Protein AF-A0A9D8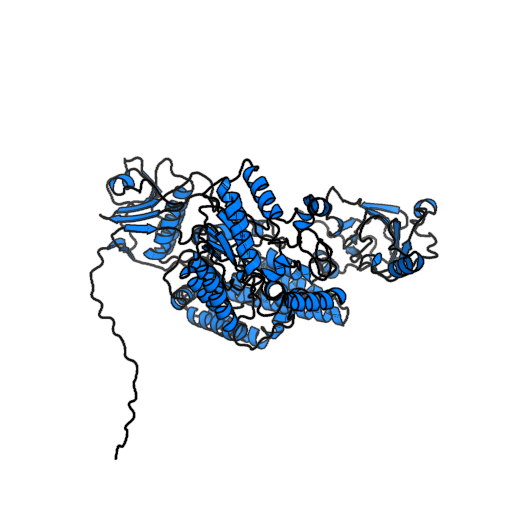MPA0-F1 (afdb_monomer)

Radius of gyration: 32.12 Å; Cα contacts (8 Å, |Δi|>4): 1571; chains: 1; bounding box: 84×79×94 Å

Structure (mmCIF, N/CA/C/O backbone):
data_AF-A0A9D8MPA0-F1
#
_entry.id   AF-A0A9D8MPA0-F1
#
loop_
_atom_site.group_PDB
_atom_site.id
_atom_site.type_symbol
_atom_site.label_atom_id
_atom_site.label_alt_id
_atom_site.label_comp_id
_atom_site.label_asym_id
_atom_site.label_entity_id
_atom_site.label_seq_id
_atom_site.pdbx_PDB_ins_code
_atom_site.Cartn_x
_atom_site.Cartn_y
_atom_site.Cartn_z
_atom_site.occupancy
_atom_site.B_iso_or_equiv
_atom_site.auth_seq_id
_atom_site.auth_comp_id
_atom_site.auth_asym_id
_atom_site.auth_atom_id
_atom_site.pdbx_PDB_model_num
ATOM 1 N N . MET A 1 1 ? 40.627 34.533 46.307 1.00 34.00 1 MET A N 1
ATOM 2 C CA . MET A 1 1 ? 40.983 33.169 45.863 1.00 34.00 1 MET A CA 1
ATOM 3 C C . MET A 1 1 ? 39.780 32.281 46.095 1.00 34.00 1 MET A C 1
ATOM 5 O O . MET A 1 1 ? 39.375 32.084 47.229 1.00 34.00 1 MET A O 1
ATOM 9 N N . THR A 1 2 ? 39.134 31.902 45.002 1.00 30.56 2 THR A N 1
ATOM 10 C CA . THR A 1 2 ? 37.839 31.225 44.926 1.00 30.56 2 THR A CA 1
ATOM 11 C C . THR A 1 2 ? 38.045 29.724 44.753 1.00 30.56 2 THR A C 1
ATOM 13 O O . THR A 1 2 ? 38.702 29.299 43.807 1.00 30.56 2 THR A O 1
ATOM 16 N N . THR A 1 3 ? 37.433 28.919 45.620 1.00 28.55 3 THR A N 1
ATOM 17 C CA . THR A 1 3 ? 37.369 27.458 45.476 1.00 28.55 3 THR A CA 1
ATOM 18 C C . THR A 1 3 ? 35.912 27.047 45.283 1.00 28.55 3 THR A C 1
ATOM 20 O O . THR A 1 3 ? 35.047 27.349 46.101 1.00 28.55 3 THR A O 1
ATOM 23 N N . ARG A 1 4 ? 35.646 26.415 44.135 1.00 29.47 4 ARG A N 1
ATOM 24 C CA . ARG A 1 4 ? 34.339 25.942 43.659 1.00 29.47 4 ARG A CA 1
ATOM 25 C C . ARG A 1 4 ? 33.946 24.635 44.357 1.00 29.47 4 ARG A C 1
ATOM 27 O O . ARG A 1 4 ? 34.738 23.698 44.347 1.00 29.47 4 ARG A O 1
ATOM 34 N N . PHE A 1 5 ? 32.700 24.531 44.818 1.00 28.16 5 PHE A N 1
ATOM 35 C CA . PHE A 1 5 ? 32.027 23.251 45.065 1.00 28.16 5 PHE A CA 1
ATOM 36 C C . PHE A 1 5 ? 30.957 23.015 43.990 1.00 28.16 5 PHE A C 1
ATOM 38 O O . PHE A 1 5 ? 30.174 23.906 43.665 1.00 28.16 5 PHE A O 1
ATOM 45 N N . ARG A 1 6 ? 30.987 21.816 43.396 1.00 28.33 6 ARG A N 1
ATOM 46 C CA . ARG A 1 6 ? 30.056 21.318 42.374 1.00 28.33 6 ARG A CA 1
ATOM 47 C C . ARG A 1 6 ? 28.740 20.888 43.028 1.00 28.33 6 ARG A C 1
ATOM 49 O O . ARG A 1 6 ? 28.761 20.090 43.958 1.00 28.33 6 ARG A O 1
ATOM 56 N N . ALA A 1 7 ? 27.622 21.370 42.490 1.00 26.75 7 ALA A N 1
ATOM 57 C CA . ALA A 1 7 ? 26.281 20.879 42.788 1.00 26.75 7 ALA A CA 1
ATOM 58 C C . ALA A 1 7 ? 25.953 19.655 41.915 1.00 26.75 7 ALA A C 1
ATOM 60 O O . ALA A 1 7 ? 26.165 19.680 40.702 1.00 26.75 7 ALA A O 1
ATOM 61 N N . ILE A 1 8 ? 25.433 18.601 42.543 1.00 29.38 8 ILE A N 1
ATOM 62 C CA . ILE A 1 8 ? 24.782 17.456 41.898 1.00 29.38 8 ILE A CA 1
ATOM 63 C C . ILE A 1 8 ? 23.275 17.723 41.984 1.00 29.38 8 ILE A C 1
ATOM 65 O O . ILE A 1 8 ? 22.726 17.801 43.080 1.00 29.38 8 ILE A O 1
ATOM 69 N N . LEU A 1 9 ? 22.626 17.907 40.834 1.00 26.58 9 LEU A N 1
ATOM 70 C CA . LEU A 1 9 ? 21.174 18.039 40.692 1.00 26.58 9 LEU A CA 1
ATOM 71 C C . LEU A 1 9 ? 20.592 16.677 40.289 1.00 26.58 9 LEU A C 1
ATOM 73 O O . LEU A 1 9 ? 20.849 16.192 39.189 1.00 26.58 9 LEU A O 1
ATOM 77 N N . LEU A 1 10 ? 19.817 16.072 41.188 1.00 25.06 10 LEU A N 1
ATOM 78 C CA . LEU A 1 10 ? 18.850 15.010 40.890 1.00 25.06 10 LEU A CA 1
ATOM 79 C C . LEU A 1 10 ? 17.555 15.665 40.362 1.00 25.06 10 LEU A C 1
ATOM 81 O O . LEU A 1 10 ? 17.099 16.629 40.982 1.00 25.06 10 LEU A O 1
ATOM 85 N N . PRO A 1 11 ? 16.942 15.189 39.260 1.00 30.69 11 PRO A N 1
ATOM 86 C CA . PRO A 1 11 ? 15.675 15.728 38.781 1.00 30.69 11 PRO A CA 1
ATOM 87 C C . PRO A 1 11 ? 14.505 15.169 39.601 1.00 30.69 11 PRO A C 1
ATOM 89 O O . PRO A 1 11 ? 14.431 13.975 39.890 1.00 30.69 11 PRO A O 1
ATOM 92 N N . GLY A 1 12 ? 13.624 16.080 40.013 1.00 27.73 12 GLY A N 1
ATOM 93 C CA . GLY A 1 12 ? 12.538 15.849 40.955 1.00 27.73 12 GLY A CA 1
ATOM 94 C C . GLY A 1 12 ? 11.342 15.075 40.404 1.00 27.73 12 GLY A C 1
ATOM 95 O O . GLY A 1 12 ? 10.971 15.182 39.236 1.00 27.73 12 GLY A O 1
ATOM 96 N N . LEU A 1 13 ? 10.695 14.356 41.324 1.00 32.34 13 LEU A N 1
ATOM 97 C CA . LEU A 1 13 ? 9.289 13.985 41.247 1.00 32.34 13 LEU A CA 1
ATOM 98 C C . LEU A 1 13 ? 8.439 15.263 41.159 1.00 32.34 13 LEU A C 1
ATOM 100 O O . LEU A 1 13 ? 8.321 15.998 42.140 1.00 32.34 13 LEU A O 1
ATOM 104 N N . ALA A 1 14 ? 7.796 15.504 40.020 1.00 31.06 14 ALA A N 1
ATOM 105 C CA . ALA A 1 14 ? 6.634 16.381 39.960 1.00 31.06 14 ALA A CA 1
ATOM 106 C C . ALA A 1 14 ? 5.402 15.566 40.381 1.00 31.06 14 ALA A C 1
ATOM 108 O O . ALA A 1 14 ? 4.782 14.875 39.574 1.00 31.06 14 ALA A O 1
ATOM 109 N N . ALA A 1 15 ? 5.085 15.609 41.675 1.00 31.97 15 ALA A N 1
ATOM 110 C CA . ALA A 1 15 ? 3.821 15.120 42.202 1.00 31.97 15 ALA A CA 1
ATOM 111 C C . ALA A 1 15 ? 2.682 15.996 41.658 1.00 31.97 15 ALA A C 1
ATOM 113 O O . ALA A 1 15 ? 2.591 17.184 41.969 1.00 31.97 15 ALA A O 1
ATOM 114 N N . TRP A 1 16 ? 1.820 15.405 40.834 1.00 32.06 16 TRP A N 1
ATOM 115 C CA . TRP A 1 16 ? 0.543 15.994 40.456 1.00 32.06 16 TRP A CA 1
ATOM 116 C C . TRP A 1 16 ? -0.352 16.041 41.697 1.00 32.06 16 TRP A C 1
ATOM 118 O O . TRP A 1 16 ? -0.829 15.012 42.171 1.00 32.06 16 TRP A O 1
ATOM 128 N N . ILE A 1 17 ? -0.584 17.239 42.232 1.00 32.12 17 ILE A N 1
ATOM 129 C CA . ILE A 1 17 ? -1.698 17.477 43.148 1.00 32.12 17 ILE A CA 1
ATOM 130 C C . ILE A 1 17 ? -2.966 17.406 42.297 1.00 32.12 17 ILE A C 1
ATOM 132 O O . ILE A 1 17 ? -3.292 18.334 41.558 1.00 32.12 17 ILE A O 1
ATOM 136 N N . ALA A 1 18 ? -3.657 16.271 42.372 1.00 34.59 18 ALA A N 1
ATOM 137 C CA . ALA A 1 18 ? -5.003 16.120 41.855 1.00 34.59 18 ALA A CA 1
ATOM 138 C C . ALA A 1 18 ? -5.944 17.020 42.670 1.00 34.59 18 ALA A C 1
ATOM 140 O O . ALA A 1 18 ? -6.347 16.678 43.780 1.00 34.59 18 ALA A O 1
ATOM 141 N N . LEU A 1 19 ? -6.312 18.176 42.115 1.00 32.94 19 LEU A N 1
ATOM 142 C CA . LEU A 1 19 ? -7.598 18.774 42.447 1.00 32.94 19 LEU A CA 1
ATOM 143 C C . LEU A 1 19 ? -8.668 17.826 41.902 1.00 32.94 19 LEU A C 1
ATOM 145 O O . LEU A 1 19 ? -8.929 17.795 40.702 1.00 32.94 19 LEU A O 1
ATOM 149 N N . SER A 1 20 ? -9.266 17.026 42.785 1.00 34.94 20 SER A N 1
ATOM 150 C CA . SER A 1 20 ? -10.478 16.274 42.488 1.00 34.94 20 SER A CA 1
ATOM 151 C C . SER A 1 20 ? -11.646 17.253 42.343 1.00 34.94 20 SER A C 1
ATOM 153 O O . SER A 1 20 ? -12.444 17.445 43.262 1.00 34.94 20 SER A O 1
ATOM 155 N N . SER A 1 21 ? -11.773 17.889 41.183 1.00 35.69 21 SER A N 1
ATOM 156 C CA . SER A 1 21 ? -13.109 18.168 40.678 1.00 35.69 21 SER A CA 1
ATOM 157 C C . SER A 1 21 ? -13.747 16.803 40.437 1.00 35.69 21 SER A C 1
ATOM 159 O O . SER A 1 21 ? -13.305 16.041 39.579 1.00 35.69 21 SER A O 1
ATOM 161 N N . ALA A 1 22 ? -14.736 16.440 41.254 1.00 38.19 22 ALA A N 1
ATOM 162 C CA . ALA A 1 22 ? -15.589 15.303 40.952 1.00 38.19 22 ALA A CA 1
ATOM 163 C C . ALA A 1 22 ? -16.205 15.570 39.572 1.00 38.19 22 ALA A C 1
ATOM 165 O O . ALA A 1 22 ? -17.075 16.430 39.435 1.00 38.19 22 ALA A O 1
ATOM 166 N N . LEU A 1 23 ? -15.692 14.909 38.533 1.00 47.69 23 LEU A N 1
ATOM 167 C CA . LEU A 1 23 ? -16.331 14.906 37.227 1.00 47.69 23 LEU A CA 1
ATOM 168 C C . LEU A 1 23 ? -17.729 14.319 37.435 1.00 47.69 23 LEU A C 1
ATOM 170 O O . LEU A 1 23 ? -17.864 13.136 37.740 1.00 47.69 23 LEU A O 1
ATOM 174 N N . CYS A 1 24 ? -18.757 15.159 37.309 1.00 65.56 24 CYS A N 1
ATOM 175 C CA . CYS A 1 24 ? -20.132 14.699 37.184 1.00 65.56 24 CYS A CA 1
ATOM 176 C C . CYS A 1 24 ? -20.189 13.855 35.903 1.00 65.56 24 CYS A C 1
ATOM 178 O O . CYS A 1 24 ? -19.991 14.365 34.799 1.00 65.56 24 CYS A O 1
ATOM 180 N N . GLY A 1 25 ? -20.323 12.543 36.059 1.00 77.12 25 GLY A N 1
ATOM 181 C CA . GLY A 1 25 ? -20.368 11.591 34.960 1.00 77.12 25 GLY A CA 1
ATOM 182 C C . GLY A 1 25 ? -21.543 10.649 35.149 1.00 77.12 25 GLY A C 1
ATOM 183 O O . GLY A 1 25 ? -21.865 10.253 36.268 1.00 77.12 25 GLY A O 1
ATOM 184 N N . MET A 1 26 ? -22.184 10.283 34.047 1.00 89.00 26 MET A N 1
ATOM 185 C CA . MET A 1 26 ? -23.215 9.262 34.032 1.00 89.00 26 MET A CA 1
ATOM 186 C C . MET A 1 26 ? -22.563 7.886 34.167 1.00 89.00 26 MET A C 1
ATOM 188 O O . MET A 1 26 ? -21.782 7.472 33.307 1.00 89.00 26 MET A O 1
ATOM 192 N N . GLU A 1 27 ? -22.927 7.145 35.209 1.00 92.69 27 GLU A N 1
ATOM 193 C CA . GLU A 1 27 ? -22.688 5.704 35.263 1.00 92.69 27 GLU A CA 1
ATOM 194 C C . GLU A 1 27 ? -23.565 5.050 34.186 1.00 92.69 27 GLU A C 1
ATOM 196 O O . GLU A 1 27 ? -24.782 4.968 34.328 1.00 92.69 27 GLU A O 1
ATOM 201 N N . LEU A 1 28 ? -22.978 4.656 33.056 1.00 95.44 28 LEU A N 1
ATOM 202 C CA . LEU A 1 28 ? -23.703 3.989 31.970 1.00 95.44 28 LEU A CA 1
ATOM 203 C C . LEU A 1 28 ? -23.876 2.495 32.258 1.00 95.44 28 LEU A C 1
ATOM 205 O O . LEU A 1 28 ? -24.894 1.892 31.910 1.00 95.44 28 LEU A O 1
ATOM 209 N N . PHE A 1 29 ? -22.866 1.909 32.890 1.00 95.62 29 PHE A N 1
ATOM 210 C CA . PHE A 1 29 ? -22.821 0.508 33.267 1.00 95.62 29 PHE A CA 1
ATOM 211 C C . PHE A 1 29 ? -22.146 0.386 34.627 1.00 95.62 29 PHE A C 1
ATOM 213 O O . PHE A 1 29 ? -21.102 1.005 34.838 1.00 95.62 29 PHE A O 1
ATOM 220 N N . LYS A 1 30 ? -22.742 -0.387 35.533 1.00 93.69 30 LYS A N 1
ATOM 221 C CA . LYS A 1 30 ? -22.227 -0.623 36.883 1.00 93.69 30 LYS A CA 1
ATOM 222 C C . LYS A 1 30 ? -22.784 -1.928 37.428 1.00 93.69 30 LYS A C 1
ATOM 224 O O . LYS A 1 30 ? -23.945 -2.242 37.169 1.00 93.69 30 LYS A O 1
ATOM 229 N N . ASP A 1 31 ? -21.958 -2.684 38.145 1.00 88.25 31 ASP A N 1
ATOM 230 C CA . ASP A 1 31 ? -22.353 -3.920 38.834 1.00 88.25 31 ASP A CA 1
ATOM 231 C C . ASP A 1 31 ? -23.116 -4.916 37.939 1.00 88.25 31 ASP A C 1
ATOM 233 O O . ASP A 1 31 ? -24.103 -5.534 38.339 1.00 88.25 31 ASP A O 1
ATOM 237 N N . GLY A 1 32 ? -22.679 -5.063 36.684 1.00 90.50 32 GLY A N 1
ATOM 238 C CA . GLY A 1 32 ? -23.308 -5.988 35.736 1.00 90.50 32 GLY A CA 1
ATOM 239 C C . GLY A 1 32 ? -24.597 -5.469 35.089 1.00 90.50 32 GLY A C 1
ATOM 240 O O . GLY A 1 32 ? -25.232 -6.210 34.340 1.00 90.50 32 GLY A O 1
ATOM 241 N N . GLN A 1 33 ? -25.001 -4.223 35.356 1.00 92.81 33 GLN A N 1
ATOM 242 C CA . GLN A 1 33 ? -26.271 -3.662 34.902 1.00 92.81 33 GLN A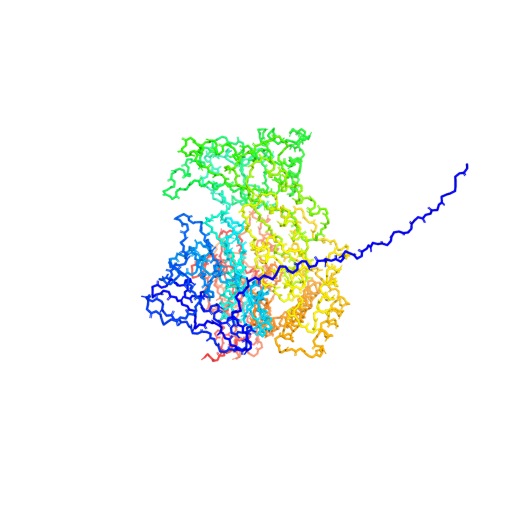 CA 1
ATOM 243 C C . GLN A 1 33 ? -26.096 -2.383 34.083 1.00 92.81 33 GLN A C 1
ATOM 245 O O . GLN A 1 33 ? -25.389 -1.443 34.459 1.00 92.81 33 GLN A O 1
ATOM 250 N N . TRP A 1 34 ? -26.820 -2.329 32.967 1.00 95.62 34 TRP A N 1
ATOM 251 C CA . TRP A 1 34 ? -26.981 -1.118 32.174 1.00 95.62 34 TRP A CA 1
ATOM 252 C C . TRP A 1 34 ? -27.917 -0.133 32.872 1.00 95.62 34 TRP A C 1
ATOM 254 O O . TRP A 1 34 ? -29.020 -0.492 33.275 1.00 95.62 34 TRP A O 1
ATOM 264 N N . GLN A 1 35 ? -27.518 1.135 32.923 1.00 95.25 35 GLN A N 1
ATOM 265 C CA . GLN A 1 35 ? -28.337 2.225 33.471 1.00 95.25 35 GLN A CA 1
ATOM 266 C C . GLN A 1 35 ? -29.250 2.872 32.410 1.00 95.25 35 GLN A C 1
ATOM 268 O O . GLN A 1 35 ? -29.874 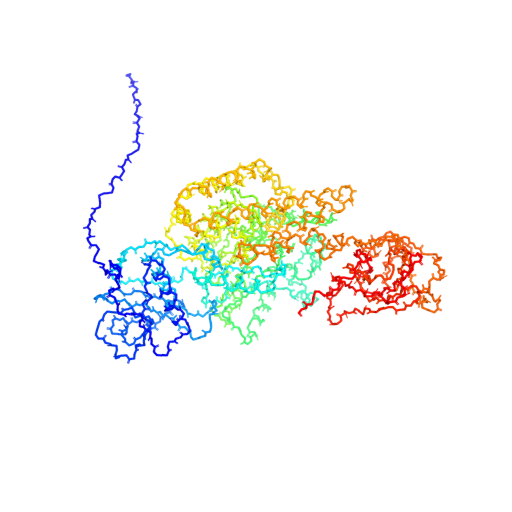3.910 32.639 1.00 95.25 35 GLN A O 1
ATOM 273 N N . VAL A 1 36 ? -29.331 2.244 31.235 1.00 96.12 36 VAL A N 1
ATOM 274 C CA . VAL A 1 36 ? -30.168 2.621 30.093 1.00 96.12 36 VAL A CA 1
ATOM 275 C C . VAL A 1 36 ? -31.001 1.424 29.644 1.00 96.12 36 VAL A C 1
ATOM 277 O O . VAL A 1 36 ? -30.572 0.278 29.747 1.00 96.12 36 VAL A O 1
ATOM 280 N N . LYS A 1 37 ? -32.193 1.687 29.106 1.00 96.12 37 LYS A N 1
ATOM 281 C CA . LYS A 1 37 ? -33.137 0.652 28.659 1.00 96.12 37 LYS A CA 1
ATOM 282 C C . LYS A 1 37 ? -32.823 0.082 27.276 1.00 96.12 37 LYS A C 1
ATOM 284 O O . LYS A 1 37 ? -33.329 -0.983 26.941 1.00 96.12 37 LYS A O 1
ATOM 289 N N . GLY A 1 38 ? -32.030 0.779 26.461 1.00 97.06 38 GLY A N 1
ATOM 290 C CA . GLY A 1 38 ? -31.685 0.332 25.114 1.00 97.06 38 GLY A CA 1
ATOM 291 C C . GLY A 1 38 ? -30.997 1.395 24.262 1.00 97.06 38 GLY A C 1
ATOM 292 O O . GLY A 1 38 ? -30.850 2.552 24.669 1.00 97.06 38 GLY A O 1
ATOM 293 N N . ILE A 1 39 ? -30.605 0.976 23.059 1.00 98.25 39 ILE A N 1
ATOM 294 C CA . ILE A 1 39 ? -30.090 1.840 21.993 1.00 98.25 39 ILE A CA 1
ATOM 295 C C . ILE A 1 39 ? -31.262 2.174 21.069 1.00 98.25 39 ILE A C 1
ATOM 297 O O . ILE A 1 39 ? -31.779 1.316 20.355 1.00 98.25 39 ILE A O 1
ATOM 301 N N . ALA A 1 40 ? -31.712 3.418 21.113 1.00 97.75 40 ALA A N 1
ATOM 302 C CA . ALA A 1 40 ? -32.862 3.913 20.382 1.00 97.75 40 ALA A CA 1
ATOM 303 C C . ALA A 1 40 ? -32.446 4.443 19.003 1.00 97.75 40 ALA A C 1
ATOM 305 O O . ALA A 1 40 ? -31.618 5.343 18.905 1.00 97.75 40 ALA A O 1
ATOM 306 N N . VAL A 1 41 ? -33.047 3.911 17.936 1.00 97.12 41 VAL A N 1
ATOM 307 C CA . VAL A 1 41 ? -32.842 4.357 16.546 1.00 97.12 41 VAL A CA 1
ATOM 308 C C . VAL A 1 41 ? -34.166 4.763 15.908 1.00 97.12 41 VAL A C 1
ATOM 310 O O . VAL A 1 41 ? -35.221 4.218 16.232 1.00 97.12 41 VAL A O 1
ATOM 313 N N . ARG A 1 42 ? -34.138 5.698 14.957 1.00 93.81 42 ARG A N 1
ATOM 314 C CA . ARG A 1 42 ? -35.354 6.124 14.246 1.00 93.81 42 ARG A CA 1
ATOM 315 C C . ARG A 1 42 ? -35.920 5.018 13.328 1.00 93.81 42 ARG A C 1
ATOM 317 O O . ARG A 1 42 ? -35.147 4.216 12.798 1.00 93.81 42 ARG A O 1
ATOM 324 N N . PRO A 1 43 ? -37.244 4.976 13.075 1.00 92.69 43 PRO A N 1
ATOM 325 C CA . PRO A 1 43 ? -37.866 3.962 12.219 1.00 92.69 43 PRO A CA 1
ATOM 326 C C . PRO A 1 43 ? -37.305 3.914 10.792 1.00 92.69 43 PRO A C 1
ATOM 328 O O . PRO A 1 43 ? -37.220 2.839 10.200 1.00 92.69 43 PRO A O 1
ATOM 331 N N . ASP A 1 44 ? -36.903 5.066 10.254 1.00 91.56 44 ASP A N 1
ATOM 332 C CA . ASP A 1 44 ? -36.350 5.251 8.912 1.00 91.56 44 ASP A CA 1
ATOM 333 C C . ASP A 1 44 ? -34.813 5.370 8.907 1.00 91.56 44 ASP A C 1
ATOM 335 O O . ASP A 1 44 ? -34.240 6.006 8.018 1.00 91.56 44 ASP A O 1
ATOM 339 N N . ALA A 1 45 ? -34.142 4.771 9.901 1.00 92.62 45 ALA A N 1
ATOM 340 C CA . ALA A 1 45 ? -32.693 4.851 10.063 1.00 92.62 45 ALA A CA 1
ATOM 341 C C . ALA A 1 45 ? -31.951 4.481 8.769 1.00 92.62 45 ALA A C 1
ATOM 343 O O . ALA A 1 45 ? -32.277 3.506 8.081 1.00 92.62 45 ALA A O 1
ATOM 344 N N . THR A 1 46 ? -30.920 5.259 8.454 1.00 91.69 46 THR A N 1
ATOM 345 C CA . THR A 1 46 ? -29.977 4.966 7.377 1.00 91.69 46 THR A CA 1
ATOM 346 C C . THR A 1 46 ? -29.211 3.672 7.654 1.00 91.69 46 THR A C 1
ATOM 348 O O . THR A 1 46 ? -29.130 3.195 8.787 1.00 91.69 46 THR A O 1
ATOM 351 N N . GLU A 1 47 ? -28.589 3.109 6.618 1.00 91.00 47 GLU A N 1
ATOM 352 C CA . GLU A 1 47 ? -27.699 1.954 6.786 1.00 91.00 47 GLU A CA 1
ATOM 353 C C . GLU A 1 47 ? -26.500 2.276 7.699 1.00 91.00 47 GLU A C 1
ATOM 355 O O . GLU A 1 47 ? -26.063 1.405 8.447 1.00 91.00 47 GLU A O 1
ATOM 360 N N . SER A 1 48 ? -26.025 3.531 7.699 1.00 90.75 48 SER A N 1
ATOM 361 C CA . SER A 1 48 ? -25.003 4.034 8.631 1.00 90.75 48 SER A CA 1
ATOM 362 C C . SER A 1 48 ? -25.471 3.931 10.085 1.00 90.75 48 SER A C 1
ATOM 364 O O . SER A 1 48 ? -24.814 3.281 10.892 1.00 90.75 48 SER A O 1
ATOM 366 N N . GLU A 1 49 ? -26.648 4.479 10.407 1.00 93.75 49 GLU A N 1
ATOM 367 C CA . GLU A 1 49 ? -27.213 4.464 11.767 1.00 93.75 49 GLU A CA 1
ATOM 368 C C . GLU A 1 49 ? -27.511 3.035 12.250 1.00 93.75 49 GLU A C 1
ATOM 370 O O . GLU A 1 49 ? -27.176 2.674 13.377 1.00 93.75 49 GLU A O 1
ATOM 375 N N . LYS A 1 50 ? -28.077 2.177 11.388 1.00 94.31 50 LYS A N 1
ATOM 376 C CA . LYS A 1 50 ? -28.312 0.759 11.722 1.00 94.31 50 LYS A CA 1
ATOM 377 C C . LYS A 1 50 ? -27.009 0.025 12.024 1.00 94.31 50 LYS A C 1
ATOM 379 O O . LYS A 1 50 ? -26.958 -0.786 12.947 1.00 94.31 50 LYS A O 1
ATOM 384 N N . PHE A 1 51 ? -25.972 0.276 11.228 1.00 95.00 51 PHE A N 1
ATOM 385 C CA . PHE A 1 51 ? -24.663 -0.331 11.432 1.00 95.00 51 PHE A CA 1
ATOM 386 C C . PHE A 1 51 ? -23.991 0.203 12.703 1.00 95.00 51 PHE A C 1
ATOM 388 O O . PHE A 1 51 ? -23.483 -0.587 13.489 1.00 95.00 51 PHE A O 1
ATOM 395 N N . ALA A 1 52 ? -24.071 1.509 12.960 1.00 96.44 52 ALA A N 1
ATOM 396 C CA . ALA A 1 52 ? -23.560 2.145 14.171 1.00 96.44 52 ALA A CA 1
ATOM 397 C C . ALA A 1 52 ? -24.213 1.597 15.446 1.00 96.44 52 ALA A C 1
ATOM 399 O O . ALA A 1 52 ? -23.507 1.288 16.403 1.00 96.44 52 ALA A O 1
ATOM 400 N N . ALA A 1 53 ? -25.532 1.385 15.445 1.00 97.69 53 ALA A N 1
ATOM 401 C CA . ALA A 1 53 ? -26.220 0.755 16.570 1.00 97.69 53 ALA A CA 1
ATOM 402 C C . ALA A 1 53 ? -25.722 -0.674 16.834 1.00 97.69 53 ALA A C 1
ATOM 404 O O . ALA A 1 53 ? -25.528 -1.046 17.989 1.00 97.69 53 ALA A O 1
ATOM 405 N N . LYS A 1 54 ? -25.465 -1.457 15.777 1.00 97.56 54 LYS A N 1
ATOM 406 C CA . LYS A 1 54 ? -24.911 -2.815 15.897 1.00 97.56 54 LYS A CA 1
ATOM 407 C C . LYS A 1 54 ? -23.464 -2.825 16.391 1.00 97.56 54 LYS A C 1
ATOM 409 O O . LYS A 1 54 ? -23.141 -3.644 17.247 1.00 97.56 54 LYS A O 1
ATOM 414 N N . GLU A 1 55 ? -22.611 -1.936 15.880 1.00 97.81 55 GLU A N 1
ATOM 415 C CA . GLU A 1 55 ? -21.223 -1.804 16.349 1.00 97.81 55 GLU A CA 1
ATOM 416 C C . GLU A 1 55 ? -21.208 -1.412 17.834 1.00 97.81 55 GLU A C 1
ATOM 418 O O . GLU A 1 55 ? -20.558 -2.085 18.632 1.00 97.81 55 GLU A O 1
ATOM 423 N N . LEU A 1 56 ? -21.995 -0.402 18.236 1.00 98.56 56 LEU A N 1
ATOM 424 C CA . LEU A 1 56 ? -22.115 -0.001 19.641 1.00 98.56 56 LEU A CA 1
ATOM 425 C C . LEU A 1 56 ? -22.592 -1.165 20.516 1.00 98.56 56 LEU A C 1
ATOM 427 O O . LEU A 1 56 ? -21.915 -1.515 21.476 1.00 98.56 56 LEU A O 1
ATOM 431 N N . GLN A 1 57 ? -23.719 -1.790 20.162 1.00 98.19 57 GLN A N 1
ATOM 432 C CA . GLN A 1 57 ? -24.307 -2.911 20.898 1.00 98.19 57 GLN A CA 1
ATOM 433 C C . GLN A 1 57 ? -23.304 -4.063 21.085 1.00 98.19 57 GLN A C 1
ATOM 435 O O . GLN A 1 57 ? -23.093 -4.534 22.203 1.00 98.19 57 GLN A O 1
ATOM 440 N N . SER A 1 58 ? -22.687 -4.516 19.990 1.00 97.38 58 SER A N 1
ATOM 441 C CA . SER A 1 58 ? -21.798 -5.682 19.972 1.00 97.38 58 SER A CA 1
ATOM 442 C C . SER A 1 58 ? -20.5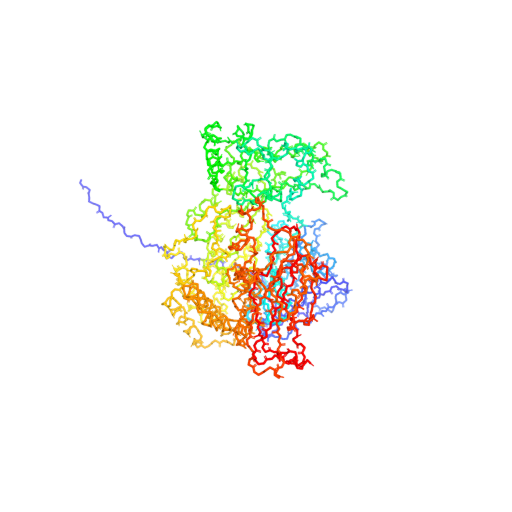18 -5.438 20.767 1.00 97.38 58 SER A C 1
ATOM 444 O O . SER A 1 58 ? -20.131 -6.257 21.602 1.00 97.38 58 SER A O 1
ATOM 446 N N . HIS A 1 59 ? -19.856 -4.299 20.551 1.00 98.00 59 HIS A N 1
ATOM 447 C CA . HIS A 1 59 ? -18.595 -4.007 21.229 1.00 98.00 59 HIS A CA 1
ATOM 448 C C . HIS A 1 59 ? -18.804 -3.676 22.713 1.00 98.00 59 HIS A C 1
ATOM 450 O O . HIS A 1 59 ? -18.026 -4.139 23.548 1.00 98.00 59 HIS A O 1
ATOM 456 N N . ALA A 1 60 ? -19.887 -2.976 23.061 1.00 97.38 60 ALA A N 1
ATOM 457 C CA . ALA A 1 60 ? -20.259 -2.705 24.447 1.00 97.38 60 ALA A CA 1
ATOM 458 C C . ALA A 1 60 ? -20.513 -3.997 25.247 1.00 97.38 60 ALA A C 1
ATOM 460 O O . ALA A 1 60 ? -20.016 -4.139 26.367 1.00 97.38 60 ALA A O 1
ATOM 461 N N . ALA A 1 61 ? -21.212 -4.973 24.656 1.00 96.62 61 ALA A N 1
ATOM 462 C CA . ALA A 1 61 ? -21.430 -6.288 25.263 1.00 96.62 61 ALA A CA 1
ATOM 463 C C . ALA A 1 61 ? -20.110 -7.049 25.487 1.00 96.62 61 ALA A C 1
ATOM 465 O O . ALA A 1 61 ? -19.883 -7.609 26.557 1.00 96.62 61 ALA A O 1
ATOM 466 N N . LYS A 1 62 ? -19.179 -7.014 24.522 1.00 96.25 62 LYS A N 1
ATOM 467 C CA . LYS A 1 62 ? -17.863 -7.675 24.651 1.00 96.25 62 LYS A CA 1
ATOM 468 C C . LYS A 1 62 ? -16.988 -7.079 25.762 1.00 96.25 62 LYS A C 1
ATOM 470 O O . LYS A 1 62 ? -16.279 -7.830 26.443 1.00 96.25 62 LYS A O 1
ATOM 475 N N . VAL A 1 63 ? -17.043 -5.758 25.951 1.00 96.94 63 VAL A N 1
ATOM 476 C CA . VAL A 1 63 ? -16.322 -5.026 27.012 1.00 96.94 63 VAL A CA 1
ATOM 477 C C . VAL A 1 63 ? -16.895 -5.333 28.394 1.00 96.94 63 VAL A C 1
ATOM 479 O O . VAL A 1 63 ? -16.144 -5.659 29.313 1.00 96.94 63 VAL A O 1
ATOM 482 N N . THR A 1 64 ? -18.220 -5.274 28.528 1.00 95.69 64 THR A N 1
ATOM 483 C CA . THR A 1 64 ? -18.918 -5.475 29.810 1.00 95.69 64 THR A CA 1
ATOM 484 C C . THR A 1 64 ? -19.090 -6.945 30.190 1.00 95.69 64 THR A C 1
ATOM 486 O O . THR A 1 64 ? -19.257 -7.258 31.362 1.00 95.69 64 THR A O 1
ATOM 489 N N . GLY A 1 65 ? -19.044 -7.861 29.217 1.00 94.38 65 GLY A N 1
ATOM 490 C CA . GLY A 1 65 ? -19.337 -9.279 29.433 1.00 94.38 65 GLY A CA 1
ATOM 491 C C . GLY A 1 65 ? -20.812 -9.560 29.734 1.00 94.38 65 GLY A C 1
ATOM 492 O O . GLY A 1 65 ? -21.108 -10.580 30.348 1.00 94.38 65 GLY A O 1
ATOM 493 N N . THR A 1 66 ? -21.719 -8.663 29.336 1.00 93.69 66 THR A N 1
ATOM 494 C CA . THR A 1 66 ? -23.165 -8.780 29.589 1.00 93.69 66 THR A CA 1
ATOM 495 C C . THR A 1 66 ? -23.966 -8.986 28.313 1.00 93.69 66 THR A C 1
ATOM 497 O O . THR A 1 66 ? -23.443 -8.845 27.205 1.00 93.69 66 THR A O 1
ATOM 500 N N . GLU A 1 67 ? -25.250 -9.313 28.479 1.00 93.56 67 GLU A N 1
ATOM 501 C CA . GLU A 1 67 ? -26.184 -9.383 27.361 1.00 93.56 67 GLU A CA 1
ATOM 502 C C . GLU A 1 67 ? -26.247 -8.042 26.607 1.00 93.56 67 GLU A C 1
ATOM 504 O O . GLU A 1 67 ? -26.237 -6.968 27.228 1.00 93.56 67 GLU A O 1
ATOM 509 N N . PRO A 1 68 ? -26.320 -8.071 25.265 1.00 95.62 68 PRO A N 1
ATOM 510 C CA . PRO A 1 68 ? -26.381 -6.855 24.473 1.00 95.62 68 PRO A CA 1
ATOM 511 C C . PRO A 1 68 ? -27.611 -5.996 24.800 1.00 95.62 68 PRO A C 1
ATOM 513 O O . PRO A 1 68 ? -28.738 -6.490 24.830 1.00 95.62 68 PRO A O 1
ATOM 516 N N . LEU A 1 69 ? -27.411 -4.680 24.945 1.00 96.00 69 LEU A N 1
ATOM 517 C CA . LEU A 1 69 ? -28.510 -3.711 25.050 1.00 96.00 69 LEU A CA 1
ATOM 518 C C . LEU A 1 69 ? -29.487 -3.872 23.878 1.00 96.00 69 LEU A C 1
ATOM 520 O O . LEU A 1 69 ? -29.030 -3.916 22.735 1.00 96.00 69 LEU A O 1
ATOM 524 N N . PRO A 1 70 ? -30.813 -3.896 24.093 1.00 97.25 70 PRO A N 1
ATOM 525 C CA . PRO A 1 70 ? -31.756 -4.023 22.990 1.00 97.25 70 PRO A CA 1
ATOM 526 C C . PRO A 1 70 ? -31.695 -2.788 22.082 1.00 97.25 70 PRO A C 1
ATOM 528 O O . PRO A 1 70 ? -31.666 -1.649 22.556 1.00 97.25 70 PRO A O 1
ATOM 531 N N . ILE A 1 71 ? -31.711 -3.012 20.766 1.00 98.12 71 ILE A N 1
ATOM 532 C CA . ILE A 1 71 ? -31.902 -1.940 19.784 1.00 98.12 71 ILE A CA 1
ATOM 533 C C . ILE A 1 71 ? -33.409 -1.738 19.607 1.00 98.12 71 ILE A C 1
ATOM 535 O O . ILE A 1 71 ? -34.111 -2.640 19.146 1.00 98.12 71 ILE A O 1
ATOM 539 N N . VAL A 1 72 ? -33.908 -0.560 19.976 1.00 97.31 72 VAL A N 1
ATOM 540 C CA . VAL A 1 72 ? -35.337 -0.216 19.975 1.00 97.31 72 VAL A CA 1
ATOM 541 C C . VAL A 1 72 ? -35.643 0.876 18.954 1.00 97.31 72 VAL A C 1
ATOM 543 O O . VAL A 1 72 ? -34.774 1.665 18.585 1.00 97.31 72 VAL A O 1
ATOM 546 N N . LYS A 1 73 ? -36.892 0.925 18.481 1.00 96.69 73 LYS A N 1
ATOM 547 C CA . LYS A 1 73 ? -37.349 1.968 17.556 1.00 96.69 73 LYS A CA 1
ATOM 548 C C . LYS A 1 73 ? -37.894 3.155 18.335 1.00 96.69 73 LYS A C 1
ATOM 550 O O . LYS A 1 73 ? -38.810 2.992 19.131 1.00 96.69 73 LYS A O 1
ATOM 555 N N . ASP A 1 74 ? -37.367 4.335 18.052 1.00 95.88 74 ASP A N 1
ATOM 556 C CA . ASP A 1 74 ? -37.862 5.597 18.585 1.00 95.88 74 ASP A CA 1
ATOM 557 C C . ASP A 1 74 ? -38.812 6.270 17.593 1.00 95.88 74 ASP A C 1
ATOM 559 O O . ASP A 1 74 ? -38.400 7.033 16.720 1.00 95.88 74 ASP A O 1
ATOM 563 N N . ASP A 1 75 ? -40.099 5.969 17.721 1.00 93.06 75 ASP A N 1
ATOM 564 C CA . ASP A 1 75 ? -41.194 6.635 17.010 1.00 93.06 75 ASP A CA 1
ATOM 565 C C . ASP A 1 75 ? -41.809 7.791 17.827 1.00 93.06 75 ASP A C 1
ATOM 567 O O . ASP A 1 75 ? -42.899 8.273 17.512 1.00 93.06 75 ASP A O 1
ATOM 571 N N . GLY A 1 76 ? -41.121 8.234 18.889 1.00 91.12 76 GLY A N 1
ATOM 572 C CA . GLY A 1 76 ? -41.614 9.221 19.847 1.00 91.12 76 GLY A CA 1
ATOM 573 C C . GLY A 1 76 ? -42.468 8.645 20.982 1.00 91.12 76 GLY A C 1
ATOM 574 O O . GLY A 1 76 ? -42.901 9.421 21.835 1.00 91.12 76 GLY A O 1
ATOM 575 N N . LYS A 1 77 ? -42.693 7.322 21.027 1.00 92.62 77 LYS A N 1
ATOM 576 C CA . LYS A 1 77 ? -43.520 6.635 22.039 1.00 92.62 77 LYS A CA 1
ATOM 577 C C . LYS A 1 77 ? -42.736 5.631 22.892 1.00 92.62 77 LYS A C 1
ATOM 579 O O . LYS A 1 77 ? -43.315 4.677 23.414 1.00 92.62 77 LYS A O 1
ATOM 584 N N . LEU A 1 78 ? -41.424 5.820 23.037 1.00 93.56 78 LEU A N 1
ATOM 585 C CA . LEU A 1 78 ? -40.618 4.980 23.925 1.00 93.56 78 LEU A CA 1
ATOM 586 C C . LEU A 1 78 ? -41.123 5.070 25.380 1.00 93.56 78 LEU A C 1
ATOM 588 O O . LEU A 1 78 ? -41.479 6.163 25.828 1.00 93.56 78 LEU A O 1
ATOM 592 N N . PRO A 1 79 ? -41.131 3.955 26.139 1.00 93.75 79 PRO A N 1
ATOM 593 C CA . PRO A 1 79 ? -41.452 3.977 27.563 1.00 93.75 79 PRO A CA 1
ATOM 594 C C . PRO A 1 79 ? -40.529 4.918 28.339 1.00 93.75 79 PRO A C 1
ATOM 596 O O . PRO A 1 79 ? -39.344 5.015 28.013 1.00 93.75 79 PRO A O 1
ATOM 599 N N . GLU A 1 80 ? -41.037 5.532 29.409 1.00 90.56 80 GLU A N 1
ATOM 600 C CA . GLU A 1 80 ? -40.250 6.412 30.279 1.00 90.56 80 GLU A CA 1
ATOM 601 C C . GLU A 1 80 ? -38.973 5.716 30.774 1.00 90.56 80 GLU A C 1
ATOM 603 O O . GLU A 1 80 ? -39.002 4.558 31.202 1.00 90.56 80 GLU A O 1
ATOM 608 N N . GLY A 1 81 ? -37.835 6.399 30.680 1.00 91.75 81 GLY A N 1
ATOM 609 C CA . GLY A 1 81 ? -36.532 5.870 31.062 1.00 91.75 81 GLY A CA 1
ATOM 610 C C . GLY A 1 81 ? -35.385 6.537 30.311 1.00 91.75 81 GLY A C 1
ATOM 611 O O . GLY A 1 81 ? -35.590 7.447 29.509 1.00 91.75 81 GLY A O 1
ATOM 612 N N . LYS A 1 82 ? -34.172 6.059 30.589 1.00 94.88 82 LYS A N 1
ATOM 613 C CA . LYS A 1 82 ? -32.927 6.538 29.986 1.00 94.88 82 LYS A CA 1
ATOM 614 C C . LYS A 1 82 ? -32.550 5.681 28.783 1.00 94.88 82 LYS A C 1
ATOM 616 O O . LYS A 1 82 ? -32.646 4.454 28.856 1.00 94.88 82 LYS A O 1
ATOM 621 N N . TYR A 1 83 ? -32.094 6.308 27.705 1.00 96.69 83 TYR A N 1
ATOM 622 C CA . TYR A 1 83 ? -31.694 5.618 26.477 1.00 96.69 83 TYR A CA 1
ATOM 623 C C . TYR A 1 83 ? -30.398 6.195 25.910 1.00 96.69 83 TYR A C 1
ATOM 625 O O . TYR A 1 83 ? -30.020 7.335 26.196 1.00 96.69 83 TYR A O 1
ATOM 633 N N . ILE A 1 84 ? -29.749 5.401 25.059 1.00 97.75 84 ILE A N 1
ATOM 634 C CA . ILE A 1 84 ? -28.772 5.915 24.100 1.00 97.75 84 ILE A CA 1
ATOM 635 C C . ILE A 1 84 ? -29.528 6.191 22.800 1.00 97.75 84 ILE A C 1
ATOM 637 O O . ILE A 1 84 ? -29.886 5.254 22.091 1.00 97.75 84 ILE A O 1
ATOM 641 N N . TYR A 1 85 ? -29.796 7.453 22.489 1.00 97.38 85 TYR A N 1
ATOM 642 C CA . TYR A 1 85 ? -30.402 7.860 21.226 1.00 97.38 85 TYR A CA 1
ATOM 643 C C . TYR A 1 85 ? -29.328 7.956 20.148 1.00 97.38 85 TYR A C 1
ATOM 645 O O . TYR A 1 85 ? -28.373 8.719 20.284 1.00 97.38 85 TYR A O 1
ATOM 653 N N . LEU A 1 86 ? -29.478 7.175 19.083 1.00 96.00 86 LEU A N 1
ATOM 654 C CA . LEU A 1 86 ? -28.503 7.063 18.010 1.00 96.00 86 LEU A CA 1
ATOM 655 C C . LEU A 1 86 ? -29.099 7.559 16.689 1.00 96.00 86 LEU A C 1
ATOM 657 O O . LEU A 1 86 ? -30.083 7.015 16.178 1.00 96.00 86 LEU A O 1
ATOM 661 N N . GLY A 1 87 ? -28.472 8.593 16.133 1.00 93.19 87 GLY A N 1
ATOM 662 C CA . GLY A 1 87 ? -28.983 9.357 15.001 1.00 93.19 87 GLY A CA 1
ATOM 663 C C . GLY A 1 87 ? -30.001 10.425 15.415 1.00 93.19 87 GLY A C 1
ATOM 664 O O . GLY A 1 87 ? -30.259 10.665 16.594 1.00 93.19 87 GLY A O 1
ATOM 665 N N . ASN A 1 88 ? -30.600 11.092 14.427 1.00 89.25 88 ASN A N 1
ATOM 666 C CA . ASN A 1 88 ? -31.518 12.218 14.653 1.00 89.25 88 ASN A CA 1
ATOM 667 C C . ASN A 1 88 ? -32.948 11.748 15.013 1.00 89.25 88 ASN A C 1
ATOM 669 O O . ASN A 1 88 ? -33.913 12.023 14.287 1.00 89.25 88 ASN A O 1
ATOM 673 N N . THR A 1 89 ? -33.075 10.969 16.090 1.00 93.25 89 THR A N 1
ATOM 674 C CA . THR A 1 89 ? -34.341 10.373 16.544 1.00 93.25 89 THR A CA 1
ATOM 675 C C . THR A 1 89 ? -35.279 11.410 17.188 1.00 93.25 89 THR A C 1
ATOM 677 O O . THR A 1 89 ? -34.826 12.482 17.600 1.00 93.25 89 THR A O 1
ATOM 680 N N . PRO A 1 90 ? -36.594 11.133 17.307 1.00 93.19 90 PRO A N 1
ATOM 681 C CA . PRO A 1 90 ? -37.525 11.994 18.042 1.00 93.19 90 PRO A CA 1
ATOM 682 C C . PRO A 1 90 ? -37.078 12.327 19.473 1.00 93.19 90 PRO A C 1
ATOM 684 O O . PRO A 1 90 ? -37.217 13.471 19.899 1.00 93.19 90 PRO A O 1
ATOM 687 N N . GLY A 1 91 ? -36.530 11.356 20.205 1.00 91.50 91 GLY A N 1
ATOM 688 C CA . GLY A 1 91 ? -35.953 11.537 21.534 1.00 91.50 91 GLY A CA 1
ATOM 689 C C . GLY A 1 91 ? -34.707 12.420 21.528 1.00 91.50 91 GLY A C 1
ATOM 690 O O . GLY A 1 91 ? -34.656 13.374 22.302 1.00 91.50 91 GLY A O 1
ATOM 691 N N . ALA A 1 92 ? -33.763 12.189 20.606 1.00 92.44 92 ALA A N 1
ATOM 692 C CA . ALA A 1 92 ? -32.567 13.028 20.471 1.00 92.44 92 ALA A CA 1
ATOM 693 C C . ALA A 1 92 ? -32.918 14.505 20.210 1.00 92.44 92 ALA A C 1
ATOM 695 O O . ALA A 1 92 ? -32.351 15.397 20.838 1.00 92.44 92 ALA A O 1
ATOM 696 N N . LYS A 1 93 ? -33.918 14.772 19.356 1.00 91.12 93 LYS A N 1
ATOM 697 C CA . LYS A 1 93 ? -34.370 16.134 19.001 1.00 91.12 93 LYS A CA 1
ATOM 698 C C . LYS A 1 93 ? -34.928 16.947 20.167 1.00 91.12 93 LYS A C 1
ATOM 700 O O . LYS A 1 93 ? -34.996 18.168 20.069 1.00 91.12 93 LYS A O 1
ATOM 705 N N . LYS A 1 94 ? -35.350 16.299 21.258 1.00 87.81 94 LYS A N 1
ATOM 706 C CA . LYS A 1 94 ? -35.804 17.003 22.469 1.00 87.81 94 LYS A CA 1
ATOM 707 C C . LYS A 1 94 ? -34.639 17.625 23.241 1.00 87.81 94 LYS A C 1
ATOM 709 O O . LYS A 1 94 ? -34.853 18.586 23.970 1.00 87.81 94 LYS A O 1
ATOM 714 N N . ALA A 1 95 ? -33.440 17.060 23.099 1.00 85.06 95 ALA A N 1
ATOM 715 C CA . ALA A 1 95 ? -32.256 17.441 23.863 1.00 85.06 95 ALA A CA 1
ATOM 716 C C . ALA A 1 95 ? -31.197 18.160 23.015 1.00 85.06 95 ALA A C 1
ATOM 718 O O . ALA A 1 95 ? -30.477 19.008 23.537 1.00 85.06 95 ALA A O 1
ATOM 719 N N . VAL A 1 96 ? -31.099 17.835 21.722 1.00 89.75 96 VAL A N 1
ATOM 720 C CA . VAL A 1 96 ? -30.030 18.305 20.836 1.00 89.75 96 VAL A CA 1
ATOM 721 C C . VAL A 1 96 ? -30.615 18.869 19.546 1.00 89.75 96 VAL A C 1
ATOM 723 O O . VAL A 1 96 ? -31.427 18.228 18.880 1.00 89.75 96 VAL A O 1
ATOM 726 N N . THR A 1 97 ? -30.152 20.058 19.163 1.00 87.38 97 THR A N 1
ATOM 727 C CA . THR A 1 97 ? -30.384 20.639 17.835 1.00 87.38 97 THR A CA 1
ATOM 728 C C . THR A 1 97 ? -29.057 20.675 17.092 1.00 87.38 97 THR A C 1
ATOM 730 O O . THR A 1 97 ? -28.134 21.361 17.522 1.00 87.38 97 THR A O 1
ATOM 733 N N . LEU A 1 98 ? -28.956 19.927 15.991 1.00 85.88 98 LEU A N 1
ATOM 734 C CA . LEU A 1 98 ? -27.762 19.943 15.146 1.00 85.88 98 LEU A CA 1
ATOM 735 C C . LEU A 1 98 ? -27.628 21.286 14.406 1.00 85.88 98 LEU A C 1
ATOM 737 O O . LEU A 1 98 ? -28.648 21.895 14.069 1.00 85.88 98 LEU A O 1
ATOM 741 N N . PRO A 1 99 ? -26.397 21.720 14.080 1.00 86.81 99 PRO A N 1
ATOM 742 C CA . PRO A 1 99 ? -26.180 22.892 13.238 1.00 86.81 99 PRO A CA 1
ATOM 743 C C . PRO A 1 99 ? -26.873 22.763 11.873 1.00 86.81 99 PRO A C 1
ATOM 745 O O . PRO A 1 99 ? -26.874 21.689 11.269 1.00 86.81 99 PRO A O 1
ATOM 748 N N . GLU A 1 100 ? -27.398 23.871 11.338 1.00 85.12 100 GLU A N 1
ATOM 749 C CA . GLU A 1 100 ? -28.034 23.887 10.007 1.00 85.12 100 GLU A CA 1
ATOM 750 C C . GLU A 1 100 ? -27.064 23.479 8.889 1.00 85.12 100 GLU A C 1
ATOM 752 O O . GLU A 1 100 ? -27.437 22.792 7.936 1.00 85.12 100 GLU A O 1
ATOM 757 N N . LYS A 1 101 ? -25.797 23.892 9.014 1.00 86.50 101 LYS A N 1
ATOM 758 C CA . LYS A 1 101 ? -24.711 23.540 8.098 1.00 86.50 101 LYS A CA 1
ATOM 759 C C . LYS A 1 101 ? -23.686 22.693 8.837 1.00 86.50 101 LYS A C 1
ATOM 761 O O . LYS A 1 101 ? -23.073 23.143 9.797 1.00 86.50 101 LYS A O 1
ATOM 766 N N . MET A 1 102 ? -23.492 21.474 8.347 1.00 89.94 102 MET A N 1
ATOM 767 C CA . MET A 1 102 ? -22.519 20.517 8.869 1.00 89.94 102 MET A CA 1
ATOM 768 C C . MET A 1 102 ? -21.590 20.057 7.748 1.00 89.94 102 MET A C 1
ATOM 770 O O . MET A 1 102 ? -22.046 19.783 6.632 1.00 89.94 102 MET A O 1
ATOM 774 N N . GLU A 1 103 ? -20.308 19.912 8.059 1.00 90.12 103 GLU A N 1
ATOM 775 C CA . GLU A 1 103 ? -19.310 19.255 7.206 1.00 90.12 103 GLU A CA 1
ATOM 776 C C . GLU A 1 103 ? -19.645 17.763 7.029 1.00 90.12 103 GLU A C 1
ATOM 778 O O . GLU A 1 103 ? -20.444 17.186 7.780 1.00 90.12 103 GLU A O 1
ATOM 783 N N . LYS A 1 104 ? -19.075 17.105 6.012 1.00 90.75 104 LYS A N 1
ATOM 784 C CA . LYS A 1 104 ? -19.207 15.643 5.893 1.00 90.75 104 LYS A CA 1
ATOM 785 C C . LYS A 1 104 ? -18.592 14.947 7.113 1.00 90.75 104 LYS A C 1
ATOM 787 O O . LYS A 1 104 ? -17.550 15.344 7.613 1.00 90.75 104 LYS A O 1
ATOM 792 N N . ASN A 1 105 ? -19.249 13.881 7.564 1.00 92.94 105 ASN A N 1
ATOM 793 C CA . ASN A 1 105 ? -18.886 13.085 8.741 1.00 92.94 105 ASN A CA 1
ATOM 794 C C . ASN A 1 105 ? -18.902 13.839 10.084 1.00 92.94 105 ASN A C 1
ATOM 796 O O . ASN A 1 105 ? -18.385 13.317 11.068 1.00 92.94 105 ASN A O 1
ATOM 800 N N . TYR A 1 106 ? -19.522 15.020 10.152 1.00 94.50 106 TYR A N 1
ATOM 801 C CA . TYR A 1 106 ? -19.764 15.717 11.415 1.00 94.50 106 TYR A CA 1
ATOM 802 C C . TYR A 1 106 ? -20.603 14.866 12.373 1.00 94.50 106 TYR A C 1
ATOM 804 O O . TYR A 1 106 ? -21.678 14.411 11.981 1.00 94.50 106 TYR A O 1
ATOM 812 N N . GLY A 1 107 ? -20.169 14.699 13.619 1.00 95.50 107 GLY A N 1
ATOM 813 C CA . GLY A 1 107 ? -20.912 14.001 14.667 1.00 95.50 107 GLY A CA 1
ATOM 814 C C . GLY A 1 107 ? -20.801 14.691 16.024 1.00 95.50 107 GLY A C 1
ATOM 815 O O . GLY A 1 107 ? -19.913 15.506 16.252 1.00 95.50 107 GLY A O 1
ATOM 816 N N . GLU A 1 108 ? -21.704 14.355 16.936 1.00 95.75 108 GLU A N 1
ATOM 817 C CA . GLU A 1 108 ? -21.730 14.853 18.307 1.00 95.75 108 GLU A CA 1
ATOM 818 C C . GLU A 1 108 ? -22.132 13.742 19.279 1.00 95.75 108 GLU A C 1
ATOM 820 O O . GLU A 1 108 ? -22.949 12.874 18.957 1.00 95.75 108 GLU A O 1
ATOM 825 N N . ILE A 1 109 ? -21.573 13.801 20.487 1.00 96.75 109 ILE A N 1
ATOM 826 C CA . ILE A 1 109 ? -21.982 13.001 21.642 1.00 96.75 109 ILE A CA 1
ATOM 827 C C . ILE A 1 109 ? -22.433 13.978 22.724 1.00 96.75 109 ILE A C 1
ATOM 829 O O . ILE A 1 109 ? -21.641 14.809 23.168 1.00 96.75 109 ILE A O 1
ATOM 833 N N . HIS A 1 110 ? -23.683 13.863 23.159 1.00 95.62 110 HIS A N 1
ATOM 834 C CA . HIS A 1 110 ? -24.255 14.646 24.253 1.00 95.62 110 HIS A CA 1
ATOM 835 C C . HIS A 1 110 ? -24.644 13.732 25.396 1.00 95.62 110 HIS A C 1
ATOM 837 O O . HIS A 1 110 ? -25.395 12.781 25.190 1.00 95.62 110 HIS A O 1
ATOM 843 N N . VAL A 1 111 ? -24.165 14.042 26.593 1.00 95.00 111 VAL A N 1
ATOM 844 C CA . VAL A 1 111 ? -24.440 13.283 27.813 1.00 95.00 111 VAL A CA 1
ATOM 845 C C . VAL A 1 111 ? -25.033 14.249 28.822 1.00 95.00 111 VAL A C 1
ATOM 847 O O . VAL A 1 111 ? -24.345 15.160 29.287 1.00 95.00 111 VAL A O 1
ATOM 850 N N . LYS A 1 112 ? -26.327 14.090 29.108 1.00 90.38 112 LYS A N 1
ATOM 851 C CA . LYS A 1 112 ? -27.067 14.983 30.003 1.00 90.38 112 LYS A CA 1
ATOM 852 C C . LYS A 1 112 ? -28.302 14.293 30.573 1.00 90.38 112 LYS A C 1
ATOM 854 O O . LYS A 1 112 ? -28.979 13.551 29.860 1.00 90.38 112 LYS A O 1
ATOM 859 N N . ASP A 1 113 ? -28.606 14.548 31.845 1.00 85.25 113 ASP A N 1
ATOM 860 C CA . ASP A 1 113 ? -29.802 14.044 32.539 1.00 85.25 113 ASP A CA 1
ATOM 861 C C . ASP A 1 113 ? -29.940 12.506 32.444 1.00 85.25 113 ASP A C 1
ATOM 863 O O . ASP A 1 113 ? -31.033 11.939 32.373 1.00 85.25 113 ASP A O 1
ATOM 867 N N . GLY A 1 114 ? -28.800 11.808 32.394 1.00 82.94 114 GLY A N 1
ATOM 868 C CA . GLY A 1 114 ? -28.723 10.357 32.227 1.00 82.94 114 GLY A CA 1
ATOM 869 C C . GLY A 1 114 ? -29.119 9.824 30.843 1.00 82.94 114 GLY A C 1
ATOM 870 O O . GLY A 1 114 ? -29.274 8.615 30.702 1.00 82.94 114 GLY A O 1
ATOM 871 N N . ASN A 1 115 ? -29.297 10.675 29.832 1.00 91.50 115 ASN A N 1
ATOM 872 C CA . ASN A 1 115 ? -29.447 10.262 28.437 1.00 91.50 115 ASN A CA 1
ATOM 873 C C . ASN A 1 115 ? -28.155 10.514 27.660 1.00 91.50 115 ASN A C 1
ATOM 875 O O . ASN A 1 115 ? -27.417 11.460 27.943 1.00 91.50 115 ASN A O 1
ATOM 879 N N . ILE A 1 116 ? -27.924 9.687 26.639 1.00 96.31 116 ILE A N 1
ATOM 880 C CA . ILE A 1 116 ? -26.801 9.847 25.713 1.00 96.31 116 ILE A CA 1
ATOM 881 C C . ILE A 1 116 ? -27.367 10.013 24.307 1.00 96.31 116 ILE A C 1
ATOM 883 O O . ILE A 1 116 ? -28.079 9.136 23.831 1.00 96.31 116 ILE A O 1
ATOM 887 N N . CYS A 1 117 ? -27.060 11.116 23.633 1.00 97.12 117 CYS A N 1
ATOM 888 C CA . CYS A 1 117 ? -27.417 11.326 22.232 1.00 97.12 117 CYS A CA 1
ATOM 889 C C . CYS A 1 117 ? -26.143 11.278 21.383 1.00 97.12 117 CYS A C 1
ATOM 891 O O . CYS A 1 117 ? -25.261 12.115 21.558 1.00 97.12 117 CYS A O 1
ATOM 893 N N . ILE A 1 118 ? -26.047 10.307 20.475 1.00 97.44 118 ILE A N 1
ATOM 894 C CA . ILE A 1 118 ? -24.938 10.140 19.527 1.00 97.44 118 ILE A CA 1
ATOM 895 C C . ILE A 1 118 ? -25.509 10.322 18.125 1.00 97.44 118 ILE A C 1
ATOM 897 O O . ILE A 1 118 ? -26.233 9.459 17.634 1.00 97.44 118 ILE A O 1
ATOM 901 N N . LEU A 1 119 ? -25.230 11.450 17.480 1.00 94.88 119 LEU A N 1
ATOM 902 C CA . LEU A 1 119 ? -25.863 11.814 16.213 1.00 94.88 119 LEU A CA 1
ATOM 903 C C . LEU A 1 119 ? -24.949 12.674 15.347 1.00 94.88 119 LEU A C 1
ATOM 905 O O . LEU A 1 119 ? -24.063 13.355 15.848 1.00 94.88 119 LEU A O 1
ATOM 909 N N . GLY A 1 120 ? -25.172 12.660 14.037 1.00 94.12 120 GLY A N 1
ATOM 910 C CA . GLY A 1 120 ? -24.370 13.433 13.103 1.00 94.12 120 GLY A CA 1
ATOM 911 C C . GLY A 1 120 ? -24.972 13.539 11.710 1.00 94.12 120 GLY A C 1
ATOM 912 O O . GLY A 1 120 ? -26.118 13.164 11.455 1.00 94.12 120 GLY A O 1
ATOM 913 N N . LYS A 1 121 ? -24.173 14.063 10.780 1.00 93.06 121 LYS A N 1
ATOM 914 C CA . LYS A 1 121 ? -24.516 14.133 9.363 1.00 93.06 121 LYS A CA 1
ATOM 915 C C . LYS A 1 121 ? -24.362 12.750 8.734 1.00 93.06 121 LYS A C 1
ATOM 917 O O . LYS A 1 121 ? -23.247 12.319 8.429 1.00 93.06 121 LYS A O 1
ATOM 922 N N . ASP A 1 122 ? -25.479 12.084 8.477 1.00 91.50 122 ASP A N 1
ATOM 923 C CA . ASP A 1 122 ? -25.527 10.814 7.749 1.00 91.50 122 ASP A CA 1
ATOM 924 C C . ASP A 1 122 ? -26.160 10.983 6.368 1.00 91.50 122 ASP A C 1
ATOM 926 O O . ASP A 1 122 ? -27.160 11.681 6.189 1.00 91.50 122 ASP A O 1
ATOM 930 N N . GLN A 1 123 ? -25.588 10.306 5.378 1.00 90.50 123 GLN A N 1
ATOM 931 C CA . GLN A 1 123 ? -26.117 10.246 4.022 1.00 90.50 123 GLN A CA 1
ATOM 932 C C . GLN A 1 123 ? -26.635 8.833 3.717 1.00 90.50 123 GLN A C 1
ATOM 934 O O . GLN A 1 123 ? -26.075 7.830 4.156 1.00 90.50 123 GLN A O 1
ATOM 939 N N . LYS A 1 124 ? -27.731 8.738 2.950 1.00 87.94 124 LYS A N 1
ATOM 940 C CA . LYS A 1 124 ? -28.282 7.448 2.505 1.00 87.94 124 LYS A CA 1
ATOM 941 C C . LYS A 1 124 ? -27.321 6.758 1.529 1.00 87.94 124 LYS A C 1
ATOM 943 O O . LYS A 1 124 ? -26.810 7.396 0.613 1.00 87.94 124 LYS A O 1
ATOM 948 N N . GLY A 1 125 ? -27.150 5.446 1.682 1.00 82.81 125 GLY A N 1
ATOM 949 C CA . GLY A 1 125 ? -26.343 4.611 0.790 1.00 82.81 125 GLY A CA 1
ATOM 950 C C . GLY A 1 125 ? -25.617 3.495 1.540 1.00 82.81 125 GLY A C 1
ATOM 951 O O . GLY A 1 125 ? -25.577 3.487 2.769 1.00 82.81 125 GLY A O 1
ATOM 952 N N . LYS A 1 126 ? -25.044 2.542 0.794 1.00 75.69 126 LYS A N 1
ATOM 953 C CA . LYS A 1 126 ? -24.069 1.589 1.350 1.00 75.69 126 LYS A CA 1
ATOM 954 C C . LYS A 1 126 ? -22.777 2.325 1.682 1.00 75.69 126 LYS A C 1
ATOM 956 O O . LYS A 1 126 ? -22.472 3.314 1.031 1.00 75.69 126 LYS A O 1
ATOM 961 N N . TRP A 1 127 ? -22.005 1.815 2.638 1.00 69.62 127 TRP A N 1
ATOM 962 C CA . TRP A 1 127 ? -20.716 2.401 3.000 1.00 69.62 127 TRP A CA 1
ATOM 963 C C . TRP A 1 127 ? -19.803 2.627 1.786 1.00 69.62 127 TRP A C 1
ATOM 965 O O . TRP A 1 127 ? -19.526 1.692 1.036 1.00 69.62 127 TRP A O 1
ATOM 975 N N . GLN A 1 128 ? -19.322 3.862 1.640 1.00 74.31 128 GLN A N 1
ATOM 976 C CA . GLN A 1 128 ? -18.220 4.264 0.767 1.00 74.31 128 GLN A CA 1
ATOM 977 C C . GLN A 1 128 ? -17.480 5.424 1.442 1.00 74.31 128 GLN A C 1
ATOM 979 O O . GLN A 1 128 ? -18.078 6.166 2.223 1.00 74.31 128 GLN A O 1
ATOM 984 N N . TRP A 1 129 ? -16.201 5.610 1.116 1.00 77.19 129 TRP A N 1
ATOM 985 C CA . TRP A 1 129 ? -15.338 6.646 1.702 1.00 77.19 129 TRP A CA 1
ATOM 986 C C . TRP A 1 129 ? -15.861 8.086 1.510 1.00 77.19 129 TRP A C 1
ATOM 988 O O . TRP A 1 129 ? -15.494 8.968 2.280 1.00 77.19 129 TRP A O 1
ATOM 998 N N . SER A 1 130 ? -16.720 8.326 0.514 1.00 81.50 130 SER A N 1
ATOM 999 C CA . SER A 1 130 ? -17.287 9.639 0.160 1.00 81.50 130 SER A CA 1
ATOM 1000 C C . SER A 1 130 ? -18.642 9.959 0.805 1.00 81.50 130 SER A C 1
ATOM 1002 O O . SER A 1 130 ? -19.130 11.089 0.672 1.00 81.50 130 SER A O 1
ATOM 1004 N N . ILE A 1 131 ? -19.271 8.971 1.454 1.00 87.81 131 ILE A N 1
ATOM 1005 C CA . ILE A 1 131 ? -20.616 9.073 2.035 1.00 87.81 131 ILE A CA 1
ATOM 1006 C C . ILE A 1 131 ? -20.501 9.448 3.507 1.00 87.81 131 ILE A C 1
ATOM 1008 O O . ILE A 1 131 ? -19.805 8.775 4.268 1.00 87.81 131 ILE A O 1
ATOM 1012 N N . SER A 1 132 ? -21.230 10.498 3.894 1.00 90.81 132 SER A N 1
ATOM 1013 C CA . SER A 1 132 ? -21.237 11.034 5.258 1.00 90.81 132 SER A CA 1
ATOM 1014 C C . SER A 1 132 ? -21.782 10.025 6.278 1.00 90.81 132 SER A C 1
ATOM 1016 O O . SER A 1 132 ? -22.869 9.483 6.071 1.00 90.81 132 SER A O 1
ATOM 1018 N N . GLN A 1 133 ? -21.044 9.799 7.368 1.00 91.81 133 GLN A N 1
ATOM 1019 C CA . GLN A 1 133 ? -21.304 8.801 8.419 1.00 91.81 133 GLN A CA 1
ATOM 1020 C C . GLN A 1 133 ? -21.050 9.355 9.828 1.00 91.81 133 GLN A C 1
ATOM 1022 O O . GLN A 1 133 ? -20.438 8.707 10.679 1.00 91.81 133 GLN A O 1
ATOM 1027 N N . GLY A 1 134 ? -21.491 10.588 10.067 1.00 94.38 134 GLY A N 1
ATOM 1028 C CA . GLY A 1 134 ? -21.188 11.317 11.294 1.00 94.38 134 GLY A CA 1
ATOM 1029 C C . GLY A 1 134 ? -21.587 10.585 12.573 1.00 94.38 134 GLY A C 1
ATOM 1030 O O . GLY A 1 134 ? -20.794 10.509 13.510 1.00 94.38 134 GLY A O 1
ATOM 1031 N N . THR A 1 135 ? -22.772 9.963 12.589 1.00 95.62 135 THR A N 1
ATOM 1032 C CA . THR A 1 135 ? -23.228 9.182 13.750 1.00 95.62 135 THR A CA 1
ATOM 1033 C C . THR A 1 135 ? -22.309 7.995 14.030 1.00 95.62 135 THR A C 1
ATOM 1035 O O . THR A 1 135 ? -21.989 7.710 15.180 1.00 95.62 135 THR A O 1
ATOM 1038 N N . LEU A 1 136 ? -21.838 7.306 12.990 1.00 95.94 136 LEU A N 1
ATOM 1039 C CA . LEU A 1 136 ? -20.965 6.151 13.161 1.00 95.94 136 LEU A CA 1
ATOM 1040 C C . LEU A 1 136 ? -19.571 6.536 13.664 1.00 95.94 136 LEU A C 1
ATOM 1042 O O . LEU A 1 136 ? -19.017 5.846 14.514 1.00 95.94 136 LEU A O 1
ATOM 1046 N N . PHE A 1 137 ? -19.008 7.641 13.176 1.00 95.94 137 PHE A N 1
ATOM 1047 C CA . PHE A 1 137 ? -17.710 8.122 13.660 1.00 95.94 137 PHE A CA 1
ATOM 1048 C C . PHE A 1 137 ? -17.789 8.570 15.120 1.00 95.94 137 PHE A C 1
ATOM 1050 O O . PHE A 1 137 ? -16.866 8.297 15.886 1.00 95.94 137 PHE A O 1
ATOM 1057 N N . ALA A 1 138 ? -18.912 9.169 15.526 1.00 97.38 138 ALA A N 1
ATOM 1058 C CA . ALA A 1 138 ? -19.189 9.464 16.926 1.00 97.38 138 ALA A CA 1
ATOM 1059 C C . ALA A 1 138 ? -19.345 8.184 17.774 1.00 97.38 138 ALA A C 1
ATOM 1061 O O . ALA A 1 138 ? -18.864 8.140 18.901 1.00 97.38 138 ALA A O 1
ATOM 1062 N N . VAL A 1 139 ? -19.931 7.104 17.237 1.00 98.25 139 VAL A N 1
ATOM 1063 C CA . VAL A 1 139 ? -19.954 5.796 17.921 1.00 98.25 139 VAL A CA 1
ATOM 1064 C C . VAL A 1 139 ? -18.551 5.216 18.100 1.00 98.25 139 VAL A C 1
ATOM 1066 O O . VAL A 1 139 ? -18.247 4.721 19.184 1.00 98.25 139 VAL A O 1
ATOM 1069 N N . TYR A 1 140 ? -17.686 5.276 17.085 1.00 98.00 140 TYR A N 1
ATOM 1070 C CA . TYR A 1 140 ? -16.306 4.802 17.236 1.00 98.00 140 TYR A CA 1
ATOM 1071 C C . TYR A 1 140 ? -15.527 5.621 18.263 1.00 98.00 140 TYR A C 1
ATOM 1073 O O . TYR A 1 140 ? -14.837 5.039 19.096 1.00 98.00 140 TYR A O 1
ATOM 1081 N N . GLU A 1 141 ? -15.730 6.940 18.288 1.00 97.12 141 GLU A N 1
ATOM 1082 C CA . GLU A 1 141 ? -15.158 7.815 19.316 1.00 97.12 141 GLU A CA 1
ATOM 1083 C C . GLU A 1 141 ? -15.633 7.413 20.711 1.00 97.12 141 GLU A C 1
ATOM 1085 O O . GLU A 1 141 ? -14.844 7.283 21.644 1.00 97.12 141 GLU A O 1
ATOM 1090 N N . PHE A 1 142 ? -16.929 7.151 20.850 1.00 97.62 142 PHE A N 1
ATOM 1091 C CA . PHE A 1 142 ? -17.523 6.730 22.107 1.00 97.62 142 PHE A CA 1
ATOM 1092 C C . PHE A 1 142 ? -16.975 5.376 22.591 1.00 97.62 142 PHE A C 1
ATOM 1094 O O . PHE A 1 142 ? -16.612 5.231 23.759 1.00 97.62 142 PHE A O 1
ATOM 1101 N N . LEU A 1 143 ? -16.852 4.394 21.694 1.00 98.19 143 LEU A N 1
ATOM 1102 C CA . LEU A 1 143 ? -16.282 3.078 21.998 1.00 98.19 143 LEU A CA 1
ATOM 1103 C C . LEU A 1 143 ? -14.799 3.163 22.387 1.00 98.19 143 LEU A C 1
ATOM 1105 O O . LEU A 1 143 ? -14.363 2.516 23.339 1.00 98.19 143 LEU A O 1
ATOM 1109 N N . GLU A 1 144 ? -14.006 3.974 21.699 1.00 96.88 144 GLU A N 1
ATOM 1110 C CA . GLU A 1 144 ? -12.585 4.123 22.023 1.00 96.88 144 GLU A CA 1
ATOM 1111 C C . GLU A 1 144 ? -12.378 4.843 23.358 1.00 96.88 144 GLU A C 1
ATOM 1113 O O . GLU A 1 144 ? -11.536 4.435 24.157 1.00 96.88 144 GLU A O 1
ATOM 1118 N N . GLN A 1 145 ? -13.162 5.883 23.633 1.00 94.44 145 GLN A N 1
ATOM 1119 C CA . GLN A 1 145 ? -12.884 6.810 24.730 1.00 94.44 145 GLN A CA 1
ATOM 1120 C C . GLN A 1 145 ? -13.596 6.418 26.027 1.00 94.44 145 GLN A C 1
ATOM 1122 O O . GLN A 1 145 ? -13.014 6.520 27.103 1.00 94.44 145 GLN A O 1
ATOM 1127 N N . SER A 1 146 ? -14.837 5.928 25.943 1.00 95.06 146 SER A N 1
ATOM 1128 C CA . SER A 1 146 ? -15.607 5.502 27.120 1.00 95.06 146 SER A CA 1
ATOM 1129 C C . SER A 1 146 ? -15.445 4.012 27.419 1.00 95.06 146 SER A C 1
ATOM 1131 O O . SER A 1 146 ? -15.390 3.625 28.586 1.00 95.06 146 SER A O 1
ATOM 1133 N N . PHE A 1 147 ? -15.322 3.171 26.386 1.00 96.25 147 PHE A N 1
ATOM 1134 C CA . PHE A 1 147 ? -15.184 1.721 26.562 1.00 96.25 147 PHE A CA 1
ATOM 1135 C C . PHE A 1 147 ? -13.728 1.248 26.490 1.00 96.25 147 PHE A C 1
ATOM 1137 O O . PHE A 1 147 ? -13.423 0.180 27.011 1.00 96.25 147 PHE A O 1
ATOM 1144 N N . GLY A 1 148 ? -12.817 2.028 25.900 1.00 95.81 148 GLY A N 1
ATOM 1145 C CA . GLY A 1 148 ? -11.410 1.650 25.745 1.00 95.81 148 GLY A CA 1
ATOM 1146 C C . GLY A 1 148 ? -11.158 0.624 24.636 1.00 95.81 148 GLY A C 1
ATOM 1147 O O . GLY A 1 148 ? -10.116 -0.025 24.639 1.00 95.81 148 GLY A O 1
ATOM 1148 N N . VAL A 1 149 ? -12.102 0.442 23.707 1.00 98.12 149 VAL A N 1
ATOM 1149 C CA . VAL A 1 149 ? -11.927 -0.477 22.572 1.00 98.12 149 VAL A CA 1
ATOM 1150 C C . VAL A 1 149 ? -10.783 0.020 21.684 1.00 98.12 149 VAL A C 1
ATOM 1152 O O . VAL A 1 149 ? -10.648 1.227 21.472 1.00 98.12 149 VAL A O 1
ATOM 1155 N N . ARG A 1 150 ? -9.951 -0.890 21.166 1.00 97.81 150 ARG A N 1
ATOM 1156 C CA . ARG A 1 150 ? -8.904 -0.568 20.179 1.00 97.81 150 ARG A CA 1
ATOM 1157 C C . ARG A 1 150 ? -8.944 -1.532 19.002 1.00 97.81 150 ARG A C 1
ATOM 1159 O O . ARG A 1 150 ? -9.130 -2.734 19.187 1.00 97.81 150 ARG A O 1
ATOM 1166 N N . TRP A 1 151 ? -8.737 -1.006 17.802 1.00 98.12 151 TRP A N 1
ATOM 1167 C CA . TRP A 1 151 ? -8.659 -1.770 16.556 1.00 98.12 151 TRP A CA 1
ATOM 1168 C C . TRP A 1 151 ? -7.184 -1.894 16.181 1.00 98.12 151 TRP A C 1
ATOM 1170 O O . TRP A 1 151 ? -6.530 -0.895 15.913 1.00 98.12 151 TRP A O 1
ATOM 1180 N N . LEU A 1 152 ? -6.638 -3.103 16.242 1.00 97.94 152 LEU A N 1
ATOM 1181 C CA . LEU A 1 152 ? -5.205 -3.353 16.073 1.00 97.94 152 LEU A CA 1
ATOM 1182 C C . LEU A 1 152 ? -4.864 -3.741 14.630 1.00 97.94 152 LEU A C 1
ATOM 1184 O O . LEU A 1 152 ? -3.826 -3.349 14.106 1.00 97.94 152 LEU A O 1
ATOM 1188 N N . TRP A 1 153 ? -5.739 -4.529 14.002 1.00 97.50 153 TRP A N 1
ATOM 1189 C CA . TRP A 1 153 ? -5.659 -4.997 12.615 1.00 97.50 153 TRP A CA 1
ATOM 1190 C C . TRP A 1 153 ? -7.038 -5.530 12.169 1.00 97.50 153 TRP A C 1
ATOM 1192 O O . TRP A 1 153 ? -7.958 -5.605 12.994 1.00 97.50 153 TRP A O 1
ATOM 1202 N N . PRO A 1 154 ? -7.234 -5.898 10.886 1.00 97.19 154 PRO A N 1
ATOM 1203 C CA . PRO A 1 154 ? -8.467 -6.529 10.419 1.00 97.19 154 PRO A CA 1
ATOM 1204 C C . PRO A 1 154 ? -8.819 -7.792 11.219 1.00 97.19 154 PRO A C 1
ATOM 1206 O O . PRO A 1 154 ? -8.041 -8.739 11.298 1.00 97.19 154 PRO A O 1
ATOM 1209 N N . ASP A 1 155 ? -10.007 -7.805 11.818 1.00 94.19 155 ASP A N 1
ATOM 1210 C CA . ASP A 1 155 ? -10.389 -8.796 12.829 1.00 94.19 155 ASP A CA 1
ATOM 1211 C C . ASP A 1 155 ? -11.139 -9.996 12.222 1.00 94.19 155 ASP A C 1
ATOM 1213 O O . ASP A 1 155 ? -12.365 -10.079 12.310 1.00 94.19 155 ASP A O 1
ATOM 1217 N N . LEU A 1 156 ? -10.411 -10.904 11.559 1.00 94.69 156 LEU A N 1
ATOM 1218 C CA . LEU A 1 156 ? -10.991 -12.116 10.951 1.00 94.69 156 LEU A CA 1
ATOM 1219 C C . LEU A 1 156 ? -11.103 -13.290 11.932 1.00 94.69 156 LEU A C 1
ATOM 1221 O O . LEU A 1 156 ? -11.984 -14.133 11.777 1.00 94.69 156 LEU A O 1
ATOM 1225 N N . ASP A 1 157 ? -10.204 -13.365 12.911 1.00 93.31 157 ASP A N 1
ATOM 1226 C CA . ASP A 1 157 ? -10.065 -14.500 13.831 1.00 93.31 157 ASP A CA 1
ATOM 1227 C C . ASP A 1 157 ? -10.308 -14.126 15.304 1.00 93.31 157 ASP A C 1
ATOM 1229 O O . ASP A 1 157 ? -10.039 -14.923 16.200 1.00 93.31 157 ASP A O 1
ATOM 1233 N N . GLY A 1 158 ? -10.824 -12.922 15.568 1.00 94.06 158 GLY A N 1
ATOM 1234 C CA . GLY A 1 158 ? -11.111 -12.427 16.915 1.00 94.06 158 GLY A CA 1
ATOM 1235 C C . GLY A 1 158 ? -9.917 -11.781 17.625 1.00 94.06 158 GLY A C 1
ATOM 1236 O O . GLY A 1 158 ? -10.053 -11.372 18.780 1.00 94.06 158 GLY A O 1
ATOM 1237 N N . THR A 1 159 ? -8.753 -11.674 16.975 1.00 95.62 159 THR A N 1
ATOM 1238 C CA . THR A 1 159 ? -7.548 -11.078 17.575 1.00 95.62 159 THR A CA 1
ATOM 1239 C C . THR A 1 159 ? -7.366 -9.591 17.285 1.00 95.62 159 THR A C 1
ATOM 1241 O O . THR A 1 159 ? -6.679 -8.906 18.053 1.00 95.62 159 THR A O 1
ATOM 1244 N N . GLY A 1 160 ? -8.009 -9.072 16.235 1.00 96.88 160 GLY A N 1
ATOM 1245 C CA . GLY A 1 160 ? -7.791 -7.722 15.707 1.00 96.88 160 GLY A CA 1
ATOM 1246 C C . GLY A 1 160 ? -8.462 -6.606 16.501 1.00 96.88 160 GLY A C 1
ATOM 1247 O O . GLY A 1 160 ? -8.150 -5.438 16.286 1.00 96.88 160 GLY A O 1
ATOM 1248 N N . THR A 1 161 ? -9.340 -6.939 17.451 1.00 97.81 161 THR A N 1
ATOM 1249 C CA . THR A 1 161 ? -9.980 -5.957 18.338 1.00 97.81 161 THR A CA 1
ATOM 1250 C C . THR A 1 161 ? -9.635 -6.216 19.803 1.00 97.81 161 THR A C 1
ATOM 1252 O O . THR A 1 161 ? -9.887 -7.299 20.336 1.00 97.81 161 THR A O 1
ATOM 1255 N N . PHE A 1 162 ? -9.095 -5.215 20.491 1.00 97.75 162 PHE A N 1
ATOM 1256 C CA . PHE A 1 162 ? -8.874 -5.246 21.933 1.00 97.75 162 PHE A CA 1
ATOM 1257 C C . PHE A 1 162 ? -10.110 -4.752 22.692 1.00 97.75 162 PHE A C 1
ATOM 1259 O O . PHE A 1 162 ? -10.625 -3.665 22.429 1.00 97.75 162 PHE A O 1
ATOM 1266 N N . TYR A 1 163 ? -10.556 -5.564 23.653 1.00 96.69 163 TYR A N 1
ATOM 1267 C CA . TYR A 1 163 ? -11.678 -5.278 24.543 1.00 96.69 163 TYR A CA 1
ATOM 1268 C C . TYR A 1 163 ? -11.172 -5.264 25.989 1.00 96.69 163 TYR A C 1
ATOM 1270 O O . TYR A 1 163 ? -10.986 -6.343 26.562 1.00 96.69 163 TYR A O 1
ATOM 1278 N N . PRO A 1 164 ? -10.949 -4.093 26.608 1.00 93.75 164 PRO A N 1
ATOM 1279 C CA . PRO A 1 164 ? -10.625 -4.057 28.027 1.00 93.75 164 PRO A CA 1
ATOM 1280 C C . PRO A 1 164 ? -11.851 -4.514 28.820 1.00 93.75 164 PRO A C 1
ATOM 1282 O O . PRO A 1 164 ? -12.968 -4.082 28.544 1.00 93.75 164 PRO A O 1
ATOM 1285 N N . LYS A 1 165 ? -11.673 -5.393 29.805 1.00 91.31 165 LYS A N 1
ATOM 1286 C CA . LYS A 1 165 ? -12.780 -5.785 30.686 1.00 91.31 165 LYS A CA 1
ATOM 1287 C C . LYS A 1 165 ? -13.069 -4.663 31.673 1.00 91.31 165 LYS A C 1
ATOM 1289 O O . LYS A 1 165 ? -12.156 -4.175 32.335 1.00 91.31 165 LYS A O 1
ATOM 1294 N N . ARG A 1 166 ? -14.335 -4.246 31.757 1.00 91.62 166 ARG A N 1
ATOM 1295 C CA . ARG A 1 166 ? -14.778 -3.164 32.644 1.00 91.62 166 ARG A CA 1
ATOM 1296 C C . ARG A 1 166 ? -16.041 -3.564 33.399 1.00 91.62 166 ARG A C 1
ATOM 1298 O O . ARG A 1 166 ? -17.050 -3.881 32.777 1.00 91.62 166 ARG A O 1
ATOM 1305 N N . ALA A 1 167 ? -15.973 -3.515 34.729 1.00 91.88 167 ALA A N 1
ATOM 1306 C CA . ALA A 1 167 ? -17.138 -3.669 35.604 1.00 91.88 167 ALA A CA 1
ATOM 1307 C C . ALA A 1 167 ? -17.993 -2.391 35.659 1.00 91.88 167 ALA A C 1
ATOM 1309 O O . ALA A 1 167 ? -19.186 -2.454 35.943 1.00 91.88 167 ALA A O 1
ATOM 1310 N N . GLU A 1 168 ? -17.380 -1.246 35.347 1.00 94.56 168 GLU A N 1
ATOM 1311 C CA . GLU A 1 168 ? -18.016 0.064 35.374 1.00 94.56 168 GLU A CA 1
ATOM 1312 C C . GLU A 1 168 ? -17.637 0.882 34.138 1.00 94.56 168 GLU A C 1
ATOM 1314 O O . GLU A 1 168 ? -16.494 0.853 33.666 1.00 94.56 168 GLU A O 1
ATOM 1319 N N . ILE A 1 169 ? -18.605 1.631 33.613 1.00 95.44 169 ILE A N 1
ATOM 1320 C CA . ILE A 1 169 ? -18.410 2.584 32.521 1.00 95.44 169 ILE A CA 1
ATOM 1321 C C . ILE A 1 169 ? -18.981 3.921 32.964 1.00 95.44 169 ILE A C 1
ATOM 1323 O O . ILE A 1 169 ? -20.196 4.121 32.974 1.00 95.44 169 ILE A O 1
ATOM 1327 N N . LEU A 1 170 ? -18.077 4.836 33.300 1.00 94.12 170 LEU A N 1
ATOM 1328 C CA . LEU A 1 170 ? -18.396 6.226 33.576 1.00 94.12 170 LEU A CA 1
ATOM 1329 C C . LEU A 1 170 ? -18.245 7.044 32.294 1.00 94.12 170 LEU A C 1
ATOM 1331 O O . LEU A 1 170 ? -17.188 7.038 31.658 1.00 94.12 170 LEU A O 1
ATOM 1335 N N . VAL A 1 171 ? -19.298 7.763 31.927 1.00 94.38 171 VAL A N 1
ATOM 1336 C CA . VAL A 1 171 ? -19.301 8.669 30.783 1.00 94.38 171 VAL A CA 1
ATOM 1337 C C . VAL A 1 171 ? -19.380 10.105 31.303 1.00 94.38 171 VAL A C 1
ATOM 1339 O O . VAL A 1 171 ? -20.381 10.450 31.930 1.00 94.38 171 VAL A O 1
ATOM 1342 N N . PRO A 1 172 ? -18.365 10.955 31.063 1.00 91.75 172 PRO A N 1
ATOM 1343 C CA . PRO A 1 172 ? -18.416 12.355 31.474 1.00 91.75 172 PRO A CA 1
ATOM 1344 C C . PRO A 1 172 ? -19.636 13.074 30.891 1.00 91.75 172 PRO A C 1
ATOM 1346 O O . PRO A 1 172 ? -19.946 12.894 29.710 1.00 91.75 172 PRO A O 1
ATOM 1349 N N . GLU A 1 173 ? -20.310 13.893 31.702 1.00 92.62 173 GLU A N 1
ATOM 1350 C CA . GLU A 1 173 ? -21.358 14.776 31.190 1.00 92.62 173 GLU A CA 1
ATOM 1351 C C . GLU A 1 173 ? -20.780 15.851 30.263 1.00 92.62 173 GLU A C 1
ATOM 1353 O O . GLU A 1 173 ? -19.621 16.259 30.383 1.00 92.62 173 GLU A O 1
ATOM 1358 N N . GLY A 1 174 ? -21.614 16.331 29.340 1.00 92.69 174 GLY A N 1
ATOM 1359 C CA . GLY A 1 174 ? -21.271 17.405 28.417 1.00 92.69 174 GLY A CA 1
ATOM 1360 C C . GLY A 1 174 ? -21.414 17.019 26.951 1.00 92.69 174 GLY A C 1
ATOM 1361 O O . GLY A 1 174 ? -22.052 16.026 26.591 1.00 92.69 174 GLY A O 1
ATOM 1362 N N . THR A 1 175 ? -20.816 17.848 26.101 1.00 93.56 175 THR A N 1
ATOM 1363 C CA . THR A 1 175 ? -20.895 17.729 24.646 1.00 93.56 175 THR A CA 1
ATOM 1364 C C . THR A 1 175 ? -19.507 17.534 24.063 1.00 93.56 175 THR A C 1
ATOM 1366 O O . THR A 1 175 ? -18.579 18.284 24.364 1.00 93.56 175 THR A O 1
ATOM 1369 N N . ARG A 1 176 ? -19.374 16.545 23.183 1.00 94.62 176 ARG A N 1
ATOM 1370 C CA . ARG A 1 176 ? -18.172 16.304 22.384 1.00 94.62 176 ARG A CA 1
ATOM 1371 C C . ARG A 1 176 ? -18.536 16.400 20.917 1.00 94.62 176 ARG A C 1
ATOM 1373 O O . ARG A 1 176 ? -19.475 15.745 20.478 1.00 94.62 176 ARG A O 1
ATOM 1380 N N . VAL A 1 177 ? -17.780 17.196 20.172 1.00 94.50 177 VAL A N 1
ATOM 1381 C CA . VAL A 1 177 ? -17.927 17.338 18.721 1.00 94.50 177 VAL A CA 1
ATOM 1382 C C . VAL A 1 177 ? -16.864 16.482 18.041 1.00 94.50 177 VAL A C 1
ATOM 1384 O O . VAL A 1 177 ? -15.695 16.526 18.414 1.00 94.50 177 VAL A O 1
ATOM 1387 N N . ILE A 1 178 ? -17.278 15.705 17.047 1.00 94.38 178 ILE A N 1
ATOM 1388 C CA . ILE A 1 178 ? -16.447 14.790 16.274 1.00 94.38 178 ILE A CA 1
ATOM 1389 C C . ILE A 1 178 ? -16.423 15.298 14.841 1.00 94.38 178 ILE A C 1
ATOM 1391 O O . ILE A 1 178 ? -17.461 15.445 14.192 1.00 94.38 178 ILE A O 1
ATOM 1395 N N . ARG A 1 179 ? -15.219 15.563 14.340 1.00 92.38 179 ARG A N 1
ATOM 1396 C CA . ARG A 1 179 ? -14.977 15.961 12.954 1.00 92.38 179 ARG A CA 1
ATOM 1397 C C . ARG A 1 179 ? -13.776 15.188 12.425 1.00 92.38 179 ARG A C 1
ATOM 1399 O O . ARG A 1 179 ? -12.868 14.896 13.205 1.00 92.38 179 ARG A O 1
ATOM 1406 N N . PRO A 1 180 ? -13.738 14.854 11.128 1.00 90.69 180 PRO A N 1
ATOM 1407 C CA . PRO A 1 180 ? -12.500 14.405 10.508 1.00 90.69 180 PRO A CA 1
ATOM 1408 C C . PRO A 1 180 ? -11.385 15.431 10.737 1.00 90.69 180 PRO A C 1
ATOM 1410 O O . PRO A 1 180 ? -11.603 16.628 10.573 1.00 90.69 180 PRO A O 1
ATOM 1413 N N . LEU A 1 181 ? -10.177 14.969 11.066 1.00 91.50 181 LEU A N 1
ATOM 1414 C CA . LEU A 1 181 ? -9.006 15.848 11.213 1.00 91.50 181 LEU A CA 1
ATOM 1415 C C . LEU A 1 181 ? -8.538 16.448 9.876 1.00 91.50 181 LEU A C 1
ATOM 1417 O O . LEU A 1 181 ? -7.730 17.372 9.853 1.00 91.50 181 LEU A O 1
ATOM 1421 N N . ARG A 1 182 ? -8.996 15.878 8.756 1.00 90.69 182 ARG A N 1
ATOM 1422 C CA . ARG A 1 182 ? -8.562 16.172 7.388 1.00 90.69 182 ARG A CA 1
ATOM 1423 C C . ARG A 1 182 ? -9.756 16.130 6.442 1.00 90.69 182 ARG A C 1
ATOM 1425 O O . ARG A 1 182 ? -10.666 15.325 6.628 1.00 90.69 182 ARG A O 1
ATOM 1432 N N . THR A 1 183 ? -9.703 16.925 5.375 1.00 90.25 183 THR A N 1
ATOM 1433 C CA . THR A 1 183 ? -10.729 16.934 4.317 1.00 90.25 183 THR A CA 1
ATOM 1434 C C . THR A 1 183 ? -10.757 15.613 3.548 1.00 90.25 183 THR A C 1
ATOM 1436 O O . THR A 1 183 ? -11.809 15.183 3.078 1.00 90.25 183 THR A O 1
ATOM 1439 N N . ALA A 1 184 ? -9.610 14.944 3.412 1.00 91.94 184 ALA A N 1
ATOM 1440 C CA . ALA A 1 184 ? -9.528 13.605 2.845 1.00 91.94 184 ALA A CA 1
ATOM 1441 C C . ALA A 1 184 ? -8.379 12.812 3.464 1.00 91.94 184 ALA A C 1
ATOM 1443 O O . ALA A 1 184 ? -7.268 13.322 3.602 1.00 91.94 184 ALA A O 1
ATOM 1444 N N . SER A 1 185 ? -8.628 11.547 3.780 1.00 93.19 185 SER A N 1
ATOM 1445 C CA . SER A 1 185 ? -7.598 10.597 4.165 1.00 93.19 185 SER A CA 1
ATOM 1446 C C . SER A 1 185 ? -7.843 9.230 3.543 1.00 93.19 185 SER A C 1
ATOM 1448 O O . SER A 1 185 ? -8.958 8.701 3.543 1.00 93.19 185 SER A O 1
ATOM 1450 N N . ARG A 1 186 ? -6.785 8.641 2.982 1.00 91.69 186 ARG A N 1
ATOM 1451 C CA . ARG A 1 186 ? -6.832 7.306 2.382 1.00 91.69 186 ARG A CA 1
ATOM 1452 C C . ARG A 1 186 ? -5.590 6.498 2.697 1.00 91.69 186 ARG A C 1
ATOM 1454 O O . ARG A 1 186 ? -4.487 7.032 2.776 1.00 91.69 186 ARG A O 1
ATOM 1461 N N . TRP A 1 187 ? -5.799 5.192 2.752 1.00 93.44 187 TRP A N 1
ATOM 1462 C CA . TRP A 1 187 ? -4.754 4.188 2.700 1.00 93.44 187 TRP A CA 1
ATOM 1463 C C . TRP A 1 187 ? -5.161 3.154 1.656 1.00 93.44 187 TRP A C 1
ATOM 1465 O O . TRP A 1 187 ? -6.181 2.483 1.809 1.00 93.44 187 TRP A O 1
ATOM 1475 N N . ARG A 1 188 ? -4.462 3.111 0.520 1.00 91.81 188 ARG A N 1
ATOM 1476 C CA . ARG A 1 188 ? -4.964 2.367 -0.644 1.00 91.81 188 ARG A CA 1
ATOM 1477 C C . ARG A 1 188 ? -4.680 0.874 -0.494 1.00 91.81 188 ARG A C 1
ATOM 1479 O O . ARG A 1 188 ? -3.552 0.490 -0.224 1.00 91.81 188 ARG A O 1
ATOM 1486 N N . ALA A 1 189 ? -5.681 0.031 -0.710 1.00 90.81 189 ALA A N 1
ATOM 1487 C CA . ALA A 1 189 ? -5.517 -1.419 -0.637 1.00 90.81 189 ALA A CA 1
ATOM 1488 C C . ALA A 1 189 ? -4.594 -1.960 -1.747 1.00 90.81 189 ALA A C 1
ATOM 1490 O O . ALA A 1 189 ? -4.751 -1.614 -2.922 1.00 90.81 189 ALA A O 1
ATOM 1491 N N . CYS A 1 190 ? -3.692 -2.883 -1.406 1.00 89.50 190 CYS A N 1
ATOM 1492 C CA . CYS A 1 190 ? -2.882 -3.619 -2.380 1.00 89.50 190 CYS A CA 1
ATOM 1493 C C . CYS A 1 190 ? -3.629 -4.868 -2.877 1.00 89.50 190 CYS A C 1
ATOM 1495 O O . CYS A 1 190 ? -3.460 -5.972 -2.352 1.00 89.50 190 CYS A O 1
ATOM 1497 N N . THR A 1 191 ? -4.474 -4.717 -3.900 1.00 80.06 191 THR A N 1
ATOM 1498 C CA . THR A 1 191 ? -5.277 -5.829 -4.434 1.00 80.06 191 THR A CA 1
ATOM 1499 C C . THR A 1 191 ? -4.570 -6.569 -5.570 1.00 80.06 191 THR A C 1
ATOM 1501 O O . THR A 1 191 ? -4.502 -6.077 -6.696 1.00 80.06 191 THR A O 1
ATOM 1504 N N . THR A 1 192 ? -4.119 -7.798 -5.324 1.00 75.94 192 THR A N 1
ATOM 1505 C CA . THR A 1 192 ? -3.457 -8.644 -6.339 1.00 75.94 192 THR A CA 1
ATOM 1506 C C . THR A 1 192 ? -3.935 -10.108 -6.268 1.00 75.94 192 THR A C 1
ATOM 1508 O O . THR A 1 192 ? -4.842 -10.458 -5.501 1.00 75.94 192 THR A O 1
ATOM 1511 N N . GLY A 1 193 ? -3.432 -10.965 -7.164 1.00 73.06 193 GLY A N 1
ATOM 1512 C CA . GLY A 1 193 ? -3.643 -12.420 -7.126 1.00 73.06 193 GLY A CA 1
ATOM 1513 C C . GLY A 1 193 ? -2.577 -13.115 -6.272 1.00 73.06 193 GLY A C 1
ATOM 1514 O O . GLY A 1 193 ? -1.462 -12.615 -6.194 1.00 73.06 193 GLY A O 1
ATOM 1515 N N . GLY A 1 194 ? -2.918 -14.246 -5.645 1.00 82.19 194 GLY A N 1
ATOM 1516 C CA . GLY A 1 194 ? -1.970 -15.059 -4.862 1.00 82.19 194 GLY A CA 1
ATOM 1517 C C . GLY A 1 194 ? -2.521 -15.736 -3.602 1.00 82.19 194 GLY A C 1
ATOM 1518 O O . GLY A 1 194 ? -1.766 -16.240 -2.784 1.00 82.19 194 GLY A O 1
ATOM 1519 N N . TRP A 1 195 ? -3.842 -15.731 -3.447 1.00 90.44 195 TRP A N 1
ATOM 1520 C CA . TRP A 1 195 ? -4.555 -16.485 -2.419 1.00 90.44 195 TRP A CA 1
ATOM 1521 C C . TRP A 1 195 ? -4.845 -17.888 -2.951 1.00 90.44 195 TRP A C 1
ATOM 1523 O O . TRP A 1 195 ? -5.303 -18.003 -4.093 1.00 90.44 195 TRP A O 1
ATOM 1533 N N . GLU A 1 196 ? -4.611 -18.927 -2.150 1.00 89.31 196 GLU A N 1
ATOM 1534 C CA . GLU A 1 196 ? -4.914 -20.308 -2.547 1.00 89.31 196 GLU A CA 1
ATOM 1535 C C . GLU A 1 196 ? -6.435 -20.505 -2.606 1.00 89.31 196 GLU A C 1
ATOM 1537 O O . GLU A 1 196 ? -6.963 -21.041 -3.582 1.00 89.31 196 GLU A O 1
ATOM 1542 N N . ASN A 1 197 ? -7.166 -19.973 -1.619 1.00 90.62 197 ASN A N 1
ATOM 1543 C CA . ASN A 1 197 ? -8.621 -19.917 -1.633 1.00 90.62 197 ASN A CA 1
ATOM 1544 C C . ASN A 1 197 ? -9.134 -18.501 -1.975 1.00 90.62 197 ASN A C 1
ATOM 1546 O O . ASN A 1 197 ? -9.037 -17.579 -1.158 1.00 90.62 197 ASN A O 1
ATOM 1550 N N . PRO A 1 198 ? -9.801 -18.309 -3.131 1.00 88.75 198 PRO A N 1
ATOM 1551 C CA . PRO A 1 198 ? -10.387 -17.021 -3.504 1.00 88.75 198 PRO A CA 1
ATOM 1552 C C . PRO A 1 198 ? -11.418 -16.465 -2.508 1.00 88.75 198 PRO A C 1
ATOM 1554 O O . PRO A 1 198 ? -11.639 -15.254 -2.488 1.00 88.75 198 PRO A O 1
ATOM 1557 N N . LYS A 1 199 ? -12.048 -17.307 -1.674 1.00 92.56 199 LYS A N 1
ATOM 1558 C CA . LYS A 1 199 ? -12.960 -16.839 -0.615 1.00 92.56 199 LYS A CA 1
ATOM 1559 C C . LYS A 1 199 ? -12.211 -16.073 0.475 1.00 92.56 199 LYS A C 1
ATOM 1561 O O . LYS A 1 199 ? -12.699 -15.035 0.911 1.00 92.56 199 LYS A O 1
ATOM 1566 N N . ASN A 1 200 ? -11.015 -16.532 0.847 1.00 94.06 200 ASN A N 1
ATOM 1567 C CA . ASN A 1 200 ? -10.186 -15.872 1.858 1.00 94.06 200 ASN A CA 1
ATOM 1568 C C . ASN A 1 200 ? -9.776 -14.468 1.394 1.00 94.06 200 ASN A C 1
ATOM 1570 O O . ASN A 1 200 ? -9.852 -13.524 2.173 1.00 94.06 200 ASN A O 1
ATOM 1574 N N . LYS A 1 201 ? -9.488 -14.296 0.095 1.00 92.94 201 LYS A N 1
ATOM 1575 C CA . LYS A 1 201 ? -9.258 -12.973 -0.508 1.00 92.94 201 LYS A CA 1
ATOM 1576 C C . LYS A 1 201 ? -10.425 -12.010 -0.266 1.00 92.94 201 LYS A C 1
ATOM 1578 O O . LYS A 1 201 ? -10.204 -10.864 0.113 1.00 92.94 201 LYS A O 1
ATOM 1583 N N . ALA A 1 202 ? -11.654 -12.445 -0.545 1.00 92.00 202 ALA A N 1
ATOM 1584 C CA . ALA A 1 202 ? -12.830 -11.584 -0.426 1.00 92.00 202 ALA A CA 1
ATOM 1585 C C . ALA A 1 202 ? -13.070 -11.162 1.032 1.00 92.00 202 ALA A C 1
ATOM 1587 O O . ALA A 1 202 ? -13.236 -9.974 1.298 1.00 92.00 202 ALA A O 1
ATOM 1588 N N . VAL A 1 203 ? -13.003 -12.122 1.960 1.00 94.12 203 VAL A N 1
ATOM 1589 C CA . VAL A 1 203 ? -13.173 -11.873 3.401 1.00 94.12 203 VAL A CA 1
ATOM 1590 C C . VAL A 1 203 ? -12.075 -10.950 3.938 1.00 94.12 203 VAL A C 1
ATOM 1592 O O . VAL A 1 203 ? -12.373 -10.021 4.685 1.00 94.12 203 VAL A O 1
ATOM 1595 N N . TYR A 1 204 ? -10.822 -11.141 3.511 1.00 95.75 204 TYR A N 1
ATOM 1596 C CA . TYR A 1 204 ? -9.702 -10.279 3.895 1.00 95.75 204 TYR A CA 1
ATOM 1597 C C . TYR A 1 204 ? -9.952 -8.810 3.531 1.00 95.75 204 TYR A C 1
ATOM 1599 O O . TYR A 1 204 ? -9.872 -7.939 4.395 1.00 95.75 204 TYR A O 1
ATOM 1607 N N . PHE A 1 205 ? -10.304 -8.518 2.274 1.00 93.81 205 PHE A N 1
ATOM 1608 C CA . PHE A 1 205 ? -10.512 -7.130 1.847 1.00 93.81 205 PHE A CA 1
ATOM 1609 C C . PHE A 1 205 ? -11.795 -6.513 2.423 1.00 93.81 205 PHE A C 1
ATOM 1611 O O . PHE A 1 205 ? -11.865 -5.296 2.584 1.00 93.81 205 PHE A O 1
ATOM 1618 N N . GLU A 1 206 ? -12.809 -7.310 2.766 1.00 93.81 206 GLU A N 1
ATOM 1619 C CA . GLU A 1 206 ? -13.966 -6.814 3.520 1.00 93.81 206 GLU A CA 1
ATOM 1620 C C . GLU A 1 206 ? -13.560 -6.375 4.935 1.00 93.81 206 GLU A C 1
ATOM 1622 O O . GLU A 1 206 ? -13.904 -5.271 5.365 1.00 93.81 206 GLU A O 1
ATOM 1627 N N . ALA A 1 207 ? -12.759 -7.188 5.626 1.00 95.69 207 ALA A N 1
ATOM 1628 C CA . ALA A 1 207 ? -12.253 -6.865 6.954 1.00 95.69 207 ALA A CA 1
ATOM 1629 C C . ALA A 1 207 ? -11.265 -5.684 6.945 1.00 95.69 207 ALA A C 1
ATOM 1631 O O . ALA A 1 207 ? -11.325 -4.838 7.836 1.00 95.69 207 ALA A O 1
ATOM 1632 N N . GLU A 1 208 ? -10.399 -5.574 5.931 1.00 95.44 208 GLU A N 1
ATOM 1633 C CA . GLU A 1 208 ? -9.505 -4.421 5.746 1.00 95.44 208 GLU A CA 1
ATOM 1634 C C . GLU A 1 208 ? -10.305 -3.126 5.545 1.00 95.44 208 GLU A C 1
ATOM 1636 O O . GLU A 1 208 ? -10.025 -2.114 6.186 1.00 95.44 208 GLU A O 1
ATOM 1641 N N . ASN A 1 209 ? -11.373 -3.160 4.742 1.00 93.00 209 ASN A N 1
ATOM 1642 C CA . ASN A 1 209 ? -12.265 -2.010 4.580 1.00 93.00 209 ASN A CA 1
ATOM 1643 C C . ASN A 1 209 ? -12.973 -1.628 5.889 1.00 93.00 209 ASN A C 1
ATOM 1645 O O . ASN A 1 209 ? -13.093 -0.440 6.200 1.00 93.00 209 ASN A O 1
ATOM 1649 N N . LEU A 1 210 ? -13.418 -2.610 6.681 1.00 95.19 210 LEU A N 1
ATOM 1650 C CA . LEU A 1 210 ? -14.003 -2.353 7.999 1.00 95.19 210 LEU A CA 1
ATOM 1651 C C . LEU A 1 210 ? -12.977 -1.757 8.977 1.00 95.19 210 LEU A C 1
ATOM 1653 O O . LEU A 1 210 ? -13.318 -0.857 9.744 1.00 95.19 210 LEU A O 1
ATOM 1657 N N . TYR A 1 211 ? -11.723 -2.202 8.922 1.00 96.69 211 TYR A N 1
ATOM 1658 C CA . TYR A 1 211 ? -10.630 -1.618 9.698 1.00 96.69 211 TYR A CA 1
ATOM 1659 C C . TYR A 1 211 ? -10.406 -0.142 9.330 1.00 96.69 211 TYR A C 1
ATOM 1661 O O . TYR A 1 211 ? -10.416 0.719 10.211 1.00 96.69 211 TYR A O 1
ATOM 1669 N N . MET A 1 212 ? -10.332 0.187 8.034 1.00 94.94 212 MET A N 1
ATOM 1670 C CA . MET A 1 212 ? -10.212 1.582 7.579 1.00 94.94 212 MET A CA 1
ATOM 1671 C C . MET A 1 212 ? -11.391 2.443 8.048 1.00 94.94 212 MET A C 1
ATOM 1673 O O . MET A 1 212 ? -11.232 3.592 8.463 1.00 94.94 212 MET A O 1
ATOM 1677 N N . LYS A 1 213 ? -12.592 1.870 8.028 1.00 93.44 213 LYS A N 1
ATOM 1678 C CA . LYS A 1 213 ? -13.809 2.525 8.497 1.00 93.44 213 LYS A CA 1
ATOM 1679 C C . LYS A 1 213 ? -13.779 2.829 10.000 1.00 93.44 213 LYS A C 1
ATOM 1681 O O . LYS A 1 213 ? -14.154 3.934 10.386 1.00 93.44 213 LYS A O 1
ATOM 1686 N N . ARG A 1 214 ? -13.311 1.892 10.831 1.00 95.94 214 ARG A N 1
ATOM 1687 C CA . ARG A 1 214 ? -13.146 2.072 12.288 1.00 95.94 214 ARG A CA 1
ATOM 1688 C C . ARG A 1 214 ? -12.140 3.173 12.619 1.00 95.94 214 ARG A C 1
ATOM 1690 O O . ARG A 1 214 ? -12.408 4.002 13.481 1.00 95.94 214 ARG A O 1
ATOM 1697 N N . HIS A 1 215 ? -11.081 3.294 11.823 1.00 96.31 215 HIS A N 1
ATOM 1698 C CA . HIS A 1 215 ? -10.133 4.409 11.907 1.00 96.31 215 HIS A CA 1
ATOM 1699 C C . HIS A 1 215 ? -10.577 5.682 11.172 1.00 96.31 215 HIS A C 1
ATOM 1701 O O . HIS A 1 215 ? -9.790 6.615 11.047 1.00 96.31 215 HIS A O 1
ATOM 1707 N N . ARG A 1 216 ? -11.836 5.767 10.716 1.00 94.31 216 ARG A N 1
ATOM 1708 C CA . ARG A 1 216 ? -12.462 6.979 10.150 1.00 94.31 216 ARG A CA 1
ATOM 1709 C C . ARG A 1 216 ? -11.784 7.503 8.876 1.00 94.31 216 ARG A C 1
ATOM 1711 O O . ARG A 1 216 ? -11.875 8.692 8.558 1.00 94.31 216 ARG A O 1
ATOM 1718 N N . PHE A 1 217 ? -11.128 6.627 8.111 1.00 93.62 217 PHE A N 1
ATOM 1719 C CA . PHE A 1 217 ? -10.654 6.979 6.771 1.00 93.62 217 PHE A CA 1
ATOM 1720 C C . PHE A 1 217 ? -11.848 7.381 5.903 1.00 93.62 217 PHE A C 1
ATOM 1722 O O . PHE A 1 217 ? -12.810 6.625 5.739 1.00 93.62 217 PHE A O 1
ATOM 1729 N N . SER A 1 218 ? -11.814 8.606 5.389 1.00 91.88 218 SER A N 1
ATOM 1730 C CA . SER A 1 218 ? -12.938 9.209 4.678 1.00 91.88 218 SER A CA 1
ATOM 1731 C C . SER A 1 218 ? -12.480 10.362 3.798 1.00 91.88 218 SER A C 1
ATOM 1733 O O . SER A 1 218 ? -11.372 10.872 3.948 1.00 91.88 218 SER A O 1
ATOM 1735 N N . ALA A 1 219 ? -13.330 10.782 2.864 1.00 88.56 219 ALA A N 1
ATOM 1736 C CA . ALA A 1 219 ? -13.080 11.993 2.103 1.00 88.56 219 ALA A CA 1
ATOM 1737 C C . ALA A 1 219 ? -14.348 12.819 1.927 1.00 88.56 219 ALA A C 1
ATOM 1739 O O . ALA A 1 219 ? -15.399 12.316 1.521 1.00 88.56 219 ALA A O 1
ATOM 1740 N N . GLU A 1 220 ? -14.225 14.115 2.186 1.00 80.12 220 GLU A N 1
ATOM 1741 C CA . GLU A 1 220 ? -15.252 15.085 1.862 1.00 80.12 220 GLU A CA 1
ATOM 1742 C C . GLU A 1 220 ? -15.374 15.237 0.340 1.00 80.12 220 GLU A C 1
ATOM 1744 O O . GLU A 1 220 ? -16.461 15.045 -0.214 1.00 80.12 220 GLU A O 1
ATOM 1749 N N . ASN A 1 221 ? -14.233 15.447 -0.324 1.00 73.88 221 ASN A N 1
ATOM 1750 C CA . ASN A 1 221 ? -14.075 15.511 -1.776 1.00 73.88 221 ASN A CA 1
ATOM 1751 C C . ASN A 1 221 ? -13.010 14.507 -2.241 1.00 73.88 221 ASN A C 1
ATOM 1753 O O . ASN A 1 221 ? -12.089 14.167 -1.497 1.00 73.88 221 ASN A O 1
ATOM 1757 N N . PHE A 1 222 ? -13.116 14.014 -3.478 1.00 70.06 222 PHE A N 1
ATOM 1758 C CA . PHE A 1 222 ? -12.132 13.075 -4.023 1.00 70.06 222 PHE A CA 1
ATOM 1759 C C . PHE A 1 222 ? -10.852 13.805 -4.451 1.00 70.06 222 PHE A C 1
ATOM 1761 O O . PHE A 1 222 ? -10.666 14.107 -5.622 1.00 70.06 222 PHE A O 1
ATOM 1768 N N . LEU A 1 223 ? -9.932 14.044 -3.513 1.00 76.44 223 LEU A N 1
ATOM 1769 C CA . LEU A 1 223 ? -8.641 14.719 -3.761 1.00 76.44 223 LEU A CA 1
ATOM 1770 C C . LEU A 1 223 ? -7.568 13.781 -4.352 1.00 76.44 223 LEU A C 1
ATOM 1772 O O . LEU A 1 223 ? -6.371 13.882 -4.093 1.00 76.44 223 LEU A O 1
ATOM 1776 N N . ALA A 1 224 ? -8.012 12.794 -5.116 1.00 73.44 224 ALA A N 1
ATOM 1777 C CA . ALA A 1 224 ? -7.294 11.565 -5.412 1.00 73.44 224 ALA A CA 1
ATOM 1778 C C . ALA A 1 224 ? -6.941 11.449 -6.895 1.00 73.44 224 ALA A C 1
ATOM 1780 O O . ALA A 1 224 ? -7.176 10.428 -7.545 1.00 73.44 224 ALA A O 1
ATOM 1781 N N . TYR A 1 225 ? -6.384 12.524 -7.431 1.00 84.25 225 TYR A N 1
ATOM 1782 C CA . TYR A 1 225 ? -6.072 12.630 -8.844 1.00 84.25 225 TYR A CA 1
ATOM 1783 C C . TYR A 1 225 ? -4.882 11.737 -9.245 1.00 84.25 225 TYR A C 1
ATOM 1785 O O . TYR A 1 225 ? -3.924 11.573 -8.492 1.00 84.25 225 TYR A O 1
ATOM 1793 N N . GLY A 1 226 ? -4.941 11.118 -10.425 1.00 87.06 226 GLY A N 1
ATOM 1794 C CA . GLY A 1 226 ? -3.795 10.420 -11.027 1.00 87.06 226 GLY A CA 1
ATOM 1795 C C . GLY A 1 226 ? -2.880 11.382 -11.790 1.00 87.06 226 GLY A C 1
ATOM 1796 O O . GLY A 1 226 ? -3.091 12.593 -11.751 1.00 87.06 226 GLY A O 1
ATOM 1797 N N . HIS A 1 227 ? -1.902 10.846 -12.521 1.00 93.31 227 HIS A N 1
ATOM 1798 C CA . HIS A 1 227 ? -1.094 11.610 -13.478 1.00 93.31 227 HIS A CA 1
ATOM 1799 C C . HIS A 1 227 ? -1.972 12.145 -14.624 1.00 93.31 227 HIS A C 1
ATOM 1801 O O . HIS A 1 227 ? -2.724 11.384 -15.241 1.00 93.31 227 HIS A O 1
ATOM 1807 N N . ALA A 1 228 ? -1.904 13.448 -14.895 1.00 94.19 228 ALA A N 1
ATOM 1808 C CA . ALA A 1 228 ? -2.832 14.151 -15.782 1.00 94.19 228 ALA A CA 1
ATOM 1809 C C . ALA A 1 228 ? -2.537 13.940 -17.279 1.00 94.19 228 ALA A C 1
ATOM 1811 O O . ALA A 1 228 ? -3.446 14.016 -18.108 1.00 94.19 228 ALA A O 1
ATOM 1812 N N . PHE A 1 229 ? -1.284 13.640 -17.632 1.00 95.88 229 PHE A N 1
ATOM 1813 C CA . PHE A 1 229 ? -0.778 13.785 -19.002 1.00 95.88 229 PHE A CA 1
ATOM 1814 C C . PHE A 1 229 ? -0.386 12.460 -19.675 1.00 95.88 229 PHE A C 1
ATOM 1816 O O . PHE A 1 229 ? 0.293 12.452 -20.702 1.00 95.88 229 PHE A O 1
ATOM 1823 N N . THR A 1 230 ? -0.839 11.323 -19.140 1.00 95.75 230 THR A N 1
ATOM 1824 C CA . THR A 1 230 ? -0.389 9.972 -19.543 1.00 95.75 230 THR A CA 1
ATOM 1825 C C . THR A 1 230 ? -0.740 9.563 -20.978 1.00 95.75 230 THR A C 1
ATOM 1827 O O . THR A 1 230 ? -0.199 8.588 -21.494 1.00 95.75 230 THR A O 1
ATOM 1830 N N . LYS A 1 231 ? -1.650 10.288 -21.634 1.00 96.00 231 LYS A N 1
ATOM 1831 C CA . LYS A 1 231 ? -2.031 10.088 -23.045 1.00 96.00 231 LYS A CA 1
ATOM 1832 C C . LYS A 1 231 ? -1.669 11.267 -23.943 1.00 96.00 231 LYS A C 1
ATOM 1834 O O . LYS A 1 231 ? -1.796 11.191 -25.159 1.00 96.00 231 LYS A O 1
ATOM 1839 N N . TRP A 1 232 ? -1.189 12.365 -23.364 1.00 97.06 232 TRP A N 1
ATOM 1840 C CA . TRP A 1 232 ? -1.051 13.618 -24.098 1.00 97.06 232 TRP A CA 1
ATOM 1841 C C . TRP A 1 232 ? 0.018 13.541 -25.179 1.00 97.06 232 TRP A C 1
ATOM 1843 O O . TRP A 1 232 ? -0.147 14.166 -26.218 1.00 97.06 232 TRP A O 1
ATOM 1853 N N . TYR A 1 233 ? 1.083 12.756 -24.993 1.00 96.81 233 TYR A N 1
ATOM 1854 C CA . TYR A 1 233 ? 2.083 12.598 -26.051 1.00 96.81 233 TYR A CA 1
ATOM 1855 C C . TYR A 1 233 ? 1.516 11.936 -27.308 1.00 96.81 233 TYR A C 1
ATOM 1857 O O . TYR A 1 233 ? 1.862 12.328 -28.419 1.00 96.81 233 TYR A O 1
ATOM 1865 N N . GLU A 1 234 ? 0.639 10.946 -27.135 1.00 96.31 234 GLU A N 1
ATOM 1866 C CA . GLU A 1 234 ? -0.039 10.283 -28.250 1.00 96.31 234 GLU A CA 1
ATOM 1867 C C . GLU A 1 234 ? -0.935 11.273 -29.006 1.00 96.31 234 GLU A C 1
ATOM 1869 O O . GLU A 1 234 ? -0.926 11.302 -30.234 1.00 96.31 234 GLU A O 1
ATOM 1874 N N . GLU A 1 235 ? -1.648 12.126 -28.268 1.00 96.75 235 GLU A N 1
ATOM 1875 C CA . GLU A 1 235 ? -2.601 13.094 -28.819 1.00 96.75 235 GLU A CA 1
ATOM 1876 C C . GLU A 1 235 ? -1.921 14.322 -29.453 1.00 96.75 235 GLU A C 1
ATOM 1878 O O . GLU A 1 235 ? -2.322 14.765 -30.527 1.00 96.75 235 GLU A O 1
ATOM 1883 N N . TYR A 1 236 ? -0.878 14.861 -28.816 1.00 97.75 236 TYR A N 1
ATOM 1884 C CA . TYR A 1 236 ? -0.300 16.172 -29.135 1.00 97.75 236 TYR A CA 1
ATOM 1885 C C . TYR A 1 236 ? 1.166 16.138 -29.562 1.00 97.75 236 TYR A C 1
ATOM 1887 O O . TYR A 1 236 ? 1.674 17.146 -30.046 1.00 97.75 236 TYR A O 1
ATOM 1895 N N . GLY A 1 237 ? 1.873 15.012 -29.432 1.00 96.50 237 GLY A N 1
ATOM 1896 C CA . GLY A 1 237 ? 3.323 14.948 -29.659 1.00 96.50 237 GLY A CA 1
ATOM 1897 C C . GLY A 1 237 ? 3.771 15.379 -31.061 1.00 96.50 237 GLY A C 1
ATOM 1898 O O . GLY A 1 237 ? 4.915 15.794 -31.230 1.00 96.50 237 GLY A O 1
ATOM 1899 N N . LYS A 1 238 ? 2.875 15.310 -32.057 1.00 96.19 238 LYS A N 1
ATOM 1900 C CA . LYS A 1 238 ? 3.118 15.782 -33.431 1.00 96.19 238 LYS A CA 1
ATOM 1901 C C . LYS A 1 238 ? 2.659 17.220 -33.676 1.00 96.19 238 LYS A C 1
ATOM 1903 O O . LYS A 1 238 ? 3.356 17.951 -34.369 1.00 96.19 238 LYS A O 1
ATOM 1908 N N . SER A 1 239 ? 1.482 17.601 -33.175 1.00 97.75 239 SER A N 1
ATOM 1909 C CA . SER A 1 239 ? 0.869 18.903 -33.472 1.00 97.75 239 SER A CA 1
ATOM 1910 C C . SER A 1 239 ? 1.360 20.015 -32.551 1.00 97.75 239 SER A C 1
ATOM 1912 O O . SER A 1 239 ? 1.493 21.148 -33.003 1.00 97.75 239 SER A O 1
ATOM 1914 N N . HIS A 1 240 ? 1.629 19.688 -31.285 1.00 97.50 240 HIS A N 1
ATOM 1915 C CA . HIS A 1 240 ? 2.064 20.611 -30.233 1.00 97.50 240 HIS A CA 1
ATOM 1916 C C . HIS A 1 240 ? 3.293 20.047 -29.499 1.00 97.50 240 HIS A C 1
ATOM 1918 O O . HIS A 1 240 ? 3.250 19.788 -28.290 1.00 97.50 240 HIS A O 1
ATOM 1924 N N . PRO A 1 241 ? 4.410 19.788 -30.213 1.00 97.06 241 PRO A N 1
ATOM 1925 C CA . PRO A 1 241 ? 5.619 19.250 -29.596 1.00 97.06 241 PRO A CA 1
ATOM 1926 C C . PRO A 1 241 ? 6.135 20.136 -28.451 1.00 97.06 241 PRO A C 1
ATOM 1928 O O . PRO A 1 241 ? 6.727 19.623 -27.505 1.00 97.06 241 PRO A O 1
ATOM 1931 N N . GLU A 1 242 ? 5.888 21.448 -28.487 1.00 97.00 242 GLU A N 1
ATOM 1932 C CA . GLU A 1 242 ? 6.245 22.430 -27.458 1.00 97.00 242 GLU A CA 1
ATOM 1933 C C . GLU A 1 242 ? 5.615 22.179 -26.082 1.00 97.00 242 GLU A C 1
ATOM 1935 O O . GLU A 1 242 ? 6.123 22.707 -25.090 1.00 97.00 242 GLU A O 1
ATOM 1940 N N . PHE A 1 243 ? 4.569 21.353 -25.988 1.00 98.19 243 PHE A N 1
ATOM 1941 C CA . PHE A 1 243 ? 4.010 20.910 -24.706 1.00 98.19 243 PHE A CA 1
ATOM 1942 C C . PHE A 1 243 ? 4.969 19.998 -23.941 1.00 98.19 243 PHE A C 1
ATOM 1944 O O . PHE A 1 243 ? 4.923 19.943 -22.715 1.00 98.19 243 PHE A O 1
ATOM 1951 N N . PHE A 1 244 ? 5.868 19.306 -24.638 1.00 98.19 244 PHE A N 1
ATOM 1952 C CA . PHE A 1 244 ? 6.717 18.264 -24.066 1.00 98.19 244 PHE A CA 1
ATOM 1953 C C . PHE A 1 244 ? 8.151 18.739 -23.864 1.00 98.19 244 PHE A C 1
ATOM 1955 O O . PHE A 1 244 ? 8.597 19.711 -24.480 1.00 98.19 244 PHE A O 1
ATOM 1962 N N . ASN A 1 245 ? 8.887 18.058 -22.984 1.00 97.38 245 ASN A N 1
ATOM 1963 C CA . ASN A 1 245 ? 10.277 18.372 -22.678 1.00 97.38 245 ASN A CA 1
ATOM 1964 C C . ASN A 1 245 ? 11.140 18.541 -23.945 1.00 97.38 245 ASN A C 1
ATOM 1966 O O . ASN A 1 245 ? 11.038 17.761 -24.889 1.00 97.38 245 ASN A O 1
ATOM 1970 N N . LEU A 1 246 ? 12.050 19.514 -23.943 1.00 98.00 246 LEU A N 1
ATOM 1971 C CA . LEU A 1 246 ? 13.199 19.504 -24.847 1.00 98.00 246 LEU A CA 1
ATOM 1972 C C . LEU A 1 246 ? 14.276 18.608 -24.228 1.00 98.00 246 LEU A C 1
ATOM 1974 O O . LEU A 1 246 ? 14.658 18.856 -23.085 1.00 98.00 246 LEU A O 1
ATOM 1978 N N . LEU A 1 247 ? 14.719 17.577 -24.944 1.00 96.94 247 LEU A N 1
ATOM 1979 C CA . LEU A 1 247 ? 15.837 16.725 -24.535 1.00 96.94 247 LEU A CA 1
ATOM 1980 C C . LEU A 1 247 ? 17.178 17.333 -24.988 1.00 96.94 247 LEU A C 1
ATOM 1982 O O . LEU A 1 247 ? 17.192 18.206 -25.865 1.00 96.94 247 LEU A O 1
ATOM 1986 N N . PRO A 1 248 ? 18.318 16.878 -24.431 1.00 95.88 248 PRO A N 1
ATOM 1987 C CA . PRO A 1 248 ? 19.627 17.426 -24.783 1.00 95.88 248 PRO A CA 1
ATOM 1988 C C . PRO A 1 248 ? 20.002 17.306 -26.268 1.00 95.88 248 PRO A C 1
ATOM 1990 O O . PRO A 1 248 ? 20.697 18.180 -26.779 1.00 95.88 248 PRO A O 1
ATOM 1993 N N . ASP A 1 249 ? 19.473 16.301 -26.974 1.00 93.75 249 ASP A N 1
ATOM 1994 C CA . ASP A 1 249 ? 19.641 16.105 -28.425 1.00 93.75 249 ASP A CA 1
ATOM 1995 C C . ASP A 1 249 ? 18.844 17.103 -29.296 1.00 93.75 249 ASP A C 1
ATOM 1997 O O . ASP A 1 249 ? 18.828 16.999 -30.522 1.00 93.75 249 ASP A O 1
ATOM 2001 N N . GLY A 1 250 ? 18.153 18.065 -28.676 1.00 95.38 250 GLY A N 1
ATOM 2002 C CA . GLY A 1 250 ? 17.360 19.085 -29.360 1.00 95.38 250 GLY A CA 1
ATOM 2003 C C . GLY A 1 250 ? 15.962 18.625 -29.776 1.00 95.38 250 GLY A C 1
ATOM 2004 O O . GLY A 1 250 ? 15.223 19.408 -30.374 1.00 95.38 250 GLY A O 1
ATOM 2005 N N . THR A 1 251 ? 15.559 17.396 -29.447 1.00 95.81 251 THR A N 1
ATOM 2006 C CA . THR A 1 251 ? 14.248 16.851 -29.821 1.00 95.81 251 THR A CA 1
ATOM 2007 C C . THR A 1 251 ? 13.213 16.978 -28.701 1.00 95.81 251 THR A C 1
ATOM 2009 O O . THR A 1 251 ? 13.542 17.027 -27.514 1.00 95.81 251 THR A O 1
ATOM 2012 N N . ARG A 1 252 ? 11.927 17.024 -29.074 1.00 97.44 252 ARG A N 1
ATOM 2013 C CA . ARG A 1 252 ? 10.794 17.020 -28.135 1.00 97.44 252 ARG A CA 1
ATOM 2014 C C . ARG A 1 252 ? 10.030 15.707 -28.224 1.00 97.44 252 ARG A C 1
ATOM 2016 O O . ARG A 1 252 ? 9.182 15.515 -29.092 1.00 97.44 252 ARG A O 1
ATOM 2023 N N . ARG A 1 253 ? 10.399 14.767 -27.356 1.00 95.00 253 ARG A N 1
ATOM 2024 C CA . ARG A 1 253 ? 9.882 13.393 -27.340 1.00 95.00 253 ARG A CA 1
ATOM 2025 C C . ARG A 1 253 ? 10.099 12.732 -25.971 1.00 95.00 253 ARG A C 1
ATOM 2027 O O . ARG A 1 253 ? 10.829 13.285 -25.143 1.00 95.00 253 ARG A O 1
ATOM 2034 N N . PRO A 1 254 ? 9.513 11.547 -25.727 1.00 95.00 254 PRO A N 1
ATOM 2035 C CA . PRO A 1 254 ? 9.754 10.769 -24.528 1.00 95.00 254 PRO A CA 1
ATOM 2036 C C . PRO A 1 254 ? 11.229 10.407 -24.394 1.00 95.00 254 PRO A C 1
ATOM 2038 O O . PRO A 1 254 ? 11.890 10.044 -25.373 1.00 95.00 254 PRO A O 1
ATOM 2041 N N . ASN A 1 255 ? 11.731 10.479 -23.163 1.00 91.44 255 ASN A N 1
ATOM 2042 C CA . ASN A 1 255 ? 13.100 10.106 -22.851 1.00 91.44 255 ASN A CA 1
ATOM 2043 C C . ASN A 1 255 ? 13.332 8.614 -23.147 1.00 91.44 255 ASN A C 1
ATOM 2045 O O . ASN A 1 255 ? 12.679 7.745 -22.567 1.00 91.44 255 ASN A O 1
ATOM 2049 N N . TYR A 1 256 ? 14.271 8.324 -24.047 1.00 88.75 256 TYR A N 1
ATOM 2050 C CA . TYR A 1 256 ? 14.663 6.961 -24.414 1.00 88.75 256 TYR A CA 1
ATOM 2051 C C . TYR A 1 256 ? 15.873 6.444 -23.622 1.00 88.75 256 TYR A C 1
ATOM 2053 O O . TYR A 1 256 ? 16.126 5.239 -23.631 1.00 88.75 256 TYR A O 1
ATOM 2061 N N . VAL A 1 257 ? 16.597 7.333 -22.932 1.00 87.69 257 VAL A N 1
ATOM 2062 C CA . VAL A 1 257 ? 17.767 7.008 -22.111 1.00 87.69 257 VAL A CA 1
ATOM 2063 C C . VAL A 1 257 ? 17.303 6.690 -20.688 1.00 87.69 257 VAL A C 1
ATOM 2065 O O . VAL A 1 257 ? 16.859 7.570 -19.954 1.00 87.69 257 VAL A O 1
ATOM 2068 N N . GLY A 1 258 ? 17.396 5.422 -20.284 1.00 76.06 258 GLY A N 1
ATOM 2069 C CA . GLY A 1 258 ? 16.914 4.959 -18.976 1.00 76.06 258 GLY A CA 1
ATOM 2070 C C . GLY A 1 258 ? 15.396 4.770 -18.912 1.00 76.06 258 GLY A C 1
ATOM 2071 O O . GLY A 1 258 ? 14.733 4.655 -19.942 1.00 76.06 258 GLY A O 1
ATOM 2072 N N . HIS A 1 259 ? 14.831 4.679 -17.705 1.00 70.94 259 HIS A N 1
ATOM 2073 C CA . HIS A 1 259 ? 13.373 4.697 -17.526 1.00 70.94 259 HIS A CA 1
ATOM 2074 C C . HIS A 1 259 ? 12.828 6.041 -18.046 1.00 70.94 259 HIS A C 1
ATOM 2076 O O . HIS A 1 259 ? 13.387 7.076 -17.678 1.00 70.94 259 HIS A O 1
ATOM 2082 N N . PRO A 1 260 ? 11.799 6.075 -18.917 1.00 75.88 260 PRO A N 1
ATOM 2083 C CA . PRO A 1 260 ? 10.835 5.024 -19.283 1.00 75.88 260 PRO A CA 1
ATOM 2084 C C . PRO A 1 260 ? 11.077 4.344 -20.656 1.00 75.88 260 PRO A C 1
ATOM 2086 O O . PRO A 1 260 ? 10.156 3.756 -21.227 1.00 75.88 260 PRO A O 1
ATOM 2089 N N . LYS A 1 261 ? 12.285 4.431 -21.229 1.00 84.69 261 LYS A N 1
ATOM 2090 C CA . LYS A 1 261 ? 12.678 3.835 -22.526 1.00 84.69 261 LYS A CA 1
ATOM 2091 C C . LYS A 1 261 ? 11.782 4.246 -23.703 1.00 84.69 261 LYS A C 1
ATOM 2093 O O . LYS A 1 261 ? 11.399 3.423 -24.530 1.00 84.69 261 LYS A O 1
ATOM 2098 N N . GLY A 1 262 ? 11.455 5.534 -23.784 1.00 89.69 262 GLY A N 1
ATOM 2099 C CA . GLY A 1 262 ? 10.737 6.126 -24.914 1.00 89.69 262 GLY A CA 1
ATOM 2100 C C . GLY A 1 262 ? 9.216 5.989 -24.840 1.00 89.69 262 GLY A C 1
ATOM 2101 O O . GLY A 1 262 ? 8.527 6.348 -25.792 1.00 89.69 262 GLY A O 1
ATOM 2102 N N . ASN A 1 263 ? 8.670 5.490 -23.729 1.00 90.38 263 ASN A N 1
ATOM 2103 C CA . ASN A 1 263 ? 7.227 5.382 -23.551 1.00 90.38 263 ASN A CA 1
ATOM 2104 C C . ASN A 1 263 ? 6.590 6.763 -23.289 1.00 90.38 263 ASN A C 1
ATOM 2106 O O . ASN A 1 263 ? 6.887 7.416 -22.288 1.00 90.38 263 ASN A O 1
ATOM 2110 N N . GLY A 1 264 ? 5.678 7.178 -24.176 1.00 92.38 264 GLY A N 1
ATOM 2111 C CA . GLY A 1 264 ? 4.962 8.456 -24.098 1.00 92.38 264 GLY A CA 1
ATOM 2112 C C . GLY A 1 264 ? 4.072 8.637 -22.871 1.00 92.38 264 GLY A C 1
ATOM 2113 O O . GLY A 1 264 ? 3.790 9.773 -22.509 1.00 92.38 264 GLY A O 1
ATOM 2114 N N . HIS A 1 265 ? 3.711 7.552 -22.182 1.00 94.00 265 HIS A N 1
ATOM 2115 C CA . HIS A 1 265 ? 2.987 7.595 -20.908 1.00 94.00 265 HIS A CA 1
ATOM 2116 C C . HIS A 1 265 ? 3.721 8.382 -19.813 1.00 94.00 265 HIS A C 1
ATOM 2118 O O . HIS A 1 265 ? 3.101 8.928 -18.907 1.00 94.00 265 HIS A O 1
ATOM 2124 N N . TYR A 1 266 ? 5.046 8.427 -19.915 1.00 93.12 266 TYR A N 1
ATOM 2125 C CA . TYR A 1 266 ? 5.959 8.955 -18.908 1.00 93.12 266 TYR A CA 1
ATOM 2126 C C . TYR A 1 266 ? 6.747 10.166 -19.432 1.00 93.12 266 TYR A C 1
ATOM 2128 O O . TYR A 1 266 ? 7.807 10.490 -18.904 1.00 93.12 266 TYR A O 1
ATOM 2136 N N . VAL A 1 267 ? 6.305 10.803 -20.524 1.00 95.06 267 VAL A N 1
ATOM 2137 C CA . VAL A 1 267 ? 6.974 12.018 -21.009 1.00 95.06 267 VAL A CA 1
ATOM 2138 C C . VAL A 1 267 ? 6.782 13.146 -19.995 1.00 95.06 267 VAL A C 1
ATOM 2140 O O . VAL A 1 267 ? 5.683 13.303 -19.466 1.00 95.06 267 VAL A O 1
ATOM 2143 N N . SER A 1 268 ? 7.833 13.928 -19.745 1.00 95.00 268 SER A N 1
ATOM 2144 C CA . SER A 1 268 ? 7.731 15.147 -18.941 1.00 95.00 268 SER A CA 1
ATOM 2145 C C . SER A 1 268 ? 7.275 16.304 -19.824 1.00 95.00 268 SER A C 1
ATOM 2147 O O . SER A 1 268 ? 7.623 16.387 -21.010 1.00 95.00 268 SER A O 1
ATOM 2149 N N . HIS A 1 269 ? 6.505 17.225 -19.261 1.00 96.31 269 HIS A N 1
ATOM 2150 C CA . HIS A 1 269 ? 6.067 18.402 -19.992 1.00 96.31 269 HIS A CA 1
ATOM 2151 C C . HIS A 1 269 ? 7.086 19.553 -19.926 1.00 96.31 269 HIS A C 1
ATOM 2153 O O . HIS A 1 269 ? 7.963 19.648 -19.064 1.00 96.31 269 HIS A O 1
ATOM 2159 N N . CYS A 1 270 ? 6.964 20.496 -20.856 1.00 97.69 270 CYS A N 1
ATOM 2160 C CA . CYS A 1 270 ? 7.649 21.778 -20.779 1.00 97.69 270 CYS A CA 1
ATOM 2161 C C . CYS A 1 270 ? 6.841 22.715 -19.869 1.00 97.69 270 CYS A C 1
ATOM 2163 O O . CYS A 1 270 ? 5.962 23.428 -20.341 1.00 97.69 270 CYS A O 1
ATOM 2165 N N . ALA A 1 271 ? 7.143 22.723 -18.565 1.00 96.69 271 ALA A N 1
ATOM 2166 C CA . ALA A 1 271 ? 6.426 23.506 -17.541 1.00 96.69 271 ALA A CA 1
ATOM 2167 C C . ALA A 1 271 ? 6.334 25.022 -17.828 1.00 96.69 271 ALA A C 1
ATOM 2169 O O . ALA A 1 271 ? 5.472 25.714 -17.301 1.00 96.69 271 ALA A O 1
ATOM 2170 N N . THR A 1 272 ? 7.207 25.559 -18.682 1.00 96.38 272 THR A N 1
ATOM 2171 C CA . THR A 1 272 ? 7.201 26.976 -19.074 1.00 96.38 272 THR A CA 1
ATOM 2172 C C . THR A 1 272 ? 6.470 27.262 -20.387 1.00 96.38 272 THR A C 1
ATOM 2174 O O . THR A 1 272 ? 6.508 28.399 -20.852 1.00 96.38 272 THR A O 1
ATOM 2177 N N . SER A 1 273 ? 5.819 26.268 -21.002 1.00 96.50 273 SER A N 1
ATOM 2178 C CA . SER A 1 273 ? 5.041 26.471 -22.228 1.00 96.50 273 SER A CA 1
ATOM 2179 C C . SER A 1 273 ? 3.726 27.208 -21.921 1.00 96.50 273 SER A C 1
ATOM 2181 O O . SER A 1 273 ? 2.892 26.660 -21.197 1.00 96.50 273 SER A O 1
ATOM 2183 N N . PRO A 1 274 ? 3.497 28.423 -22.459 1.00 93.62 274 PRO A N 1
ATOM 2184 C CA . PRO A 1 274 ? 2.250 29.155 -22.222 1.00 93.62 274 PRO A CA 1
ATOM 2185 C C . PRO A 1 274 ? 1.049 28.481 -22.899 1.00 93.62 274 PRO A C 1
ATOM 2187 O O . PRO A 1 274 ? -0.048 28.471 -22.347 1.00 93.62 274 PRO A O 1
ATOM 2190 N N . GLU A 1 275 ? 1.257 27.868 -24.065 1.00 96.75 275 GLU A N 1
ATOM 2191 C CA . GLU A 1 275 ? 0.191 27.187 -24.806 1.00 96.75 275 GLU A CA 1
ATOM 2192 C C . GLU A 1 275 ? -0.259 25.896 -24.111 1.00 96.75 275 GLU A C 1
ATOM 2194 O O . GLU A 1 275 ? -1.436 25.548 -24.173 1.00 96.75 275 GLU A O 1
ATOM 2199 N N . LEU A 1 276 ? 0.636 25.234 -23.363 1.00 97.38 276 LEU A N 1
ATOM 2200 C CA . LEU A 1 276 ? 0.261 24.090 -22.532 1.00 97.38 276 LEU A CA 1
ATOM 2201 C C . LEU A 1 276 ? -0.754 24.496 -21.453 1.00 97.38 276 LEU A C 1
ATOM 2203 O O . LEU A 1 276 ? -1.776 23.833 -21.302 1.00 97.38 276 LEU A O 1
ATOM 2207 N N . ALA A 1 277 ? -0.503 25.592 -20.727 1.00 97.12 277 ALA A N 1
ATOM 2208 C CA . ALA A 1 277 ? -1.418 26.072 -19.688 1.00 97.12 277 ALA A CA 1
ATOM 2209 C C . ALA A 1 277 ? -2.800 26.422 -20.266 1.00 97.12 277 ALA A C 1
ATOM 2211 O O . ALA A 1 277 ? -3.822 26.007 -19.720 1.00 97.12 277 ALA A O 1
ATOM 2212 N N . LYS A 1 278 ? -2.834 27.102 -21.419 1.00 97.94 278 LYS A N 1
ATOM 2213 C CA . LYS A 1 278 ? -4.084 27.430 -22.118 1.00 97.94 278 LYS A CA 1
ATOM 2214 C C . LYS A 1 278 ? -4.847 26.187 -22.566 1.00 97.94 278 LYS A C 1
ATOM 2216 O O . LYS A 1 278 ? -6.057 26.127 -22.373 1.00 97.94 278 LYS A O 1
ATOM 2221 N N . GLU A 1 279 ? -4.174 25.190 -23.143 1.00 98.00 279 GLU A N 1
ATOM 2222 C CA . GLU A 1 279 ? -4.841 23.962 -23.594 1.00 98.00 279 GLU A CA 1
ATOM 2223 C C . GLU A 1 279 ? -5.351 23.120 -22.413 1.00 98.00 279 GLU A C 1
ATOM 2225 O O . GLU A 1 279 ? -6.445 22.560 -22.499 1.00 98.00 279 GLU A O 1
ATOM 2230 N N . ILE A 1 280 ? -4.626 23.085 -21.285 1.00 98.00 280 ILE A N 1
ATOM 2231 C CA . ILE A 1 280 ? -5.103 22.480 -20.028 1.00 98.00 280 ILE A CA 1
ATOM 2232 C C . ILE A 1 280 ? -6.411 23.135 -19.586 1.00 98.00 280 ILE A C 1
ATOM 2234 O O . ILE A 1 280 ? -7.406 22.437 -19.390 1.00 98.00 280 ILE A O 1
ATOM 2238 N N . VAL A 1 281 ? -6.425 24.465 -19.464 1.00 98.25 281 VAL A N 1
ATOM 2239 C CA . VAL A 1 281 ? -7.600 25.214 -18.997 1.00 98.25 281 VAL A CA 1
ATOM 2240 C C . VAL A 1 281 ? -8.758 25.091 -19.980 1.00 98.25 281 VAL A C 1
ATOM 2242 O O . VAL A 1 281 ? -9.890 24.861 -19.567 1.00 98.25 281 VAL A O 1
ATOM 2245 N N . LYS A 1 282 ? -8.489 25.145 -21.286 1.00 97.44 282 LYS A N 1
ATOM 2246 C CA . LYS A 1 282 ? -9.497 24.933 -22.329 1.00 97.44 282 LYS A CA 1
ATOM 2247 C C . LYS A 1 282 ? -10.138 23.548 -22.232 1.00 97.44 282 LYS A C 1
ATOM 2249 O O . LYS A 1 282 ? -11.358 23.447 -22.320 1.00 97.44 282 LYS A O 1
ATOM 2254 N N . ARG A 1 283 ? -9.347 22.483 -22.050 1.00 96.00 283 ARG A N 1
ATOM 2255 C CA . ARG A 1 283 ? -9.874 21.119 -21.874 1.00 96.00 283 ARG A CA 1
ATOM 2256 C C . ARG A 1 283 ? -10.674 20.975 -20.588 1.00 96.00 283 ARG A C 1
ATOM 2258 O O . ARG A 1 283 ? -11.732 20.357 -20.617 1.00 96.00 283 ARG A O 1
ATOM 2265 N N . TRP A 1 284 ? -10.178 21.539 -19.489 1.00 96.44 284 TRP A N 1
ATOM 2266 C CA . TRP A 1 284 ? -10.879 21.537 -18.208 1.00 96.44 284 TRP A CA 1
ATOM 2267 C C . TRP A 1 284 ? -12.231 22.257 -18.311 1.00 96.44 284 TRP A C 1
ATOM 2269 O O . TRP A 1 284 ? -13.247 21.658 -17.980 1.00 96.44 284 TRP A O 1
ATOM 2279 N N . ALA A 1 285 ? -12.271 23.467 -18.873 1.00 95.75 285 ALA A N 1
ATOM 2280 C CA . ALA A 1 285 ? -13.503 24.240 -19.048 1.00 95.75 285 ALA A CA 1
ATOM 2281 C C . ALA A 1 285 ? -14.498 23.597 -20.034 1.00 95.75 285 ALA A C 1
ATOM 2283 O O . ALA A 1 285 ? -15.696 23.859 -19.966 1.00 95.75 285 ALA A O 1
ATOM 2284 N N . ALA A 1 286 ? -14.015 22.761 -20.959 1.00 96.19 286 ALA A N 1
ATOM 2285 C CA . ALA A 1 286 ? -14.855 22.033 -21.906 1.00 96.19 286 ALA A CA 1
ATOM 2286 C C . ALA A 1 286 ? -15.402 20.697 -21.362 1.00 96.19 286 ALA A C 1
ATOM 2288 O O . ALA A 1 286 ? -16.294 20.122 -21.992 1.00 96.19 286 ALA A O 1
ATOM 2289 N N . ASP A 1 287 ? -14.893 20.168 -20.238 1.00 92.25 287 ASP A N 1
ATOM 2290 C CA . ASP A 1 287 ? -15.427 18.933 -19.650 1.00 92.25 287 ASP A CA 1
ATOM 2291 C C . ASP A 1 287 ? -16.794 19.229 -19.006 1.00 92.25 287 ASP A C 1
ATOM 2293 O O . ASP A 1 287 ? -16.872 20.025 -18.074 1.00 92.25 287 ASP A O 1
ATOM 2297 N N . PRO A 1 288 ? -17.894 18.571 -19.415 1.00 88.12 288 PRO A N 1
ATOM 2298 C CA . PRO A 1 288 ? -19.212 18.791 -18.810 1.00 88.12 288 PRO A CA 1
ATOM 2299 C C . PRO A 1 288 ? -19.290 18.386 -17.326 1.00 88.12 288 PRO A C 1
ATOM 2301 O O . PRO A 1 288 ? -20.297 18.643 -16.670 1.00 88.12 288 PRO A O 1
ATOM 2304 N N . ARG A 1 289 ? -18.260 17.717 -16.796 1.00 85.75 289 ARG A N 1
ATOM 2305 C CA . ARG A 1 289 ? -18.117 17.335 -15.384 1.00 85.75 289 ARG A CA 1
ATOM 2306 C C . ARG A 1 289 ? -17.129 18.233 -14.638 1.00 85.75 289 ARG A C 1
ATOM 2308 O O . ARG A 1 289 ? -16.714 17.852 -13.543 1.00 85.75 289 ARG A O 1
ATOM 2315 N N . HIS A 1 290 ? -16.693 19.343 -15.237 1.00 81.50 290 HIS A N 1
ATOM 2316 C CA . HIS A 1 290 ? -15.703 20.219 -14.625 1.00 81.50 290 HIS A CA 1
ATOM 2317 C C . HIS A 1 290 ? -16.148 20.647 -13.220 1.00 81.50 290 HIS A C 1
ATOM 2319 O O . HIS A 1 290 ? -17.320 20.916 -12.953 1.00 81.50 290 HIS A O 1
ATOM 2325 N N . THR A 1 291 ? -15.187 20.673 -12.306 1.00 87.94 291 THR A N 1
ATOM 2326 C CA . THR A 1 291 ? -15.323 21.235 -10.962 1.00 87.94 291 THR A CA 1
ATOM 2327 C C . THR A 1 291 ? -14.370 22.420 -10.848 1.00 87.94 291 THR A C 1
ATOM 2329 O O . THR A 1 291 ? -13.634 22.708 -11.790 1.00 87.94 291 THR A O 1
ATOM 2332 N N . HIS A 1 292 ? -14.321 23.070 -9.685 1.00 93.00 292 HIS A N 1
ATOM 2333 C CA . HIS A 1 292 ? -13.276 24.052 -9.387 1.00 93.00 292 HIS A CA 1
ATOM 2334 C C . HIS A 1 292 ? -11.857 23.451 -9.442 1.00 93.00 292 HIS A C 1
ATOM 2336 O O . HIS A 1 292 ? -10.885 24.189 -9.511 1.00 93.00 292 HIS A O 1
ATOM 2342 N N . ASP A 1 293 ? -11.703 22.125 -9.421 1.00 92.88 293 ASP A N 1
ATOM 2343 C CA . ASP A 1 293 ? -10.403 21.468 -9.326 1.00 92.88 293 ASP A CA 1
ATOM 2344 C C . ASP A 1 293 ? -9.817 21.140 -10.711 1.00 92.88 293 ASP A C 1
ATOM 2346 O O . ASP A 1 293 ? -10.466 20.523 -11.560 1.00 92.88 293 ASP A O 1
ATOM 2350 N N . ILE A 1 294 ? -8.537 21.461 -10.904 1.00 95.50 294 ILE A N 1
ATOM 2351 C CA . ILE A 1 294 ? -7.763 21.179 -12.116 1.00 95.50 294 ILE A CA 1
ATOM 2352 C C . ILE A 1 294 ? -6.601 20.258 -11.760 1.00 95.50 294 ILE A C 1
ATOM 2354 O O . ILE A 1 294 ? -5.679 20.641 -11.040 1.00 95.50 294 ILE A O 1
ATOM 2358 N N . ASN A 1 295 ? -6.617 19.036 -12.291 1.00 94.81 295 ASN A N 1
ATOM 2359 C CA . ASN A 1 295 ? -5.510 18.100 -12.126 1.00 94.81 295 ASN A CA 1
ATOM 2360 C C . ASN A 1 295 ? -4.391 18.386 -13.134 1.00 94.81 295 ASN A C 1
ATOM 2362 O O . ASN A 1 295 ? -4.577 18.177 -14.332 1.00 94.81 295 ASN A O 1
ATOM 2366 N N . ILE A 1 296 ? -3.217 18.760 -12.634 1.00 96.44 296 ILE A N 1
ATOM 2367 C CA . ILE A 1 296 ? -1.990 18.921 -13.422 1.00 96.44 296 ILE A CA 1
ATOM 2368 C C . ILE A 1 296 ? -0.819 18.134 -12.830 1.00 96.44 296 ILE A C 1
ATOM 2370 O O . ILE A 1 296 ? 0.341 18.506 -13.004 1.00 96.44 296 ILE A O 1
ATOM 2374 N N . ASN A 1 297 ? -1.107 17.040 -12.121 1.00 94.94 297 ASN A N 1
ATOM 2375 C CA . ASN A 1 297 ? -0.071 16.118 -11.679 1.00 94.94 297 ASN A CA 1
ATOM 2376 C C . ASN A 1 297 ? 0.752 15.665 -12.894 1.00 94.94 297 ASN A C 1
ATOM 2378 O O . ASN A 1 297 ? 0.223 14.983 -13.778 1.00 94.94 297 ASN A O 1
ATOM 2382 N N . GLU A 1 298 ? 2.032 16.042 -12.916 1.00 94.56 298 GLU A N 1
ATOM 2383 C CA . GLU A 1 298 ? 3.010 15.596 -13.914 1.00 94.56 298 GLU A CA 1
ATOM 2384 C C . GLU A 1 298 ? 3.012 14.067 -14.008 1.00 94.56 298 GLU A C 1
ATOM 2386 O O . GLU A 1 298 ? 2.646 13.390 -13.046 1.00 94.56 298 GLU A O 1
ATOM 2391 N N . ASN A 1 299 ? 3.397 13.517 -15.158 1.00 94.00 299 ASN A N 1
ATOM 2392 C CA . ASN A 1 299 ? 3.569 12.077 -15.338 1.00 94.00 299 ASN A CA 1
ATOM 2393 C C . ASN A 1 299 ? 4.625 11.497 -14.381 1.00 94.00 299 ASN A C 1
ATOM 2395 O O . ASN A 1 299 ? 5.387 12.226 -13.754 1.00 94.00 299 ASN A O 1
ATOM 2399 N N . ASP A 1 300 ? 4.669 10.169 -14.265 1.00 90.31 300 ASP A N 1
ATOM 2400 C CA . ASP A 1 300 ? 5.550 9.457 -13.331 1.00 90.31 300 ASP A CA 1
ATOM 2401 C C . ASP A 1 300 ? 7.035 9.484 -13.771 1.00 90.31 300 ASP A C 1
ATOM 2403 O O . ASP A 1 300 ? 7.613 8.492 -14.219 1.00 90.31 300 ASP A O 1
ATOM 2407 N N . THR A 1 301 ? 7.634 10.679 -13.750 1.00 90.12 301 THR A N 1
ATOM 2408 C CA . THR A 1 301 ? 8.983 10.992 -14.234 1.00 90.12 301 THR A CA 1
ATOM 2409 C C . THR A 1 301 ? 9.556 12.231 -13.532 1.00 90.12 301 THR A C 1
ATOM 2411 O O . THR A 1 301 ? 8.833 13.053 -12.975 1.00 90.12 301 THR A O 1
ATOM 2414 N N . CYS A 1 302 ? 10.879 12.404 -13.599 1.00 92.12 302 CYS A N 1
ATOM 2415 C CA . CYS A 1 302 ? 11.533 13.678 -13.299 1.00 92.12 302 CYS A CA 1
ATOM 2416 C C . CYS A 1 302 ? 11.076 14.791 -14.256 1.00 92.12 302 CYS A C 1
ATOM 2418 O O . CYS A 1 302 ? 10.630 14.518 -15.370 1.00 92.12 302 CYS A O 1
ATOM 2420 N N . GLY A 1 303 ? 11.291 16.048 -13.864 1.00 94.50 303 GLY A N 1
ATOM 2421 C CA . GLY A 1 303 ? 11.238 17.184 -14.778 1.00 94.50 303 GLY A CA 1
ATOM 2422 C C . GLY A 1 303 ? 12.483 17.214 -15.663 1.00 94.50 303 GLY A C 1
ATOM 2423 O O . GLY A 1 303 ? 13.594 17.413 -15.165 1.00 94.50 303 GLY A O 1
ATOM 2424 N N . LEU A 1 304 ? 12.299 17.007 -16.971 1.00 95.69 304 LEU A N 1
ATOM 2425 C CA . LEU A 1 304 ? 13.401 16.714 -17.906 1.00 95.69 304 LEU A CA 1
ATOM 2426 C C . LEU A 1 304 ? 13.718 17.838 -18.903 1.00 95.69 304 LEU A C 1
ATOM 2428 O O . LEU A 1 304 ? 14.732 17.777 -19.591 1.00 95.69 304 LEU A O 1
ATOM 2432 N N . CYS A 1 305 ? 12.863 18.855 -19.030 1.00 97.44 305 CYS A N 1
ATOM 2433 C CA . CYS A 1 305 ? 13.014 19.859 -20.087 1.00 97.44 305 CYS A CA 1
ATOM 2434 C C . CYS A 1 305 ? 14.311 20.682 -19.944 1.00 97.44 305 CYS A C 1
ATOM 2436 O O . CYS A 1 305 ? 14.547 21.311 -18.911 1.00 97.44 305 CYS A O 1
ATOM 2438 N N . THR A 1 306 ? 15.114 20.751 -21.006 1.00 97.56 306 THR A N 1
ATOM 2439 C CA . THR A 1 306 ? 16.370 21.518 -21.060 1.00 97.56 306 THR A CA 1
ATOM 2440 C C . THR A 1 306 ? 16.257 22.799 -21.889 1.00 97.56 306 THR A C 1
ATOM 2442 O O . THR A 1 306 ? 17.272 23.348 -22.324 1.00 97.56 306 THR A O 1
ATOM 2445 N N . CYS A 1 307 ? 15.037 23.272 -22.175 1.00 97.31 307 CYS A N 1
ATOM 2446 C CA . CYS A 1 307 ? 14.859 24.524 -22.911 1.00 97.31 307 CYS A CA 1
ATOM 2447 C C . CYS A 1 307 ? 15.335 25.717 -22.072 1.00 97.31 307 CYS A C 1
ATOM 2449 O O . CYS A 1 307 ? 15.291 25.683 -20.841 1.00 97.31 307 CYS A O 1
ATOM 2451 N N . GLU A 1 308 ? 15.781 26.778 -22.740 1.00 95.50 308 GLU A N 1
ATOM 2452 C CA . GLU A 1 308 ? 16.376 27.949 -22.088 1.00 95.50 308 GLU A CA 1
ATOM 2453 C C . GLU A 1 308 ? 15.435 28.586 -21.059 1.00 95.50 308 GLU A C 1
ATOM 2455 O O . GLU A 1 308 ? 15.849 28.853 -19.935 1.00 95.50 308 GLU A O 1
ATOM 2460 N N . VAL A 1 309 ? 14.147 28.718 -21.392 1.00 96.12 309 VAL A N 1
ATOM 2461 C CA . VAL A 1 309 ? 13.133 29.290 -20.490 1.00 96.12 309 VAL A CA 1
ATOM 2462 C C . VAL A 1 309 ? 12.944 28.431 -19.238 1.00 96.12 309 VAL A C 1
ATOM 2464 O O . VAL A 1 309 ? 12.797 28.955 -18.138 1.00 96.12 309 VAL A O 1
ATOM 2467 N N . CYS A 1 310 ? 12.942 27.107 -19.400 1.00 97.44 310 CYS A N 1
ATOM 2468 C CA . CYS A 1 310 ? 12.860 26.155 -18.298 1.00 97.44 310 CYS A CA 1
ATOM 2469 C C . CYS A 1 310 ? 14.094 26.246 -17.395 1.00 97.44 310 CYS A C 1
ATOM 2471 O O . CYS A 1 310 ? 13.947 26.372 -16.185 1.00 97.44 310 CYS A O 1
ATOM 2473 N N . LEU A 1 311 ? 15.296 26.231 -17.976 1.00 96.50 311 LEU A N 1
ATOM 2474 C CA . LEU A 1 311 ? 16.537 26.311 -17.209 1.00 96.50 311 LEU A CA 1
ATOM 2475 C C . LEU A 1 311 ? 16.674 27.655 -16.490 1.00 96.50 311 LEU A C 1
ATOM 2477 O O . LEU A 1 311 ? 17.097 27.676 -15.340 1.00 96.50 311 LEU A O 1
ATOM 2481 N N . ALA A 1 312 ? 16.284 28.761 -17.123 1.00 93.88 312 ALA A N 1
ATOM 2482 C CA . ALA A 1 312 ? 16.290 30.085 -16.504 1.00 93.88 312 ALA A CA 1
ATOM 2483 C C . ALA A 1 312 ? 15.257 30.226 -15.372 1.00 93.88 312 ALA A C 1
ATOM 2485 O O . ALA A 1 312 ? 15.440 31.044 -14.475 1.00 93.88 312 ALA A O 1
ATOM 2486 N N . ALA A 1 313 ? 14.172 29.446 -15.410 1.00 93.94 313 ALA A N 1
ATOM 2487 C CA . ALA A 1 313 ? 13.167 29.408 -14.350 1.00 93.94 313 ALA A CA 1
ATOM 2488 C C . ALA A 1 313 ? 13.583 28.540 -13.148 1.00 93.94 313 ALA A C 1
ATOM 2490 O O . ALA A 1 313 ? 12.947 28.621 -12.097 1.00 93.94 313 ALA A O 1
ATOM 2491 N N . ASP A 1 314 ? 14.631 27.724 -13.283 1.00 92.50 314 ASP A N 1
ATOM 2492 C CA . ASP A 1 314 ? 15.191 26.990 -12.154 1.00 92.50 314 ASP A CA 1
ATOM 2493 C C . ASP A 1 314 ? 16.079 27.925 -11.344 1.00 92.50 314 ASP A C 1
ATOM 2495 O O . ASP A 1 314 ? 17.041 28.492 -11.861 1.00 92.50 314 ASP A O 1
ATOM 2499 N N . GLU A 1 315 ? 15.798 28.052 -10.053 1.00 88.06 315 GLU A N 1
ATOM 2500 C CA . GLU A 1 315 ? 16.520 28.909 -9.103 1.00 88.06 315 GLU A CA 1
ATOM 2501 C C . GLU A 1 315 ? 17.876 28.294 -8.685 1.00 88.06 315 GLU A C 1
ATOM 2503 O O . GLU A 1 315 ? 18.261 28.272 -7.511 1.00 88.06 315 GLU A O 1
ATOM 2508 N N . SER A 1 316 ? 18.585 27.740 -9.669 1.00 91.00 316 SER A N 1
ATOM 2509 C CA . SER A 1 316 ? 19.860 27.045 -9.541 1.00 91.00 316 SER A CA 1
ATOM 2510 C C . SER A 1 316 ? 21.015 28.030 -9.410 1.00 91.00 316 SER A C 1
ATOM 2512 O O . SER A 1 316 ? 21.106 28.998 -10.163 1.00 91.00 316 SER A O 1
ATOM 2514 N N . ASP A 1 317 ? 21.947 27.717 -8.510 1.00 90.00 317 ASP A N 1
ATOM 2515 C CA . ASP A 1 317 ? 23.199 28.466 -8.367 1.00 90.00 317 ASP A CA 1
ATOM 2516 C C . ASP A 1 317 ? 24.194 28.118 -9.495 1.00 90.00 317 ASP A C 1
ATOM 2518 O O . ASP A 1 317 ? 25.067 28.916 -9.828 1.00 90.00 317 ASP A O 1
ATOM 2522 N N . MET A 1 318 ? 24.028 26.953 -10.142 1.00 93.19 318 MET A N 1
ATOM 2523 C CA . MET A 1 318 ? 24.770 26.578 -11.350 1.00 93.19 318 MET A CA 1
ATOM 2524 C C . MET A 1 318 ? 24.130 27.204 -12.608 1.00 93.19 318 MET A C 1
ATOM 2526 O O . MET A 1 318 ? 22.919 27.013 -12.825 1.00 93.19 318 MET A O 1
ATOM 2530 N N . PRO A 1 319 ? 24.913 27.885 -13.474 1.00 94.88 319 PRO A N 1
ATOM 2531 C CA . PRO A 1 319 ? 24.421 28.501 -14.705 1.00 94.88 319 PRO A CA 1
ATOM 2532 C C . PRO A 1 319 ? 23.684 27.528 -15.637 1.00 94.88 319 PRO A C 1
ATOM 2534 O O . PRO A 1 319 ? 24.064 26.368 -15.791 1.00 94.88 319 PRO A O 1
ATOM 2537 N N . ALA A 1 320 ? 22.647 28.020 -16.324 1.00 95.31 320 ALA A N 1
ATOM 2538 C CA . ALA A 1 320 ? 21.825 27.220 -17.240 1.00 95.31 320 ALA A CA 1
ATOM 2539 C C . ALA A 1 320 ? 22.640 26.540 -18.357 1.00 95.31 320 ALA A C 1
ATOM 2541 O O . ALA A 1 320 ? 22.410 25.370 -18.660 1.00 95.31 320 ALA A O 1
ATOM 2542 N N . ALA A 1 321 ? 23.602 27.258 -18.947 1.00 94.44 321 ALA A N 1
ATOM 2543 C CA . ALA A 1 321 ? 24.458 26.727 -20.007 1.00 94.44 321 ALA A CA 1
ATOM 2544 C C . ALA A 1 321 ? 25.326 25.557 -19.518 1.00 94.44 321 ALA A C 1
ATOM 2546 O O . ALA A 1 321 ? 25.434 24.545 -20.206 1.00 94.44 321 ALA A O 1
ATOM 2547 N N . GLU A 1 322 ? 25.879 25.666 -18.308 1.00 96.38 322 GLU A N 1
ATOM 2548 C CA . GLU A 1 322 ? 26.705 24.621 -17.702 1.00 96.38 322 GLU A CA 1
ATOM 2549 C C . GLU A 1 322 ? 25.876 23.372 -17.381 1.00 96.38 322 GLU A C 1
ATOM 2551 O O . GLU A 1 322 ? 26.232 22.271 -17.802 1.00 96.38 322 GLU A O 1
ATOM 2556 N N . ARG A 1 323 ? 24.716 23.543 -16.731 1.00 96.38 323 ARG A N 1
ATOM 2557 C CA . ARG A 1 323 ? 23.782 22.437 -16.457 1.00 96.38 323 ARG A CA 1
ATOM 2558 C C . ARG A 1 323 ? 23.376 21.706 -17.731 1.00 96.38 323 ARG A C 1
ATOM 2560 O O . ARG A 1 323 ? 23.362 20.477 -17.764 1.00 96.38 323 ARG A O 1
ATOM 2567 N N . ARG A 1 324 ? 23.067 22.458 -18.793 1.00 95.88 324 ARG A N 1
ATOM 2568 C CA . ARG A 1 324 ? 22.694 21.893 -20.095 1.00 95.88 324 ARG A CA 1
ATOM 2569 C C . ARG A 1 324 ? 23.847 21.125 -20.735 1.00 95.88 324 ARG A C 1
ATOM 2571 O O . ARG A 1 324 ? 23.604 20.038 -21.247 1.00 95.88 324 ARG A O 1
ATOM 2578 N N . ALA A 1 325 ? 25.067 21.659 -20.692 1.00 96.50 325 ALA A N 1
ATOM 2579 C CA . ALA A 1 325 ? 26.246 20.995 -21.240 1.00 96.50 325 ALA A CA 1
ATOM 2580 C C . ALA A 1 325 ? 26.542 19.673 -20.513 1.00 96.50 325 ALA A C 1
ATOM 2582 O O . ALA A 1 325 ? 26.691 18.640 -21.160 1.00 96.50 325 ALA A O 1
ATOM 2583 N N . GLN A 1 326 ? 26.522 19.672 -19.175 1.00 97.44 326 GLN A N 1
ATOM 2584 C CA . GLN A 1 326 ? 26.727 18.455 -18.381 1.00 97.44 326 GLN A CA 1
ATOM 2585 C C . GLN A 1 326 ? 25.619 17.414 -18.608 1.00 97.44 326 GLN A C 1
ATOM 2587 O O . GLN A 1 326 ? 25.890 16.214 -18.673 1.00 97.44 326 GLN A O 1
ATOM 2592 N N . ALA A 1 327 ? 24.363 17.855 -18.729 1.00 96.44 327 ALA A N 1
ATOM 2593 C CA . ALA A 1 327 ? 23.243 16.971 -19.043 1.00 96.44 327 ALA A CA 1
ATOM 2594 C C . ALA A 1 327 ? 23.377 16.357 -20.447 1.00 96.44 327 ALA A C 1
ATOM 2596 O O . ALA A 1 327 ? 23.135 15.163 -20.609 1.00 96.44 327 ALA A O 1
ATOM 2597 N N . ALA A 1 328 ? 23.800 17.144 -21.442 1.00 97.00 328 ALA A N 1
ATOM 2598 C CA . ALA A 1 328 ? 24.036 16.673 -22.806 1.00 97.00 328 ALA A CA 1
ATOM 2599 C C . ALA A 1 328 ? 25.155 15.633 -22.874 1.00 97.00 328 ALA A C 1
ATOM 2601 O O . ALA A 1 328 ? 24.936 14.550 -23.409 1.00 97.00 328 ALA A O 1
ATOM 2602 N N . GLU A 1 329 ? 26.296 15.899 -22.236 1.00 97.44 329 GLU A N 1
ATOM 2603 C CA . GLU A 1 329 ? 27.423 14.962 -22.193 1.00 97.44 329 GLU A CA 1
ATOM 2604 C C . GLU A 1 329 ? 27.008 13.595 -21.621 1.00 97.44 329 GLU A C 1
ATOM 2606 O O . GLU A 1 329 ? 27.360 12.540 -22.151 1.00 97.44 329 GLU A O 1
ATOM 2611 N N . ARG A 1 330 ? 26.227 13.599 -20.535 1.00 96.19 330 ARG A N 1
ATOM 2612 C CA . ARG A 1 330 ? 25.696 12.373 -19.924 1.00 96.19 330 ARG A CA 1
ATOM 2613 C C . ARG A 1 330 ? 24.687 11.670 -20.829 1.00 96.19 330 ARG A C 1
ATOM 2615 O O . ARG A 1 330 ? 24.739 10.450 -20.972 1.00 96.19 330 ARG A O 1
ATOM 2622 N N . PHE A 1 331 ? 23.784 12.431 -21.440 1.00 95.38 331 PHE A N 1
ATOM 2623 C CA . PHE A 1 331 ? 22.749 11.901 -22.323 1.00 95.38 331 PHE A CA 1
ATOM 2624 C C . PHE A 1 331 ? 23.346 11.212 -23.555 1.00 95.38 331 PHE A C 1
ATOM 2626 O O . PHE A 1 331 ? 22.946 10.097 -23.883 1.00 95.38 331 PHE A O 1
ATOM 2633 N N . GLU A 1 332 ? 24.351 11.825 -24.185 1.00 94.38 332 GLU A N 1
ATOM 2634 C CA . GLU A 1 332 ? 25.088 11.257 -25.322 1.00 94.38 332 GLU A CA 1
ATOM 2635 C C . GLU A 1 332 ? 25.794 9.943 -24.961 1.00 94.38 332 GLU A C 1
ATOM 2637 O O . GLU A 1 332 ? 25.845 9.017 -25.769 1.00 94.38 332 GLU A O 1
ATOM 2642 N N . LYS A 1 333 ? 26.271 9.821 -23.716 1.00 94.81 333 LYS A N 1
ATOM 2643 C CA . LYS A 1 333 ? 26.874 8.593 -23.172 1.00 94.81 333 LYS A CA 1
ATOM 2644 C C . LYS A 1 333 ? 25.850 7.527 -22.763 1.00 94.81 333 LYS A C 1
ATOM 2646 O O . LYS A 1 333 ? 26.244 6.451 -22.319 1.00 94.81 333 LYS A O 1
ATOM 2651 N N . GLY A 1 334 ? 24.551 7.806 -22.879 1.00 90.69 334 GLY A N 1
ATOM 2652 C CA . GLY A 1 334 ? 23.491 6.902 -22.435 1.00 90.69 334 GLY A CA 1
ATOM 2653 C C . GLY A 1 334 ? 23.387 6.759 -20.910 1.00 90.69 334 GLY A C 1
ATOM 2654 O O . GLY A 1 334 ? 22.827 5.770 -20.436 1.00 90.69 334 GLY A O 1
ATOM 2655 N N . ASP A 1 335 ? 23.911 7.718 -20.135 1.00 90.75 335 ASP A N 1
ATOM 2656 C CA . ASP A 1 335 ? 23.798 7.736 -18.671 1.00 90.75 335 ASP A CA 1
ATOM 2657 C C . ASP A 1 335 ? 22.333 7.965 -18.262 1.00 90.75 335 ASP A C 1
ATOM 2659 O O . ASP A 1 335 ? 21.727 8.993 -18.568 1.00 90.75 335 ASP A O 1
ATOM 2663 N N . THR A 1 336 ? 21.746 7.012 -17.536 1.00 88.50 336 THR A N 1
ATOM 2664 C CA . THR A 1 336 ? 20.349 7.089 -17.076 1.00 88.50 336 THR A CA 1
ATOM 2665 C C . THR A 1 336 ? 20.115 8.205 -16.058 1.00 88.50 336 THR A C 1
ATOM 2667 O O . THR A 1 336 ? 18.976 8.618 -15.857 1.00 88.50 336 THR A O 1
ATOM 2670 N N . ALA A 1 337 ? 21.180 8.734 -15.452 1.00 88.75 337 ALA A N 1
ATOM 2671 C CA . ALA A 1 337 ? 21.161 9.854 -14.524 1.00 88.75 337 ALA A CA 1
ATOM 2672 C C . ALA A 1 337 ? 21.503 11.201 -15.194 1.00 88.75 337 ALA A C 1
ATOM 2674 O O . ALA A 1 337 ? 21.869 12.157 -14.502 1.00 88.75 337 ALA A O 1
ATOM 2675 N N . TRP A 1 338 ? 21.374 11.310 -16.522 1.00 93.38 338 TRP A N 1
ATOM 2676 C CA . TRP A 1 338 ? 21.672 12.529 -17.288 1.00 93.38 338 TRP A CA 1
ATOM 2677 C C . TRP A 1 338 ? 20.938 13.782 -16.805 1.00 93.38 338 TRP A C 1
ATOM 2679 O O . TRP A 1 338 ? 21.422 14.887 -17.022 1.00 93.38 338 TRP A O 1
ATOM 2689 N N . TYR A 1 339 ? 19.787 13.628 -16.150 1.00 92.25 339 TYR A N 1
ATOM 2690 C CA . TYR A 1 339 ? 18.975 14.734 -15.644 1.00 92.25 339 TYR A CA 1
ATOM 2691 C C . TYR A 1 339 ? 19.516 15.329 -14.336 1.00 92.25 339 TYR A C 1
ATOM 2693 O O . TYR A 1 339 ? 19.106 16.420 -13.951 1.00 92.25 339 TYR A O 1
ATOM 2701 N N . LYS A 1 340 ? 20.435 14.653 -13.631 1.00 91.94 340 LYS A N 1
ATOM 2702 C CA . LYS A 1 340 ? 20.962 15.133 -12.341 1.00 91.94 340 LYS A CA 1
ATOM 2703 C C . LYS A 1 340 ? 21.588 16.532 -12.400 1.00 91.94 340 LYS A C 1
ATOM 2705 O O . LYS A 1 340 ? 21.298 17.313 -11.496 1.00 91.94 340 LYS A O 1
ATOM 2710 N N . PRO A 1 341 ? 22.389 16.898 -13.423 1.00 94.94 341 PRO A N 1
ATOM 2711 C CA . PRO A 1 341 ? 22.913 18.254 -13.554 1.00 94.94 341 PRO A CA 1
ATOM 2712 C C . PRO A 1 341 ? 21.831 19.324 -13.715 1.00 94.94 341 PRO A C 1
ATOM 2714 O O . PRO A 1 341 ? 22.111 20.488 -13.462 1.00 94.94 341 PRO A O 1
ATOM 2717 N N . LEU A 1 342 ? 20.593 18.974 -14.094 1.00 94.94 342 LEU A N 1
ATOM 2718 C CA . LEU A 1 342 ? 19.496 19.948 -14.126 1.00 94.94 342 LEU A CA 1
ATOM 2719 C C . LEU A 1 342 ? 19.195 20.506 -12.727 1.00 94.94 342 LEU A C 1
ATOM 2721 O O . LEU A 1 342 ? 18.768 21.657 -12.625 1.00 94.94 342 LEU A O 1
ATOM 2725 N N . GLY A 1 343 ? 19.480 19.729 -11.676 1.00 93.31 343 GLY A N 1
ATOM 2726 C CA . GLY A 1 343 ? 19.260 20.099 -10.284 1.00 93.31 343 GLY A CA 1
ATOM 2727 C C . GLY A 1 343 ? 17.785 20.065 -9.889 1.00 93.31 343 GLY A C 1
ATOM 2728 O O . GLY A 1 343 ? 16.997 19.295 -10.445 1.00 93.31 343 GLY A O 1
ATOM 2729 N N . GLN A 1 344 ? 17.434 20.900 -8.910 1.00 93.56 344 GLN A N 1
ATOM 2730 C CA . GLN A 1 344 ? 16.058 21.080 -8.454 1.00 93.56 344 GLN A CA 1
ATOM 2731 C C . GLN A 1 344 ? 15.293 21.980 -9.426 1.00 93.56 344 GLN A C 1
ATOM 2733 O O . GLN A 1 344 ? 15.698 23.115 -9.683 1.00 93.56 344 GLN A O 1
ATOM 2738 N N . VAL A 1 345 ? 14.178 21.477 -9.952 1.00 95.81 345 VAL A N 1
ATOM 2739 C CA . VAL A 1 345 ? 13.352 22.167 -10.958 1.00 95.81 345 VAL A CA 1
ATOM 2740 C C . VAL A 1 345 ? 12.037 22.693 -10.376 1.00 95.81 345 VAL A C 1
ATOM 2742 O O . VAL A 1 345 ? 11.082 22.976 -11.092 1.00 95.81 345 VAL A O 1
ATOM 2745 N N . SER A 1 346 ? 11.957 22.864 -9.060 1.00 96.06 346 SER A N 1
ATOM 2746 C CA . SER A 1 346 ? 10.737 23.310 -8.376 1.00 96.06 346 SER A CA 1
ATOM 2747 C C . SER A 1 346 ? 10.290 24.710 -8.785 1.00 96.06 346 SER A C 1
ATOM 2749 O O . SER A 1 346 ? 9.092 24.955 -8.887 1.00 96.06 346 SER A O 1
ATOM 2751 N N . GLY A 1 347 ? 11.230 25.608 -9.107 1.00 96.12 347 GLY A N 1
ATOM 2752 C CA . GLY A 1 347 ? 10.923 26.975 -9.543 1.00 96.12 347 GLY A CA 1
ATOM 2753 C C . GLY A 1 347 ? 10.038 27.019 -10.796 1.00 96.12 347 GLY A C 1
ATOM 2754 O O . GLY A 1 347 ? 9.007 27.694 -10.824 1.00 96.12 347 GLY A O 1
ATOM 2755 N N . ARG A 1 348 ? 10.366 26.224 -11.823 1.00 96.38 348 ARG A N 1
ATOM 2756 C CA . ARG A 1 348 ? 9.537 26.153 -13.039 1.00 96.38 348 ARG A CA 1
ATOM 2757 C C . ARG A 1 348 ? 8.169 25.515 -12.795 1.00 96.38 348 ARG A C 1
ATOM 2759 O O . ARG A 1 348 ? 7.208 25.956 -13.417 1.00 96.38 348 ARG A O 1
ATOM 2766 N N . TYR A 1 349 ? 8.063 24.512 -11.919 1.00 97.62 349 TYR A N 1
ATOM 2767 C CA . TYR A 1 349 ? 6.782 23.864 -11.616 1.00 97.62 349 TYR A CA 1
ATOM 2768 C C . TYR A 1 349 ? 5.895 24.778 -10.769 1.00 97.62 349 TYR A C 1
ATOM 2770 O O . TYR A 1 349 ? 4.726 24.942 -11.089 1.00 97.62 349 TYR A O 1
ATOM 2778 N N . ALA A 1 350 ? 6.455 25.478 -9.780 1.00 97.75 350 ALA A N 1
ATOM 2779 C CA . ALA A 1 350 ? 5.731 26.489 -9.014 1.00 97.75 350 ALA A CA 1
ATOM 2780 C C . ALA A 1 350 ? 5.160 27.589 -9.928 1.00 97.75 350 ALA A C 1
ATOM 2782 O O . ALA A 1 350 ? 3.993 27.958 -9.800 1.00 97.75 350 ALA A O 1
ATOM 2783 N N . ARG A 1 351 ? 5.937 28.054 -10.918 1.00 96.62 351 ARG A N 1
ATOM 2784 C CA . ARG A 1 351 ? 5.436 29.007 -11.921 1.00 96.62 351 ARG A CA 1
ATOM 2785 C C . ARG A 1 351 ? 4.380 28.396 -12.840 1.00 96.62 351 ARG A C 1
ATOM 2787 O O . ARG A 1 351 ? 3.405 29.060 -13.156 1.00 96.62 351 ARG A O 1
ATOM 2794 N N . PHE A 1 352 ? 4.544 27.139 -13.246 1.00 98.06 352 PHE A N 1
ATOM 2795 C CA . PHE A 1 352 ? 3.534 26.420 -14.023 1.00 98.06 352 PHE A CA 1
ATOM 2796 C C . PHE A 1 352 ? 2.194 26.336 -13.283 1.00 98.06 352 PHE A C 1
ATOM 2798 O O . PHE A 1 352 ? 1.156 26.607 -13.880 1.00 98.06 352 PHE A O 1
ATOM 2805 N N . PHE A 1 353 ? 2.218 26.036 -11.983 1.00 98.44 353 PHE A N 1
ATOM 2806 C CA . PHE A 1 353 ? 1.015 25.964 -11.154 1.00 98.44 353 PHE A CA 1
ATOM 2807 C C . PHE A 1 353 ? 0.282 27.309 -11.107 1.00 98.44 353 PHE A C 1
ATOM 2809 O O . PHE A 1 353 ? -0.925 27.350 -11.335 1.00 98.44 353 PHE A O 1
ATOM 2816 N N . LEU A 1 354 ? 1.018 28.406 -10.892 1.00 98.12 354 LEU A N 1
ATOM 2817 C CA . LEU A 1 354 ? 0.462 29.761 -10.926 1.00 98.12 354 LEU A CA 1
ATOM 2818 C C . LEU A 1 354 ? -0.085 30.128 -12.306 1.00 98.12 354 LEU A C 1
ATOM 2820 O O . LEU A 1 354 ? -1.187 30.647 -12.389 1.00 98.12 354 LEU A O 1
ATOM 2824 N N . ASN A 1 355 ? 0.635 29.814 -13.384 1.00 97.75 355 ASN A N 1
ATOM 2825 C CA . ASN A 1 355 ? 0.191 30.128 -14.742 1.00 97.75 355 ASN A CA 1
ATOM 2826 C C . ASN A 1 355 ? -1.121 29.409 -15.093 1.00 97.75 355 ASN A C 1
ATOM 2828 O O . ASN A 1 355 ? -2.015 30.011 -15.678 1.00 97.75 355 ASN A O 1
ATOM 2832 N N . VAL A 1 356 ? -1.253 28.124 -14.741 1.00 98.50 356 VAL A N 1
ATOM 2833 C CA . VAL A 1 356 ? -2.507 27.383 -14.954 1.00 98.50 356 VAL A CA 1
ATOM 2834 C C . VAL A 1 356 ? -3.629 27.978 -14.104 1.00 98.50 356 VAL A C 1
ATOM 2836 O O . VAL A 1 356 ? -4.735 28.149 -14.609 1.00 98.50 356 VAL A O 1
ATOM 2839 N N . GLN A 1 357 ? -3.354 28.322 -12.841 1.00 98.31 357 GLN A N 1
ATOM 2840 C CA . GLN A 1 357 ? -4.345 28.925 -11.947 1.00 98.31 357 GLN A CA 1
ATOM 2841 C C . GLN A 1 357 ? -4.797 30.307 -12.442 1.00 98.31 357 GLN A C 1
ATOM 2843 O O . GLN A 1 357 ? -5.993 30.583 -12.446 1.00 98.31 357 GLN A O 1
ATOM 2848 N N . GLU A 1 358 ? -3.876 31.144 -12.917 1.00 97.81 358 GLU A N 1
ATOM 2849 C CA . GLU A 1 358 ? -4.172 32.457 -13.491 1.00 97.81 358 GLU A CA 1
ATOM 2850 C C . GLU A 1 358 ? -5.050 32.324 -14.740 1.00 97.81 358 GLU A C 1
ATOM 2852 O O . GLU A 1 358 ? -6.090 32.975 -14.830 1.00 97.81 358 GLU A O 1
ATOM 2857 N N . GLU A 1 359 ? -4.687 31.447 -15.682 1.00 98.19 359 GLU A N 1
ATOM 2858 C CA . GLU A 1 359 ? -5.503 31.195 -16.875 1.00 98.19 359 GLU A CA 1
ATOM 2859 C C . GLU A 1 359 ? -6.894 30.653 -16.517 1.00 98.19 359 GLU A C 1
ATOM 2861 O O . GLU A 1 359 ? -7.889 31.092 -17.093 1.00 98.19 359 GLU A O 1
ATOM 2866 N N . ALA A 1 360 ? -6.987 29.751 -15.536 1.00 98.12 360 ALA A N 1
ATOM 2867 C CA . ALA A 1 360 ? -8.257 29.204 -15.069 1.00 98.12 360 ALA A CA 1
ATOM 2868 C C . ALA A 1 360 ? -9.138 30.250 -14.376 1.00 98.12 360 ALA A C 1
ATOM 2870 O O . ALA A 1 360 ? -10.348 30.271 -14.598 1.00 98.12 360 ALA A O 1
ATOM 2871 N N . SER A 1 361 ? -8.536 31.160 -13.603 1.00 97.56 361 SER A N 1
ATOM 2872 C CA . SER A 1 361 ? -9.250 32.206 -12.858 1.00 97.56 361 SER A CA 1
ATOM 2873 C C . SER A 1 361 ? -10.023 33.182 -13.749 1.00 97.56 361 SER A C 1
ATOM 2875 O O . SER A 1 361 ? -10.991 33.799 -13.307 1.00 97.56 361 SER A O 1
ATOM 2877 N N . LYS A 1 362 ? -9.644 33.278 -15.031 1.00 97.25 362 LYS A N 1
ATOM 2878 C CA . LYS A 1 362 ? -10.368 34.053 -16.052 1.00 97.25 362 LYS A CA 1
ATOM 2879 C C . LYS A 1 362 ? -11.737 33.452 -16.388 1.00 97.25 362 LYS A C 1
ATOM 2881 O O . LYS A 1 362 ? -12.585 34.156 -16.930 1.00 97.25 362 LYS A O 1
ATOM 2886 N N . ILE A 1 363 ? -11.933 32.163 -16.104 1.00 96.56 363 ILE A N 1
ATOM 2887 C CA . ILE A 1 363 ? -13.174 31.411 -16.327 1.00 96.56 363 ILE A CA 1
ATOM 2888 C C . ILE A 1 363 ? -13.893 31.172 -14.994 1.00 96.56 363 ILE A C 1
ATOM 2890 O O . ILE A 1 363 ? -15.102 31.368 -14.911 1.00 96.56 363 ILE A O 1
ATOM 2894 N N . ASP A 1 364 ? -13.152 30.775 -13.959 1.00 96.38 364 ASP A N 1
ATOM 2895 C CA . ASP A 1 364 ? -13.672 30.477 -12.624 1.00 96.38 364 ASP A CA 1
ATOM 2896 C C . ASP A 1 364 ? -12.725 31.022 -11.540 1.00 96.38 364 ASP A C 1
ATOM 2898 O O . ASP A 1 364 ? -11.658 30.444 -11.314 1.00 96.38 364 ASP A O 1
ATOM 2902 N N . PRO A 1 365 ? -13.096 32.107 -10.839 1.00 96.06 365 PRO A N 1
ATOM 2903 C CA . PRO A 1 365 ? -12.273 32.684 -9.776 1.00 96.06 365 PRO A CA 1
ATOM 2904 C C . PRO A 1 365 ? -11.944 31.715 -8.630 1.00 96.06 365 PRO A C 1
ATOM 2906 O O . PRO A 1 365 ? -10.923 31.891 -7.969 1.00 96.06 365 PRO A O 1
ATOM 2909 N N . GLU A 1 366 ? -12.761 30.679 -8.416 1.00 96.19 366 GLU A N 1
ATOM 2910 C CA . GLU A 1 366 ? -12.567 29.670 -7.367 1.00 96.19 366 GLU A CA 1
ATOM 2911 C C . GLU A 1 366 ? -11.706 28.483 -7.833 1.00 96.19 366 GLU A C 1
ATOM 2913 O O . GLU A 1 366 ? -11.532 27.521 -7.081 1.00 96.19 366 GLU A O 1
ATOM 2918 N N . ALA A 1 367 ? -11.158 28.529 -9.056 1.00 96.75 367 ALA A N 1
ATOM 2919 C CA . ALA A 1 367 ? -10.355 27.447 -9.612 1.00 96.75 367 ALA A CA 1
ATOM 2920 C C . ALA A 1 367 ? -9.129 27.127 -8.740 1.00 96.75 367 ALA A C 1
ATOM 2922 O O . ALA A 1 367 ? -8.346 28.010 -8.368 1.00 96.75 367 ALA A O 1
ATOM 2923 N N . LYS A 1 368 ? -8.945 25.833 -8.467 1.00 96.25 368 LYS A N 1
ATOM 2924 C CA . LYS A 1 368 ? -7.872 25.241 -7.667 1.00 96.25 368 LYS A CA 1
ATOM 2925 C C . LYS A 1 368 ? -7.047 24.294 -8.514 1.00 96.25 368 LYS A C 1
ATOM 2927 O O . LYS A 1 368 ? -7.571 23.483 -9.271 1.00 96.25 368 LYS A O 1
ATOM 2932 N N . VAL A 1 369 ? -5.738 24.352 -8.343 1.00 97.25 369 VAL A N 1
ATOM 2933 C CA . VAL A 1 369 ? -4.778 23.569 -9.112 1.00 97.25 369 VAL A CA 1
ATOM 2934 C C . VAL A 1 369 ? -4.166 22.486 -8.234 1.00 97.25 369 VAL A C 1
ATOM 2936 O O . VAL A 1 369 ? -3.616 22.775 -7.175 1.00 97.25 369 VAL A O 1
ATOM 2939 N N . PHE A 1 370 ? -4.231 21.239 -8.699 1.00 95.81 370 PHE A N 1
ATOM 2940 C CA . PHE A 1 370 ? -3.648 20.073 -8.040 1.00 95.81 370 PHE A CA 1
ATOM 2941 C C . PHE A 1 370 ? -2.368 19.642 -8.750 1.00 95.81 370 PHE A C 1
ATOM 2943 O O . PHE A 1 370 ? -2.413 19.209 -9.903 1.00 95.81 370 PHE A O 1
ATOM 2950 N N . GLY A 1 371 ? -1.242 19.739 -8.046 1.00 95.75 371 GLY A N 1
ATOM 2951 C CA . GLY A 1 371 ? 0.081 19.367 -8.548 1.00 95.75 371 GLY A CA 1
ATOM 2952 C C . GLY A 1 371 ? 0.809 18.362 -7.655 1.00 95.75 371 GLY A C 1
ATOM 2953 O O . GLY A 1 371 ? 0.368 18.030 -6.551 1.00 95.75 371 GLY A O 1
ATOM 2954 N N . LEU A 1 372 ? 1.966 17.899 -8.130 1.00 94.69 372 LEU A N 1
ATOM 2955 C CA . LEU A 1 372 ? 2.873 17.030 -7.378 1.00 94.69 372 LEU A CA 1
ATOM 2956 C C . LEU A 1 372 ? 4.094 17.813 -6.891 1.00 94.69 372 LEU A C 1
ATOM 2958 O O . LEU A 1 372 ? 4.598 18.688 -7.591 1.00 94.69 372 LEU A O 1
ATOM 2962 N N . ILE A 1 373 ? 4.615 17.409 -5.738 1.00 95.94 373 ILE A N 1
ATOM 2963 C CA . ILE A 1 373 ? 6.002 17.631 -5.323 1.00 95.94 373 ILE A CA 1
ATOM 2964 C C . ILE A 1 373 ? 6.656 16.249 -5.375 1.00 95.94 373 ILE A C 1
ATOM 2966 O O . ILE A 1 373 ? 6.275 15.361 -4.607 1.00 95.94 373 ILE A O 1
ATOM 2970 N N . TYR A 1 374 ? 7.554 16.029 -6.334 1.00 91.69 374 TYR A N 1
ATOM 2971 C CA . TYR A 1 374 ? 8.038 14.694 -6.692 1.00 91.69 374 TYR A CA 1
ATOM 2972 C C . TYR A 1 374 ? 9.432 14.764 -7.327 1.00 91.69 374 TYR A C 1
ATOM 2974 O O . TYR A 1 374 ? 9.865 15.819 -7.785 1.00 91.69 374 TYR A O 1
ATOM 2982 N N . ALA A 1 375 ? 10.139 13.635 -7.376 1.00 89.81 375 ALA A N 1
ATOM 2983 C CA . ALA A 1 375 ? 11.356 13.484 -8.168 1.00 89.81 375 ALA A CA 1
ATOM 2984 C C . ALA A 1 375 ? 12.454 14.542 -7.893 1.00 89.81 375 ALA A C 1
ATOM 2986 O O . ALA A 1 375 ? 12.954 14.665 -6.781 1.00 89.81 375 ALA A O 1
ATOM 2987 N N . ASN A 1 376 ? 12.871 15.286 -8.925 1.00 92.25 376 ASN A N 1
ATOM 2988 C CA . ASN A 1 376 ? 13.847 16.379 -8.855 1.00 92.25 376 ASN A CA 1
ATOM 2989 C C . ASN A 1 376 ? 13.185 17.762 -8.704 1.00 92.25 376 ASN A C 1
ATOM 2991 O O . ASN A 1 376 ? 13.779 18.772 -9.070 1.00 92.25 376 ASN A O 1
ATOM 2995 N N . TYR A 1 377 ? 11.950 17.812 -8.212 1.00 93.94 377 TYR A N 1
ATOM 2996 C CA . TYR A 1 377 ? 11.259 19.028 -7.785 1.00 93.94 377 TYR A CA 1
ATOM 2997 C C . TYR A 1 377 ? 10.656 18.835 -6.385 1.00 93.94 377 TYR A C 1
ATOM 2999 O O . TYR A 1 377 ? 9.530 19.254 -6.112 1.00 93.94 377 TYR A O 1
ATOM 3007 N N . THR A 1 378 ? 11.400 18.151 -5.504 1.00 92.88 378 THR A N 1
ATOM 3008 C CA . THR A 1 378 ? 11.012 17.936 -4.101 1.00 92.88 378 THR A CA 1
ATOM 3009 C C . THR A 1 378 ? 11.418 19.085 -3.196 1.00 92.88 378 THR A C 1
ATOM 3011 O O . THR A 1 378 ? 10.676 19.413 -2.274 1.00 92.88 378 THR A O 1
ATOM 3014 N N . GLU A 1 379 ? 12.554 19.727 -3.471 1.00 93.38 379 GLU A N 1
ATOM 3015 C CA . GLU A 1 379 ? 13.003 20.879 -2.689 1.00 93.38 379 GLU A CA 1
ATOM 3016 C C . GLU A 1 379 ? 12.092 22.085 -2.955 1.00 93.38 379 GLU A C 1
ATOM 3018 O O . GLU A 1 379 ? 11.654 22.280 -4.088 1.00 93.38 379 GLU A O 1
ATOM 3023 N N . PRO A 1 380 ? 11.770 22.913 -1.959 1.00 95.44 380 PRO A N 1
ATOM 3024 C CA . PRO A 1 380 ? 10.906 24.073 -2.151 1.00 95.44 380 PRO A CA 1
ATOM 3025 C C . PRO A 1 380 ? 11.561 25.127 -3.066 1.00 95.44 380 PRO A C 1
ATOM 3027 O O . PRO A 1 380 ? 12.789 25.266 -3.074 1.00 95.44 380 PRO A O 1
ATOM 3030 N N . PRO A 1 381 ? 10.777 25.906 -3.839 1.00 95.50 381 PRO A N 1
ATOM 3031 C CA . PRO A 1 381 ? 11.318 27.038 -4.586 1.00 95.50 381 PRO A CA 1
ATOM 3032 C C . PRO A 1 381 ? 11.898 28.088 -3.626 1.00 95.50 381 PRO A C 1
ATOM 3034 O O . PRO A 1 381 ? 11.359 28.338 -2.548 1.00 95.50 381 PRO A O 1
ATOM 3037 N N . LYS A 1 382 ? 12.994 28.737 -4.027 1.00 91.25 382 LYS A N 1
ATOM 3038 C CA . LYS A 1 382 ? 13.734 29.693 -3.188 1.00 91.25 382 LYS A CA 1
ATOM 3039 C C . LYS A 1 382 ? 13.007 31.038 -3.048 1.00 91.25 382 LYS A C 1
ATOM 3041 O O . LYS A 1 382 ? 13.106 31.673 -2.001 1.00 91.25 382 LYS A O 1
ATOM 3046 N N . LYS A 1 383 ? 12.329 31.514 -4.099 1.00 90.56 383 LYS A N 1
ATOM 3047 C CA . LYS A 1 383 ? 11.766 32.880 -4.181 1.00 90.56 383 LYS A CA 1
ATOM 3048 C C . LYS A 1 383 ? 10.271 32.915 -4.491 1.00 90.56 383 LYS A C 1
ATOM 3050 O O . LYS A 1 383 ? 9.630 33.927 -4.219 1.00 90.56 383 LYS A O 1
ATOM 3055 N N . ILE A 1 384 ? 9.714 31.859 -5.083 1.00 95.50 384 ILE A N 1
ATOM 3056 C CA . ILE A 1 384 ? 8.318 31.858 -5.541 1.00 95.50 384 ILE A CA 1
ATOM 3057 C C . ILE A 1 384 ? 7.370 31.650 -4.359 1.00 95.50 384 ILE A C 1
ATOM 3059 O O . ILE A 1 384 ? 7.505 30.696 -3.593 1.00 95.50 384 ILE A O 1
ATOM 3063 N N . LYS A 1 385 ? 6.379 32.537 -4.240 1.00 97.31 385 LYS A N 1
ATOM 3064 C CA . LYS A 1 385 ? 5.223 32.362 -3.359 1.00 97.31 385 LYS A CA 1
ATOM 3065 C C . LYS A 1 385 ? 4.036 31.850 -4.167 1.00 97.31 385 LYS A C 1
ATOM 3067 O O . LYS A 1 385 ? 3.790 32.313 -5.276 1.00 97.31 385 LYS A O 1
ATOM 3072 N N . LEU A 1 386 ? 3.349 30.873 -3.600 1.00 97.94 386 LEU A N 1
ATOM 3073 C CA . LEU A 1 386 ? 2.103 30.304 -4.087 1.00 97.94 386 LEU A CA 1
ATOM 3074 C C . LEU A 1 386 ? 0.932 30.881 -3.275 1.00 97.94 386 LEU A C 1
ATOM 3076 O O . LEU A 1 386 ? 1.096 31.811 -2.485 1.00 97.94 386 LEU A O 1
ATOM 3080 N N . ASN A 1 387 ? -0.262 30.344 -3.490 1.00 97.12 387 ASN A N 1
ATOM 3081 C CA . ASN A 1 387 ? -1.475 30.710 -2.769 1.00 97.12 387 ASN A CA 1
ATOM 3082 C C . ASN A 1 387 ? -2.264 29.446 -2.392 1.00 97.12 387 ASN A C 1
ATOM 3084 O O . ASN A 1 387 ? -1.902 28.332 -2.781 1.00 97.12 387 ASN A O 1
ATOM 3088 N N . ASP A 1 388 ? -3.349 29.617 -1.644 1.00 96.25 388 ASP A N 1
ATOM 3089 C CA . ASP A 1 388 ? -4.176 28.522 -1.141 1.00 96.25 388 ASP A CA 1
ATOM 3090 C C . ASP A 1 388 ? -5.088 27.874 -2.196 1.00 96.25 388 ASP A C 1
ATOM 3092 O O . ASP A 1 388 ? -5.713 26.851 -1.904 1.00 96.25 388 ASP A O 1
ATOM 3096 N N . HIS A 1 389 ? -5.108 28.395 -3.428 1.00 97.31 389 HIS A N 1
ATOM 3097 C CA . HIS A 1 389 ? -5.706 27.726 -4.585 1.00 97.31 389 HIS A CA 1
ATOM 3098 C C . HIS A 1 389 ? -4.744 26.708 -5.218 1.00 97.31 389 HIS A C 1
ATOM 3100 O O . HIS A 1 389 ? -5.160 25.923 -6.069 1.00 97.31 389 HIS A O 1
ATOM 3106 N N . ILE A 1 390 ? -3.474 26.665 -4.799 1.00 98.12 390 ILE A N 1
ATOM 3107 C CA . ILE A 1 390 ? -2.525 25.628 -5.209 1.00 98.12 390 ILE A CA 1
ATOM 3108 C C . ILE A 1 390 ? -2.475 24.532 -4.139 1.00 98.12 390 ILE A C 1
ATOM 3110 O O . ILE A 1 390 ? -2.047 24.760 -3.005 1.00 98.12 390 ILE A O 1
ATOM 3114 N N . ILE A 1 391 ? -2.894 23.322 -4.510 1.00 96.38 391 ILE A N 1
ATOM 3115 C CA . ILE A 1 391 ? -2.911 22.140 -3.647 1.00 96.38 391 ILE A CA 1
ATOM 3116 C C . ILE A 1 391 ? -1.864 21.145 -4.149 1.00 96.38 391 ILE A C 1
ATOM 3118 O O . ILE A 1 391 ? -1.971 20.603 -5.249 1.00 96.38 391 ILE A O 1
ATOM 3122 N N . LEU A 1 392 ? -0.842 20.880 -3.338 1.00 97.06 392 LEU A N 1
ATOM 3123 C CA . LEU A 1 392 ? 0.296 20.056 -3.736 1.00 97.06 392 LEU A CA 1
ATOM 3124 C C . LEU A 1 392 ? 0.352 18.744 -2.968 1.00 97.06 392 LEU A C 1
ATOM 3126 O O . LEU A 1 392 ? 0.282 18.701 -1.738 1.00 97.06 392 LEU A O 1
ATOM 3130 N N . ARG A 1 393 ? 0.519 17.655 -3.714 1.00 95.06 393 ARG A N 1
ATOM 3131 C CA . ARG A 1 393 ? 0.682 16.308 -3.172 1.00 95.06 393 ARG A CA 1
ATOM 3132 C C . ARG A 1 393 ? 2.160 16.003 -3.066 1.00 95.06 393 ARG A C 1
ATOM 3134 O O . ARG A 1 393 ? 2.844 15.832 -4.076 1.00 95.06 393 ARG A O 1
ATOM 3141 N N . TYR A 1 394 ? 2.636 15.931 -1.835 1.00 95.75 394 TYR A N 1
ATOM 3142 C CA . TYR A 1 394 ? 4.030 15.653 -1.564 1.00 95.75 394 TYR A CA 1
ATOM 3143 C C . TYR A 1 394 ? 4.291 14.158 -1.541 1.00 95.75 394 TYR A C 1
ATOM 3145 O O . TYR A 1 394 ? 3.747 13.443 -0.698 1.00 95.75 394 TYR A O 1
ATOM 3153 N N . CYS A 1 395 ? 5.118 13.730 -2.493 1.00 92.81 395 CYS A N 1
ATOM 3154 C CA . CYS A 1 395 ? 5.608 12.373 -2.671 1.00 92.81 395 CYS A CA 1
ATOM 3155 C C . CYS A 1 395 ? 7.090 12.324 -2.259 1.00 92.81 395 CYS A C 1
ATOM 3157 O O . CYS A 1 395 ? 7.962 12.405 -3.127 1.00 92.81 395 CYS A O 1
ATOM 3159 N N . PRO A 1 396 ? 7.389 12.253 -0.947 1.00 89.50 396 PRO A N 1
ATOM 3160 C CA . PRO A 1 396 ? 8.758 12.221 -0.443 1.00 89.50 396 PRO A CA 1
ATOM 3161 C C . PRO A 1 396 ? 9.532 11.034 -1.022 1.00 89.50 396 PRO A C 1
ATOM 3163 O O . PRO A 1 396 ? 9.133 9.882 -0.848 1.00 89.50 396 PRO A O 1
ATOM 3166 N N . ALA A 1 397 ? 10.677 11.314 -1.646 1.00 84.81 397 ALA A N 1
ATOM 3167 C CA . ALA A 1 397 ? 11.630 10.304 -2.110 1.00 84.81 397 ALA A CA 1
ATOM 3168 C C . ALA A 1 397 ? 12.504 9.813 -0.940 1.00 84.81 397 ALA A C 1
ATOM 3170 O O . ALA A 1 397 ? 13.725 10.003 -0.925 1.00 84.81 397 ALA A O 1
ATOM 3171 N N . ILE A 1 398 ? 11.845 9.270 0.083 1.00 87.06 398 ILE A N 1
ATOM 3172 C CA . ILE A 1 398 ? 12.439 8.726 1.305 1.00 87.06 398 ILE A CA 1
ATOM 3173 C C . ILE A 1 398 ? 11.893 7.310 1.477 1.00 87.06 398 ILE A C 1
ATOM 3175 O O . ILE A 1 398 ? 10.682 7.128 1.566 1.00 87.06 398 ILE A O 1
ATOM 3179 N N . MET A 1 399 ? 12.794 6.334 1.525 1.00 87.12 399 MET A N 1
ATOM 3180 C CA . MET A 1 399 ? 12.498 4.916 1.731 1.00 87.12 399 MET A CA 1
ATOM 3181 C C . MET A 1 399 ? 13.447 4.341 2.775 1.00 87.12 399 MET A C 1
ATOM 3183 O O . MET A 1 399 ? 14.499 4.922 3.064 1.00 87.12 399 MET A O 1
ATOM 3187 N N . TYR A 1 400 ? 13.116 3.161 3.290 1.00 88.38 400 TYR A N 1
ATOM 3188 C CA . TYR A 1 400 ? 14.042 2.366 4.084 1.00 88.38 400 TYR A CA 1
ATOM 3189 C C . TYR A 1 400 ? 15.367 2.119 3.316 1.00 88.38 400 TYR A C 1
ATOM 3191 O O . TYR A 1 400 ? 15.322 1.757 2.137 1.00 88.38 400 TYR A O 1
ATOM 3199 N N . PRO A 1 401 ? 16.554 2.239 3.954 1.00 88.38 401 PRO A N 1
ATOM 3200 C CA . PRO A 1 401 ? 16.784 2.466 5.381 1.00 88.38 401 PRO A CA 1
ATOM 3201 C C . PRO A 1 401 ? 16.575 3.917 5.820 1.00 88.38 401 PRO A C 1
ATOM 3203 O O . PRO A 1 401 ? 17.207 4.842 5.310 1.00 88.38 401 PRO A O 1
ATOM 3206 N N . TRP A 1 402 ? 15.742 4.080 6.845 1.00 87.88 402 TRP A N 1
ATOM 3207 C CA . TRP A 1 402 ? 15.459 5.363 7.475 1.00 87.88 402 TRP A CA 1
ATOM 3208 C C . TRP A 1 402 ? 16.629 5.844 8.328 1.00 87.88 402 TRP A C 1
ATOM 3210 O O . TRP A 1 402 ? 17.291 5.055 9.006 1.00 87.88 402 TRP A O 1
ATOM 3220 N N . LYS A 1 403 ? 16.855 7.157 8.309 1.00 86.19 403 LYS A N 1
ATOM 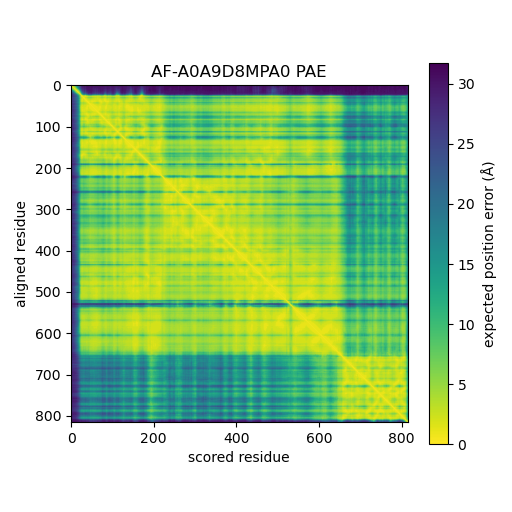3221 C CA . LYS A 1 403 ? 17.847 7.842 9.137 1.00 86.19 403 LYS A CA 1
ATOM 3222 C C . LYS A 1 403 ? 17.285 9.157 9.662 1.00 86.19 403 LYS A C 1
ATOM 3224 O O . LYS A 1 403 ? 16.295 9.662 9.134 1.00 86.19 403 LYS A O 1
ATOM 3229 N N . GLU A 1 404 ? 17.956 9.734 10.651 1.00 89.19 404 GLU A N 1
ATOM 3230 C CA . GLU A 1 404 ? 17.601 11.051 11.191 1.00 89.19 404 GLU A CA 1
ATOM 3231 C C . GLU A 1 404 ? 17.607 12.124 10.090 1.00 89.19 404 GLU A C 1
ATOM 3233 O O . GLU A 1 404 ? 16.648 12.883 9.961 1.00 89.19 404 GLU A O 1
ATOM 3238 N N . GLU A 1 405 ? 18.587 12.085 9.177 1.00 90.25 405 GLU A N 1
ATOM 3239 C CA . GLU A 1 405 ? 18.662 13.031 8.059 1.00 90.25 405 GLU A CA 1
ATOM 3240 C C . GLU A 1 405 ? 17.482 12.895 7.086 1.00 90.25 405 GLU A C 1
ATOM 3242 O O . GLU A 1 405 ? 17.117 13.857 6.413 1.00 90.25 405 GLU A O 1
ATOM 3247 N N . SER A 1 406 ? 16.864 11.711 6.997 1.00 89.12 406 SER A N 1
ATOM 3248 C CA . SER A 1 406 ? 15.663 11.500 6.185 1.00 89.12 406 SER A CA 1
ATOM 3249 C C . SER A 1 406 ? 14.465 12.246 6.771 1.00 89.12 406 SER A C 1
ATOM 3251 O O . SER A 1 406 ? 13.729 12.900 6.034 1.00 89.12 406 SER A O 1
ATOM 3253 N N . VAL A 1 407 ? 14.287 12.185 8.093 1.00 93.25 407 VAL A N 1
ATOM 3254 C CA . VAL A 1 407 ? 13.210 12.902 8.789 1.00 93.25 407 VAL A CA 1
ATOM 3255 C C . VAL A 1 407 ? 13.461 14.410 8.748 1.00 93.25 407 VAL A C 1
ATOM 3257 O O . VAL A 1 407 ? 12.536 15.181 8.495 1.00 93.25 407 VAL A O 1
ATOM 3260 N N . ASP A 1 408 ? 14.707 14.852 8.906 1.00 95.62 408 ASP A N 1
ATOM 3261 C CA . ASP A 1 408 ? 15.054 16.271 8.794 1.00 95.62 408 ASP A CA 1
ATOM 3262 C C . ASP A 1 408 ? 14.853 16.813 7.378 1.00 95.62 408 ASP A C 1
ATOM 3264 O O . ASP A 1 408 ? 14.303 17.905 7.212 1.00 95.62 408 ASP A O 1
ATOM 3268 N N . ARG A 1 409 ? 15.202 16.028 6.351 1.00 93.94 409 ARG A N 1
ATOM 3269 C CA . ARG A 1 409 ? 14.881 16.358 4.958 1.00 93.94 409 ARG A CA 1
ATOM 3270 C C . ARG A 1 409 ? 13.376 16.496 4.757 1.00 93.94 409 ARG A C 1
ATOM 3272 O O . ARG A 1 409 ? 12.944 17.484 4.174 1.00 93.94 409 ARG A O 1
ATOM 3279 N N . PHE A 1 410 ? 12.579 15.558 5.271 1.00 96.62 410 PHE A N 1
ATOM 3280 C CA . PHE A 1 410 ? 11.120 15.655 5.211 1.00 96.62 410 PHE A CA 1
ATOM 3281 C C . PHE A 1 410 ? 10.615 16.958 5.848 1.00 96.62 410 PHE A C 1
ATOM 3283 O O . PHE A 1 410 ? 9.812 17.672 5.246 1.00 96.62 410 PHE A O 1
ATOM 3290 N N . ARG A 1 411 ? 11.100 17.297 7.052 1.00 97.62 411 ARG A N 1
ATOM 3291 C CA . ARG A 1 411 ? 10.719 18.531 7.761 1.00 97.62 411 ARG A CA 1
ATOM 3292 C C . ARG A 1 411 ? 11.081 19.776 6.955 1.00 97.62 411 ARG A C 1
ATOM 3294 O O . ARG A 1 411 ? 10.267 20.694 6.863 1.00 97.62 411 ARG A O 1
ATOM 3301 N N . HIS A 1 412 ? 12.281 19.802 6.375 1.00 96.81 412 HIS A N 1
ATOM 3302 C CA . HIS A 1 412 ? 12.750 20.895 5.528 1.00 96.81 412 HIS A CA 1
ATOM 3303 C C . HIS A 1 412 ? 11.873 21.066 4.285 1.00 96.81 412 HIS A C 1
ATOM 3305 O O . HIS A 1 412 ? 11.310 22.145 4.084 1.00 96.81 412 HIS A O 1
ATOM 3311 N N . GLU A 1 413 ? 11.712 19.999 3.496 1.00 96.94 413 GLU A N 1
ATOM 3312 C CA . GLU A 1 413 ? 10.936 20.017 2.255 1.00 96.94 413 GLU A CA 1
ATOM 3313 C C . GLU A 1 413 ? 9.470 20.398 2.548 1.00 96.94 413 GLU A C 1
ATOM 3315 O O . GLU A 1 413 ? 8.944 21.334 1.944 1.00 96.94 413 GLU A O 1
ATOM 3320 N N . TRP A 1 414 ? 8.824 19.772 3.543 1.00 98.19 414 TRP A N 1
ATOM 3321 C CA . TRP A 1 414 ? 7.438 20.082 3.918 1.00 98.19 414 TRP A CA 1
ATOM 3322 C C . TRP A 1 414 ? 7.256 21.540 4.342 1.00 98.19 414 TRP A C 1
ATOM 3324 O O . TRP A 1 414 ? 6.367 22.233 3.843 1.00 98.19 414 TRP A O 1
ATOM 3334 N N . LYS A 1 415 ? 8.089 22.017 5.275 1.00 97.94 415 LYS A N 1
ATOM 3335 C CA . LYS A 1 415 ? 7.970 23.376 5.809 1.00 97.94 415 LYS A CA 1
ATOM 3336 C C . LYS A 1 415 ? 8.196 24.413 4.719 1.00 97.94 415 LYS A C 1
ATOM 3338 O O . LYS A 1 415 ? 7.401 25.340 4.611 1.00 97.94 415 LYS A O 1
ATOM 3343 N N . GLY A 1 416 ? 9.221 24.235 3.888 1.00 97.25 416 GLY A N 1
ATOM 3344 C CA . GLY A 1 416 ? 9.506 25.182 2.818 1.00 97.25 416 GLY A CA 1
ATOM 3345 C C . GLY A 1 416 ? 8.372 25.275 1.799 1.00 97.25 416 GLY A C 1
ATOM 3346 O O . GLY A 1 416 ? 8.010 26.380 1.401 1.00 97.25 416 GLY A O 1
ATOM 3347 N N . TRP A 1 417 ? 7.740 24.153 1.434 1.00 98.06 417 TRP A N 1
ATOM 3348 C CA . TRP A 1 417 ? 6.556 24.181 0.570 1.00 98.06 417 TRP A CA 1
ATOM 3349 C C . TRP A 1 417 ? 5.344 24.814 1.258 1.00 98.06 417 TRP A C 1
ATOM 3351 O O . TRP A 1 417 ? 4.638 25.598 0.626 1.00 98.06 417 TRP A O 1
ATOM 3361 N N . SER A 1 418 ? 5.127 24.546 2.546 1.00 97.31 418 SER A N 1
ATOM 3362 C CA . SER A 1 418 ? 4.040 25.152 3.328 1.00 97.31 418 SER A CA 1
ATOM 3363 C C . SER A 1 418 ? 4.191 26.681 3.393 1.00 97.31 418 SER A C 1
ATOM 3365 O O . SER A 1 418 ? 3.246 27.427 3.139 1.00 97.31 418 SER A O 1
ATOM 3367 N N . GLU A 1 419 ? 5.418 27.172 3.589 1.00 96.88 419 GLU A N 1
ATOM 3368 C CA . GLU A 1 419 ? 5.759 28.602 3.617 1.00 96.88 419 GLU A CA 1
ATOM 3369 C C . GLU A 1 419 ? 5.637 29.308 2.255 1.00 96.88 419 GLU A C 1
ATOM 3371 O O . GLU A 1 419 ? 5.694 30.544 2.194 1.00 96.88 419 GLU A O 1
ATOM 3376 N N . THR A 1 420 ? 5.456 28.571 1.152 1.00 97.69 420 THR A N 1
ATOM 3377 C CA . THR A 1 420 ? 5.099 29.194 -0.132 1.00 97.69 420 THR A CA 1
ATOM 3378 C C . THR A 1 420 ? 3.679 29.751 -0.116 1.00 97.69 420 THR A C 1
ATOM 3380 O O . THR A 1 420 ? 3.431 30.698 -0.851 1.00 97.69 420 THR A O 1
ATOM 3383 N N . GLY A 1 421 ? 2.776 29.214 0.714 1.00 97.19 421 GLY A N 1
ATOM 3384 C CA . GLY A 1 421 ? 1.343 29.535 0.724 1.00 97.19 421 GLY A CA 1
ATOM 3385 C C . GLY A 1 421 ? 0.449 28.434 0.137 1.00 97.19 421 GLY A C 1
ATOM 3386 O O . GLY A 1 421 ? -0.770 28.516 0.275 1.00 97.19 421 GLY A O 1
ATOM 3387 N N . ALA A 1 422 ? 1.032 27.395 -0.473 1.00 97.75 422 ALA A N 1
ATOM 3388 C CA . ALA A 1 422 ? 0.289 26.242 -0.980 1.00 97.75 422 ALA A CA 1
ATOM 3389 C C . ALA A 1 422 ? -0.339 25.405 0.147 1.00 97.75 422 ALA A C 1
ATOM 3391 O O . ALA A 1 422 ? 0.201 25.288 1.249 1.00 97.75 422 ALA A O 1
ATOM 3392 N N . LYS A 1 423 ? -1.460 24.742 -0.152 1.00 96.81 423 LYS A N 1
ATOM 3393 C CA . LYS A 1 423 ? -2.023 23.701 0.717 1.00 96.81 423 LYS A CA 1
ATOM 3394 C C . LYS A 1 423 ? -1.365 22.362 0.412 1.00 96.81 423 LYS A C 1
ATOM 3396 O O . LYS A 1 423 ? -1.229 21.991 -0.752 1.00 96.81 423 LYS A O 1
ATOM 3401 N N . LEU A 1 424 ? -0.985 21.617 1.448 1.00 97.25 424 LEU A N 1
ATOM 3402 C CA . LEU A 1 424 ? -0.205 20.392 1.284 1.00 97.25 424 LEU A CA 1
ATOM 3403 C C . LEU A 1 424 ? -0.984 19.132 1.646 1.00 97.25 424 LEU A C 1
ATOM 3405 O O . LEU A 1 424 ? -1.729 19.071 2.627 1.00 97.25 424 LEU A O 1
ATOM 3409 N N . MET A 1 425 ? -0.748 18.097 0.852 1.00 96.06 425 MET A N 1
ATOM 3410 C CA . MET A 1 425 ? -1.297 16.766 1.027 1.00 96.06 425 MET A CA 1
ATOM 3411 C C . MET A 1 425 ? -0.164 15.751 1.175 1.00 96.06 425 MET A C 1
ATOM 3413 O O . MET A 1 425 ? 0.727 15.664 0.330 1.00 96.06 425 MET A O 1
ATOM 3417 N N . PHE A 1 426 ? -0.219 14.959 2.243 1.00 95.81 426 PHE A N 1
ATOM 3418 C CA . PHE A 1 426 ? 0.787 13.951 2.563 1.00 95.81 426 PHE A CA 1
ATOM 3419 C C . PHE A 1 426 ? 0.516 12.660 1.784 1.00 95.81 426 PHE A C 1
ATOM 3421 O O . PHE A 1 426 ? -0.420 11.916 2.089 1.00 95.81 426 PHE A O 1
ATOM 3428 N N . ARG A 1 427 ? 1.330 12.392 0.758 1.00 93.75 427 ARG A N 1
ATOM 3429 C CA . ARG A 1 427 ? 1.277 11.170 -0.055 1.00 93.75 427 ARG A CA 1
ATOM 3430 C C . ARG A 1 427 ? 2.624 10.449 0.066 1.00 93.75 427 ARG A C 1
ATOM 3432 O O . ARG A 1 427 ? 3.447 10.529 -0.841 1.00 93.75 427 ARG A O 1
ATOM 3439 N N . PRO A 1 428 ? 2.882 9.725 1.159 1.00 92.12 428 PRO A N 1
ATOM 3440 C CA . PRO A 1 428 ? 4.089 8.926 1.258 1.00 92.12 428 PRO A CA 1
ATOM 3441 C C . PRO A 1 428 ? 3.947 7.614 0.476 1.00 92.12 428 PRO A C 1
ATOM 3443 O O . PRO A 1 428 ? 2.858 7.036 0.389 1.00 92.12 428 PRO A O 1
ATOM 3446 N N . ASN A 1 429 ? 5.087 7.100 0.023 1.00 90.75 429 ASN A N 1
ATOM 3447 C CA . ASN A 1 429 ? 5.266 5.690 -0.327 1.00 90.75 429 ASN A CA 1
ATOM 3448 C C . ASN A 1 429 ? 5.816 4.876 0.876 1.00 90.75 429 ASN A C 1
ATOM 3450 O O . ASN A 1 429 ? 5.970 3.666 0.775 1.00 90.75 429 ASN A O 1
ATOM 3454 N N . PHE A 1 430 ? 6.040 5.510 2.042 1.00 91.88 430 PHE A N 1
ATOM 3455 C CA . PHE A 1 430 ? 6.607 4.905 3.266 1.00 91.88 430 PHE A CA 1
ATOM 3456 C C . PHE A 1 430 ? 5.904 3.617 3.699 1.00 91.88 430 PHE A C 1
ATOM 3458 O O . PHE A 1 430 ? 6.524 2.718 4.246 1.00 91.88 430 PHE A O 1
ATOM 3465 N N . THR A 1 431 ? 4.596 3.509 3.454 1.00 92.44 431 THR A N 1
ATOM 3466 C CA . THR A 1 431 ? 3.789 2.349 3.860 1.00 92.44 431 THR A CA 1
ATOM 3467 C C . THR A 1 431 ? 4.080 1.076 3.058 1.00 92.44 431 THR A C 1
ATOM 3469 O O . THR A 1 431 ? 3.514 0.024 3.350 1.00 92.44 431 THR A O 1
ATOM 3472 N N . LEU A 1 432 ? 4.957 1.162 2.054 1.00 91.69 432 LEU A N 1
ATOM 3473 C CA . LEU A 1 432 ? 5.517 0.022 1.332 1.00 91.69 432 LEU A CA 1
ATOM 3474 C C . LEU A 1 432 ? 6.741 -0.585 2.039 1.00 91.69 432 LEU A C 1
ATOM 3476 O O . LEU A 1 432 ? 7.110 -1.723 1.737 1.00 91.69 432 LEU A O 1
ATOM 3480 N N . ASP A 1 433 ? 7.374 0.142 2.965 1.00 91.38 433 ASP A N 1
ATOM 3481 C CA . ASP A 1 433 ? 8.614 -0.297 3.596 1.00 91.38 433 ASP A CA 1
ATOM 3482 C C . ASP A 1 433 ? 8.443 -1.578 4.423 1.00 91.38 433 ASP A C 1
ATOM 3484 O O . ASP A 1 433 ? 7.432 -1.851 5.076 1.00 91.38 433 ASP A O 1
ATOM 3488 N N . GLY A 1 434 ? 9.496 -2.390 4.388 1.00 89.31 434 GLY A N 1
ATOM 3489 C CA . GLY A 1 434 ? 9.577 -3.668 5.084 1.00 89.31 434 GLY A CA 1
ATOM 3490 C C . GLY A 1 434 ? 8.986 -4.848 4.325 1.00 89.31 434 GLY A C 1
ATOM 3491 O O . GLY A 1 434 ? 9.377 -5.974 4.620 1.00 89.31 434 GLY A O 1
ATOM 3492 N N . GLN A 1 435 ? 8.141 -4.635 3.307 1.00 86.12 435 GLN A N 1
ATOM 3493 C CA . GLN A 1 435 ? 7.545 -5.702 2.495 1.00 86.12 435 GLN A CA 1
ATOM 3494 C C . GLN A 1 435 ? 6.801 -6.752 3.347 1.00 86.12 435 GLN A C 1
ATOM 3496 O O . GLN A 1 435 ? 5.614 -6.609 3.606 1.00 86.12 435 GLN A O 1
ATOM 3501 N N . ALA A 1 436 ? 7.501 -7.815 3.751 1.00 86.19 436 ALA A N 1
ATOM 3502 C CA . ALA A 1 436 ? 7.030 -8.981 4.497 1.00 86.19 436 ALA A CA 1
ATOM 3503 C C . ALA A 1 436 ? 7.828 -9.189 5.791 1.00 86.19 436 ALA A C 1
ATOM 3505 O O . ALA A 1 436 ? 7.704 -10.220 6.443 1.00 86.19 436 ALA A O 1
ATOM 3506 N N . PHE A 1 437 ? 8.721 -8.258 6.106 1.00 95.88 437 PHE A N 1
ATOM 3507 C CA . PHE A 1 437 ? 9.662 -8.330 7.204 1.00 95.88 437 PHE A CA 1
ATOM 3508 C C . PHE A 1 437 ? 9.299 -7.292 8.262 1.00 95.88 437 PHE A C 1
ATOM 3510 O O . PHE A 1 437 ? 8.721 -6.253 7.931 1.00 95.88 437 PHE A O 1
ATOM 3517 N N . PRO A 1 438 ? 9.627 -7.550 9.535 1.00 94.94 438 PRO A N 1
ATOM 3518 C CA . PRO A 1 438 ? 9.221 -6.682 10.629 1.00 94.94 438 PRO A CA 1
ATOM 3519 C C . PRO A 1 438 ? 10.137 -5.454 10.777 1.00 94.94 438 PRO A C 1
ATOM 3521 O O . PRO A 1 438 ? 10.848 -5.312 11.772 1.00 94.94 438 PRO A O 1
ATOM 3524 N N . VAL A 1 439 ? 10.119 -4.557 9.787 1.00 95.00 439 VAL A N 1
ATOM 3525 C CA . VAL A 1 439 ? 10.877 -3.291 9.772 1.00 95.00 439 VAL A CA 1
ATOM 3526 C C . VAL A 1 439 ? 10.139 -2.202 10.552 1.00 95.00 439 VAL A C 1
ATOM 3528 O O . VAL A 1 439 ? 9.091 -1.736 10.119 1.00 95.00 439 VAL A O 1
ATOM 3531 N N . GLN A 1 440 ? 10.717 -1.757 11.673 1.00 94.75 440 GLN A N 1
ATOM 3532 C CA . GLN A 1 440 ? 10.058 -0.862 12.637 1.00 94.75 440 GLN A CA 1
ATOM 3533 C C . GLN A 1 440 ? 10.374 0.626 12.400 1.00 94.75 440 GLN A C 1
ATOM 3535 O O . GLN A 1 440 ? 11.202 1.199 13.102 1.00 94.75 440 GLN A O 1
ATOM 3540 N N . TYR A 1 441 ? 9.714 1.245 11.413 1.00 94.81 441 TYR A N 1
ATOM 3541 C CA . TYR A 1 441 ? 9.865 2.675 11.066 1.00 94.81 441 TYR A CA 1
ATOM 3542 C C . TYR A 1 441 ? 8.748 3.579 11.637 1.00 94.81 441 TYR A C 1
ATOM 3544 O O . TYR A 1 441 ? 8.523 4.708 11.190 1.00 94.81 441 TYR A O 1
ATOM 3552 N N . HIS A 1 442 ? 7.972 3.079 12.605 1.00 96.25 442 HIS A N 1
ATOM 3553 C CA . HIS A 1 442 ? 6.781 3.765 13.121 1.00 96.25 442 HIS A CA 1
ATOM 3554 C C . HIS A 1 442 ? 7.087 5.100 13.797 1.00 96.25 442 HIS A C 1
ATOM 3556 O O . HIS A 1 442 ? 6.255 6.004 13.743 1.00 96.25 442 HIS A O 1
ATOM 3562 N N . ARG A 1 443 ? 8.275 5.250 14.395 1.00 96.19 443 ARG A N 1
ATOM 3563 C CA . ARG A 1 443 ? 8.732 6.515 14.982 1.00 96.19 443 ARG A CA 1
ATOM 3564 C C . ARG A 1 443 ? 8.931 7.576 13.906 1.00 96.19 443 ARG A C 1
ATOM 3566 O O . ARG A 1 443 ? 8.397 8.673 14.029 1.00 96.19 443 ARG A O 1
ATOM 3573 N N . GLU A 1 444 ? 9.657 7.247 12.847 1.00 96.12 444 GLU A N 1
ATOM 3574 C CA . GLU A 1 444 ? 9.967 8.160 11.748 1.00 96.12 444 GLU A CA 1
ATOM 3575 C C . GLU A 1 444 ? 8.695 8.570 11.001 1.00 96.12 444 GLU A C 1
ATOM 3577 O O . GLU A 1 444 ? 8.524 9.744 10.650 1.00 96.12 444 GLU A O 1
ATOM 3582 N N . PHE A 1 445 ? 7.754 7.632 10.835 1.00 96.69 445 PHE A N 1
ATOM 3583 C CA . PHE A 1 445 ? 6.422 7.943 10.325 1.00 96.69 445 PHE A CA 1
ATOM 3584 C C . PHE A 1 445 ? 5.667 8.889 11.266 1.00 96.69 445 PHE A C 1
ATOM 3586 O O . PHE A 1 445 ? 5.156 9.908 10.806 1.00 96.69 445 PHE A O 1
ATOM 3593 N N . PHE A 1 446 ? 5.605 8.581 12.569 1.00 97.81 446 PHE A N 1
ATOM 3594 C CA . PHE A 1 446 ? 4.915 9.406 13.565 1.00 97.81 446 PHE A CA 1
ATOM 3595 C C . PHE A 1 446 ? 5.451 10.840 13.572 1.00 97.81 446 PHE A C 1
ATOM 3597 O O . PHE A 1 446 ? 4.672 11.788 13.493 1.00 97.81 446 PHE A O 1
ATOM 3604 N N . GLU A 1 447 ? 6.772 11.007 13.609 1.00 97.12 447 GLU A N 1
ATOM 3605 C CA . GLU A 1 447 ? 7.418 12.320 13.612 1.00 97.12 447 GLU A CA 1
ATOM 3606 C C . GLU A 1 447 ? 7.127 13.108 12.331 1.00 97.12 447 GLU A C 1
ATOM 3608 O O . GLU A 1 447 ? 6.761 14.282 12.406 1.00 97.12 447 GLU A O 1
ATOM 3613 N N . SER A 1 448 ? 7.236 12.467 11.164 1.00 97.56 448 SER A N 1
ATOM 3614 C CA . SER A 1 448 ? 6.953 13.105 9.872 1.00 97.56 448 SER A CA 1
ATOM 3615 C C . SER A 1 448 ? 5.478 13.497 9.754 1.00 97.56 448 SER A C 1
ATOM 3617 O O . SER A 1 448 ? 5.146 14.616 9.366 1.00 97.56 448 SER A O 1
ATOM 3619 N N . PHE A 1 449 ? 4.572 12.603 10.150 1.00 97.44 449 PHE A N 1
ATOM 3620 C CA . PHE A 1 449 ? 3.134 12.822 10.065 1.00 97.44 449 PHE A CA 1
ATOM 3621 C C . PHE A 1 449 ? 2.657 13.924 11.019 1.00 97.44 449 PHE A C 1
ATOM 3623 O O . PHE A 1 449 ? 1.922 14.819 10.603 1.00 97.44 449 PHE A O 1
ATOM 3630 N N . ARG A 1 450 ? 3.108 13.913 12.282 1.00 97.06 450 ARG A N 1
ATOM 3631 C CA . ARG A 1 450 ? 2.801 14.968 13.265 1.00 97.06 450 ARG A CA 1
ATOM 3632 C C . ARG A 1 450 ? 3.378 16.316 12.855 1.00 97.06 450 ARG A C 1
ATOM 3634 O O . ARG A 1 450 ? 2.731 17.349 13.037 1.00 97.06 450 ARG A O 1
ATOM 3641 N N . PHE A 1 451 ? 4.576 16.318 12.273 1.00 97.75 451 PHE A N 1
ATOM 3642 C CA . PHE A 1 451 ? 5.155 17.536 11.727 1.00 97.75 451 PHE A CA 1
ATOM 3643 C C . PHE A 1 451 ? 4.295 18.088 10.585 1.00 97.75 451 PHE A C 1
ATOM 3645 O O . PHE A 1 451 ? 3.936 19.261 10.613 1.00 97.75 451 PHE A O 1
ATOM 3652 N N . ALA A 1 452 ? 3.895 17.249 9.628 1.00 97.88 452 ALA A N 1
ATOM 3653 C CA . ALA A 1 452 ? 3.020 17.656 8.532 1.00 97.88 452 ALA A CA 1
ATOM 3654 C C . ALA A 1 452 ? 1.666 18.196 9.033 1.00 97.88 452 ALA A C 1
ATOM 3656 O O . ALA A 1 452 ? 1.219 19.261 8.603 1.00 97.88 452 ALA A O 1
ATOM 3657 N N . GLU A 1 453 ? 1.042 17.497 9.986 1.00 95.50 453 GLU A N 1
ATOM 3658 C CA . GLU A 1 453 ? -0.221 17.884 10.627 1.00 95.50 453 GLU A CA 1
ATOM 3659 C C . GLU A 1 453 ? -0.148 19.273 11.267 1.00 95.50 453 GLU A C 1
ATOM 3661 O O . GLU A 1 453 ? -0.989 20.127 10.992 1.00 95.50 453 GLU A O 1
ATOM 3666 N N . THR A 1 454 ? 0.900 19.538 12.046 1.00 95.06 454 THR A N 1
ATOM 3667 C CA . THR A 1 454 ? 1.110 20.841 12.700 1.00 95.06 454 THR A CA 1
ATOM 3668 C C . THR A 1 454 ? 1.598 21.940 11.748 1.00 95.06 454 THR A C 1
ATOM 3670 O O . THR A 1 454 ? 1.610 23.108 12.128 1.00 95.06 454 THR A O 1
ATOM 3673 N N . ASN A 1 455 ? 1.949 21.597 10.501 1.00 96.44 455 ASN A N 1
ATOM 3674 C CA . ASN A 1 455 ? 2.447 22.520 9.473 1.00 96.44 455 ASN A CA 1
ATOM 3675 C C . ASN A 1 455 ? 1.563 22.531 8.209 1.00 96.44 455 ASN A C 1
ATOM 3677 O O . ASN A 1 455 ? 2.065 22.638 7.086 1.00 96.44 455 ASN A O 1
ATOM 3681 N N . GLY A 1 456 ? 0.240 22.443 8.381 1.00 93.38 456 GLY A N 1
ATOM 3682 C CA . GLY A 1 456 ? -0.726 22.772 7.324 1.00 93.38 456 GLY A CA 1
ATOM 3683 C C . GLY A 1 456 ? -1.151 21.619 6.409 1.00 93.38 456 GLY A C 1
ATOM 3684 O O . GLY A 1 456 ? -1.642 21.873 5.308 1.00 93.38 456 GLY A O 1
ATOM 3685 N N . MET A 1 457 ? -0.989 20.362 6.837 1.00 96.56 457 MET A N 1
ATOM 3686 C CA . MET A 1 457 ? -1.529 19.203 6.117 1.00 96.56 457 MET A CA 1
ATOM 3687 C C . MET A 1 457 ? -3.059 19.233 6.061 1.00 96.56 457 MET A C 1
ATOM 3689 O O . MET A 1 457 ? -3.724 19.109 7.086 1.00 96.56 457 MET A O 1
ATOM 3693 N N . ILE A 1 458 ? -3.621 19.307 4.852 1.00 95.00 458 ILE A N 1
ATOM 3694 C CA . ILE A 1 458 ? -5.080 19.303 4.643 1.00 95.00 458 ILE A CA 1
ATOM 3695 C C . ILE A 1 458 ? -5.649 17.908 4.352 1.00 95.00 458 ILE A C 1
ATOM 3697 O O . ILE A 1 458 ? -6.839 17.656 4.555 1.00 95.00 458 ILE A O 1
ATOM 3701 N N . ALA A 1 459 ? -4.808 16.997 3.857 1.00 95.06 459 ALA A N 1
ATOM 3702 C CA . ALA A 1 459 ? -5.215 15.670 3.417 1.00 95.06 459 ALA A CA 1
ATOM 3703 C C . ALA A 1 459 ? -4.054 14.668 3.451 1.00 95.06 459 ALA A C 1
ATOM 3705 O O . ALA A 1 459 ? -2.883 15.054 3.414 1.00 95.06 459 ALA A O 1
ATOM 3706 N N . SER A 1 460 ? -4.383 13.376 3.460 1.00 94.56 460 SER A N 1
ATOM 3707 C CA . SER A 1 460 ? -3.424 12.280 3.305 1.00 94.56 460 SER A CA 1
ATOM 3708 C C . SER A 1 460 ? -3.901 11.230 2.296 1.00 94.56 460 SER A C 1
ATOM 3710 O O . SER A 1 460 ? -5.092 10.965 2.134 1.00 94.56 460 SER A O 1
ATOM 3712 N N . ASP A 1 461 ? -2.965 10.616 1.582 1.00 93.38 461 ASP A N 1
ATOM 3713 C CA . ASP A 1 461 ? -3.243 9.527 0.642 1.00 93.38 461 ASP A CA 1
ATOM 3714 C C . ASP A 1 461 ? -2.043 8.601 0.577 1.00 93.38 461 ASP A C 1
ATOM 3716 O O . ASP A 1 461 ? -1.161 8.750 -0.263 1.00 93.38 461 ASP A O 1
ATOM 3720 N N . MET A 1 462 ? -1.997 7.675 1.523 1.00 93.19 462 MET A N 1
ATOM 3721 C CA . MET A 1 462 ? -0.901 6.732 1.677 1.00 93.19 462 MET A CA 1
ATOM 3722 C C . MET A 1 462 ? -0.989 5.672 0.590 1.00 93.19 462 MET A C 1
ATOM 3724 O O . MET A 1 462 ? -2.051 5.075 0.380 1.00 93.19 462 MET A O 1
ATOM 3728 N N . ASP A 1 463 ? 0.126 5.465 -0.110 1.00 88.81 463 ASP A N 1
ATOM 3729 C CA . ASP A 1 463 ? 0.122 4.750 -1.380 1.00 88.81 463 ASP A CA 1
ATOM 3730 C C . ASP A 1 463 ? -0.386 3.314 -1.289 1.00 88.81 463 ASP A C 1
ATOM 3732 O O . ASP A 1 463 ? -1.069 2.867 -2.203 1.00 88.81 463 ASP A O 1
ATOM 3736 N N . SER A 1 464 ? -0.056 2.604 -0.212 1.00 91.12 464 SER A N 1
ATOM 3737 C CA . SER A 1 464 ? -0.232 1.154 -0.183 1.00 91.12 464 SER A CA 1
ATOM 3738 C C . SER A 1 464 ? -0.391 0.617 1.239 1.00 91.12 464 SER A C 1
ATOM 3740 O O . SER A 1 464 ? 0.516 0.721 2.063 1.00 91.12 464 SER A O 1
ATOM 3742 N N . CYS A 1 465 ? -1.546 0.031 1.543 1.00 93.75 465 CYS A N 1
ATOM 3743 C CA . CYS A 1 465 ? -1.772 -0.832 2.695 1.00 93.75 465 CYS A CA 1
ATOM 3744 C C . CYS A 1 465 ? -1.365 -2.243 2.280 1.00 93.75 465 CYS A C 1
ATOM 3746 O O . CYS A 1 465 ? -2.117 -2.967 1.624 1.00 93.75 465 CYS A O 1
ATOM 3748 N N . THR A 1 466 ? -0.128 -2.603 2.615 1.00 93.25 466 THR A N 1
ATOM 3749 C CA . THR A 1 466 ? 0.472 -3.881 2.215 1.00 93.25 466 THR A CA 1
ATOM 3750 C C . THR A 1 466 ? -0.167 -5.072 2.916 1.00 93.25 466 THR A C 1
ATOM 3752 O O . THR A 1 466 ? -0.038 -6.191 2.431 1.00 93.25 466 THR A O 1
ATOM 3755 N N . GLY A 1 467 ? -0.882 -4.854 4.026 1.00 93.50 467 GLY A N 1
ATOM 3756 C CA . GLY A 1 467 ? -1.632 -5.898 4.716 1.00 93.50 467 GLY A CA 1
ATOM 3757 C C . GLY A 1 467 ? -0.771 -6.917 5.464 1.00 93.50 467 GLY A C 1
ATOM 3758 O O . GLY A 1 467 ? -1.213 -8.031 5.737 1.00 93.50 467 GLY A O 1
ATOM 3759 N N . CYS A 1 468 ? 0.481 -6.573 5.764 1.00 94.56 468 CYS A N 1
ATOM 3760 C CA . CYS A 1 468 ? 1.423 -7.448 6.461 1.00 94.56 468 CYS A CA 1
ATOM 3761 C C . CYS A 1 468 ? 1.320 -7.294 7.989 1.00 94.56 468 CYS A C 1
ATOM 3763 O O . CYS A 1 468 ? 2.292 -6.946 8.653 1.00 94.56 468 CYS A O 1
ATOM 3765 N N . TRP A 1 469 ? 0.133 -7.531 8.556 1.00 96.31 469 TRP A N 1
ATOM 3766 C CA . TRP A 1 469 ? -0.190 -7.283 9.972 1.00 96.31 469 TRP A CA 1
ATOM 3767 C C . TRP A 1 469 ? 0.660 -8.099 10.954 1.00 96.31 469 TRP A C 1
ATOM 3769 O O . TRP A 1 469 ? 1.073 -7.578 11.986 1.00 96.31 469 TRP A O 1
ATOM 3779 N N . ALA A 1 470 ? 0.994 -9.348 10.620 1.00 97.00 470 ALA A N 1
ATOM 3780 C CA . ALA A 1 470 ? 1.828 -10.197 11.475 1.00 97.00 470 ALA A CA 1
ATOM 3781 C C . ALA A 1 470 ? 3.282 -9.726 11.618 1.00 97.00 470 ALA A C 1
ATOM 3783 O O . ALA A 1 470 ? 3.946 -10.101 12.581 1.00 97.00 470 ALA A O 1
ATOM 3784 N N . THR A 1 471 ? 3.795 -8.935 10.671 1.00 96.25 471 THR A N 1
ATOM 3785 C CA . THR A 1 471 ? 5.181 -8.438 10.702 1.00 96.25 471 THR A CA 1
ATOM 3786 C C . THR A 1 471 ? 5.254 -6.936 10.953 1.00 96.25 471 THR A C 1
ATOM 3788 O O . THR A 1 471 ? 6.184 -6.477 11.602 1.00 96.25 471 THR A O 1
ATOM 3791 N N . GLN A 1 472 ? 4.249 -6.180 10.508 1.00 95.56 472 GLN A N 1
ATOM 3792 C CA . GLN A 1 472 ? 4.170 -4.721 10.614 1.00 95.56 472 GLN A CA 1
ATOM 3793 C C . GLN A 1 472 ? 3.037 -4.249 11.538 1.00 95.56 472 GLN A C 1
ATOM 3795 O O . GLN A 1 472 ? 2.575 -3.120 11.416 1.00 95.56 472 GLN A O 1
ATOM 3800 N N . GLY A 1 473 ? 2.564 -5.091 12.464 1.00 95.50 473 GLY A N 1
ATOM 3801 C CA . GLY A 1 473 ? 1.391 -4.806 13.301 1.00 95.50 473 GLY A CA 1
ATOM 3802 C C . GLY A 1 473 ? 1.475 -3.485 14.071 1.00 95.50 473 GLY A C 1
ATOM 3803 O O . GLY A 1 473 ? 0.561 -2.672 13.971 1.00 95.50 473 GLY A O 1
ATOM 3804 N N . LEU A 1 474 ? 2.588 -3.232 14.771 1.00 97.88 474 LEU A N 1
ATOM 3805 C CA . LEU A 1 474 ? 2.793 -1.984 15.517 1.00 97.88 474 LEU A CA 1
ATOM 3806 C C . LEU A 1 474 ? 2.843 -0.761 14.587 1.00 97.88 474 LEU A C 1
ATOM 3808 O O . LEU A 1 474 ? 2.172 0.241 14.833 1.00 97.88 474 LEU A O 1
ATOM 3812 N N . VAL A 1 475 ? 3.597 -0.869 13.490 1.00 97.50 475 VAL A N 1
ATOM 3813 C CA . VAL A 1 475 ? 3.714 0.178 12.467 1.00 97.50 475 VAL A CA 1
ATOM 3814 C C . VAL A 1 475 ? 2.347 0.534 11.896 1.00 97.50 475 VAL A C 1
ATOM 3816 O O . VAL A 1 475 ? 1.959 1.702 11.882 1.00 97.50 475 VAL A O 1
ATOM 3819 N N . ASN A 1 476 ? 1.582 -0.473 11.484 1.00 97.38 476 ASN A N 1
ATOM 3820 C CA . ASN A 1 476 ? 0.285 -0.267 10.864 1.00 97.38 476 ASN A CA 1
ATOM 3821 C C . ASN A 1 476 ? -0.766 0.256 11.850 1.00 97.38 476 ASN A C 1
ATOM 3823 O O . ASN A 1 476 ? -1.612 1.061 11.457 1.00 97.38 476 ASN A O 1
ATOM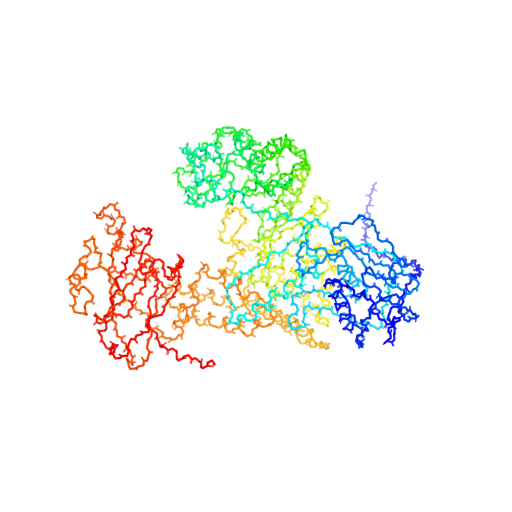 3827 N N . TYR A 1 477 ? -0.703 -0.169 13.114 1.00 98.19 477 TYR A N 1
ATOM 3828 C CA . TYR A 1 477 ? -1.557 0.353 14.178 1.00 98.19 477 TYR A CA 1
ATOM 3829 C C . TYR A 1 477 ? -1.323 1.852 14.387 1.00 98.19 477 TYR A C 1
ATOM 3831 O O . TYR A 1 477 ? -2.272 2.634 14.364 1.00 98.19 477 TYR A O 1
ATOM 3839 N N . ILE A 1 478 ? -0.060 2.275 14.506 1.00 98.44 478 ILE A N 1
ATOM 3840 C CA . ILE A 1 478 ? 0.291 3.689 14.699 1.00 98.44 478 ILE A CA 1
ATOM 3841 C C . ILE A 1 478 ? -0.146 4.529 13.496 1.00 98.44 478 ILE A C 1
ATOM 3843 O O . ILE A 1 478 ? -0.773 5.571 13.679 1.00 98.44 478 ILE A O 1
ATOM 3847 N N . ILE A 1 479 ? 0.112 4.065 12.268 1.00 97.56 479 ILE A N 1
ATOM 3848 C CA . ILE A 1 479 ? -0.331 4.752 11.043 1.00 97.56 479 ILE A CA 1
ATOM 3849 C C . ILE A 1 479 ? -1.855 4.941 11.035 1.00 97.56 479 ILE A C 1
ATOM 3851 O O . ILE A 1 479 ? -2.342 6.021 10.699 1.00 97.56 479 ILE A O 1
ATOM 3855 N N . ALA A 1 480 ? -2.613 3.908 11.409 1.00 97.62 480 ALA A N 1
ATOM 3856 C CA . ALA A 1 480 ? -4.069 3.973 11.420 1.00 97.62 480 ALA A CA 1
ATOM 3857 C C . ALA A 1 480 ? -4.607 4.916 12.507 1.00 97.62 480 ALA A C 1
ATOM 3859 O O . ALA A 1 480 ? -5.508 5.709 12.228 1.00 97.62 480 ALA A O 1
ATOM 3860 N N . GLN A 1 481 ? -4.026 4.884 13.711 1.00 97.69 481 GLN A N 1
ATOM 3861 C CA . GLN A 1 481 ? -4.417 5.761 14.819 1.00 97.69 481 GLN A CA 1
ATOM 3862 C C . GLN A 1 481 ? -4.215 7.239 14.480 1.00 97.69 481 GLN A C 1
ATOM 3864 O O . GLN A 1 481 ? -5.113 8.057 14.681 1.00 97.69 481 GLN A O 1
ATOM 3869 N N . LEU A 1 482 ? -3.086 7.580 13.853 1.00 97.12 482 LEU A N 1
ATOM 3870 C CA . LEU A 1 482 ? -2.781 8.947 13.421 1.00 97.12 482 LEU A CA 1
ATOM 3871 C C . LEU A 1 482 ? -3.820 9.538 12.453 1.00 97.12 482 LEU A C 1
ATOM 3873 O O . LEU A 1 482 ? -3.872 10.754 12.265 1.00 97.12 482 LEU A O 1
ATOM 3877 N N . ASN A 1 483 ? -4.677 8.721 11.836 1.00 95.94 483 ASN A N 1
ATOM 3878 C CA . ASN A 1 483 ? -5.743 9.243 10.993 1.00 95.94 483 ASN A CA 1
ATOM 3879 C C . ASN A 1 483 ? -6.792 10.054 11.776 1.00 95.94 483 ASN A C 1
ATOM 3881 O O . ASN A 1 483 ? -7.300 11.041 11.240 1.00 95.94 483 ASN A O 1
ATOM 3885 N N . HIS A 1 484 ? -7.108 9.656 13.011 1.00 94.38 484 HIS A N 1
ATOM 3886 C CA . HIS A 1 484 ? -8.167 10.273 13.820 1.00 94.38 484 HIS A CA 1
ATOM 3887 C C . HIS A 1 484 ? -7.723 10.730 15.215 1.00 94.38 484 HIS A C 1
ATOM 3889 O O . HIS A 1 484 ? -8.463 11.466 15.860 1.00 94.38 484 HIS A O 1
ATOM 3895 N N . ASP A 1 485 ? -6.532 10.346 15.668 1.00 94.69 485 ASP A N 1
ATOM 3896 C CA . ASP A 1 485 ? -5.943 10.802 16.924 1.00 94.69 485 ASP A CA 1
ATOM 3897 C C . ASP A 1 485 ? -4.888 11.885 16.655 1.00 94.69 485 ASP A C 1
ATOM 3899 O O . ASP A 1 485 ? -3.837 11.606 16.071 1.00 94.69 485 ASP A O 1
ATOM 3903 N N . SER A 1 486 ? -5.139 13.116 17.116 1.00 92.50 486 SER A N 1
ATOM 3904 C CA . SER A 1 486 ? -4.206 14.253 17.026 1.00 92.50 486 SER A CA 1
ATOM 3905 C C . SER A 1 486 ? -3.423 14.552 18.314 1.00 92.50 486 SER A C 1
ATOM 3907 O O . SER A 1 486 ? -2.647 15.504 18.348 1.00 92.50 486 SER A O 1
ATOM 3909 N N . THR A 1 487 ? -3.643 13.799 19.394 1.00 92.88 487 THR A N 1
ATOM 3910 C CA . THR A 1 487 ? -3.253 14.205 20.758 1.00 92.88 487 THR A CA 1
ATOM 3911 C C . THR A 1 487 ? -2.352 13.213 21.478 1.00 92.88 487 THR A C 1
ATOM 3913 O O . THR A 1 487 ? -1.538 13.626 22.303 1.00 92.88 487 THR A O 1
ATOM 3916 N N . SER A 1 488 ? -2.471 11.919 21.189 1.00 96.56 488 SER A N 1
ATOM 3917 C CA . SER A 1 488 ? -1.698 10.888 21.875 1.00 96.56 488 SER A CA 1
ATOM 3918 C C . SER A 1 488 ? -0.217 10.967 21.515 1.00 96.56 488 SER A C 1
ATOM 3920 O O . SER A 1 488 ? 0.158 11.169 20.350 1.00 96.56 488 SER A O 1
ATOM 3922 N N . SER A 1 489 ? 0.633 10.776 22.529 1.00 98.19 489 SER A N 1
ATOM 3923 C CA . SER A 1 489 ? 2.072 10.594 22.339 1.00 98.19 489 SER A CA 1
ATOM 3924 C C . SER A 1 489 ? 2.364 9.231 21.711 1.00 98.19 489 SER A C 1
ATOM 3926 O O . SER A 1 489 ? 1.585 8.289 21.866 1.00 98.19 489 SER A O 1
ATOM 3928 N N . LEU A 1 490 ? 3.518 9.104 21.049 1.00 98.38 490 LEU A N 1
ATOM 3929 C CA . LEU A 1 490 ? 3.963 7.827 20.488 1.00 98.38 490 LEU A CA 1
ATOM 3930 C C . LEU A 1 490 ? 3.999 6.722 21.554 1.00 98.38 490 LEU A C 1
ATOM 3932 O O . LEU A 1 490 ? 3.450 5.648 21.342 1.00 98.38 490 LEU A O 1
ATOM 3936 N N . GLU A 1 491 ? 4.561 7.027 22.725 1.00 98.44 491 GLU A N 1
ATOM 3937 C CA . GLU A 1 491 ? 4.636 6.095 23.854 1.00 98.44 491 GLU A CA 1
ATOM 3938 C C . GLU A 1 491 ? 3.247 5.636 24.325 1.00 98.44 491 GLU A C 1
ATOM 3940 O O . GLU A 1 491 ? 3.063 4.470 24.669 1.00 98.44 491 GLU A O 1
ATOM 3945 N N . THR A 1 492 ? 2.247 6.527 24.312 1.00 98.06 492 THR A N 1
ATOM 3946 C CA . THR A 1 492 ? 0.864 6.162 24.658 1.00 98.06 492 THR A CA 1
ATOM 3947 C C . THR A 1 492 ? 0.327 5.127 23.676 1.00 98.06 492 THR A C 1
ATOM 3949 O O . THR A 1 492 ? -0.162 4.083 24.100 1.00 98.06 492 THR A O 1
ATOM 3952 N N . LEU A 1 493 ? 0.480 5.373 22.372 1.00 98.38 493 LEU A N 1
ATOM 3953 C CA . LEU A 1 493 ? 0.014 4.460 21.325 1.00 98.38 493 LEU A CA 1
ATOM 3954 C C . LEU A 1 493 ? 0.745 3.108 21.377 1.00 98.38 493 LEU A C 1
ATOM 3956 O O . LEU A 1 493 ? 0.113 2.059 21.281 1.00 98.38 493 LEU A O 1
ATOM 3960 N N . GLU A 1 494 ? 2.063 3.113 21.583 1.00 98.62 494 GLU A N 1
ATOM 3961 C CA . GLU A 1 494 ? 2.852 1.889 21.762 1.00 98.62 494 GLU A CA 1
ATOM 3962 C C . GLU A 1 494 ? 2.369 1.091 22.982 1.00 98.62 494 GLU A C 1
ATOM 3964 O O . GLU A 1 494 ? 2.130 -0.114 22.893 1.00 98.62 494 GLU A O 1
ATOM 3969 N N . ASN A 1 495 ? 2.158 1.761 24.117 1.00 98.06 495 ASN A N 1
ATOM 3970 C CA . ASN A 1 495 ? 1.671 1.118 25.332 1.00 98.06 495 ASN A CA 1
ATOM 3971 C C . ASN A 1 495 ? 0.271 0.517 25.148 1.00 98.06 495 ASN A C 1
ATOM 3973 O O . ASN A 1 495 ? 0.035 -0.594 25.622 1.00 98.06 495 ASN A O 1
ATOM 3977 N N . GLU A 1 496 ? -0.642 1.198 24.454 1.00 96.38 496 GLU A N 1
ATOM 3978 C CA . GLU A 1 496 ? -1.963 0.651 24.118 1.00 96.38 496 GLU A CA 1
ATOM 3979 C C . GLU A 1 496 ? -1.865 -0.607 23.250 1.00 96.38 496 GLU A C 1
ATOM 3981 O O . GLU A 1 496 ? -2.549 -1.597 23.516 1.00 96.38 496 GLU A O 1
ATOM 3986 N N . PHE A 1 497 ? -0.982 -0.598 22.248 1.00 98.44 497 PHE A N 1
ATOM 3987 C CA . PHE A 1 497 ? -0.739 -1.768 21.408 1.00 98.44 497 PHE A CA 1
ATOM 3988 C C . PHE A 1 497 ? -0.236 -2.954 22.241 1.00 98.44 497 PHE A C 1
ATOM 3990 O O . PHE A 1 497 ? -0.783 -4.054 22.151 1.00 98.44 497 PHE A O 1
ATOM 3997 N N . TYR A 1 498 ? 0.767 -2.743 23.101 1.00 98.56 498 TYR A N 1
ATOM 3998 C CA . TYR A 1 498 ? 1.328 -3.815 23.930 1.00 98.56 498 TYR A CA 1
ATOM 3999 C C . TYR A 1 498 ? 0.345 -4.331 24.984 1.00 98.56 498 TYR A C 1
ATOM 4001 O O . TYR A 1 498 ? 0.334 -5.528 25.269 1.00 98.56 498 TYR A O 1
ATOM 4009 N N . GLN A 1 499 ? -0.521 -3.472 25.533 1.00 97.44 499 GLN A N 1
ATOM 4010 C CA . GLN A 1 499 ? -1.559 -3.884 26.486 1.00 97.44 499 GLN A CA 1
ATOM 4011 C C . GLN A 1 499 ? -2.495 -4.954 25.919 1.00 97.44 499 GLN A C 1
ATOM 4013 O O . GLN A 1 499 ? -2.973 -5.800 26.675 1.00 97.44 499 GLN A O 1
ATOM 4018 N N . ALA A 1 500 ? -2.707 -4.987 24.602 1.00 97.56 500 ALA A N 1
ATOM 4019 C CA . ALA A 1 500 ? -3.532 -6.009 23.973 1.00 97.56 500 ALA A CA 1
ATOM 4020 C C . ALA A 1 500 ? -2.966 -7.435 24.084 1.00 97.56 500 ALA A C 1
ATOM 4022 O O . ALA A 1 500 ? -3.693 -8.398 23.841 1.00 97.56 500 ALA A O 1
ATOM 4023 N N . PHE A 1 501 ? -1.697 -7.594 24.458 1.00 98.44 501 PHE A N 1
ATOM 4024 C CA . PHE A 1 501 ? -1.058 -8.893 24.681 1.00 98.44 501 PHE A CA 1
ATOM 4025 C C . PHE A 1 501 ? -1.116 -9.335 26.153 1.00 98.44 501 PHE A C 1
ATOM 4027 O O . PHE A 1 501 ? -0.528 -10.355 26.513 1.00 98.44 501 PHE A O 1
ATOM 4034 N N . GLY A 1 502 ? -1.821 -8.582 27.006 1.00 97.44 502 GLY A N 1
ATOM 4035 C CA . GLY A 1 502 ? -2.087 -8.960 28.389 1.00 97.44 502 GLY A CA 1
ATOM 4036 C C . GLY A 1 502 ? -0.805 -9.174 29.197 1.00 97.44 502 GLY A C 1
ATOM 4037 O O . GLY A 1 502 ? 0.116 -8.352 29.119 1.00 97.44 502 GLY A O 1
ATOM 4038 N N . PRO A 1 503 ? -0.702 -10.282 29.953 1.00 98.38 503 PRO A N 1
ATOM 4039 C CA . PRO A 1 503 ? 0.515 -10.646 30.679 1.00 98.38 503 PRO A CA 1
ATOM 4040 C C . PRO A 1 503 ? 1.798 -10.673 29.828 1.00 98.38 503 PRO A C 1
ATOM 4042 O O . PRO A 1 503 ? 2.872 -10.374 30.346 1.00 98.38 503 PRO A O 1
ATOM 4045 N N . ALA A 1 504 ? 1.717 -10.965 28.522 1.00 98.62 504 ALA A N 1
ATOM 4046 C CA . ALA A 1 504 ? 2.888 -11.057 27.642 1.00 98.62 504 ALA A CA 1
ATOM 4047 C C . ALA A 1 504 ? 3.415 -9.699 27.134 1.00 98.62 504 ALA A C 1
ATOM 4049 O O . ALA A 1 504 ? 4.412 -9.667 26.408 1.00 98.62 504 ALA A O 1
ATOM 4050 N N . LYS A 1 505 ? 2.785 -8.573 27.505 1.00 98.44 505 LYS A N 1
ATOM 4051 C CA . LYS A 1 505 ? 3.087 -7.234 26.966 1.00 98.44 505 LYS A CA 1
ATOM 4052 C C . LYS A 1 505 ? 4.570 -6.849 27.001 1.00 98.44 505 LYS A C 1
ATOM 4054 O O . LYS A 1 505 ? 5.062 -6.284 26.032 1.00 98.44 505 LYS A O 1
ATOM 4059 N N . GLU A 1 506 ? 5.297 -7.181 28.070 1.00 98.44 506 GLU A N 1
ATOM 4060 C CA . GLU A 1 506 ? 6.707 -6.782 28.198 1.00 98.44 506 GLU A CA 1
ATOM 4061 C C . GLU A 1 506 ? 7.624 -7.626 27.308 1.00 98.44 506 GLU A C 1
ATOM 4063 O O . GLU A 1 506 ? 8.574 -7.103 26.736 1.00 98.44 506 GLU A O 1
ATOM 4068 N N . ALA A 1 507 ? 7.312 -8.912 27.108 1.00 98.69 507 ALA A N 1
ATOM 4069 C CA . ALA A 1 507 ? 8.038 -9.745 26.150 1.00 98.69 507 ALA A CA 1
ATOM 4070 C C . ALA A 1 507 ? 7.758 -9.304 24.702 1.00 98.69 507 ALA A C 1
ATOM 4072 O O . ALA A 1 507 ? 8.649 -9.311 23.857 1.00 98.69 507 ALA A O 1
ATOM 4073 N N . VAL A 1 508 ? 6.531 -8.865 24.409 1.00 98.75 508 VAL A N 1
ATOM 4074 C CA . VAL A 1 508 ? 6.189 -8.307 23.092 1.00 98.75 508 VAL A CA 1
ATOM 4075 C C . VAL A 1 508 ? 6.871 -6.952 22.871 1.00 98.75 508 VAL A C 1
ATOM 4077 O O . VAL A 1 508 ? 7.413 -6.723 21.792 1.00 98.75 508 VAL A O 1
ATOM 4080 N N . ARG A 1 509 ? 6.934 -6.084 23.887 1.00 98.69 509 ARG A N 1
ATOM 4081 C CA . ARG A 1 509 ? 7.730 -4.846 23.841 1.00 98.69 509 ARG A CA 1
ATOM 4082 C C . ARG A 1 509 ? 9.202 -5.154 23.547 1.00 98.69 509 ARG A C 1
ATOM 4084 O O . ARG A 1 509 ? 9.762 -4.587 22.612 1.00 98.69 509 ARG A O 1
ATOM 4091 N N . GLU A 1 510 ? 9.794 -6.111 24.267 1.00 98.69 510 GLU A N 1
ATOM 4092 C CA . GLU A 1 510 ? 11.175 -6.576 24.055 1.00 98.69 510 GLU A CA 1
ATOM 4093 C C . GLU A 1 510 ? 11.408 -7.030 22.598 1.00 98.69 510 GLU A C 1
ATOM 4095 O O . GLU A 1 510 ? 12.435 -6.703 21.997 1.00 98.69 510 GLU A O 1
ATOM 4100 N N . TYR A 1 511 ? 10.439 -7.733 21.998 1.00 98.75 511 TYR A N 1
ATOM 4101 C CA . TYR A 1 511 ? 10.491 -8.168 20.598 1.00 98.75 511 TYR A CA 1
ATOM 4102 C C . TYR A 1 511 ? 10.571 -6.982 19.623 1.00 98.75 511 TYR A C 1
ATOM 4104 O O . TYR A 1 511 ? 11.472 -6.937 18.780 1.00 98.75 511 TYR A O 1
ATOM 4112 N N . PHE A 1 512 ? 9.682 -5.994 19.754 1.00 98.38 512 PHE A N 1
ATOM 4113 C CA . PHE A 1 512 ? 9.659 -4.821 18.871 1.00 98.38 512 PHE A CA 1
ATOM 4114 C C . PHE A 1 512 ? 10.854 -3.880 19.091 1.00 98.38 512 PHE A C 1
ATOM 4116 O O . PHE A 1 512 ? 11.398 -3.334 18.127 1.00 98.38 512 PHE A O 1
ATOM 4123 N N . GLU A 1 513 ? 11.334 -3.727 20.326 1.00 97.62 513 GLU A N 1
ATOM 4124 C CA . GLU A 1 513 ? 12.551 -2.961 20.627 1.00 97.62 513 GLU A CA 1
ATOM 4125 C C . GLU A 1 513 ? 13.800 -3.616 20.025 1.00 97.62 513 GLU A C 1
ATOM 4127 O O . GLU A 1 513 ? 14.655 -2.933 19.444 1.00 97.62 513 GLU A O 1
ATOM 4132 N N . TYR A 1 514 ? 13.902 -4.947 20.109 1.00 98.25 514 TYR A N 1
ATOM 4133 C CA . TYR A 1 514 ? 14.992 -5.684 19.480 1.00 98.25 514 TYR A CA 1
ATOM 4134 C C . TYR A 1 514 ? 14.954 -5.546 17.956 1.00 98.25 514 TYR A C 1
ATOM 4136 O O . TYR A 1 514 ? 15.983 -5.244 17.346 1.00 98.25 514 TYR A O 1
ATOM 4144 N N . LEU A 1 515 ? 13.775 -5.678 17.345 1.00 97.38 515 LEU A N 1
ATOM 4145 C CA . LEU A 1 515 ? 13.593 -5.447 15.914 1.00 97.38 515 LEU A CA 1
ATOM 4146 C C . LEU A 1 515 ? 13.951 -4.022 15.507 1.00 97.38 515 LEU A C 1
ATOM 4148 O O . LEU A 1 515 ? 14.670 -3.850 14.534 1.00 97.38 515 LEU A O 1
ATOM 4152 N N . THR A 1 516 ? 13.559 -3.012 16.282 1.00 95.44 516 THR A N 1
ATOM 4153 C CA . THR A 1 516 ? 13.946 -1.615 16.032 1.00 95.44 516 THR A CA 1
ATOM 4154 C C . THR A 1 516 ? 15.467 -1.456 16.030 1.00 95.44 516 THR A C 1
ATOM 4156 O O . THR A 1 516 ? 16.033 -0.798 15.155 1.00 95.44 516 THR A O 1
ATOM 4159 N N . LYS A 1 517 ? 16.175 -2.100 16.969 1.00 94.56 517 LYS A N 1
ATOM 4160 C CA . LYS A 1 517 ? 17.646 -2.114 16.971 1.00 94.56 517 LYS A CA 1
ATOM 4161 C C . LYS A 1 517 ? 18.205 -2.769 15.704 1.00 94.56 517 LYS A C 1
ATOM 4163 O O . LYS A 1 517 ? 19.148 -2.240 15.121 1.00 94.56 517 LYS A O 1
ATOM 4168 N N . VAL A 1 518 ? 17.640 -3.894 15.278 1.00 94.81 518 VAL A N 1
ATOM 4169 C CA . VAL A 1 518 ? 18.072 -4.601 14.067 1.00 94.81 518 VAL A CA 1
ATOM 4170 C C . VAL A 1 518 ? 17.787 -3.771 12.821 1.00 94.81 518 VAL A C 1
ATOM 4172 O O . VAL A 1 518 ? 18.672 -3.582 12.003 1.00 94.81 518 VAL A O 1
ATOM 4175 N N . THR A 1 519 ? 16.584 -3.245 12.647 1.00 93.25 519 THR A N 1
ATOM 4176 C CA . THR A 1 519 ? 16.163 -2.684 11.361 1.00 93.25 519 THR A CA 1
ATOM 4177 C C . THR A 1 519 ? 16.584 -1.232 11.214 1.00 93.25 519 THR A C 1
ATOM 4179 O O . THR A 1 519 ? 16.914 -0.819 10.109 1.00 93.25 519 THR A O 1
ATOM 4182 N N . MET A 1 520 ? 16.656 -0.479 12.311 1.00 89.19 520 MET A N 1
ATOM 4183 C CA . MET A 1 520 ? 16.923 0.964 12.273 1.00 89.19 520 MET A CA 1
ATOM 4184 C C . MET A 1 520 ? 18.348 1.319 12.709 1.00 89.19 520 MET A C 1
ATOM 4186 O O . MET A 1 520 ? 18.850 2.382 12.363 1.00 89.19 520 MET A O 1
ATOM 4190 N N . LYS A 1 521 ? 19.034 0.438 13.457 1.00 79.88 521 LYS A N 1
ATOM 4191 C CA . LYS A 1 521 ? 20.349 0.732 14.067 1.00 79.88 521 LYS A CA 1
ATOM 4192 C C . LYS A 1 521 ? 21.477 -0.225 13.649 1.00 79.88 521 LYS A C 1
ATOM 4194 O O . LYS A 1 521 ? 22.568 -0.142 14.206 1.00 79.88 521 LYS A O 1
ATOM 4199 N N . SER A 1 522 ? 21.262 -1.116 12.677 1.00 71.62 522 SER A N 1
ATOM 4200 C CA . SER A 1 522 ? 22.245 -2.140 12.255 1.00 71.62 522 SER A CA 1
ATOM 4201 C C . SER A 1 522 ? 23.371 -1.647 11.342 1.00 71.62 522 SER A C 1
ATOM 4203 O O . SER A 1 522 ? 24.207 -2.444 10.924 1.00 71.62 522 SER A O 1
ATOM 4205 N N . GLY A 1 523 ? 23.407 -0.358 10.986 1.00 76.00 523 GLY A N 1
ATOM 4206 C CA . GLY A 1 523 ? 24.353 0.156 9.988 1.00 76.00 523 GLY A CA 1
ATOM 4207 C C . GLY A 1 523 ? 24.147 -0.432 8.583 1.00 76.00 523 GLY A C 1
ATOM 4208 O O . GLY A 1 523 ? 25.014 -0.257 7.723 1.00 76.00 523 GLY A O 1
ATOM 4209 N N . PHE A 1 524 ? 23.019 -1.120 8.353 1.00 83.94 524 PHE A N 1
ATOM 4210 C CA . PHE A 1 524 ? 22.635 -1.698 7.071 1.00 83.94 524 PHE A CA 1
ATOM 4211 C C . PHE A 1 524 ? 22.701 -0.646 5.958 1.00 83.94 524 PHE A C 1
ATOM 4213 O O . PHE A 1 524 ? 22.240 0.490 6.104 1.00 83.94 524 PHE A O 1
ATOM 4220 N N . LYS A 1 525 ? 23.305 -1.030 4.834 1.00 79.94 525 LYS A N 1
ATOM 4221 C CA . LYS A 1 525 ? 23.412 -0.198 3.636 1.00 79.94 525 LYS A CA 1
ATOM 4222 C C . LYS A 1 525 ? 22.637 -0.881 2.529 1.00 79.94 525 LYS A C 1
ATOM 4224 O O . LYS A 1 525 ? 22.902 -2.046 2.257 1.00 79.94 525 LYS A O 1
ATOM 4229 N N . ASP A 1 526 ? 21.740 -0.137 1.889 1.00 80.38 526 ASP A N 1
ATOM 4230 C CA . ASP A 1 526 ? 21.035 -0.608 0.701 1.00 80.38 526 ASP A CA 1
ATOM 4231 C C . ASP A 1 526 ? 22.056 -1.049 -0.371 1.00 80.38 526 ASP A C 1
ATOM 4233 O O . ASP A 1 526 ? 22.819 -0.206 -0.865 1.00 80.38 526 ASP A O 1
ATOM 4237 N N . PRO A 1 527 ? 22.111 -2.352 -0.711 1.00 78.56 527 PRO A N 1
ATOM 4238 C CA . PRO A 1 527 ? 23.049 -2.868 -1.698 1.00 78.56 527 PRO A CA 1
ATOM 4239 C C . PRO A 1 527 ? 22.622 -2.551 -3.135 1.00 78.56 527 PRO A C 1
ATOM 4241 O O . PRO A 1 527 ? 23.459 -2.618 -4.032 1.00 78.56 527 PRO A O 1
ATOM 4244 N N . PHE A 1 528 ? 21.356 -2.193 -3.366 1.00 73.56 528 PHE A N 1
ATOM 4245 C CA . PHE A 1 528 ? 20.841 -1.859 -4.693 1.00 73.56 528 PHE A CA 1
ATOM 4246 C C . PHE A 1 528 ? 21.128 -0.419 -5.090 1.00 73.56 528 PHE A C 1
ATOM 4248 O O . PHE A 1 528 ? 21.106 -0.122 -6.277 1.00 73.56 528 PHE A O 1
ATOM 4255 N N . LYS A 1 529 ? 21.425 0.442 -4.106 1.00 64.62 529 LYS A N 1
ATOM 4256 C CA . LYS A 1 529 ? 21.977 1.797 -4.231 1.00 64.62 529 LYS A CA 1
ATOM 4257 C C . LYS A 1 529 ? 21.692 2.468 -5.584 1.00 64.62 529 LYS A C 1
ATOM 4259 O O . LYS A 1 529 ? 22.613 2.828 -6.316 1.00 64.62 529 LYS A O 1
ATOM 4264 N N . GLU A 1 530 ? 20.418 2.689 -5.895 1.00 53.19 530 GLU A N 1
ATOM 4265 C CA . GLU A 1 530 ? 20.017 3.434 -7.085 1.00 53.19 530 GLU A CA 1
ATOM 4266 C C . GLU A 1 530 ? 19.255 4.702 -6.716 1.00 53.19 530 GLU A C 1
ATOM 4268 O O . GLU A 1 530 ? 18.402 4.726 -5.833 1.00 53.19 530 GLU A O 1
ATOM 4273 N N . ASN A 1 531 ? 19.585 5.773 -7.444 1.00 52.78 531 ASN A N 1
ATOM 4274 C CA . ASN A 1 531 ? 18.890 7.057 -7.431 1.00 52.78 531 ASN A CA 1
ATOM 4275 C C . ASN A 1 531 ? 17.565 6.910 -8.191 1.00 52.78 531 ASN A C 1
ATOM 4277 O O . ASN A 1 531 ? 17.358 7.582 -9.203 1.00 52.78 531 ASN A O 1
ATOM 4281 N N . SER A 1 532 ? 16.715 5.974 -7.763 1.00 61.22 532 SER A N 1
ATOM 4282 C CA . SER A 1 532 ? 15.357 5.917 -8.278 1.00 61.22 532 SER A CA 1
ATOM 4283 C C . SER A 1 532 ? 14.648 7.210 -7.897 1.00 61.22 532 SER A C 1
ATOM 4285 O O . SER A 1 532 ? 14.959 7.849 -6.887 1.00 61.22 532 SER A O 1
ATOM 4287 N N . VAL A 1 533 ? 13.691 7.602 -8.731 1.00 58.47 533 VAL A N 1
ATOM 4288 C CA . VAL A 1 533 ? 12.870 8.797 -8.513 1.00 58.47 533 VAL A CA 1
ATOM 4289 C C . VAL A 1 533 ? 12.175 8.758 -7.141 1.00 58.47 533 VAL A C 1
ATOM 4291 O O . VAL A 1 533 ? 11.912 9.803 -6.553 1.00 58.47 533 VAL A O 1
ATOM 4294 N N . GLU A 1 534 ? 11.959 7.554 -6.604 1.00 64.75 534 GLU A N 1
ATOM 4295 C CA . GLU A 1 534 ? 11.257 7.295 -5.347 1.00 64.75 534 GLU A CA 1
ATOM 4296 C C . GLU A 1 534 ? 12.169 7.104 -4.117 1.00 64.75 534 GLU A C 1
ATOM 4298 O O . GLU A 1 534 ? 11.662 6.934 -3.013 1.00 64.75 534 GLU A O 1
ATOM 4303 N N . GLY A 1 535 ? 13.500 7.169 -4.253 1.00 58.78 535 GLY A N 1
ATOM 4304 C CA . GLY A 1 535 ? 14.424 7.149 -3.104 1.00 58.78 535 GLY A CA 1
ATOM 4305 C C . GLY A 1 535 ? 14.893 5.767 -2.627 1.00 58.78 535 GLY A C 1
ATOM 4306 O O . GLY A 1 535 ? 15.562 5.683 -1.599 1.00 58.78 535 GLY A O 1
ATOM 4307 N N . GLY A 1 536 ? 14.594 4.697 -3.367 1.00 71.31 536 GLY A N 1
ATOM 4308 C CA . GLY A 1 536 ? 15.121 3.345 -3.142 1.00 71.31 536 GLY A CA 1
ATOM 4309 C C . GLY A 1 536 ? 14.263 2.265 -3.806 1.00 71.31 536 GLY A C 1
ATOM 4310 O O . GLY A 1 536 ? 13.161 2.550 -4.264 1.00 71.31 536 GLY A O 1
ATOM 4311 N N . MET A 1 537 ? 14.763 1.027 -3.875 1.00 77.81 537 MET A N 1
ATOM 4312 C CA . MET A 1 537 ? 14.013 -0.137 -4.397 1.00 77.81 537 MET A CA 1
ATOM 4313 C C . MET A 1 537 ? 13.693 -1.179 -3.317 1.00 77.81 537 MET A C 1
ATOM 4315 O O . MET A 1 537 ? 12.963 -2.137 -3.565 1.00 77.81 537 MET A O 1
ATOM 4319 N N . LEU A 1 538 ? 14.199 -1.004 -2.094 1.00 85.25 538 LEU A N 1
ATOM 4320 C CA . LEU A 1 538 ? 14.015 -1.984 -1.023 1.00 85.25 538 LEU A CA 1
ATOM 4321 C C . LEU A 1 538 ? 12.549 -2.196 -0.638 1.00 85.25 538 LEU A C 1
ATOM 4323 O O . LEU A 1 538 ? 12.187 -3.307 -0.272 1.00 85.25 538 LEU A O 1
ATOM 4327 N N . PHE A 1 539 ? 11.676 -1.202 -0.791 1.00 83.06 539 PHE A N 1
ATOM 4328 C CA . PHE A 1 539 ? 10.253 -1.381 -0.498 1.00 83.06 539 PHE A CA 1
ATOM 4329 C C . PHE A 1 539 ? 9.582 -2.475 -1.366 1.00 83.06 539 PHE A C 1
ATOM 4331 O O . PHE A 1 539 ? 8.604 -3.089 -0.945 1.00 83.06 539 PHE A O 1
ATOM 4338 N N . VAL A 1 540 ? 10.118 -2.771 -2.560 1.00 86.31 540 VAL A N 1
ATOM 4339 C CA . VAL A 1 540 ? 9.673 -3.889 -3.422 1.00 86.31 540 VAL A CA 1
ATOM 4340 C C . VAL A 1 540 ? 10.613 -5.095 -3.382 1.00 86.31 540 VAL A C 1
ATOM 4342 O O . VAL A 1 540 ? 10.157 -6.218 -3.603 1.00 86.31 540 VAL A O 1
ATOM 4345 N N . ASP A 1 541 ? 11.896 -4.877 -3.083 1.00 89.88 541 ASP A N 1
ATOM 4346 C CA . ASP A 1 541 ? 12.962 -5.857 -3.313 1.00 89.88 541 ASP A CA 1
ATOM 4347 C C . ASP A 1 541 ? 13.725 -6.270 -2.032 1.00 89.88 541 ASP A C 1
ATOM 4349 O O . ASP A 1 541 ? 14.701 -7.016 -2.115 1.00 89.88 541 ASP A O 1
ATOM 4353 N N . LEU A 1 542 ? 13.285 -5.852 -0.832 1.00 92.00 542 LEU A N 1
ATOM 4354 C CA . LEU A 1 542 ? 13.961 -6.159 0.442 1.00 92.00 542 LEU A CA 1
ATOM 4355 C C . LEU A 1 542 ? 14.202 -7.659 0.629 1.00 92.00 542 LEU A C 1
ATOM 4357 O O . LEU A 1 542 ? 15.286 -8.045 1.060 1.00 92.00 542 LEU A O 1
ATOM 4361 N N . PHE A 1 543 ? 13.241 -8.519 0.273 1.00 94.44 543 PHE A N 1
ATOM 4362 C CA . PHE A 1 543 ? 13.383 -9.972 0.422 1.00 94.44 543 PHE A CA 1
ATOM 4363 C C . PHE A 1 543 ? 14.621 -10.557 -0.265 1.00 94.44 543 PHE A C 1
ATOM 4365 O O . PHE A 1 543 ? 15.091 -11.609 0.160 1.00 94.44 543 PHE A O 1
ATOM 4372 N N . LEU A 1 544 ? 15.166 -9.891 -1.290 1.00 93.50 544 LEU A N 1
ATOM 4373 C CA . LEU A 1 544 ? 16.359 -10.349 -1.996 1.00 93.50 544 LEU A CA 1
ATOM 4374 C C . LEU A 1 544 ? 17.614 -10.338 -1.118 1.00 93.50 544 LEU A C 1
ATOM 4376 O O . LEU A 1 544 ? 18.539 -11.109 -1.383 1.00 93.50 544 LEU A O 1
ATOM 4380 N N . VAL A 1 545 ? 17.636 -9.460 -0.110 1.00 92.00 545 VAL A N 1
ATOM 4381 C CA . VAL A 1 545 ? 18.791 -9.168 0.757 1.00 92.00 545 VAL A CA 1
ATOM 4382 C C . VAL A 1 545 ? 18.433 -9.171 2.243 1.00 92.00 545 VAL A C 1
ATOM 4384 O O . VAL A 1 545 ? 19.285 -8.924 3.087 1.00 92.00 545 VAL A O 1
ATOM 4387 N N . ALA A 1 546 ? 17.181 -9.470 2.592 1.00 93.69 546 ALA A N 1
ATOM 4388 C CA . ALA A 1 546 ? 16.689 -9.435 3.964 1.00 93.69 546 ALA A CA 1
ATOM 4389 C C . ALA A 1 546 ? 17.497 -10.328 4.914 1.00 93.69 546 ALA A C 1
ATOM 4391 O O . ALA A 1 546 ? 17.583 -10.037 6.102 1.00 93.69 546 ALA A O 1
ATOM 4392 N N . ASP A 1 547 ? 18.135 -11.383 4.410 1.00 93.69 547 ASP A N 1
ATOM 4393 C CA . ASP A 1 547 ? 18.932 -12.303 5.216 1.00 93.69 547 ASP A CA 1
ATOM 4394 C C . ASP A 1 547 ? 20.271 -11.726 5.701 1.00 93.69 547 ASP A C 1
ATOM 4396 O O . ASP A 1 547 ? 20.897 -12.315 6.582 1.00 93.69 547 ASP A O 1
ATOM 4400 N N . THR A 1 548 ? 20.687 -10.559 5.194 1.00 91.94 548 THR A N 1
ATOM 4401 C CA . THR A 1 548 ? 21.804 -9.790 5.767 1.00 91.94 548 THR A CA 1
ATOM 4402 C C . THR A 1 548 ? 21.390 -8.997 7.007 1.00 91.94 548 THR A C 1
ATOM 4404 O O . THR A 1 548 ? 22.246 -8.597 7.790 1.00 91.94 548 THR A O 1
ATOM 4407 N N . LEU A 1 549 ? 20.090 -8.731 7.164 1.00 92.31 549 LEU A N 1
ATOM 4408 C CA . LEU A 1 549 ? 19.511 -7.987 8.285 1.00 92.31 549 LEU A CA 1
ATOM 4409 C C . LEU A 1 549 ? 18.915 -8.944 9.326 1.00 92.31 549 LEU A C 1
ATOM 4411 O O . LEU A 1 549 ? 19.193 -8.850 10.518 1.00 92.31 549 LEU A O 1
ATOM 4415 N N . PHE A 1 550 ? 18.133 -9.904 8.847 1.00 95.69 550 PHE A N 1
ATOM 4416 C CA . PHE A 1 550 ? 17.480 -10.960 9.608 1.00 95.69 550 PHE A CA 1
ATOM 4417 C C . PHE A 1 550 ? 18.312 -12.241 9.524 1.00 95.69 550 PHE A C 1
ATOM 4419 O O . PHE A 1 550 ? 17.906 -13.237 8.922 1.00 95.69 550 PHE A O 1
ATOM 4426 N N . THR A 1 551 ? 19.517 -12.190 10.096 1.00 96.25 551 THR A N 1
ATOM 4427 C CA . THR A 1 551 ? 20.411 -13.351 10.178 1.00 96.25 551 THR A CA 1
ATOM 4428 C C . THR A 1 551 ? 19.783 -14.472 11.007 1.00 96.25 551 THR A C 1
ATOM 4430 O O . THR A 1 551 ? 18.847 -14.247 11.775 1.00 96.25 551 THR A O 1
ATOM 4433 N N . ASP A 1 552 ? 20.321 -15.686 10.904 1.00 97.19 552 ASP A N 1
ATOM 4434 C CA . ASP A 1 552 ? 19.810 -16.830 11.669 1.00 97.19 552 ASP A CA 1
ATOM 4435 C C . ASP A 1 552 ? 19.861 -16.565 13.191 1.00 97.19 552 ASP A C 1
ATOM 4437 O O . ASP A 1 552 ? 18.944 -16.949 13.913 1.00 97.19 552 ASP A O 1
ATOM 4441 N N . GLU A 1 553 ? 20.871 -15.827 13.671 1.00 97.62 553 GLU A N 1
ATOM 4442 C CA . GLU A 1 553 ? 20.976 -15.378 15.068 1.00 97.62 553 GLU A CA 1
ATOM 4443 C C . GLU A 1 553 ? 19.865 -14.387 15.446 1.00 97.62 553 GLU A C 1
ATOM 4445 O O . GLU A 1 553 ? 19.213 -14.545 16.480 1.00 97.62 553 GLU A O 1
ATOM 4450 N N . VAL A 1 554 ? 19.609 -13.388 14.594 1.00 97.88 554 VAL A N 1
ATOM 4451 C CA . VAL A 1 554 ? 18.529 -12.410 14.799 1.00 97.88 554 VAL A CA 1
ATOM 4452 C C . VAL A 1 554 ? 17.172 -13.106 14.836 1.00 97.88 554 VAL A C 1
ATOM 4454 O O . VAL A 1 554 ? 16.366 -12.844 15.733 1.00 97.88 554 VAL A O 1
ATOM 4457 N N . MET A 1 555 ? 16.925 -14.009 13.884 1.00 98.12 555 MET A N 1
ATOM 4458 C CA . MET A 1 555 ? 15.682 -14.773 13.799 1.00 98.12 555 MET A CA 1
ATOM 4459 C C . MET A 1 555 ? 15.505 -15.657 15.030 1.00 98.12 555 MET A C 1
ATOM 4461 O O . MET A 1 555 ? 14.446 -15.615 15.650 1.00 98.12 555 MET A O 1
ATOM 4465 N N . LYS A 1 556 ? 16.553 -16.373 15.451 1.00 98.44 556 LYS A N 1
ATOM 4466 C CA . LYS A 1 556 ? 16.520 -17.210 16.654 1.00 98.44 556 LYS A CA 1
ATOM 4467 C C . LYS A 1 556 ? 16.219 -16.397 17.910 1.00 98.44 556 LYS A C 1
ATOM 4469 O O . LYS A 1 556 ? 15.383 -16.800 18.712 1.00 98.44 556 LYS A O 1
ATOM 4474 N N . LYS A 1 557 ? 16.847 -15.230 18.071 1.00 98.62 557 LYS A N 1
ATOM 4475 C CA . LYS A 1 557 ? 16.574 -14.350 19.213 1.00 98.62 557 LYS A CA 1
ATOM 4476 C C . LYS A 1 557 ? 15.130 -13.844 19.215 1.00 98.62 557 LYS A C 1
ATOM 4478 O O . LYS A 1 557 ? 14.493 -13.819 20.263 1.00 98.62 557 LYS A O 1
ATOM 4483 N N . CYS A 1 558 ? 14.598 -13.475 18.053 1.00 98.69 558 CYS A N 1
ATOM 4484 C CA . CYS A 1 558 ? 13.190 -13.115 17.906 1.00 98.69 558 CYS A CA 1
ATOM 4485 C C . CYS A 1 558 ? 12.254 -14.279 18.283 1.00 98.69 558 CYS A C 1
ATOM 4487 O O . CYS A 1 558 ? 11.282 -14.075 19.010 1.00 98.69 558 CYS A O 1
ATOM 4489 N N . GLU A 1 559 ? 12.559 -15.497 17.821 1.00 98.62 559 GLU A N 1
ATOM 4490 C CA . GLU A 1 559 ? 11.809 -16.716 18.148 1.00 98.62 559 GLU A CA 1
ATOM 4491 C C . GLU A 1 559 ? 11.820 -16.989 19.659 1.00 98.62 559 GLU A C 1
ATOM 4493 O O . GLU A 1 559 ? 10.771 -17.287 20.224 1.00 98.62 559 GLU A O 1
ATOM 4498 N N . ASP A 1 560 ? 12.963 -16.813 20.328 1.00 98.75 560 ASP A N 1
ATOM 4499 C CA . ASP A 1 560 ? 13.100 -17.017 21.775 1.00 98.75 560 ASP A CA 1
ATOM 4500 C C . ASP A 1 560 ? 12.267 -16.024 22.592 1.00 98.75 560 ASP A C 1
ATOM 4502 O O . ASP A 1 560 ? 11.577 -16.419 23.537 1.00 98.75 560 ASP A O 1
ATOM 4506 N N . ILE A 1 561 ? 12.274 -14.742 22.207 1.00 98.88 561 ILE A N 1
ATOM 4507 C CA . ILE A 1 561 ? 11.456 -13.715 22.866 1.00 98.88 561 ILE A CA 1
ATOM 4508 C C . ILE A 1 561 ? 9.964 -14.047 22.714 1.00 98.88 561 ILE A C 1
ATOM 4510 O O . ILE A 1 561 ? 9.213 -14.011 23.691 1.00 98.88 561 ILE A O 1
ATOM 4514 N N . LEU A 1 562 ? 9.522 -14.429 21.511 1.00 98.81 562 LEU A N 1
ATOM 4515 C CA . LEU A 1 562 ? 8.121 -14.781 21.273 1.00 98.81 562 LEU A CA 1
ATOM 4516 C C . LEU A 1 562 ? 7.724 -16.119 21.913 1.00 98.81 562 LEU A C 1
ATOM 4518 O O . LEU A 1 562 ? 6.574 -16.285 22.313 1.00 98.81 562 LEU A O 1
ATOM 4522 N N . ALA A 1 563 ? 8.645 -17.076 22.044 1.00 98.69 563 ALA A N 1
ATOM 4523 C CA . ALA A 1 563 ? 8.410 -18.309 22.793 1.00 98.69 563 ALA A CA 1
ATOM 4524 C C . ALA A 1 563 ? 8.188 -18.014 24.284 1.00 98.69 563 ALA A C 1
ATOM 4526 O O . ALA A 1 563 ? 7.233 -18.523 24.872 1.00 98.69 563 ALA A O 1
ATOM 4527 N N . LYS A 1 564 ? 8.996 -17.122 24.874 1.00 98.44 564 LYS A N 1
ATOM 4528 C CA . LYS A 1 564 ? 8.800 -16.614 26.241 1.00 98.44 564 LYS A CA 1
ATOM 4529 C C . LYS A 1 564 ? 7.459 -15.889 26.387 1.00 98.44 564 LYS A C 1
ATOM 4531 O O . LYS A 1 564 ? 6.730 -16.151 27.340 1.00 98.44 564 LYS A O 1
ATOM 4536 N N . ALA A 1 565 ? 7.099 -15.032 25.429 1.00 98.69 565 ALA A N 1
ATOM 4537 C CA . ALA A 1 565 ? 5.792 -14.378 25.405 1.00 98.69 565 ALA A CA 1
ATOM 4538 C C . ALA A 1 565 ? 4.657 -15.415 25.413 1.00 98.69 565 ALA A C 1
ATOM 4540 O O . ALA A 1 565 ? 3.751 -15.330 26.235 1.00 98.69 565 ALA A O 1
ATOM 4541 N N . ARG A 1 566 ? 4.738 -16.451 24.568 1.00 98.56 566 ARG A N 1
ATOM 4542 C CA . ARG A 1 566 ? 3.700 -17.488 24.456 1.00 98.56 566 ARG A CA 1
ATOM 4543 C C . ARG A 1 566 ? 3.582 -18.376 25.697 1.00 98.56 566 ARG A C 1
ATOM 4545 O O . ARG A 1 566 ? 2.492 -18.881 25.966 1.00 98.56 566 ARG A O 1
ATOM 4552 N N . ALA A 1 567 ? 4.688 -18.567 26.413 1.00 98.12 567 ALA A N 1
ATOM 4553 C CA . ALA A 1 567 ? 4.767 -19.331 27.654 1.00 98.12 567 ALA A CA 1
ATOM 4554 C C . ALA A 1 567 ? 4.395 -18.514 28.906 1.00 98.12 567 ALA A C 1
ATOM 4556 O O . ALA A 1 567 ? 4.462 -19.046 30.011 1.00 98.12 567 ALA A O 1
ATOM 4557 N N . THR A 1 568 ? 4.026 -17.235 28.760 1.00 98.38 568 THR A N 1
ATOM 4558 C CA . THR A 1 568 ? 3.634 -16.398 29.901 1.00 98.38 568 THR A CA 1
ATOM 4559 C C . THR A 1 568 ? 2.352 -16.940 30.539 1.00 98.38 568 THR A C 1
ATOM 4561 O O . THR A 1 568 ? 1.365 -17.209 29.852 1.00 98.38 568 THR A O 1
ATOM 4564 N N . GLU A 1 569 ? 2.362 -17.105 31.862 1.00 97.56 569 GLU A N 1
ATOM 4565 C CA . GLU A 1 569 ? 1.201 -17.577 32.616 1.00 97.56 569 GLU A CA 1
ATOM 4566 C C . GLU A 1 569 ? 0.060 -16.546 32.610 1.00 97.56 569 GLU A C 1
ATOM 4568 O O . GLU A 1 569 ? 0.286 -15.335 32.592 1.00 97.56 569 GLU A O 1
ATOM 4573 N N . GLY A 1 570 ? -1.186 -17.028 32.642 1.00 96.69 570 GLY A N 1
ATOM 4574 C CA . GLY A 1 570 ? -2.376 -16.173 32.738 1.00 96.69 570 GLY A CA 1
ATOM 4575 C C . GLY A 1 570 ? -2.863 -15.559 31.422 1.00 96.69 570 GLY A C 1
ATOM 4576 O O . GLY A 1 570 ? -3.773 -14.735 31.457 1.00 96.69 570 GLY A O 1
ATOM 4577 N N . LEU A 1 571 ? -2.302 -15.949 30.271 1.00 97.81 571 LEU A N 1
ATOM 4578 C CA . LEU A 1 571 ? -2.819 -15.530 28.966 1.00 97.81 571 LEU A CA 1
ATOM 4579 C C . LEU A 1 571 ? -4.219 -16.098 28.708 1.00 97.81 571 LEU A C 1
ATOM 4581 O O . LEU A 1 571 ? -4.447 -17.305 28.812 1.00 97.81 571 LEU A O 1
ATOM 4585 N N . SER A 1 572 ? -5.135 -15.237 28.278 1.00 96.88 572 SER A N 1
ATOM 4586 C CA . SER A 1 572 ? -6.366 -15.664 27.617 1.00 96.88 572 SER A CA 1
ATOM 4587 C C . SER A 1 572 ? -6.076 -16.268 26.238 1.00 96.88 572 SER A C 1
ATOM 4589 O O . SER A 1 572 ? -5.012 -16.057 25.650 1.00 96.88 572 SER A O 1
ATOM 4591 N N . GLU A 1 573 ? -7.053 -16.985 25.676 1.00 96.94 573 GLU A N 1
ATOM 4592 C CA . GLU A 1 573 ? -6.946 -17.563 24.330 1.00 96.94 573 GLU A CA 1
ATOM 4593 C C . GLU A 1 573 ? -6.643 -16.496 23.265 1.00 96.94 573 GLU A C 1
ATOM 4595 O O . GLU A 1 573 ? -5.772 -16.692 22.420 1.00 96.94 573 GLU A O 1
ATOM 4600 N N . VAL A 1 574 ? -7.292 -15.329 23.348 1.00 97.44 574 VAL A N 1
ATOM 4601 C CA . VAL A 1 574 ? -7.081 -14.222 22.402 1.00 97.44 574 VAL A CA 1
ATOM 4602 C C . VAL A 1 574 ? -5.676 -13.630 22.538 1.00 97.44 574 VAL A C 1
ATOM 4604 O O . VAL A 1 574 ? -5.025 -13.369 21.529 1.00 97.44 574 VAL A O 1
ATOM 4607 N N . GLU A 1 575 ? -5.174 -13.431 23.759 1.00 98.38 575 GLU A N 1
ATOM 4608 C CA . GLU A 1 575 ? -3.821 -12.897 23.984 1.00 98.38 575 GLU A CA 1
ATOM 4609 C C . GLU A 1 575 ? -2.744 -13.881 23.512 1.00 98.38 575 GLU A C 1
ATOM 4611 O O . GLU A 1 575 ? -1.803 -13.484 22.823 1.00 98.38 575 GLU A O 1
ATOM 4616 N N . ALA A 1 576 ? -2.917 -15.175 23.792 1.00 98.44 576 ALA A N 1
ATOM 4617 C CA . ALA A 1 576 ? -2.058 -16.228 23.261 1.00 98.44 576 ALA A CA 1
ATOM 4618 C C . ALA A 1 576 ? -2.062 -16.241 21.724 1.00 98.44 576 ALA A C 1
ATOM 4620 O O . ALA A 1 576 ? -1.002 -16.319 21.099 1.00 98.44 576 ALA A O 1
ATOM 4621 N N . ARG A 1 577 ? -3.241 -16.088 21.110 1.00 98.19 577 ARG A N 1
ATOM 4622 C CA . ARG A 1 577 ? -3.400 -16.054 19.654 1.00 98.19 577 ARG A CA 1
ATOM 4623 C C . ARG A 1 577 ? -2.743 -14.830 19.012 1.00 98.19 577 ARG A C 1
ATOM 4625 O O . ARG A 1 577 ? -2.160 -14.946 17.937 1.00 98.19 577 ARG A O 1
ATOM 4632 N N . ARG A 1 578 ? -2.754 -13.673 19.681 1.00 98.56 578 ARG A N 1
ATOM 4633 C CA . ARG A 1 578 ? -2.000 -12.483 19.245 1.00 98.56 578 ARG A CA 1
ATOM 4634 C C . ARG A 1 578 ? -0.493 -12.740 19.216 1.00 98.56 578 ARG A C 1
ATOM 4636 O O . ARG A 1 578 ? 0.173 -12.326 18.271 1.00 98.56 578 ARG A O 1
ATOM 4643 N N . VAL A 1 579 ? 0.052 -13.446 20.210 1.00 98.69 579 VAL A N 1
ATOM 4644 C CA . VAL A 1 579 ? 1.471 -13.852 20.193 1.00 98.69 579 VAL A CA 1
ATOM 4645 C C . VAL A 1 579 ? 1.742 -14.839 19.051 1.00 98.69 579 VAL A C 1
ATOM 4647 O O . VAL A 1 579 ? 2.738 -14.696 18.340 1.00 98.69 579 VAL A O 1
ATOM 4650 N N . GLU A 1 580 ? 0.841 -15.797 18.819 1.00 98.50 580 GLU A N 1
ATOM 4651 C CA . GLU A 1 580 ? 0.935 -16.742 17.695 1.00 98.50 580 GLU A CA 1
ATOM 4652 C C . GLU A 1 580 ? 0.927 -16.035 16.332 1.00 98.50 580 GLU A C 1
ATOM 4654 O O . GLU A 1 580 ? 1.652 -16.456 15.432 1.00 98.50 580 GLU A O 1
ATOM 4659 N N . MET A 1 581 ? 0.187 -14.932 16.180 1.00 98.38 581 MET A N 1
ATOM 4660 C CA . MET A 1 581 ? 0.234 -14.106 14.970 1.00 98.38 581 MET A CA 1
ATOM 4661 C C . MET A 1 581 ? 1.649 -13.566 14.709 1.00 98.38 581 MET A C 1
ATOM 4663 O O . MET A 1 581 ? 2.150 -13.676 13.588 1.00 98.38 581 MET A O 1
ATOM 4667 N N . LEU A 1 582 ? 2.324 -13.026 15.731 1.00 98.62 582 LEU A N 1
ATOM 4668 C CA . LEU A 1 582 ? 3.700 -12.525 15.596 1.00 98.62 582 LEU A CA 1
ATOM 4669 C C . LEU A 1 582 ? 4.677 -13.661 15.256 1.00 98.62 582 LEU A C 1
ATOM 4671 O O . LEU A 1 582 ? 5.516 -13.525 14.362 1.00 98.62 582 LEU A O 1
ATOM 4675 N N . GLN A 1 583 ? 4.527 -14.821 15.907 1.00 98.75 583 GLN A N 1
ATOM 4676 C CA . GLN A 1 583 ? 5.300 -16.024 15.576 1.00 98.75 583 GLN A CA 1
ATOM 4677 C C . GLN A 1 583 ? 5.061 -16.449 14.125 1.00 98.75 583 GLN A C 1
ATOM 4679 O O . GLN A 1 583 ? 5.993 -16.867 13.431 1.00 98.75 583 GLN A O 1
ATOM 4684 N N . ALA A 1 584 ? 3.825 -16.313 13.643 1.00 98.31 584 ALA A N 1
ATOM 4685 C CA . ALA A 1 584 ? 3.466 -16.698 12.297 1.00 98.31 584 ALA A CA 1
ATOM 4686 C C . ALA A 1 584 ? 4.099 -15.790 11.234 1.00 98.31 584 ALA A C 1
ATOM 4688 O O . ALA A 1 584 ? 4.581 -16.302 10.217 1.00 98.31 584 ALA A O 1
ATOM 4689 N N . GLY A 1 585 ? 4.149 -14.480 11.489 1.00 98.06 585 GLY A N 1
ATOM 4690 C CA . GLY A 1 585 ? 4.865 -13.508 10.661 1.00 98.06 585 GLY A CA 1
ATOM 4691 C C . GLY A 1 585 ? 6.369 -13.775 10.625 1.00 98.06 585 GLY A C 1
ATOM 4692 O O . GLY A 1 585 ? 6.966 -13.834 9.552 1.00 98.06 585 GLY A O 1
ATOM 4693 N N . LEU A 1 586 ? 6.982 -14.042 11.781 1.00 98.38 586 LEU A N 1
ATOM 4694 C CA . LEU A 1 586 ? 8.410 -14.357 11.861 1.00 98.38 586 LEU A CA 1
ATOM 4695 C C . LEU A 1 586 ? 8.757 -15.665 11.127 1.00 98.38 586 LEU A C 1
ATOM 4697 O O . LEU A 1 586 ? 9.725 -15.726 10.366 1.00 98.38 586 LEU A O 1
ATOM 4701 N N . LYS A 1 587 ? 7.930 -16.705 11.285 1.00 98.56 587 LYS A N 1
ATOM 4702 C CA . LYS A 1 587 ? 8.081 -17.967 10.549 1.00 98.56 587 LYS A CA 1
ATOM 4703 C C . LYS A 1 587 ? 7.943 -17.762 9.041 1.00 98.56 587 LYS A C 1
ATOM 4705 O O . LYS A 1 587 ? 8.704 -18.364 8.285 1.00 98.56 587 LYS A O 1
ATOM 4710 N N . HIS A 1 588 ? 7.009 -16.917 8.600 1.00 98.31 588 HIS A N 1
ATOM 4711 C CA . HIS A 1 588 ? 6.875 -16.557 7.187 1.00 98.31 588 HIS A CA 1
ATOM 4712 C C . HIS A 1 588 ? 8.159 -15.912 6.655 1.00 98.31 588 HIS A C 1
ATOM 4714 O O . HIS A 1 588 ? 8.712 -16.410 5.674 1.00 98.31 588 HIS A O 1
ATOM 4720 N N . ALA A 1 589 ? 8.677 -14.890 7.343 1.00 98.00 589 ALA A N 1
ATOM 4721 C CA . ALA A 1 589 ? 9.918 -14.213 6.968 1.00 98.00 589 ALA A CA 1
ATOM 4722 C C . ALA A 1 589 ? 11.102 -15.194 6.861 1.00 98.00 589 ALA A C 1
ATOM 4724 O O . ALA A 1 589 ? 11.873 -15.137 5.901 1.00 98.00 589 ALA A O 1
ATOM 4725 N N . ARG A 1 590 ? 11.209 -16.164 7.783 1.00 98.00 590 ARG A N 1
ATOM 4726 C CA . ARG A 1 590 ? 12.236 -17.222 7.740 1.00 98.00 590 ARG A CA 1
ATOM 4727 C C . ARG A 1 590 ? 12.116 -18.114 6.504 1.00 98.00 590 ARG A C 1
ATOM 4729 O O . ARG A 1 590 ? 13.122 -18.437 5.874 1.00 98.00 590 ARG A O 1
ATOM 4736 N N . LEU A 1 591 ? 10.899 -18.529 6.156 1.00 98.50 591 LEU A N 1
ATOM 4737 C CA . LEU A 1 591 ? 10.648 -19.351 4.969 1.00 98.50 591 LEU A CA 1
ATOM 4738 C C . LEU A 1 591 ? 10.916 -18.571 3.677 1.00 98.50 591 LEU A C 1
ATOM 4740 O O . LEU A 1 591 ? 11.467 -19.132 2.731 1.00 98.50 591 LEU A O 1
ATOM 4744 N N . LEU A 1 592 ? 10.600 -17.274 3.659 1.00 97.75 592 LEU A N 1
ATOM 4745 C CA . LEU A 1 592 ? 10.909 -16.385 2.542 1.00 97.75 592 LEU A CA 1
ATOM 4746 C C . LEU A 1 592 ? 12.427 -16.247 2.337 1.00 97.75 592 LEU A C 1
ATOM 4748 O O . LEU A 1 592 ? 12.907 -16.394 1.214 1.00 97.75 592 LEU A O 1
ATOM 4752 N N . ILE A 1 593 ? 13.192 -16.070 3.420 1.00 97.94 593 ILE A N 1
ATOM 4753 C CA . ILE A 1 593 ? 14.665 -16.078 3.397 1.00 97.94 593 ILE A CA 1
ATOM 4754 C C . ILE A 1 593 ? 15.206 -17.414 2.878 1.00 97.94 593 ILE A C 1
ATOM 4756 O O . ILE A 1 593 ? 16.097 -17.428 2.027 1.00 97.94 593 ILE A O 1
ATOM 4760 N N . ALA A 1 594 ? 14.671 -18.541 3.355 1.00 98.25 594 ALA A N 1
ATOM 4761 C CA . ALA A 1 594 ? 15.100 -19.864 2.908 1.00 98.25 594 ALA A CA 1
ATOM 4762 C C . ALA A 1 594 ? 14.868 -20.057 1.399 1.00 98.25 594 ALA A C 1
ATOM 4764 O O . ALA A 1 594 ? 15.768 -20.517 0.693 1.00 98.25 594 ALA A O 1
ATOM 4765 N N . ALA A 1 595 ? 13.704 -19.642 0.891 1.00 98.06 595 ALA A N 1
ATOM 4766 C CA . ALA A 1 595 ? 13.403 -19.659 -0.536 1.00 98.06 595 ALA A CA 1
ATOM 4767 C C . ALA A 1 595 ? 14.337 -18.735 -1.334 1.00 98.06 595 ALA A C 1
ATOM 4769 O O . ALA A 1 595 ? 14.864 -19.157 -2.360 1.00 98.06 595 ALA A O 1
ATOM 4770 N N . GLN A 1 596 ? 14.637 -17.528 -0.845 1.00 97.50 596 GLN A N 1
ATOM 4771 C CA . GLN A 1 596 ? 15.574 -16.621 -1.517 1.00 97.50 596 GLN A CA 1
ATOM 4772 C C . GLN A 1 596 ? 17.017 -17.150 -1.535 1.00 97.50 596 GLN A C 1
ATOM 4774 O O . GLN A 1 596 ? 17.717 -17.021 -2.542 1.00 97.50 596 GLN A O 1
ATOM 4779 N N . ARG A 1 597 ? 17.490 -17.763 -0.443 1.00 97.62 597 ARG A N 1
ATOM 4780 C CA . ARG A 1 597 ? 18.801 -18.436 -0.402 1.00 97.62 597 ARG A CA 1
ATOM 4781 C C . ARG A 1 597 ? 18.854 -19.581 -1.415 1.00 97.62 597 ARG A C 1
ATOM 4783 O O . ARG A 1 597 ? 19.816 -19.673 -2.173 1.00 97.62 597 ARG A O 1
ATOM 4790 N N . ALA A 1 598 ? 17.802 -20.397 -1.485 1.00 97.81 598 ALA A N 1
ATOM 4791 C CA . ALA A 1 598 ? 17.701 -21.469 -2.470 1.00 97.81 598 ALA A CA 1
ATOM 4792 C C . ALA A 1 598 ? 17.632 -20.938 -3.913 1.00 97.81 598 ALA A C 1
ATOM 4794 O O . ALA A 1 598 ? 18.233 -21.532 -4.802 1.00 97.81 598 ALA A O 1
ATOM 4795 N N . PHE A 1 599 ? 16.967 -19.800 -4.145 1.00 96.62 599 PHE A N 1
ATOM 4796 C CA . PHE A 1 599 ? 16.940 -19.144 -5.452 1.00 96.62 599 PHE A CA 1
ATOM 4797 C C . PHE A 1 599 ? 18.329 -18.668 -5.886 1.00 96.62 599 PHE A C 1
ATOM 4799 O O . PHE A 1 599 ? 18.731 -18.936 -7.014 1.00 96.62 599 PHE A O 1
ATOM 4806 N N . ARG A 1 600 ? 19.086 -18.001 -5.001 1.00 96.06 600 ARG A N 1
ATOM 4807 C CA . ARG A 1 600 ? 20.470 -17.593 -5.301 1.00 96.06 600 ARG A CA 1
ATOM 4808 C C . ARG A 1 600 ? 21.344 -18.794 -5.647 1.00 96.06 600 ARG A C 1
ATOM 4810 O O . ARG A 1 600 ? 21.994 -18.768 -6.683 1.00 96.06 600 ARG A O 1
ATOM 4817 N N . LYS A 1 601 ? 21.257 -19.869 -4.858 1.00 96.50 601 LYS A N 1
ATOM 4818 C CA . LYS A 1 601 ? 21.963 -21.124 -5.136 1.00 96.50 601 LYS A CA 1
ATOM 4819 C C . LYS A 1 601 ? 21.593 -21.692 -6.512 1.00 96.50 601 LYS A C 1
ATOM 4821 O O . LYS A 1 601 ? 22.484 -21.935 -7.310 1.00 96.50 601 LYS A O 1
ATOM 4826 N N . TYR A 1 602 ? 20.299 -21.766 -6.837 1.00 92.88 602 TYR A N 1
ATOM 4827 C CA . TYR A 1 602 ? 19.827 -22.175 -8.166 1.00 92.88 602 TYR A CA 1
ATOM 4828 C C . TYR A 1 602 ? 20.420 -21.315 -9.297 1.00 92.88 602 TYR A C 1
ATOM 4830 O O . TYR A 1 602 ? 20.748 -21.828 -10.365 1.00 92.88 602 TYR A O 1
ATOM 4838 N N . LYS A 1 603 ? 20.572 -20.002 -9.093 1.00 91.75 603 LYS A N 1
ATOM 4839 C CA . LYS A 1 603 ? 21.199 -19.116 -10.085 1.00 91.75 603 LYS A CA 1
ATOM 4840 C C . LYS A 1 603 ? 22.704 -19.364 -10.247 1.00 91.75 603 LYS A C 1
ATOM 4842 O O . LYS A 1 603 ? 23.228 -19.007 -11.299 1.00 91.75 603 LYS A O 1
ATOM 4847 N N . GLU A 1 604 ? 23.367 -19.950 -9.252 1.00 92.25 604 GLU A N 1
ATOM 4848 C CA . GLU A 1 604 ? 24.794 -20.293 -9.270 1.00 92.25 604 GLU A CA 1
ATOM 4849 C C . GLU A 1 604 ? 25.055 -21.686 -9.859 1.00 92.25 604 GLU A C 1
ATOM 4851 O O . GLU A 1 604 ? 25.932 -21.827 -10.708 1.00 92.25 604 GLU A O 1
ATOM 4856 N N . ASP A 1 605 ? 24.308 -22.706 -9.428 1.00 92.31 605 ASP A N 1
ATOM 4857 C CA . ASP A 1 605 ? 24.568 -24.113 -9.769 1.00 92.31 605 ASP A CA 1
ATOM 4858 C C . ASP A 1 605 ? 23.594 -24.718 -10.796 1.00 92.31 605 ASP A C 1
ATOM 4860 O O . ASP A 1 605 ? 23.867 -25.783 -11.344 1.00 92.31 605 ASP A O 1
ATOM 4864 N N . GLY A 1 606 ? 22.483 -24.040 -11.103 1.00 83.44 606 GLY A N 1
ATOM 4865 C CA . GLY A 1 606 ? 21.449 -24.521 -12.023 1.00 83.44 606 GLY A CA 1
ATOM 4866 C C . GLY A 1 606 ? 20.461 -25.528 -11.416 1.00 83.44 606 GLY A C 1
ATOM 4867 O O . GLY A 1 606 ? 19.483 -25.890 -12.078 1.00 83.44 606 GLY A O 1
ATOM 4868 N N . GLU A 1 607 ? 20.632 -25.930 -10.153 1.00 85.56 607 GLU A N 1
ATOM 4869 C CA . GLU A 1 607 ? 19.811 -26.942 -9.480 1.00 85.56 607 GLU A CA 1
ATOM 4870 C C . GLU A 1 607 ? 18.517 -26.337 -8.920 1.00 85.56 607 GLU A C 1
ATOM 4872 O O . GLU A 1 607 ? 18.472 -25.746 -7.839 1.00 85.56 607 GLU A O 1
ATOM 4877 N N . ILE A 1 608 ? 17.414 -26.483 -9.658 1.00 86.56 608 ILE A N 1
ATOM 4878 C CA . ILE A 1 608 ? 16.153 -25.802 -9.320 1.00 86.56 608 ILE A CA 1
ATOM 4879 C C . ILE A 1 608 ? 15.346 -26.490 -8.206 1.00 86.56 608 ILE A C 1
ATOM 4881 O O . ILE A 1 608 ? 14.563 -25.838 -7.514 1.00 86.56 608 ILE A O 1
ATOM 4885 N N . MET A 1 609 ? 15.517 -27.799 -7.995 1.00 87.81 609 MET A N 1
ATOM 4886 C CA . MET A 1 609 ? 14.663 -28.571 -7.077 1.00 87.81 609 MET A CA 1
ATOM 4887 C C . MET A 1 609 ? 14.729 -28.120 -5.607 1.00 87.81 609 MET A C 1
ATOM 4889 O O . MET A 1 609 ? 13.679 -28.081 -4.961 1.00 87.81 609 MET A O 1
ATOM 4893 N N . PRO A 1 610 ? 15.893 -27.746 -5.036 1.00 94.00 610 PRO A N 1
ATOM 4894 C CA . PRO A 1 610 ? 15.941 -27.125 -3.713 1.00 94.00 610 PRO A CA 1
ATOM 4895 C C . PRO A 1 610 ? 15.097 -25.847 -3.614 1.00 94.00 610 PRO A C 1
ATOM 4897 O O . PRO A 1 610 ? 14.382 -25.671 -2.629 1.00 94.00 610 PRO A O 1
ATOM 4900 N N . PHE A 1 611 ? 15.132 -24.989 -4.638 1.00 95.38 611 PHE A N 1
ATOM 4901 C CA . PHE A 1 611 ? 14.323 -23.771 -4.684 1.00 95.38 611 PHE A CA 1
ATOM 4902 C C . PHE A 1 611 ? 12.827 -24.082 -4.789 1.00 95.38 611 PHE A C 1
ATOM 4904 O O . PHE A 1 611 ? 12.039 -23.523 -4.028 1.00 95.38 611 PHE A O 1
ATOM 4911 N N . VAL A 1 612 ? 12.443 -25.030 -5.648 1.00 92.50 612 VAL A N 1
ATOM 4912 C CA . VAL A 1 612 ? 11.052 -25.500 -5.777 1.00 92.50 612 VAL A CA 1
ATOM 4913 C C . VAL A 1 612 ? 10.512 -25.972 -4.428 1.00 92.50 612 VAL A C 1
ATOM 4915 O O . VAL A 1 612 ? 9.486 -25.469 -3.981 1.00 92.50 612 VAL A O 1
ATOM 4918 N N . ARG A 1 613 ? 11.242 -26.847 -3.724 1.00 94.31 613 ARG A N 1
ATOM 4919 C CA . ARG A 1 613 ? 10.832 -27.351 -2.401 1.00 94.31 613 ARG A CA 1
ATOM 4920 C C . ARG A 1 613 ? 10.723 -26.245 -1.348 1.00 94.31 613 ARG A C 1
ATOM 4922 O O . ARG A 1 613 ? 9.834 -26.283 -0.496 1.00 94.31 613 ARG A O 1
ATOM 4929 N N . ALA A 1 614 ? 11.618 -25.258 -1.388 1.00 97.62 614 ALA A N 1
ATOM 4930 C CA . ALA A 1 614 ? 11.569 -24.124 -0.470 1.00 97.62 614 ALA A CA 1
ATOM 4931 C C . ALA A 1 614 ? 10.329 -23.244 -0.717 1.00 97.62 614 ALA A C 1
ATOM 4933 O O . ALA A 1 614 ? 9.653 -22.864 0.240 1.00 97.62 614 ALA A O 1
ATOM 4934 N N . VAL A 1 615 ? 9.986 -22.981 -1.983 1.00 96.44 615 VAL A N 1
ATOM 4935 C CA . VAL A 1 615 ? 8.765 -22.245 -2.352 1.00 96.44 615 VAL A CA 1
ATOM 4936 C C . VAL A 1 615 ? 7.508 -23.041 -2.006 1.00 96.44 615 VAL A C 1
ATOM 4938 O O . VAL A 1 615 ? 6.591 -22.474 -1.428 1.00 96.44 615 VAL A O 1
ATOM 4941 N N . GLU A 1 616 ? 7.473 -24.352 -2.255 1.00 94.31 616 GLU A N 1
ATOM 4942 C CA . GLU A 1 616 ? 6.353 -25.210 -1.834 1.00 94.31 616 GLU A CA 1
ATOM 4943 C C . GLU A 1 616 ? 6.144 -25.165 -0.317 1.00 94.31 616 GLU A C 1
ATOM 4945 O O . GLU A 1 616 ? 5.014 -25.072 0.157 1.00 94.31 616 GLU A O 1
ATOM 4950 N N . THR A 1 617 ? 7.230 -25.178 0.459 1.00 97.25 617 THR A N 1
ATOM 4951 C CA . THR A 1 617 ? 7.159 -25.047 1.921 1.00 97.25 617 THR A CA 1
ATOM 4952 C C . THR A 1 617 ? 6.575 -23.692 2.333 1.00 97.25 617 THR A C 1
ATOM 4954 O O . THR A 1 617 ? 5.720 -23.634 3.219 1.00 97.25 617 THR A O 1
ATOM 4957 N N . LEU A 1 618 ? 7.010 -22.605 1.688 1.00 97.38 618 LEU A N 1
ATOM 4958 C CA . LEU A 1 618 ? 6.494 -21.255 1.922 1.00 97.38 618 LEU A CA 1
ATOM 4959 C C . LEU A 1 618 ? 5.005 -21.140 1.561 1.00 97.38 618 LEU A C 1
ATOM 4961 O O . LEU A 1 618 ? 4.223 -20.630 2.363 1.00 97.38 618 LEU A O 1
ATOM 4965 N N . ASP A 1 619 ? 4.604 -21.635 0.393 1.00 95.19 619 ASP A N 1
ATOM 4966 C CA . ASP A 1 619 ? 3.231 -21.537 -0.109 1.00 95.19 619 ASP A CA 1
ATOM 4967 C C . ASP A 1 619 ? 2.267 -22.424 0.694 1.00 95.19 619 ASP A C 1
ATOM 4969 O O . ASP A 1 619 ? 1.189 -21.966 1.069 1.00 95.19 619 ASP A O 1
ATOM 4973 N N . ASN A 1 620 ? 2.670 -23.644 1.068 1.00 95.69 620 ASN A N 1
ATOM 4974 C CA . ASN A 1 620 ? 1.885 -24.496 1.970 1.00 95.69 620 ASN A CA 1
ATOM 4975 C C . ASN A 1 620 ? 1.673 -23.821 3.328 1.00 95.69 620 ASN A C 1
ATOM 4977 O O . ASN A 1 620 ? 0.587 -23.885 3.908 1.00 95.69 620 ASN A O 1
ATOM 4981 N N . TYR A 1 621 ? 2.702 -23.140 3.835 1.00 98.06 621 TYR A N 1
ATOM 4982 C CA . TYR A 1 621 ? 2.574 -22.386 5.070 1.00 98.06 621 TYR A CA 1
ATOM 4983 C C . TYR A 1 621 ? 1.623 -21.190 4.918 1.00 98.06 621 TYR A C 1
ATOM 4985 O O . TYR A 1 621 ? 0.747 -21.010 5.762 1.00 98.06 621 TYR A O 1
ATOM 4993 N N . ARG A 1 622 ? 1.714 -20.420 3.827 1.00 96.38 622 ARG A N 1
ATOM 4994 C CA . ARG A 1 622 ? 0.760 -19.338 3.518 1.00 96.38 622 ARG A CA 1
ATOM 4995 C C . ARG A 1 622 ? -0.678 -19.842 3.446 1.00 96.38 622 ARG A C 1
ATOM 4997 O O . ARG A 1 622 ? -1.544 -19.269 4.100 1.00 96.38 622 ARG A O 1
ATOM 5004 N N . ALA A 1 623 ? -0.912 -20.950 2.745 1.00 95.81 623 ALA A N 1
ATOM 5005 C CA . ALA A 1 623 ? -2.225 -21.584 2.653 1.00 95.81 623 ALA A CA 1
ATOM 5006 C C . ALA A 1 623 ? -2.765 -22.012 4.032 1.00 95.81 623 ALA A C 1
ATOM 5008 O O . ALA A 1 623 ? -3.963 -21.924 4.285 1.00 95.81 623 ALA A O 1
ATOM 5009 N N . SER A 1 624 ? -1.885 -22.423 4.952 1.00 96.62 624 SER A N 1
ATOM 5010 C CA . SER A 1 624 ? -2.282 -22.804 6.315 1.00 96.62 624 SER A CA 1
ATOM 5011 C C . SER A 1 624 ? -2.701 -21.632 7.213 1.00 96.62 624 SER A C 1
ATOM 5013 O O . SER A 1 624 ? -3.338 -21.869 8.238 1.00 96.62 624 SER A O 1
ATOM 5015 N N . ILE A 1 625 ? -2.362 -20.386 6.854 1.00 96.12 625 ILE A N 1
ATOM 5016 C CA . ILE A 1 625 ? -2.653 -19.194 7.672 1.00 96.12 625 ILE A CA 1
ATOM 5017 C C . ILE A 1 625 ? -3.504 -18.129 6.966 1.00 96.12 625 ILE A C 1
ATOM 5019 O O . ILE A 1 625 ? -3.931 -17.172 7.609 1.00 96.12 625 ILE A O 1
ATOM 5023 N N . GLU A 1 626 ? -3.768 -18.254 5.661 1.00 95.19 626 GLU A N 1
ATOM 5024 C CA . GLU A 1 626 ? -4.459 -17.209 4.890 1.00 95.19 626 GLU A CA 1
ATOM 5025 C C . GLU A 1 626 ? -5.887 -16.921 5.378 1.00 95.19 626 GLU A C 1
ATOM 5027 O O . GLU A 1 626 ? -6.357 -15.794 5.237 1.00 95.19 626 GLU A O 1
ATOM 5032 N N . SER A 1 627 ? -6.562 -17.884 6.014 1.00 95.56 627 SER A N 1
ATOM 5033 C CA . SER A 1 627 ? -7.894 -17.678 6.599 1.00 95.56 627 SER A CA 1
ATOM 5034 C C . SER A 1 627 ? -7.897 -16.723 7.794 1.00 95.56 627 SER A C 1
ATOM 5036 O O . SER A 1 627 ? -8.944 -16.171 8.114 1.00 95.56 627 SER A O 1
ATOM 5038 N N . PHE A 1 628 ? -6.753 -16.520 8.455 1.00 95.94 628 PHE A N 1
ATOM 5039 C CA . PHE A 1 628 ? -6.642 -15.590 9.583 1.00 95.94 628 PHE A CA 1
ATOM 5040 C C . PHE A 1 628 ? -6.441 -14.139 9.131 1.00 95.94 628 PHE A C 1
ATOM 5042 O O . PHE A 1 628 ? -6.565 -13.221 9.933 1.00 95.94 628 PHE A O 1
ATOM 5049 N N . GLY A 1 629 ? -6.117 -13.908 7.852 1.00 94.94 629 GLY A N 1
ATOM 5050 C CA . GLY A 1 629 ? -5.915 -12.560 7.313 1.00 94.94 629 GLY A CA 1
ATOM 5051 C C . GLY A 1 629 ? -4.707 -11.815 7.886 1.00 94.94 629 GLY A C 1
ATOM 5052 O O . GLY A 1 629 ? -4.615 -10.602 7.751 1.00 94.94 629 GLY A O 1
ATOM 5053 N N . TRP A 1 630 ? -3.764 -12.519 8.512 1.00 96.06 630 TRP A N 1
ATOM 5054 C CA . TRP A 1 630 ? -2.590 -11.913 9.147 1.00 96.06 630 TRP A CA 1
ATOM 5055 C C . TRP A 1 630 ? -1.569 -11.323 8.159 1.00 96.06 630 TRP A C 1
ATOM 5057 O O . TRP A 1 630 ? -0.745 -10.491 8.538 1.00 96.06 630 TRP A O 1
ATOM 5067 N N . LEU A 1 631 ? -1.601 -11.768 6.901 1.00 95.69 631 LEU A N 1
ATOM 5068 C CA . LEU A 1 631 ? -0.731 -11.321 5.814 1.00 95.69 631 LEU A CA 1
ATOM 5069 C C . LEU A 1 631 ? -1.531 -11.253 4.506 1.00 95.69 631 LEU A C 1
ATOM 5071 O O . LEU A 1 631 ? -2.340 -12.140 4.222 1.00 95.69 631 LEU A O 1
ATOM 5075 N N . ASN A 1 632 ? -1.250 -10.261 3.661 1.00 95.31 632 ASN A N 1
ATOM 5076 C CA . ASN A 1 632 ? -1.819 -10.169 2.317 1.00 95.31 632 ASN A CA 1
ATOM 5077 C C . ASN A 1 632 ? -1.048 -11.063 1.331 1.00 95.31 632 ASN A C 1
ATOM 5079 O O . ASN A 1 632 ? -0.045 -10.657 0.738 1.00 95.31 632 ASN A O 1
ATOM 5083 N N . MET A 1 633 ? -1.539 -12.288 1.122 1.00 94.56 633 MET A N 1
ATOM 5084 C CA . MET A 1 633 ? -0.877 -13.285 0.263 1.00 94.56 633 MET A CA 1
ATOM 5085 C C . MET A 1 633 ? -0.690 -12.803 -1.174 1.00 94.56 633 MET A C 1
ATOM 5087 O O . MET A 1 633 ? 0.346 -13.054 -1.793 1.00 94.56 633 MET A O 1
ATOM 5091 N N . GLY A 1 634 ? -1.667 -12.053 -1.689 1.00 91.56 634 GLY A N 1
ATOM 5092 C CA . GLY A 1 634 ? -1.578 -11.488 -3.025 1.00 91.56 634 GLY A CA 1
ATOM 5093 C C . GLY A 1 634 ? -0.393 -10.535 -3.159 1.00 91.56 634 GLY A C 1
ATOM 5094 O O . GLY A 1 634 ? 0.349 -10.603 -4.144 1.00 91.56 634 GLY A O 1
ATOM 5095 N N . TRP A 1 635 ? -0.240 -9.601 -2.219 1.00 92.81 635 TRP A N 1
ATOM 5096 C CA . TRP A 1 635 ? 0.822 -8.595 -2.279 1.00 92.81 635 TRP A CA 1
ATOM 5097 C C . TRP A 1 635 ? 2.205 -9.251 -2.245 1.00 92.81 635 TRP A C 1
ATOM 5099 O O . TRP A 1 635 ? 3.058 -8.980 -3.091 1.00 92.81 635 TRP A O 1
ATOM 5109 N N . LEU A 1 636 ? 2.379 -10.203 -1.330 1.00 93.25 636 LEU A N 1
ATOM 5110 C CA . LEU A 1 636 ? 3.616 -10.957 -1.157 1.00 93.25 636 LEU A CA 1
ATOM 5111 C C . LEU A 1 636 ? 3.996 -11.732 -2.423 1.00 93.25 636 LEU A C 1
ATOM 5113 O O . LEU A 1 636 ? 5.109 -11.597 -2.939 1.00 93.25 636 LEU A O 1
ATOM 5117 N N . GLN A 1 637 ? 3.042 -12.478 -2.992 1.00 90.88 637 GLN A N 1
ATOM 5118 C CA . GLN A 1 637 ? 3.290 -13.236 -4.213 1.00 90.88 637 GLN A CA 1
ATOM 5119 C C . GLN A 1 637 ? 3.623 -12.322 -5.401 1.00 90.88 637 GLN A C 1
ATOM 5121 O O . GLN A 1 637 ? 4.489 -12.670 -6.216 1.00 90.88 637 GLN A O 1
ATOM 5126 N N . TYR A 1 638 ? 2.949 -11.172 -5.517 1.00 90.38 638 TYR A N 1
ATOM 5127 C CA . TYR A 1 638 ? 3.189 -10.190 -6.576 1.00 90.38 638 TYR A CA 1
ATOM 5128 C C . TYR A 1 638 ? 4.642 -9.704 -6.581 1.00 90.38 638 TYR A C 1
ATOM 5130 O O . TYR A 1 638 ? 5.285 -9.755 -7.630 1.00 90.38 638 TYR A O 1
ATOM 5138 N N . LEU A 1 639 ? 5.178 -9.314 -5.423 1.00 90.50 639 LEU A N 1
ATOM 5139 C CA . LEU A 1 639 ? 6.548 -8.807 -5.313 1.00 90.50 639 LEU A CA 1
ATOM 5140 C C . LEU A 1 639 ? 7.588 -9.859 -5.691 1.00 90.50 639 LEU A C 1
ATOM 5142 O O . LEU A 1 639 ? 8.433 -9.633 -6.552 1.00 90.50 639 LEU A O 1
ATOM 5146 N N . GLU A 1 640 ? 7.455 -11.058 -5.139 1.00 92.44 640 GLU A N 1
ATOM 5147 C CA . GLU A 1 640 ? 8.313 -12.198 -5.470 1.00 92.44 640 GLU A CA 1
ATOM 5148 C C . GLU A 1 640 ? 8.242 -12.565 -6.967 1.00 92.44 640 GLU A C 1
ATOM 5150 O O . GLU A 1 640 ? 9.248 -12.941 -7.564 1.00 92.44 640 GLU A O 1
ATOM 5155 N N . SER A 1 641 ? 7.076 -12.411 -7.616 1.00 88.44 641 SER A N 1
ATOM 5156 C CA . SER A 1 641 ? 6.902 -12.696 -9.057 1.00 88.44 641 SER A CA 1
ATOM 5157 C C . SER A 1 641 ? 7.689 -11.757 -9.977 1.00 88.44 641 SER A C 1
ATOM 5159 O O . SER A 1 641 ? 7.777 -12.028 -11.175 1.00 88.44 641 SER A O 1
ATOM 5161 N N . ARG A 1 642 ? 8.230 -10.649 -9.452 1.00 87.62 642 ARG A N 1
ATOM 5162 C CA . ARG A 1 642 ? 9.105 -9.740 -10.205 1.00 87.62 642 ARG A CA 1
ATOM 5163 C C . ARG A 1 642 ? 10.485 -10.351 -10.460 1.00 87.62 642 ARG A C 1
ATOM 5165 O O . ARG A 1 642 ? 11.104 -10.007 -11.462 1.00 87.62 642 ARG A O 1
ATOM 5172 N N . HIS A 1 643 ? 10.934 -11.258 -9.588 1.00 88.31 643 HIS A N 1
ATOM 5173 C CA . HIS A 1 643 ? 12.292 -11.823 -9.613 1.00 88.31 643 HIS A CA 1
ATOM 5174 C C . HIS A 1 643 ? 12.320 -13.340 -9.770 1.00 88.31 643 HIS A C 1
ATOM 5176 O O . HIS A 1 643 ? 13.219 -13.882 -10.413 1.00 88.31 643 HIS A O 1
ATOM 5182 N N . TRP A 1 644 ? 11.347 -14.041 -9.192 1.00 91.81 644 TRP A N 1
ATOM 5183 C CA . TRP A 1 644 ? 11.279 -15.496 -9.236 1.00 91.81 644 TRP A CA 1
ATOM 5184 C C . TRP A 1 644 ? 10.475 -16.003 -10.440 1.00 91.81 644 TRP A C 1
ATOM 5186 O O . TRP A 1 644 ? 9.539 -15.335 -10.893 1.00 91.81 644 TRP A O 1
ATOM 5196 N N . PRO A 1 645 ? 10.778 -17.219 -10.940 1.00 86.88 645 PRO A N 1
ATOM 5197 C CA . PRO A 1 645 ? 9.907 -17.922 -11.872 1.00 86.88 645 PRO A CA 1
ATOM 5198 C C . PRO A 1 645 ? 8.457 -17.972 -11.374 1.00 86.88 645 PRO A C 1
ATOM 5200 O O . PRO A 1 645 ? 8.182 -18.031 -10.174 1.00 86.88 645 PRO A O 1
ATOM 5203 N N . GLN A 1 646 ? 7.504 -17.979 -12.308 1.00 82.50 646 GLN A N 1
ATOM 5204 C CA . GLN A 1 646 ? 6.089 -18.070 -11.950 1.00 82.50 646 GLN A CA 1
ATOM 5205 C C . GLN A 1 646 ? 5.797 -19.350 -11.158 1.00 82.50 646 GLN A C 1
ATOM 5207 O O . GLN A 1 646 ? 6.324 -20.415 -11.473 1.00 82.50 646 GLN A O 1
ATOM 5212 N N . ARG A 1 647 ? 4.892 -19.259 -10.175 1.00 84.69 647 ARG A N 1
ATOM 5213 C CA . ARG A 1 647 ? 4.522 -20.390 -9.300 1.00 84.69 647 ARG A CA 1
ATOM 5214 C C . ARG A 1 647 ? 4.006 -21.576 -10.096 1.00 84.69 647 ARG A C 1
ATOM 5216 O O . ARG A 1 647 ? 4.348 -22.707 -9.783 1.00 84.69 647 ARG A O 1
ATOM 5223 N N . ASP A 1 648 ? 3.267 -21.321 -11.172 1.00 79.12 648 ASP A N 1
ATOM 5224 C CA . ASP A 1 648 ? 2.783 -22.387 -12.049 1.00 79.12 648 ASP A CA 1
ATOM 5225 C C . ASP A 1 648 ? 3.919 -23.159 -12.721 1.00 79.12 648 ASP A C 1
ATOM 5227 O O . ASP A 1 648 ? 3.785 -24.359 -12.912 1.00 79.12 648 ASP A O 1
ATOM 5231 N N . ILE A 1 649 ? 5.048 -22.509 -13.021 1.00 80.12 649 ILE A N 1
ATOM 5232 C CA . ILE A 1 649 ? 6.243 -23.184 -13.543 1.00 80.12 649 ILE A CA 1
ATOM 5233 C C . ILE A 1 649 ? 6.913 -23.996 -12.429 1.00 80.12 649 ILE A C 1
ATOM 5235 O O . ILE A 1 649 ? 7.241 -25.159 -12.638 1.00 80.12 649 ILE A O 1
ATOM 5239 N N . LEU A 1 650 ? 7.075 -23.423 -11.233 1.00 84.69 650 LEU A N 1
ATOM 5240 C CA . LEU A 1 650 ? 7.689 -24.120 -10.093 1.00 84.69 650 LEU A CA 1
ATOM 5241 C C . LEU A 1 650 ? 6.901 -25.372 -9.681 1.00 84.69 650 LEU A C 1
ATOM 5243 O O . LEU A 1 650 ? 7.494 -26.424 -9.459 1.00 84.69 650 LEU A O 1
ATOM 5247 N N . ARG A 1 651 ? 5.566 -25.298 -9.687 1.00 83.12 651 ARG A N 1
ATOM 5248 C CA . ARG A 1 651 ? 4.674 -26.442 -9.435 1.00 83.12 651 ARG A CA 1
ATOM 5249 C C . ARG A 1 651 ? 4.893 -27.594 -10.421 1.00 83.12 651 ARG A C 1
ATOM 5251 O O . ARG A 1 651 ? 4.712 -28.745 -10.042 1.00 83.12 651 ARG A O 1
ATOM 5258 N N . LEU A 1 652 ? 5.281 -27.319 -11.671 1.00 80.25 652 LEU A N 1
ATOM 5259 C CA . LEU A 1 652 ? 5.578 -28.378 -12.647 1.00 80.25 652 LEU A CA 1
ATOM 5260 C C . LEU A 1 652 ? 6.835 -29.146 -12.259 1.00 80.25 652 LEU A C 1
ATOM 5262 O O . LEU A 1 652 ? 6.819 -30.375 -12.272 1.00 80.25 652 LEU A O 1
ATOM 5266 N N . TYR A 1 653 ? 7.890 -28.439 -11.857 1.00 77.50 653 TYR A N 1
ATOM 5267 C CA . TYR A 1 653 ? 9.098 -29.081 -11.344 1.00 77.50 653 TYR A CA 1
ATOM 5268 C C . TYR A 1 653 ? 8.794 -29.962 -10.123 1.00 77.50 653 TYR A C 1
ATOM 5270 O O . TYR A 1 653 ? 9.254 -31.099 -10.070 1.00 77.50 653 TYR A O 1
ATOM 5278 N N . GLY A 1 654 ? 7.943 -29.496 -9.200 1.00 74.69 654 GLY A N 1
ATOM 5279 C CA . GLY A 1 654 ? 7.509 -30.272 -8.027 1.00 74.69 654 GLY A CA 1
ATOM 5280 C C . GLY A 1 654 ? 6.721 -31.546 -8.362 1.00 74.69 654 GLY A C 1
ATOM 5281 O O . GLY A 1 654 ? 6.721 -32.508 -7.600 1.00 74.69 654 GLY A O 1
ATOM 5282 N N . MET A 1 655 ? 6.095 -31.606 -9.542 1.00 78.06 655 MET A N 1
ATOM 5283 C CA . MET A 1 655 ? 5.390 -32.791 -10.049 1.00 78.06 655 MET A CA 1
ATOM 5284 C C . MET A 1 655 ? 6.306 -33.789 -10.779 1.00 78.06 655 MET A C 1
ATOM 5286 O O . MET A 1 655 ? 5.796 -34.675 -11.468 1.00 78.06 655 MET A O 1
ATOM 5290 N N . ASN A 1 656 ? 7.633 -33.639 -10.683 1.00 74.12 656 ASN A N 1
ATOM 5291 C CA . ASN A 1 656 ? 8.611 -34.357 -11.508 1.00 74.12 656 ASN A CA 1
ATOM 5292 C C . ASN A 1 656 ? 8.316 -34.213 -13.013 1.00 74.12 656 ASN A C 1
ATOM 5294 O O . ASN A 1 656 ? 8.500 -35.151 -13.790 1.00 74.12 656 ASN A O 1
ATOM 5298 N N . ALA A 1 657 ? 7.804 -33.052 -13.441 1.00 84.06 657 ALA A N 1
ATOM 5299 C CA . ALA A 1 657 ? 7.608 -32.803 -14.859 1.00 84.06 657 ALA A CA 1
ATOM 5300 C C . ALA A 1 657 ? 8.969 -32.737 -15.562 1.00 84.06 657 ALA A C 1
ATOM 5302 O O . ALA A 1 657 ? 9.877 -32.019 -15.137 1.00 84.06 657 ALA A O 1
ATOM 5303 N N . LYS A 1 658 ? 9.101 -33.463 -16.672 1.00 87.06 658 LYS A N 1
ATOM 5304 C CA . LYS A 1 658 ? 10.325 -33.481 -17.470 1.00 87.06 658 LYS A CA 1
ATOM 5305 C C . LYS A 1 658 ? 10.374 -32.222 -18.324 1.00 87.06 658 LYS A C 1
ATOM 5307 O O . LYS A 1 658 ? 9.554 -32.060 -19.229 1.00 87.06 658 LYS A O 1
ATOM 5312 N N . LYS A 1 659 ? 11.323 -31.327 -18.048 1.00 89.62 659 LYS A N 1
ATOM 5313 C CA . LYS A 1 659 ? 11.609 -30.193 -18.933 1.00 89.62 659 LYS A CA 1
ATOM 5314 C C . LYS A 1 659 ? 12.091 -30.727 -20.285 1.00 89.62 659 LYS A C 1
ATOM 5316 O O . LYS A 1 659 ? 12.919 -31.632 -20.335 1.00 89.62 659 LYS A O 1
ATOM 5321 N N . LEU A 1 660 ? 11.552 -30.185 -21.370 1.00 93.50 660 LEU A N 1
ATOM 5322 C CA . LEU A 1 660 ? 11.989 -30.505 -22.724 1.00 93.50 660 LEU A CA 1
ATOM 5323 C C . LEU A 1 660 ? 13.136 -29.564 -23.092 1.00 93.50 660 LEU A C 1
ATOM 5325 O O . LEU A 1 660 ? 12.961 -28.344 -23.089 1.00 93.50 660 LEU A O 1
ATOM 5329 N N . GLU A 1 661 ? 14.302 -30.131 -23.381 1.00 92.81 661 GLU A N 1
ATOM 5330 C CA . GLU A 1 661 ? 15.549 -29.408 -23.655 1.00 92.81 661 GLU A CA 1
ATOM 5331 C C . GLU A 1 661 ? 16.103 -29.773 -25.036 1.00 92.81 661 GLU A C 1
ATOM 5333 O O . GLU A 1 661 ? 15.596 -30.687 -25.681 1.00 92.81 661 GLU A O 1
ATOM 5338 N N . ASN A 1 662 ? 17.148 -29.068 -25.483 1.00 94.69 662 ASN A N 1
ATOM 5339 C CA . ASN A 1 662 ? 17.770 -29.250 -26.803 1.00 94.69 662 ASN A CA 1
ATOM 5340 C C . ASN A 1 662 ? 16.810 -28.953 -27.966 1.00 94.69 662 ASN A C 1
ATOM 5342 O O . ASN A 1 662 ? 16.663 -29.741 -28.901 1.00 94.69 662 ASN A O 1
ATOM 5346 N N . TRP A 1 663 ? 16.134 -27.807 -27.887 1.00 97.81 663 TRP A N 1
ATOM 5347 C CA . TRP A 1 663 ? 15.259 -27.350 -28.957 1.00 97.81 663 TRP A CA 1
ATOM 5348 C C . TRP A 1 663 ? 16.068 -26.871 -30.161 1.00 97.81 663 TRP A C 1
ATOM 5350 O O . TRP A 1 663 ? 17.143 -26.286 -30.034 1.00 97.81 663 TRP A O 1
ATOM 5360 N N . MET A 1 664 ? 15.498 -27.082 -31.338 1.00 98.00 664 MET A N 1
ATOM 5361 C CA . MET A 1 664 ? 15.993 -26.569 -32.607 1.00 98.00 664 MET A CA 1
ATOM 5362 C C . MET A 1 664 ? 14.984 -25.575 -33.175 1.00 98.00 664 MET A C 1
ATOM 5364 O O . MET A 1 664 ? 13.778 -25.752 -32.988 1.00 98.00 664 MET A O 1
ATOM 5368 N N . ILE A 1 665 ? 15.458 -24.558 -33.891 1.00 98.00 665 ILE A N 1
ATOM 5369 C CA . ILE A 1 665 ? 14.634 -23.613 -34.645 1.00 98.00 665 ILE A CA 1
ATOM 5370 C C . ILE A 1 665 ? 15.013 -23.602 -36.122 1.00 98.00 665 ILE A C 1
ATOM 5372 O O . ILE A 1 665 ? 16.191 -23.615 -36.469 1.00 98.00 665 ILE A O 1
ATOM 5376 N N . ARG A 1 666 ? 14.011 -23.505 -36.992 1.00 96.81 666 ARG A N 1
ATOM 5377 C CA . ARG A 1 666 ? 14.169 -23.183 -38.411 1.00 96.81 666 ARG A CA 1
ATOM 5378 C C . ARG A 1 666 ? 13.284 -21.985 -38.749 1.00 96.81 666 ARG A C 1
ATOM 5380 O O . ARG A 1 666 ? 12.064 -22.053 -38.597 1.00 96.81 666 ARG A O 1
ATOM 5387 N N . PHE A 1 667 ? 13.894 -20.878 -39.163 1.00 97.00 667 PHE A N 1
ATOM 5388 C CA . PHE A 1 667 ? 13.160 -19.702 -39.633 1.00 97.00 667 PHE A CA 1
ATOM 5389 C C . PHE A 1 667 ? 12.635 -19.941 -41.054 1.00 97.00 667 PHE A C 1
ATOM 5391 O O . PHE A 1 667 ? 13.346 -20.483 -41.899 1.00 97.00 667 PHE A O 1
ATOM 5398 N N . ASP A 1 668 ? 11.387 -19.550 -41.305 1.00 96.38 668 ASP A N 1
ATOM 5399 C CA . ASP A 1 668 ? 10.639 -19.824 -42.535 1.00 96.38 668 ASP A CA 1
ATOM 5400 C C . ASP A 1 668 ? 10.204 -18.505 -43.199 1.00 96.38 668 ASP A C 1
ATOM 5402 O O . ASP A 1 668 ? 9.042 -18.107 -43.095 1.00 96.38 668 ASP A O 1
ATOM 5406 N N . PRO A 1 669 ? 11.142 -17.762 -43.823 1.00 94.75 669 PRO A N 1
ATOM 5407 C CA . PRO A 1 669 ? 10.854 -16.463 -44.441 1.00 94.75 669 PRO A CA 1
ATOM 5408 C C . PRO A 1 669 ? 9.908 -16.562 -45.645 1.00 94.75 669 PRO A C 1
ATOM 5410 O O . PRO A 1 669 ? 9.231 -15.591 -45.965 1.00 94.75 669 PRO A O 1
ATOM 5413 N N . GLU A 1 670 ? 9.880 -17.720 -46.310 1.00 95.50 670 GLU A N 1
ATOM 5414 C CA . GLU A 1 670 ? 9.064 -18.002 -47.499 1.00 95.50 670 GLU A CA 1
ATOM 5415 C C . GLU A 1 670 ? 7.753 -18.729 -47.151 1.00 95.50 670 GLU A C 1
ATOM 5417 O O . GLU A 1 670 ? 6.956 -19.021 -48.037 1.00 95.50 670 GLU A O 1
ATOM 5422 N N . GLU A 1 671 ? 7.525 -19.023 -45.866 1.00 95.81 671 GLU A N 1
ATOM 5423 C CA . GLU A 1 671 ? 6.329 -19.694 -45.336 1.00 95.81 671 GLU A CA 1
ATOM 5424 C C . GLU A 1 671 ? 6.022 -21.054 -45.988 1.00 95.81 671 GLU A C 1
ATOM 5426 O O . GLU A 1 671 ? 4.870 -21.485 -46.095 1.00 95.81 671 GLU A O 1
ATOM 5431 N N . LYS A 1 672 ? 7.072 -21.765 -46.401 1.00 95.50 672 LYS A N 1
ATOM 5432 C CA . LYS A 1 672 ? 6.983 -23.025 -47.143 1.00 95.50 672 LYS A CA 1
ATOM 5433 C C . LYS A 1 672 ? 6.941 -24.260 -46.252 1.00 95.50 672 LYS A C 1
ATOM 5435 O O . LYS A 1 672 ? 6.672 -25.350 -46.751 1.00 95.50 672 LYS A O 1
ATOM 5440 N N . GLY A 1 673 ? 7.151 -24.121 -44.942 1.00 94.06 673 GLY A N 1
ATOM 5441 C CA . GLY A 1 673 ? 7.310 -25.260 -44.038 1.00 94.06 673 GLY A CA 1
ATOM 5442 C C . GLY A 1 673 ? 6.114 -26.214 -43.999 1.00 94.06 673 GLY A C 1
ATOM 5443 O O . GLY A 1 673 ? 6.307 -27.418 -43.886 1.00 94.06 673 GLY A O 1
ATOM 5444 N N . LEU A 1 674 ? 4.880 -25.718 -44.166 1.00 94.56 674 LEU A N 1
ATOM 5445 C CA . LEU A 1 674 ? 3.699 -26.589 -44.279 1.00 94.56 674 LEU A CA 1
ATOM 5446 C C . LEU A 1 674 ? 3.661 -27.348 -45.611 1.00 94.56 674 LEU A C 1
ATOM 5448 O O . LEU A 1 674 ? 3.336 -28.534 -45.623 1.00 94.56 674 LEU A O 1
ATOM 5452 N N . ALA A 1 675 ? 3.995 -26.674 -46.714 1.00 95.38 675 ALA A N 1
ATOM 5453 C CA . ALA A 1 675 ? 4.032 -27.275 -48.047 1.00 95.38 675 ALA A CA 1
ATOM 5454 C C . ALA A 1 675 ? 5.153 -28.322 -48.166 1.00 95.38 675 ALA A C 1
ATOM 5456 O O . ALA A 1 675 ? 4.968 -29.360 -48.791 1.00 95.38 675 ALA A O 1
ATOM 5457 N N . GLU A 1 676 ? 6.284 -28.077 -47.503 1.00 94.94 676 GLU A N 1
ATOM 5458 C CA . GLU A 1 676 ? 7.416 -29.002 -47.383 1.00 94.94 676 GLU A CA 1
ATOM 5459 C C . GLU A 1 676 ? 7.265 -30.003 -46.217 1.00 94.94 676 GLU A C 1
ATOM 5461 O O . GLU A 1 676 ? 8.187 -30.762 -45.927 1.00 94.94 676 GLU A O 1
ATOM 5466 N N . ASN A 1 677 ? 6.107 -30.031 -45.546 1.00 95.38 677 ASN A N 1
ATOM 5467 C CA . ASN A 1 677 ? 5.758 -30.998 -44.502 1.00 95.38 677 ASN A CA 1
ATOM 5468 C C . ASN A 1 677 ? 6.707 -31.023 -43.278 1.00 95.38 677 ASN A C 1
ATOM 5470 O O . ASN A 1 677 ? 6.928 -32.071 -42.668 1.00 95.38 677 ASN A O 1
ATOM 5474 N N . TRP A 1 678 ? 7.250 -29.875 -42.861 1.00 96.62 678 TRP A N 1
ATOM 5475 C CA . TRP A 1 678 ? 8.196 -29.772 -41.736 1.00 96.62 678 TRP A CA 1
ATOM 5476 C C . TRP A 1 678 ? 7.608 -30.188 -40.378 1.00 96.62 678 TRP A C 1
ATOM 5478 O O . TRP A 1 678 ? 8.360 -30.425 -39.429 1.00 96.62 678 TRP A O 1
ATOM 5488 N N . GLN A 1 679 ? 6.282 -30.292 -40.259 1.00 96.75 679 GLN A N 1
ATOM 5489 C CA . GLN A 1 679 ? 5.605 -30.813 -39.071 1.00 96.75 679 GLN A CA 1
ATOM 5490 C C . GLN A 1 679 ? 5.761 -32.328 -38.877 1.00 96.75 679 GLN A C 1
ATOM 5492 O O . GLN A 1 679 ? 5.630 -32.791 -37.742 1.00 96.75 679 GLN A O 1
ATOM 5497 N N . ALA A 1 680 ? 6.019 -33.098 -39.940 1.00 95.88 680 ALA A N 1
ATOM 5498 C CA . ALA A 1 680 ? 6.053 -34.559 -39.886 1.00 95.88 680 ALA A CA 1
ATOM 5499 C C . ALA A 1 680 ? 7.216 -35.086 -39.037 1.00 95.88 680 ALA A C 1
ATOM 5501 O O . ALA A 1 680 ? 8.287 -34.482 -38.997 1.00 95.88 680 ALA A O 1
ATOM 5502 N N . ALA A 1 681 ? 7.021 -36.216 -38.351 1.00 92.94 681 ALA A N 1
ATOM 5503 C CA . ALA A 1 681 ? 8.002 -36.753 -37.401 1.00 92.94 681 ALA A CA 1
ATOM 5504 C C . ALA A 1 681 ? 9.368 -37.074 -38.038 1.00 92.94 681 ALA A C 1
ATOM 5506 O O . ALA A 1 681 ? 10.396 -36.939 -37.383 1.00 92.94 681 ALA A O 1
ATOM 5507 N N . ASP A 1 682 ? 9.367 -37.463 -39.309 1.00 93.19 682 ASP A N 1
ATOM 5508 C CA . ASP A 1 682 ? 10.520 -37.835 -40.131 1.00 93.19 682 ASP A CA 1
ATOM 5509 C C . ASP A 1 682 ? 11.025 -36.696 -41.034 1.00 93.19 682 ASP A C 1
ATOM 5511 O O . ASP A 1 682 ? 11.943 -36.903 -41.824 1.00 93.19 682 ASP A O 1
ATOM 5515 N N . ALA A 1 683 ? 10.454 -35.490 -40.920 1.00 92.81 683 ALA A N 1
ATOM 5516 C CA . ALA A 1 683 ? 10.840 -34.363 -41.763 1.00 92.81 683 ALA A CA 1
ATOM 5517 C C . ALA A 1 683 ? 12.316 -33.986 -41.579 1.00 92.81 683 ALA A C 1
ATOM 5519 O O . ALA A 1 683 ? 12.804 -33.909 -40.445 1.00 92.81 683 ALA A O 1
ATOM 5520 N N . ASP A 1 684 ? 12.981 -33.657 -42.688 1.00 87.94 684 ASP A N 1
ATOM 5521 C CA . ASP A 1 684 ? 14.352 -33.156 -42.693 1.00 87.94 684 ASP A CA 1
ATOM 5522 C C . ASP A 1 684 ? 14.428 -31.734 -42.113 1.00 87.94 684 ASP A C 1
ATOM 5524 O O . ASP A 1 684 ? 13.697 -30.818 -42.502 1.00 87.94 684 ASP A O 1
ATOM 5528 N N . TRP A 1 685 ? 15.325 -31.564 -41.145 1.00 92.00 685 TRP A N 1
ATOM 5529 C CA . TRP A 1 685 ? 15.567 -30.318 -40.421 1.00 92.00 685 TRP A CA 1
ATOM 5530 C C . TRP A 1 685 ? 16.927 -29.703 -40.756 1.00 92.00 685 TRP A C 1
ATOM 5532 O O . TRP A 1 685 ? 17.498 -28.954 -39.961 1.00 92.00 685 TRP A O 1
ATOM 5542 N N . GLN A 1 686 ? 17.444 -29.980 -41.955 1.00 87.31 686 GLN A N 1
ATOM 5543 C CA . GLN A 1 686 ? 18.620 -29.303 -42.481 1.00 87.31 686 GLN A CA 1
ATOM 5544 C C . GLN A 1 686 ? 18.467 -27.772 -42.402 1.00 87.31 686 GLN A C 1
ATOM 5546 O O . GLN A 1 686 ? 17.448 -27.194 -42.786 1.00 87.31 686 GLN A O 1
ATOM 5551 N N . GLY A 1 687 ? 19.501 -27.112 -41.874 1.00 84.81 687 GLY A N 1
ATOM 5552 C CA . GLY A 1 687 ? 19.515 -25.663 -41.657 1.00 84.81 687 GLY A CA 1
ATOM 5553 C C . GLY A 1 687 ? 18.837 -25.196 -40.365 1.00 84.81 687 GLY A C 1
ATOM 5554 O O . GLY A 1 687 ? 18.761 -23.990 -40.143 1.00 84.81 687 GLY A O 1
ATOM 5555 N N . ALA A 1 688 ? 18.359 -26.107 -39.512 1.00 94.50 688 ALA A N 1
ATOM 5556 C CA . ALA A 1 688 ? 17.910 -25.751 -38.174 1.00 94.50 688 ALA A CA 1
ATOM 5557 C C . ALA A 1 688 ? 19.089 -25.436 -37.239 1.00 94.50 688 ALA A C 1
ATOM 5559 O O . ALA A 1 688 ? 20.166 -26.026 -37.328 1.00 94.50 688 ALA A O 1
ATOM 5560 N N . GLU A 1 689 ? 18.858 -24.533 -36.295 1.00 96.69 689 GLU A N 1
ATOM 5561 C CA . GLU A 1 689 ? 19.845 -24.057 -35.330 1.00 96.69 689 GLU A CA 1
ATOM 5562 C C . GLU A 1 689 ? 19.398 -24.365 -33.901 1.00 96.69 689 GLU A C 1
ATOM 5564 O O . GLU A 1 689 ? 18.204 -24.405 -33.618 1.00 96.69 689 GLU A O 1
ATOM 5569 N N . SER A 1 690 ? 20.343 -24.554 -32.980 1.00 96.88 690 SER A N 1
ATOM 5570 C CA . SER A 1 690 ? 20.011 -24.720 -31.560 1.00 96.88 690 SER A CA 1
ATOM 5571 C C . SER A 1 690 ? 19.359 -23.455 -30.991 1.00 96.88 690 SER A C 1
ATOM 5573 O O . SER A 1 690 ? 19.796 -22.333 -31.277 1.00 96.88 690 SER A O 1
ATOM 5575 N N . ILE A 1 691 ? 18.320 -23.639 -30.176 1.00 96.81 691 ILE A N 1
ATOM 5576 C CA . ILE A 1 691 ? 17.611 -22.569 -29.477 1.00 96.81 691 ILE A CA 1
ATOM 5577 C C . ILE A 1 691 ? 17.159 -23.030 -28.082 1.00 96.81 691 ILE A C 1
ATOM 5579 O O . ILE A 1 691 ? 16.905 -24.207 -27.840 1.00 96.81 691 ILE A O 1
ATOM 5583 N N . GLY A 1 692 ? 17.027 -22.093 -27.150 1.00 93.81 692 GLY A N 1
ATOM 5584 C CA . GLY A 1 692 ? 16.364 -22.285 -25.865 1.00 93.81 692 GLY A CA 1
ATOM 5585 C C . GLY A 1 692 ? 14.878 -21.917 -25.908 1.00 93.81 692 GLY A C 1
ATOM 5586 O O . GLY A 1 692 ? 14.392 -21.235 -26.813 1.00 93.81 692 GLY A O 1
ATOM 5587 N N . THR A 1 693 ? 14.147 -22.337 -24.878 1.00 93.38 693 THR A N 1
ATOM 5588 C CA . THR A 1 693 ? 12.750 -21.936 -24.643 1.00 93.38 693 THR A CA 1
ATOM 5589 C C . THR A 1 693 ? 12.631 -21.079 -23.386 1.00 93.38 693 THR A C 1
ATOM 5591 O O . THR A 1 693 ? 11.770 -21.315 -22.555 1.00 93.38 693 THR A O 1
ATOM 5594 N N . ASP A 1 694 ? 13.550 -20.154 -23.155 1.00 85.75 694 ASP A N 1
ATOM 5595 C CA . ASP A 1 694 ? 13.631 -19.316 -21.948 1.00 85.75 694 ASP A CA 1
ATOM 5596 C C . ASP A 1 694 ? 13.808 -17.822 -22.270 1.00 85.75 694 ASP A C 1
ATOM 5598 O O . ASP A 1 694 ? 13.895 -16.987 -21.368 1.00 85.75 694 ASP A O 1
ATOM 5602 N N . SER A 1 695 ? 13.815 -17.474 -23.560 1.00 91.00 695 SER A N 1
ATOM 5603 C CA . SER A 1 695 ? 13.912 -16.107 -24.064 1.00 91.00 695 SER A CA 1
ATOM 5604 C C . SER A 1 695 ? 13.253 -15.983 -25.442 1.00 91.00 695 SER A C 1
ATOM 5606 O O . SER A 1 695 ? 13.045 -16.972 -26.142 1.00 91.00 695 SER A O 1
ATOM 5608 N N . HIS A 1 696 ? 12.918 -14.765 -25.860 1.00 95.69 696 HIS A N 1
ATOM 5609 C CA . HIS A 1 696 ? 12.423 -14.488 -27.215 1.00 95.69 696 HIS A CA 1
ATOM 5610 C C . HIS A 1 696 ? 13.492 -14.806 -28.264 1.00 95.69 696 HIS A C 1
ATOM 5612 O O . HIS A 1 696 ? 14.670 -14.538 -28.017 1.00 95.69 696 HIS A O 1
ATOM 5618 N N . TRP A 1 697 ? 13.116 -15.347 -29.430 1.00 96.31 697 TRP A N 1
ATOM 5619 C CA . TRP A 1 697 ? 14.096 -15.827 -30.416 1.00 96.31 697 TRP A CA 1
ATOM 5620 C C . TRP A 1 697 ? 15.042 -14.722 -30.890 1.00 96.31 697 TRP A C 1
ATOM 5622 O O . TRP A 1 697 ? 16.196 -15.008 -31.193 1.00 96.31 697 TRP A O 1
ATOM 5632 N N . GLU A 1 698 ? 14.610 -13.453 -30.873 1.00 95.94 698 GLU A N 1
ATOM 5633 C CA . GLU A 1 698 ? 15.424 -12.311 -31.311 1.00 95.94 698 GLU A CA 1
ATOM 5634 C C . GLU A 1 698 ? 16.609 -12.049 -30.381 1.00 95.94 698 GLU A C 1
ATOM 5636 O O . GLU A 1 698 ? 17.588 -11.420 -30.769 1.00 95.94 698 GLU A O 1
ATOM 5641 N N . LYS A 1 699 ? 16.517 -12.517 -29.135 1.00 95.31 699 LYS A N 1
ATOM 5642 C CA . LYS A 1 699 ? 17.541 -12.334 -28.103 1.00 95.31 699 LYS A CA 1
ATOM 5643 C C . LYS A 1 699 ? 18.458 -13.545 -27.964 1.00 95.31 699 LYS A C 1
ATOM 5645 O O . LYS A 1 699 ? 19.323 -13.541 -27.094 1.00 95.31 699 LYS A O 1
ATOM 5650 N N . GLN A 1 700 ? 18.248 -14.578 -28.773 1.00 95.31 700 GLN A N 1
ATOM 5651 C CA . GLN A 1 700 ? 18.993 -15.828 -28.716 1.00 95.31 700 GLN A CA 1
ATOM 5652 C C . GLN A 1 700 ? 19.981 -15.933 -29.885 1.00 95.31 700 GLN A C 1
ATOM 5654 O O . GLN A 1 700 ? 19.764 -15.283 -30.911 1.00 95.31 700 GLN A O 1
ATOM 5659 N N . PRO A 1 701 ? 21.031 -16.771 -29.783 1.00 96.25 701 PRO A N 1
ATOM 5660 C CA . PRO A 1 701 ? 22.073 -16.853 -30.806 1.00 96.25 701 PRO A CA 1
ATOM 5661 C C . PRO A 1 701 ? 21.553 -17.073 -32.236 1.00 96.25 701 PRO 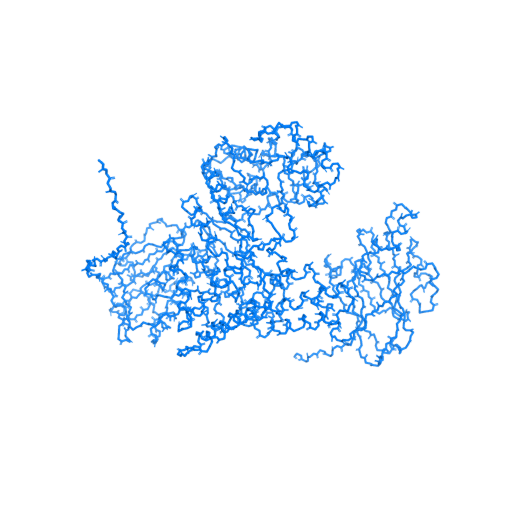A C 1
ATOM 5663 O O . PRO A 1 701 ? 22.063 -16.451 -33.162 1.00 96.25 701 PRO A O 1
ATOM 5666 N N . ALA A 1 702 ? 20.513 -17.895 -32.426 1.00 95.81 702 ALA A N 1
ATOM 5667 C CA . ALA A 1 702 ? 19.903 -18.110 -33.743 1.00 95.81 702 ALA A CA 1
ATOM 5668 C C . ALA A 1 702 ? 19.276 -16.824 -34.323 1.00 95.81 702 ALA A C 1
ATOM 5670 O O . ALA A 1 702 ? 19.519 -16.471 -35.475 1.00 95.81 702 ALA A O 1
ATOM 5671 N N . GLY A 1 703 ? 18.511 -16.071 -33.523 1.00 95.94 703 GLY A N 1
ATOM 5672 C CA . GLY A 1 703 ? 17.926 -14.805 -33.975 1.00 95.94 703 GLY A CA 1
ATOM 5673 C C . GLY A 1 703 ? 18.957 -13.690 -34.154 1.00 95.94 703 GLY A C 1
ATOM 5674 O O . GLY A 1 703 ? 18.823 -12.879 -35.068 1.00 95.94 703 GLY A O 1
ATOM 5675 N N . GLN A 1 704 ? 20.013 -13.672 -33.337 1.00 96.38 704 GLN A N 1
ATOM 5676 C CA . GLN A 1 704 ? 21.133 -12.739 -33.494 1.00 96.38 704 GLN A CA 1
ATOM 5677 C C . GLN A 1 704 ? 21.879 -12.987 -34.809 1.00 96.38 704 GLN A C 1
ATOM 5679 O O . GLN A 1 704 ? 22.056 -12.049 -35.583 1.00 96.38 704 GLN A O 1
ATOM 5684 N N . ARG A 1 705 ? 22.202 -14.247 -35.133 1.00 96.31 705 ARG A N 1
ATOM 5685 C CA . ARG A 1 705 ? 22.804 -14.612 -36.427 1.00 96.31 705 ARG A CA 1
ATOM 5686 C C . ARG A 1 705 ? 21.899 -14.285 -37.607 1.00 96.31 705 ARG A C 1
ATOM 5688 O O . ARG A 1 705 ? 22.375 -13.803 -38.634 1.00 96.31 705 ARG A O 1
ATOM 5695 N N . TRP A 1 706 ? 20.587 -14.494 -37.467 1.00 95.88 706 TRP A N 1
ATOM 5696 C CA 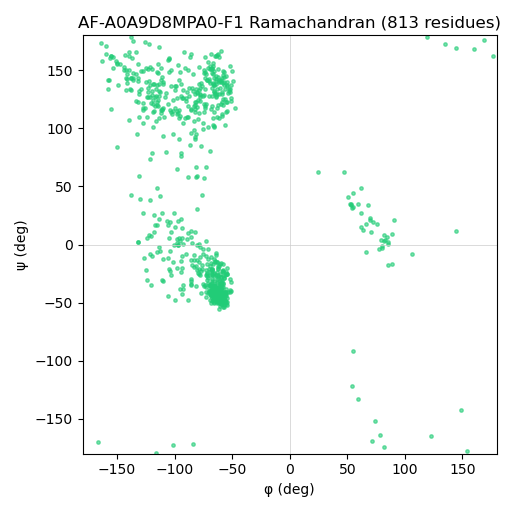. TRP A 1 706 ? 19.639 -14.049 -38.486 1.00 95.88 706 TRP A CA 1
ATOM 5697 C C . TRP A 1 706 ? 19.756 -12.543 -38.730 1.00 95.88 706 TRP A C 1
ATOM 5699 O O . TRP A 1 706 ? 19.854 -12.115 -39.881 1.00 95.88 706 TRP A O 1
ATOM 5709 N N . LYS A 1 707 ? 19.754 -11.744 -37.658 1.00 96.00 707 LYS A N 1
ATOM 5710 C CA . LYS A 1 707 ? 19.867 -10.286 -37.734 1.00 96.00 707 LYS A CA 1
ATOM 5711 C C . LYS A 1 707 ? 21.177 -9.852 -38.378 1.00 96.00 707 LYS A C 1
ATOM 5713 O O . LYS A 1 707 ? 21.151 -8.995 -39.253 1.00 96.00 707 LYS A O 1
ATOM 5718 N N . GLU A 1 708 ? 22.295 -10.451 -37.983 1.00 95.62 708 GLU A N 1
ATOM 5719 C CA . GLU A 1 708 ? 23.612 -10.185 -38.572 1.00 95.62 708 GLU A CA 1
ATOM 5720 C C . GLU A 1 708 ? 23.614 -10.442 -40.082 1.00 95.62 708 GLU A C 1
ATOM 5722 O O . GLU A 1 708 ? 24.133 -9.634 -40.847 1.00 95.62 708 GLU A O 1
ATOM 5727 N N . LYS A 1 709 ? 22.971 -11.529 -40.524 1.00 96.00 709 LYS A N 1
ATOM 5728 C CA . LYS A 1 709 ? 22.901 -11.905 -41.940 1.00 96.00 709 LYS A CA 1
ATOM 5729 C C . LYS A 1 709 ? 21.954 -11.030 -42.772 1.00 96.00 709 LYS A C 1
ATOM 5731 O O . LYS A 1 709 ? 22.233 -10.803 -43.945 1.00 96.00 709 LYS A O 1
ATOM 5736 N N . HIS A 1 710 ? 20.837 -10.568 -42.206 1.00 95.69 710 HIS A N 1
ATOM 5737 C CA . HIS A 1 710 ? 19.761 -9.907 -42.968 1.00 95.69 710 HIS A CA 1
ATOM 5738 C C . HIS A 1 710 ? 19.568 -8.419 -42.633 1.00 95.69 710 HIS A C 1
ATOM 5740 O O . HIS A 1 710 ? 18.713 -7.765 -43.221 1.00 95.69 710 HIS A O 1
ATOM 5746 N N . GLY A 1 711 ? 20.325 -7.871 -41.680 1.00 93.81 711 GLY A N 1
ATOM 5747 C CA . GLY A 1 711 ? 20.248 -6.467 -41.259 1.00 93.81 711 GLY A CA 1
ATOM 5748 C C . GLY A 1 711 ? 19.071 -6.123 -40.335 1.00 93.81 711 GLY A C 1
ATOM 5749 O O . GLY A 1 711 ? 18.990 -4.996 -39.848 1.00 93.81 711 GLY A O 1
ATOM 5750 N N . SER A 1 712 ? 18.168 -7.065 -40.047 1.00 93.75 712 SER A N 1
ATOM 5751 C CA . SER A 1 712 ? 17.007 -6.854 -39.170 1.00 93.75 712 SER A CA 1
ATOM 5752 C C . SER A 1 712 ? 16.584 -8.127 -38.436 1.00 93.75 712 SER A C 1
ATOM 5754 O O . SER A 1 712 ? 16.814 -9.235 -38.918 1.00 93.75 712 SER A O 1
ATOM 5756 N N . ASP A 1 713 ? 15.920 -7.973 -37.285 1.00 95.19 713 ASP A N 1
ATOM 5757 C CA . ASP A 1 713 ? 15.376 -9.106 -36.524 1.00 95.19 713 ASP A CA 1
ATOM 5758 C C . ASP A 1 713 ? 14.352 -9.887 -37.365 1.00 95.19 713 ASP A C 1
ATOM 5760 O O . ASP A 1 713 ? 13.534 -9.282 -38.061 1.00 95.19 713 ASP A O 1
ATOM 5764 N N . PHE A 1 714 ? 14.344 -11.220 -37.269 1.00 96.00 714 PHE A N 1
ATOM 5765 C CA . PHE A 1 714 ? 13.353 -12.031 -37.979 1.00 96.00 714 PHE A CA 1
ATOM 5766 C C . PHE A 1 714 ? 11.933 -11.771 -37.459 1.00 96.00 714 PHE A C 1
ATOM 5768 O O . PHE A 1 714 ? 11.676 -11.846 -36.251 1.00 96.00 714 PHE A O 1
ATOM 5775 N N . LYS A 1 715 ? 11.005 -11.510 -38.386 1.00 95.06 715 LYS A N 1
ATOM 5776 C CA . LYS A 1 715 ? 9.561 -11.370 -38.154 1.00 95.06 715 LYS A CA 1
ATOM 5777 C C . LYS A 1 715 ? 8.835 -12.225 -39.182 1.00 95.06 715 LYS A C 1
ATOM 5779 O O . LYS A 1 715 ? 9.028 -12.030 -40.376 1.00 95.06 715 LYS A O 1
ATOM 5784 N N . GLY A 1 716 ? 8.009 -13.160 -38.730 1.00 96.38 716 GLY A N 1
ATOM 5785 C CA . GLY A 1 716 ? 7.397 -14.152 -39.610 1.00 96.38 716 GLY A CA 1
ATOM 5786 C C . GLY A 1 716 ? 7.156 -15.471 -38.894 1.00 96.38 716 GLY A C 1
ATOM 5787 O O . GLY A 1 716 ? 6.784 -15.484 -37.716 1.00 96.38 716 GLY A O 1
ATOM 5788 N N . VAL A 1 717 ? 7.359 -16.567 -39.623 1.00 97.88 717 VAL A N 1
ATOM 5789 C CA . VAL A 1 717 ? 7.096 -17.937 -39.174 1.00 97.88 717 VAL A CA 1
ATOM 5790 C C . VAL A 1 717 ? 8.401 -18.610 -38.757 1.00 97.88 717 VAL A C 1
ATOM 5792 O O . VAL A 1 717 ? 9.355 -18.677 -39.525 1.00 97.88 717 VAL A O 1
ATOM 5795 N N . GLY A 1 718 ? 8.453 -19.112 -37.528 1.00 97.31 718 GLY A N 1
ATOM 5796 C CA . GLY A 1 718 ? 9.554 -19.925 -37.019 1.00 97.31 718 GLY A CA 1
ATOM 5797 C C . GLY A 1 718 ? 9.044 -21.286 -36.568 1.00 97.31 718 GLY A C 1
ATOM 5798 O O . GLY A 1 718 ? 8.003 -21.388 -35.917 1.00 97.31 718 GLY A O 1
ATOM 5799 N N . TRP A 1 719 ? 9.780 -22.338 -36.899 1.00 98.19 719 TRP A N 1
ATOM 5800 C CA . TRP A 1 719 ? 9.458 -23.704 -36.513 1.00 98.19 719 TRP A CA 1
ATOM 5801 C C . TRP A 1 719 ? 10.399 -24.152 -35.411 1.00 98.19 719 TRP A C 1
ATOM 5803 O O . TRP A 1 719 ? 11.606 -24.189 -35.615 1.00 98.19 719 TRP A O 1
ATOM 5813 N N . TYR A 1 720 ? 9.847 -24.519 -34.261 1.00 98.44 720 TYR A N 1
ATOM 5814 C CA . TYR A 1 720 ? 10.570 -25.148 -33.162 1.00 98.44 720 TYR A CA 1
ATOM 5815 C C . TYR A 1 720 ? 10.409 -26.666 -33.224 1.00 98.44 720 TYR A C 1
ATOM 5817 O O . TYR A 1 720 ? 9.309 -27.144 -33.500 1.00 98.44 720 TYR A O 1
ATOM 5825 N N . ARG A 1 721 ? 11.459 -27.428 -32.916 1.00 98.00 721 ARG A N 1
ATOM 5826 C CA . ARG A 1 721 ? 11.383 -28.886 -32.752 1.00 98.00 721 ARG A CA 1
ATOM 5827 C C . ARG A 1 721 ? 12.197 -29.357 -31.565 1.00 98.00 721 ARG A C 1
ATOM 5829 O O . ARG A 1 721 ? 13.291 -28.860 -31.320 1.00 98.00 721 ARG A O 1
ATOM 5836 N N . VAL A 1 722 ? 11.670 -30.358 -30.873 1.00 97.69 722 VAL A N 1
ATOM 5837 C CA . VAL A 1 722 ? 12.388 -31.111 -29.847 1.00 97.69 722 VAL A CA 1
ATOM 5838 C C . VAL A 1 722 ? 12.079 -32.596 -29.978 1.00 97.69 722 VAL A C 1
ATOM 5840 O O . VAL A 1 722 ? 10.947 -32.983 -30.288 1.00 97.69 722 VAL A O 1
ATOM 5843 N N . MET A 1 723 ? 13.093 -33.420 -29.731 1.00 96.44 723 MET A N 1
ATOM 5844 C CA . MET A 1 723 ? 12.941 -34.863 -29.582 1.00 96.44 723 MET A CA 1
ATOM 5845 C C . MET A 1 723 ? 13.010 -35.233 -28.106 1.00 96.44 723 MET A C 1
ATOM 5847 O O . MET A 1 723 ? 13.857 -34.715 -27.378 1.00 96.44 723 MET A O 1
ATOM 5851 N N . PHE A 1 724 ? 12.125 -36.116 -27.651 1.00 95.31 724 PHE A N 1
ATOM 5852 C CA . PHE A 1 724 ? 12.100 -36.523 -26.251 1.00 95.31 724 PHE A CA 1
ATOM 5853 C C . PHE A 1 724 ? 11.520 -37.923 -26.040 1.00 95.31 724 PHE A C 1
ATOM 5855 O O . PHE A 1 724 ? 10.634 -38.392 -26.758 1.00 95.31 724 PHE A O 1
ATOM 5862 N N . ASP A 1 725 ? 11.989 -38.554 -24.970 1.00 93.88 725 ASP A N 1
ATOM 5863 C CA . ASP A 1 725 ? 11.444 -39.810 -24.459 1.00 93.88 725 ASP A CA 1
ATOM 5864 C C . ASP A 1 725 ? 10.435 -39.536 -23.340 1.00 93.88 725 ASP A C 1
ATOM 5866 O O . ASP A 1 725 ? 10.587 -38.565 -22.583 1.00 93.88 725 ASP A O 1
ATOM 5870 N N . ALA A 1 726 ? 9.427 -40.398 -23.221 1.00 89.62 726 ALA A N 1
ATOM 5871 C CA . ALA A 1 726 ? 8.373 -40.302 -22.223 1.00 89.62 726 ALA A CA 1
ATOM 5872 C C . ALA A 1 726 ? 8.236 -41.620 -21.456 1.00 89.62 726 ALA A C 1
ATOM 5874 O O . ALA A 1 726 ? 7.869 -42.650 -22.014 1.00 89.62 726 ALA A O 1
ATOM 5875 N N . GLU A 1 727 ? 8.484 -41.572 -20.152 1.00 85.75 727 GLU A N 1
ATOM 5876 C CA . GLU A 1 727 ? 8.257 -42.712 -19.265 1.00 85.75 727 GLU A CA 1
ATOM 5877 C C . GLU A 1 727 ? 6.753 -42.963 -19.097 1.00 85.75 727 GLU A C 1
ATOM 5879 O O . GLU A 1 727 ? 5.967 -42.017 -18.978 1.00 85.75 727 GLU A O 1
ATOM 5884 N N . ASN A 1 728 ? 6.348 -44.235 -19.057 1.00 83.94 728 ASN A N 1
ATOM 5885 C CA . ASN A 1 728 ? 4.951 -44.663 -18.909 1.00 83.94 728 ASN A CA 1
ATOM 5886 C C . ASN A 1 728 ? 3.991 -43.909 -19.857 1.00 83.94 728 ASN A C 1
ATOM 5888 O O . ASN A 1 728 ? 3.092 -43.206 -19.389 1.00 83.94 728 ASN A O 1
ATOM 5892 N N . PRO A 1 729 ? 4.146 -44.030 -21.190 1.00 83.81 729 PRO A N 1
ATOM 5893 C CA . PRO A 1 729 ? 3.352 -43.269 -22.162 1.00 83.81 729 PRO A CA 1
ATOM 5894 C C . PRO A 1 729 ? 1.845 -43.581 -22.122 1.00 83.81 729 PRO A C 1
ATOM 5896 O O . PRO A 1 729 ? 1.045 -42.825 -22.667 1.00 83.81 729 PRO A O 1
ATOM 5899 N N . ALA A 1 730 ? 1.454 -44.681 -21.468 1.00 83.50 730 ALA A N 1
ATOM 5900 C CA . ALA A 1 730 ? 0.060 -45.037 -21.213 1.00 83.50 730 ALA A CA 1
ATOM 5901 C C . ALA A 1 730 ? -0.610 -44.151 -20.145 1.00 83.50 730 ALA A C 1
ATOM 5903 O O . ALA A 1 730 ? -1.837 -44.064 -20.104 1.00 83.50 730 ALA A O 1
ATOM 5904 N N . GLU A 1 731 ? 0.163 -43.495 -19.274 1.00 87.00 731 GLU A N 1
ATOM 5905 C CA . GLU A 1 731 ? -0.389 -42.568 -18.291 1.00 87.00 731 GLU A CA 1
ATOM 5906 C C . GLU A 1 731 ? -0.750 -41.226 -18.947 1.00 87.00 731 GLU A C 1
ATOM 5908 O O . GLU A 1 731 ? 0.030 -40.698 -19.742 1.00 87.00 731 GLU A O 1
ATOM 5913 N N . PRO A 1 732 ? -1.894 -40.612 -18.598 1.00 89.38 732 PRO A N 1
ATOM 5914 C CA . PRO A 1 732 ? -2.256 -39.297 -19.111 1.00 89.38 732 PRO A CA 1
ATOM 5915 C C . PRO A 1 732 ? -1.184 -38.231 -18.823 1.00 89.38 732 PRO A C 1
ATOM 5917 O O . PRO A 1 732 ? -0.826 -37.982 -17.668 1.00 89.38 732 PRO A O 1
ATOM 5920 N N . ARG A 1 733 ? -0.706 -37.554 -19.875 1.00 90.56 733 ARG A N 1
ATOM 5921 C CA . ARG A 1 733 ? 0.287 -36.467 -19.794 1.00 90.56 733 ARG A CA 1
ATOM 5922 C C . ARG A 1 733 ? -0.237 -35.161 -20.386 1.00 90.56 733 ARG A C 1
ATOM 5924 O O . ARG A 1 733 ? -1.051 -35.168 -21.310 1.00 90.56 733 ARG A O 1
ATOM 5931 N N . ASP A 1 734 ? 0.282 -34.044 -19.898 1.00 92.56 734 ASP A N 1
ATOM 5932 C CA . ASP A 1 734 ? 0.095 -32.725 -20.503 1.00 92.56 734 ASP A CA 1
ATOM 5933 C C . ASP A 1 734 ? 1.441 -32.184 -20.990 1.00 92.56 734 ASP A C 1
ATOM 5935 O O . ASP A 1 734 ? 2.444 -32.257 -20.274 1.00 92.56 734 ASP A O 1
ATOM 5939 N N . LEU A 1 735 ? 1.453 -31.588 -22.182 1.00 93.75 735 LEU A N 1
ATOM 5940 C CA . LEU A 1 735 ? 2.509 -30.663 -22.579 1.00 93.75 735 LEU A CA 1
ATOM 5941 C C . LEU A 1 735 ? 2.196 -29.307 -21.956 1.00 93.75 735 LEU A C 1
ATOM 5943 O O . LEU A 1 735 ? 1.154 -28.712 -22.234 1.00 93.75 735 LEU A O 1
ATOM 5947 N N . VAL A 1 736 ? 3.081 -28.814 -21.101 1.00 92.62 736 VAL A N 1
ATOM 5948 C CA . VAL A 1 736 ? 2.887 -27.553 -20.389 1.00 92.62 736 VAL A CA 1
ATOM 5949 C C . VAL A 1 736 ? 3.882 -26.530 -20.896 1.00 92.62 736 VAL A C 1
ATOM 5951 O O . VAL A 1 736 ? 5.084 -26.656 -20.685 1.00 92.62 736 VAL A O 1
ATOM 5954 N N . PHE A 1 737 ? 3.367 -25.505 -21.563 1.00 92.38 737 PHE A N 1
ATOM 5955 C CA . PHE A 1 737 ? 4.157 -24.393 -22.064 1.00 92.38 737 PHE A CA 1
ATOM 5956 C C . PHE A 1 737 ? 4.145 -23.275 -21.031 1.00 92.38 737 PHE A C 1
ATOM 5958 O O . PHE A 1 737 ? 3.077 -22.804 -20.632 1.00 92.38 737 PHE A O 1
ATOM 5965 N N . GLY A 1 738 ? 5.329 -22.816 -20.624 1.00 86.81 738 GLY A N 1
ATOM 5966 C CA . GLY A 1 738 ? 5.456 -21.663 -19.741 1.00 86.81 738 GLY A CA 1
ATOM 5967 C C . GLY A 1 738 ? 4.863 -20.396 -20.362 1.00 86.81 738 GLY A C 1
ATOM 5968 O O . GLY A 1 738 ? 4.268 -19.602 -19.640 1.00 86.81 738 GLY A O 1
ATOM 5969 N N . SER A 1 739 ? 5.030 -20.214 -21.679 1.00 91.69 739 SER A N 1
ATOM 5970 C CA . SER A 1 739 ? 4.295 -19.285 -22.544 1.00 91.69 739 SER A CA 1
ATOM 5971 C C . SER A 1 739 ? 4.853 -19.312 -23.978 1.00 91.69 739 SER A C 1
ATOM 5973 O O . SER A 1 739 ? 5.994 -19.713 -24.206 1.00 91.69 739 SER A O 1
ATOM 5975 N N . VAL A 1 740 ? 4.066 -18.810 -24.931 1.00 95.38 740 VAL A N 1
ATOM 5976 C CA . VAL A 1 740 ? 4.481 -18.516 -26.309 1.00 95.38 740 VAL A CA 1
ATOM 5977 C C . VAL A 1 740 ? 4.059 -17.092 -26.652 1.00 95.38 740 VAL A C 1
ATOM 5979 O O . VAL A 1 740 ? 2.923 -16.704 -26.366 1.00 95.38 740 VAL A O 1
ATOM 5982 N N . ASP A 1 741 ? 4.971 -16.323 -27.243 1.00 94.81 741 ASP A N 1
ATOM 5983 C CA . ASP A 1 741 ? 4.721 -14.960 -27.702 1.00 94.81 741 ASP A CA 1
ATOM 5984 C C . ASP A 1 741 ? 4.510 -14.947 -29.220 1.00 94.81 741 ASP A C 1
ATOM 5986 O O . ASP A 1 741 ? 5.466 -14.960 -29.989 1.00 94.81 741 ASP A O 1
ATOM 5990 N N . GLY A 1 742 ? 3.245 -14.995 -29.639 1.00 94.56 742 GLY A N 1
ATOM 5991 C CA . GLY A 1 742 ? 2.830 -15.202 -31.028 1.00 94.56 742 GLY A CA 1
ATOM 5992 C C . GLY A 1 742 ? 1.695 -16.221 -31.131 1.00 94.56 742 GLY A C 1
ATOM 5993 O O . GLY A 1 742 ? 1.315 -16.847 -30.135 1.00 94.56 742 GLY A O 1
ATOM 5994 N N . SER A 1 743 ? 1.135 -16.379 -32.331 1.00 96.44 743 SER A N 1
ATOM 5995 C CA . SER A 1 743 ? 0.239 -17.502 -32.609 1.00 96.44 743 SER A CA 1
ATOM 5996 C C . SER A 1 743 ? 1.064 -18.781 -32.747 1.00 96.44 743 SER A C 1
ATOM 5998 O O . SER A 1 743 ? 2.217 -18.738 -33.176 1.00 96.44 743 SER A O 1
ATOM 6000 N N . ALA A 1 744 ? 0.504 -19.922 -32.353 1.00 97.94 744 ALA A N 1
ATOM 6001 C CA . ALA A 1 744 ? 1.223 -21.187 -32.374 1.00 97.94 744 ALA A CA 1
ATOM 6002 C C . ALA A 1 744 ? 0.347 -22.367 -32.798 1.00 97.94 744 ALA A C 1
ATOM 6004 O O . ALA A 1 744 ? -0.815 -22.461 -32.404 1.00 97.94 744 ALA A O 1
ATOM 6005 N N . VAL A 1 745 ? 0.919 -23.297 -33.560 1.00 98.38 745 VAL A N 1
ATOM 6006 C CA . VAL A 1 745 ? 0.303 -24.583 -33.912 1.00 98.38 745 VAL A CA 1
ATOM 6007 C C . VAL A 1 745 ? 1.229 -25.706 -33.473 1.00 98.38 745 VAL A C 1
ATOM 6009 O O . VAL A 1 745 ? 2.429 -25.661 -33.742 1.00 98.38 745 VAL A O 1
ATOM 6012 N N . PHE A 1 746 ? 0.671 -26.699 -32.786 1.00 98.31 746 PHE A N 1
ATOM 6013 C CA . PHE A 1 746 ? 1.422 -27.741 -32.095 1.00 98.31 746 PHE A CA 1
ATOM 6014 C C . PHE A 1 746 ? 1.181 -29.087 -32.766 1.00 98.31 746 PHE A C 1
ATOM 6016 O O . PHE A 1 746 ? 0.031 -29.503 -32.930 1.00 98.31 746 PHE A O 1
ATOM 6023 N N . TYR A 1 747 ? 2.269 -29.772 -33.100 1.00 98.31 747 TYR A N 1
ATOM 6024 C CA . TYR A 1 747 ? 2.266 -31.087 -33.722 1.00 98.31 747 TYR A CA 1
ATOM 6025 C C . TYR A 1 747 ? 3.066 -32.061 -32.863 1.00 98.31 747 TYR A C 1
ATOM 6027 O O . TYR A 1 747 ? 4.223 -31.790 -32.544 1.00 98.31 747 TYR A O 1
ATOM 6035 N N . LEU A 1 748 ? 2.476 -33.196 -32.505 1.00 98.00 748 LEU A N 1
ATOM 6036 C CA . LEU A 1 748 ? 3.170 -34.286 -31.827 1.00 98.00 748 LEU A CA 1
ATOM 6037 C C . LEU A 1 748 ? 3.204 -35.489 -32.759 1.00 98.00 748 LEU A C 1
ATOM 6039 O O . LEU A 1 748 ? 2.167 -35.946 -33.225 1.00 98.00 748 LEU A O 1
ATOM 6043 N N . ASN A 1 749 ? 4.403 -35.995 -33.035 1.00 97.00 749 ASN A N 1
ATOM 6044 C CA . ASN A 1 749 ? 4.625 -37.122 -33.937 1.00 97.00 749 ASN A CA 1
ATOM 6045 C C . ASN A 1 749 ? 3.989 -36.921 -35.329 1.00 97.00 749 ASN A C 1
ATOM 6047 O O . ASN A 1 749 ? 3.548 -37.878 -35.954 1.00 97.00 749 ASN A O 1
ATOM 6051 N N . GLY A 1 750 ? 3.962 -35.674 -35.816 1.00 96.00 750 GLY A N 1
ATOM 6052 C CA . GLY A 1 750 ? 3.362 -35.289 -37.099 1.00 96.00 750 GLY A CA 1
ATOM 6053 C C . GLY A 1 750 ? 1.875 -34.933 -37.037 1.00 96.00 750 GLY A C 1
ATOM 6054 O O . GLY A 1 750 ? 1.378 -34.259 -37.938 1.00 96.00 750 GLY A O 1
ATOM 6055 N N . GLU A 1 751 ? 1.167 -35.300 -35.968 1.00 96.69 751 GLU A N 1
ATOM 6056 C CA . GLU A 1 751 ? -0.258 -35.007 -35.817 1.00 96.69 751 GLU A CA 1
ATOM 6057 C C . GLU A 1 751 ? -0.483 -33.659 -35.135 1.00 96.69 751 GLU A C 1
ATOM 6059 O O . GLU A 1 751 ? 0.096 -33.373 -34.086 1.00 96.69 751 GLU A O 1
ATOM 6064 N N . LYS A 1 752 ? -1.355 -32.822 -35.707 1.00 97.44 752 LYS A N 1
ATOM 6065 C CA . LYS A 1 752 ? -1.761 -31.556 -35.086 1.00 97.44 752 LYS A CA 1
ATOM 6066 C C . LYS A 1 752 ? -2.586 -31.847 -33.832 1.00 97.44 752 LYS A C 1
ATOM 6068 O O . LYS A 1 752 ? -3.690 -32.370 -33.930 1.00 97.44 752 LYS A O 1
ATOM 6073 N N . ILE A 1 753 ? -2.082 -31.442 -32.669 1.00 97.38 753 ILE A N 1
ATOM 6074 C CA . ILE A 1 753 ? -2.742 -31.678 -31.375 1.00 97.38 753 ILE A CA 1
ATOM 6075 C C . ILE A 1 753 ? -3.428 -30.436 -30.807 1.00 97.38 753 ILE A C 1
ATOM 6077 O O . ILE A 1 753 ? -4.321 -30.557 -29.973 1.00 97.38 753 ILE A O 1
ATOM 6081 N N . TRP A 1 754 ? -3.004 -29.236 -31.217 1.00 97.19 754 TRP A N 1
ATOM 6082 C CA . TRP A 1 754 ? -3.555 -27.984 -30.697 1.00 97.19 754 TRP A CA 1
ATOM 6083 C C . TRP A 1 754 ? -3.218 -26.796 -31.608 1.00 97.19 754 TRP A C 1
ATOM 6085 O O . TRP A 1 754 ? -2.227 -26.808 -32.342 1.00 97.19 754 TRP A O 1
ATOM 6095 N N . GLU A 1 755 ? -4.003 -25.725 -31.511 1.00 96.62 755 GLU A N 1
ATOM 6096 C CA . GLU A 1 755 ? -3.668 -24.398 -32.033 1.00 96.62 755 GLU A CA 1
ATOM 6097 C C . GLU A 1 755 ? -4.010 -23.287 -31.0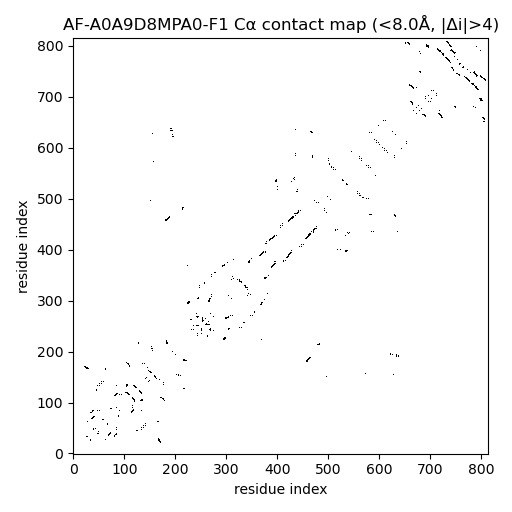32 1.00 96.62 755 GLU A C 1
ATOM 6099 O O . GLU A 1 755 ? -4.988 -23.353 -30.284 1.00 96.62 755 GLU A O 1
ATOM 6104 N N . ARG A 1 756 ? -3.168 -22.261 -30.983 1.00 95.06 756 ARG A N 1
ATOM 6105 C CA . ARG A 1 756 ? -3.303 -21.123 -30.082 1.00 95.06 756 ARG A CA 1
ATOM 6106 C C . ARG A 1 756 ? -3.119 -19.833 -30.881 1.00 95.06 756 ARG A C 1
ATOM 6108 O O . ARG A 1 756 ? -1.979 -19.420 -31.084 1.00 95.06 756 ARG A O 1
ATOM 6115 N N . PRO A 1 757 ? -4.201 -19.192 -31.353 1.00 95.25 757 PRO A N 1
ATOM 6116 C CA . PRO A 1 757 ? -4.100 -17.885 -31.996 1.00 95.25 757 PRO A CA 1
ATOM 6117 C C . PRO A 1 757 ? -3.617 -16.811 -31.011 1.00 95.25 757 PRO A C 1
ATOM 6119 O O . PRO A 1 757 ? -3.706 -16.983 -29.793 1.00 95.25 757 PRO A O 1
ATOM 6122 N N . PHE A 1 758 ? -3.145 -15.685 -31.548 1.00 89.19 758 PHE A N 1
ATOM 6123 C CA . PHE A 1 758 ? -2.794 -14.493 -30.781 1.00 89.19 758 PHE A CA 1
ATOM 6124 C C . PHE A 1 758 ? -3.578 -13.279 -31.313 1.00 89.19 758 PHE A C 1
ATOM 6126 O O . PHE A 1 758 ? -3.498 -13.017 -32.514 1.00 89.19 758 PHE A O 1
ATOM 6133 N N . PRO A 1 759 ? -4.306 -12.531 -30.460 1.00 90.25 759 PRO A N 1
ATOM 6134 C CA . PRO A 1 759 ? -4.557 -12.798 -29.038 1.00 90.25 759 PRO A CA 1
ATOM 6135 C C . PRO A 1 759 ? -5.402 -14.065 -28.817 1.00 90.25 759 PRO A C 1
ATOM 6137 O O . PRO A 1 759 ? -6.324 -14.356 -29.579 1.00 90.25 759 PRO A O 1
ATOM 6140 N N . TYR A 1 760 ? -5.120 -14.826 -27.757 1.00 90.31 760 TYR A N 1
ATOM 6141 C CA . TYR A 1 760 ? -5.889 -16.033 -27.446 1.00 90.31 760 TYR A CA 1
ATOM 6142 C C . TYR A 1 760 ? -7.181 -15.675 -26.706 1.00 90.31 760 TYR A C 1
ATOM 6144 O O . TYR A 1 760 ? -7.133 -15.055 -25.647 1.00 90.31 760 TYR A O 1
ATOM 6152 N N . LYS A 1 761 ? -8.341 -16.070 -27.250 1.00 91.12 761 LYS A N 1
ATOM 6153 C CA . LYS A 1 761 ? -9.676 -15.762 -26.687 1.00 91.12 761 LYS A CA 1
ATOM 6154 C C . LYS A 1 761 ? -9.904 -14.261 -26.414 1.00 91.12 761 LYS A C 1
ATOM 6156 O O . LYS A 1 761 ? -10.563 -13.899 -25.446 1.00 91.12 761 LYS A O 1
ATOM 6161 N N . GLY A 1 762 ? -9.340 -13.396 -27.260 1.00 86.56 762 GLY A N 1
ATOM 6162 C CA . GLY A 1 762 ? -9.455 -11.937 -27.136 1.00 86.56 762 GLY A CA 1
ATOM 6163 C C . GLY A 1 762 ? -8.510 -11.293 -26.113 1.00 86.56 762 GLY A C 1
ATOM 6164 O O . GLY A 1 762 ? -8.490 -10.072 -26.004 1.00 86.56 762 GLY A O 1
ATOM 6165 N N . ASP A 1 763 ? -7.695 -12.074 -25.399 1.00 83.69 763 ASP A N 1
ATOM 6166 C CA . ASP A 1 763 ? -6.756 -11.557 -24.405 1.00 83.69 763 ASP A CA 1
ATOM 6167 C C . ASP A 1 763 ? -5.393 -11.202 -25.025 1.00 83.69 763 ASP A C 1
ATOM 6169 O O . ASP A 1 763 ? -4.594 -12.066 -25.410 1.00 83.69 763 ASP A O 1
ATOM 6173 N N . THR A 1 764 ? -5.103 -9.904 -25.092 1.00 86.75 764 THR A N 1
ATOM 6174 C CA . THR A 1 764 ? -3.845 -9.354 -25.619 1.00 86.75 764 THR A CA 1
ATOM 6175 C C . THR A 1 764 ? -2.638 -9.601 -24.713 1.00 86.75 764 THR A C 1
ATOM 6177 O O . THR A 1 764 ? -1.506 -9.471 -25.176 1.00 86.75 764 THR A O 1
ATOM 6180 N N . ASN A 1 765 ? -2.838 -10.029 -23.461 1.00 85.00 765 ASN A N 1
ATOM 6181 C CA . ASN A 1 765 ? -1.780 -10.457 -22.542 1.00 85.00 765 ASN A CA 1
ATOM 6182 C C . ASN A 1 765 ? -1.557 -11.972 -22.534 1.00 85.00 765 ASN A C 1
ATOM 6184 O O . ASN A 1 765 ? -0.682 -12.452 -21.812 1.00 85.00 765 ASN A O 1
ATOM 6188 N N . SER A 1 766 ? -2.271 -12.726 -23.374 1.00 87.25 766 SER A N 1
ATOM 6189 C CA . SER A 1 766 ? -2.160 -14.188 -23.445 1.00 87.25 766 SER A CA 1
ATOM 6190 C C . SER A 1 766 ? -0.729 -14.694 -23.676 1.00 87.25 766 SER A C 1
ATOM 6192 O O . SER A 1 766 ? -0.378 -15.782 -23.220 1.00 87.25 766 SER A O 1
ATOM 6194 N N . TRP A 1 767 ? 0.149 -13.894 -24.282 1.00 89.31 767 TRP A N 1
ATOM 6195 C CA . TRP A 1 767 ? 1.581 -14.186 -24.426 1.00 89.31 767 TRP A CA 1
ATOM 6196 C C . TRP A 1 767 ? 2.364 -14.263 -23.101 1.00 89.31 767 TRP A C 1
ATOM 6198 O O . TRP A 1 767 ? 3.540 -14.634 -23.103 1.00 89.31 767 TRP A O 1
ATOM 6208 N N . ARG A 1 768 ? 1.753 -13.929 -21.957 1.00 84.12 768 ARG A N 1
ATOM 6209 C CA . ARG A 1 768 ? 2.358 -13.998 -20.614 1.00 84.12 768 ARG A CA 1
ATOM 6210 C C . ARG A 1 768 ? 1.942 -15.220 -19.802 1.00 84.12 768 ARG A C 1
ATOM 6212 O O . ARG A 1 768 ? 2.559 -15.482 -18.767 1.00 84.12 768 ARG A O 1
ATOM 6219 N N . TYR A 1 769 ? 0.889 -15.912 -20.222 1.00 83.75 769 TYR A N 1
ATOM 6220 C CA . TYR A 1 769 ? 0.264 -16.968 -19.435 1.00 83.75 769 TYR A CA 1
ATOM 6221 C C . TYR A 1 769 ? 0.713 -18.347 -19.901 1.00 83.75 769 TYR A C 1
ATOM 6223 O O . TYR A 1 769 ? 0.757 -18.628 -21.102 1.00 83.75 769 TYR A O 1
ATOM 6231 N N . SER A 1 770 ? 1.003 -19.208 -18.928 1.00 87.69 770 SER A N 1
ATOM 6232 C CA . SER A 1 770 ? 1.235 -20.625 -19.173 1.00 87.69 770 SER A CA 1
ATOM 6233 C C . SER A 1 770 ? -0.051 -21.303 -19.649 1.00 87.69 770 SER A C 1
ATOM 6235 O O . SER A 1 770 ? -1.165 -20.825 -19.417 1.00 87.69 770 SER A O 1
ATOM 6237 N N . PHE A 1 771 ? 0.088 -22.420 -20.354 1.00 90.25 771 PHE A N 1
ATOM 6238 C CA . PHE A 1 771 ? -1.048 -23.227 -20.787 1.00 90.25 771 PHE A CA 1
ATOM 6239 C C . PHE A 1 771 ? -0.657 -24.697 -20.906 1.00 90.25 771 PHE A C 1
ATOM 6241 O O . PHE A 1 771 ? 0.517 -25.044 -21.046 1.00 90.25 771 PHE A O 1
ATOM 6248 N N . LYS A 1 772 ? -1.668 -25.563 -20.833 1.00 91.81 772 LYS A N 1
ATOM 6249 C CA . LYS A 1 772 ? -1.521 -27.015 -20.929 1.00 91.81 772 LYS A CA 1
ATOM 6250 C C . LYS A 1 772 ? -2.199 -27.514 -22.195 1.00 91.81 772 LYS A C 1
ATOM 6252 O O . LYS A 1 772 ? -3.308 -27.081 -22.503 1.00 91.81 772 LYS A O 1
ATOM 6257 N N . ILE A 1 773 ? -1.543 -28.437 -22.881 1.00 94.25 773 ILE A N 1
ATOM 6258 C CA . ILE A 1 773 ? -2.073 -29.186 -24.013 1.00 94.25 773 ILE A CA 1
ATOM 6259 C C . ILE A 1 773 ? -2.174 -30.646 -23.559 1.00 94.25 773 ILE A C 1
ATOM 6261 O O . ILE A 1 773 ? -1.138 -31.293 -23.375 1.00 94.25 773 ILE A O 1
ATOM 6265 N N . PRO A 1 774 ? -3.391 -31.175 -23.351 1.00 93.56 774 PRO A N 1
ATOM 6266 C CA . PRO A 1 774 ? -3.598 -32.590 -23.109 1.00 93.56 774 PRO A CA 1
ATOM 6267 C C . PRO A 1 774 ? -3.037 -33.396 -24.278 1.00 93.56 774 PRO A C 1
ATOM 6269 O O . PRO A 1 774 ? -3.465 -33.225 -25.417 1.00 93.56 774 PRO A O 1
ATOM 6272 N N . VAL A 1 775 ? -2.076 -34.275 -24.002 1.00 93.06 775 VAL A N 1
ATOM 6273 C CA . VAL A 1 775 ? -1.569 -35.217 -25.002 1.00 93.06 775 VAL A CA 1
ATOM 6274 C C . VAL A 1 775 ? -2.689 -36.217 -25.340 1.00 93.06 775 VAL A C 1
ATOM 6276 O O . VAL A 1 775 ? -3.271 -36.788 -24.404 1.00 93.06 775 VAL A O 1
ATOM 6279 N N . PRO A 1 776 ? -3.028 -36.412 -26.631 1.00 90.56 776 PRO A N 1
ATOM 6280 C CA . PRO A 1 776 ? -3.998 -37.417 -27.057 1.00 90.56 776 PRO A CA 1
ATOM 6281 C C . PRO A 1 776 ? -3.597 -38.832 -26.632 1.00 90.56 776 PRO A C 1
ATOM 6283 O O . PRO A 1 776 ? -2.412 -39.174 -26.602 1.00 90.56 776 PRO A O 1
ATOM 6286 N N . GLU A 1 777 ? -4.587 -39.666 -26.310 1.00 80.00 777 GLU A N 1
ATOM 6287 C CA . GLU A 1 777 ? -4.343 -41.068 -25.961 1.00 80.00 777 GLU A CA 1
ATOM 6288 C C . GLU A 1 777 ? -3.626 -41.795 -27.107 1.00 80.00 777 GLU A C 1
ATOM 6290 O O . GLU A 1 777 ? -3.960 -41.605 -28.274 1.00 80.00 777 GLU A O 1
ATOM 6295 N N . LYS A 1 778 ? -2.649 -42.647 -26.769 1.00 85.25 778 LYS A N 1
ATOM 6296 C CA . LYS A 1 778 ? -1.849 -43.468 -27.705 1.00 85.25 778 LYS A CA 1
ATOM 6297 C C . LYS A 1 778 ? -0.913 -42.706 -28.656 1.00 85.25 778 LYS A C 1
ATOM 6299 O O . LYS A 1 778 ? -0.118 -43.355 -29.329 1.00 85.25 778 LYS A O 1
ATOM 6304 N N . LEU A 1 779 ? -0.953 -41.372 -28.699 1.00 92.19 779 LEU A N 1
ATOM 6305 C CA . LEU A 1 779 ? -0.048 -40.588 -29.550 1.00 92.19 779 LEU A CA 1
ATOM 6306 C C . LEU A 1 779 ? 1.366 -40.470 -28.958 1.00 92.19 779 LEU A C 1
ATOM 6308 O O . LEU A 1 779 ? 2.337 -40.299 -29.695 1.00 92.19 779 LEU A O 1
ATOM 6312 N N . LEU A 1 780 ? 1.490 -40.574 -27.633 1.00 93.44 780 LEU A N 1
ATOM 6313 C CA . LEU A 1 780 ? 2.769 -40.559 -26.926 1.00 93.44 780 LEU A CA 1
ATOM 6314 C C . LEU A 1 780 ? 3.440 -41.938 -26.992 1.00 93.44 780 LEU A C 1
ATOM 6316 O O . LEU A 1 780 ? 2.820 -42.952 -26.682 1.00 93.44 780 LEU A O 1
ATOM 6320 N N . LYS A 1 781 ? 4.717 -41.969 -27.369 1.00 93.56 781 LYS A N 1
ATOM 6321 C CA . LYS A 1 781 ? 5.562 -43.169 -27.443 1.00 93.56 781 LYS A CA 1
ATOM 6322 C C . LYS A 1 781 ? 6.538 -43.196 -26.272 1.00 93.56 781 LYS A C 1
ATOM 6324 O O . LYS A 1 781 ? 6.823 -42.157 -25.685 1.00 93.56 781 LYS A O 1
ATOM 6329 N N . GLU A 1 782 ? 7.095 -44.361 -25.959 1.00 92.44 782 GLU A N 1
ATOM 6330 C CA . GLU A 1 782 ? 8.131 -44.462 -24.921 1.00 92.44 782 GLU A CA 1
ATOM 6331 C C . GLU A 1 782 ? 9.404 -43.704 -25.326 1.00 92.44 782 GLU A C 1
ATOM 6333 O O . GLU A 1 782 ? 9.968 -42.948 -24.535 1.00 92.44 782 GLU A O 1
ATOM 6338 N N . LYS A 1 783 ? 9.813 -43.842 -26.594 1.00 93.25 783 LYS A N 1
ATOM 6339 C CA . LYS A 1 783 ? 11.006 -43.196 -27.148 1.00 93.25 783 LYS A CA 1
ATOM 6340 C C . LYS A 1 783 ? 10.737 -42.504 -28.474 1.00 93.25 783 LYS A C 1
ATOM 6342 O O . LYS A 1 783 ? 9.834 -42.896 -29.215 1.00 93.25 783 LYS A O 1
ATOM 6347 N N . GLY A 1 784 ? 11.563 -41.504 -28.776 1.00 92.94 784 GLY A N 1
ATOM 6348 C CA . GLY A 1 784 ? 11.602 -40.862 -30.092 1.00 92.94 784 GLY A CA 1
ATOM 6349 C C . GLY A 1 784 ? 10.350 -40.051 -30.424 1.00 92.94 784 GLY A C 1
ATOM 6350 O O . GLY A 1 784 ? 9.928 -40.020 -31.579 1.00 92.94 784 GLY A O 1
ATOM 6351 N N . ASN A 1 785 ? 9.727 -39.415 -29.427 1.00 96.44 785 ASN A N 1
ATOM 6352 C CA . ASN A 1 785 ? 8.655 -38.467 -29.711 1.00 96.44 785 ASN A CA 1
ATOM 6353 C C . ASN A 1 785 ? 9.232 -37.196 -30.318 1.00 96.44 785 ASN A C 1
ATOM 6355 O O . ASN A 1 785 ? 10.263 -36.704 -29.862 1.00 96.44 785 ASN A O 1
ATOM 6359 N N . VAL A 1 786 ? 8.520 -36.632 -31.288 1.00 97.56 786 VAL A N 1
ATOM 6360 C CA . VAL A 1 786 ? 8.883 -35.379 -31.948 1.00 97.56 786 VAL A CA 1
ATOM 6361 C C . VAL A 1 786 ? 7.776 -34.367 -31.711 1.00 97.56 786 VAL A C 1
ATOM 6363 O O . VAL A 1 786 ? 6.660 -34.533 -32.201 1.00 97.56 786 VAL A O 1
ATOM 6366 N N . LEU A 1 787 ? 8.077 -33.304 -30.969 1.00 98.25 787 LEU A N 1
ATOM 6367 C CA . LEU A 1 787 ? 7.190 -32.153 -30.830 1.00 98.25 787 LEU A CA 1
ATOM 6368 C C . LEU A 1 787 ? 7.683 -31.055 -31.765 1.00 98.25 787 LEU A C 1
ATOM 6370 O O . LEU A 1 787 ? 8.792 -30.553 -31.597 1.00 98.25 787 LEU A O 1
ATOM 6374 N N . THR A 1 788 ? 6.846 -30.683 -32.731 1.00 98.38 788 THR A N 1
ATOM 6375 C CA . THR A 1 788 ? 7.091 -29.570 -33.651 1.00 98.38 788 THR A CA 1
ATOM 6376 C C . THR A 1 788 ? 6.076 -28.461 -33.382 1.00 98.38 788 THR A C 1
ATOM 6378 O O . THR A 1 788 ? 4.877 -28.717 -33.277 1.00 98.38 788 THR A O 1
ATOM 6381 N N . VAL A 1 789 ? 6.534 -27.218 -33.261 1.00 98.50 789 VAL A N 1
ATOM 6382 C CA . VAL A 1 789 ? 5.688 -26.054 -32.975 1.00 98.50 789 VAL A CA 1
ATOM 6383 C C . VAL A 1 789 ? 5.949 -24.974 -34.014 1.00 98.50 789 VAL A C 1
ATOM 6385 O O . VAL A 1 789 ? 7.040 -24.414 -34.076 1.00 98.50 789 VAL A O 1
ATOM 6388 N N . ARG A 1 790 ? 4.934 -24.650 -34.814 1.00 98.25 790 ARG A N 1
ATOM 6389 C CA . ARG A 1 790 ? 4.958 -23.486 -35.706 1.00 98.25 790 ARG A CA 1
ATOM 6390 C C . ARG A 1 790 ? 4.564 -22.266 -34.889 1.00 98.25 790 ARG A C 1
ATOM 6392 O O . ARG A 1 790 ? 3.446 -22.245 -34.387 1.00 98.25 790 ARG A O 1
ATOM 6399 N N . VAL A 1 791 ? 5.433 -21.269 -34.773 1.00 98.12 791 VAL A N 1
ATOM 6400 C CA . VAL A 1 791 ? 5.158 -19.999 -34.086 1.00 98.12 791 VAL A CA 1
ATOM 6401 C C . VAL A 1 791 ? 5.211 -18.860 -35.097 1.00 98.12 791 VAL A C 1
ATOM 6403 O O . VAL A 1 791 ? 6.136 -18.785 -35.901 1.00 98.12 791 VAL A O 1
ATOM 6406 N N . GLU A 1 792 ? 4.227 -17.968 -35.063 1.00 97.06 792 GLU A N 1
ATOM 6407 C CA . GLU A 1 792 ? 4.150 -16.827 -35.968 1.00 97.06 792 GLU A CA 1
ATOM 6408 C C . GLU A 1 792 ? 3.896 -15.525 -35.210 1.00 97.06 792 GLU A C 1
ATOM 6410 O O . GLU A 1 792 ? 2.963 -15.399 -34.408 1.00 97.06 792 GLU A O 1
ATOM 6415 N N . LYS A 1 793 ? 4.721 -14.520 -35.509 1.00 93.06 793 LYS A N 1
ATOM 6416 C CA . LYS A 1 793 ? 4.471 -13.135 -35.116 1.00 93.06 793 LYS A CA 1
ATOM 6417 C C . LYS A 1 793 ? 5.240 -12.190 -36.027 1.00 93.06 793 LYS A C 1
ATOM 6419 O O . LYS A 1 793 ? 6.431 -12.367 -36.279 1.00 93.06 793 LYS A O 1
ATOM 6424 N N . ARG A 1 794 ? 4.548 -11.154 -36.499 1.00 93.12 794 ARG A N 1
ATOM 6425 C CA . ARG A 1 794 ? 5.092 -10.185 -37.465 1.00 93.12 794 ARG A CA 1
ATOM 6426 C C . ARG A 1 794 ? 5.477 -8.844 -36.840 1.00 93.12 794 ARG A C 1
ATOM 6428 O O . ARG A 1 794 ? 6.052 -7.998 -37.510 1.00 93.12 794 ARG A O 1
ATOM 6435 N N . VAL A 1 795 ? 5.180 -8.646 -35.554 1.00 83.50 795 VAL A N 1
ATOM 6436 C CA . VAL A 1 795 ? 5.421 -7.391 -34.828 1.00 83.50 795 VAL A CA 1
ATOM 6437 C C . VAL A 1 795 ? 5.894 -7.691 -33.406 1.00 83.50 795 VAL A C 1
ATOM 6439 O O . VAL A 1 795 ? 5.345 -8.568 -32.744 1.00 83.50 795 VAL A O 1
ATOM 6442 N N . GLY A 1 796 ? 6.874 -6.933 -32.908 1.00 88.75 796 GLY A N 1
ATOM 6443 C CA . GLY A 1 796 ? 7.411 -7.098 -31.552 1.00 88.75 796 GLY A CA 1
ATOM 6444 C C . GLY A 1 796 ? 8.250 -8.369 -31.384 1.00 88.75 796 GLY A C 1
ATOM 6445 O O . GLY A 1 796 ? 8.617 -8.996 -32.371 1.00 88.75 796 GLY A O 1
ATOM 6446 N N . LEU A 1 797 ? 8.595 -8.717 -30.143 1.00 92.00 797 LEU A N 1
ATOM 6447 C CA . LEU A 1 797 ? 9.355 -9.935 -29.819 1.00 92.00 797 LEU A CA 1
ATOM 6448 C C . LEU A 1 797 ? 8.509 -11.197 -30.018 1.00 92.00 797 LEU A C 1
ATOM 6450 O O . LEU A 1 797 ? 7.292 -11.122 -29.857 1.00 92.00 797 LEU A O 1
ATOM 6454 N N . CYS A 1 798 ? 9.129 -12.335 -30.325 1.00 93.44 798 CYS A N 1
ATOM 6455 C CA . CYS A 1 798 ? 8.422 -13.569 -30.658 1.00 93.44 798 CYS A CA 1
ATOM 6456 C C . CYS A 1 798 ? 9.122 -14.830 -30.119 1.00 93.44 798 CYS A C 1
ATOM 6458 O O . CYS A 1 798 ? 10.297 -14.812 -29.747 1.00 93.44 798 CYS A O 1
ATOM 6460 N N . GLY A 1 799 ? 8.383 -15.938 -30.074 1.00 95.88 799 GLY A N 1
ATOM 6461 C CA . GLY A 1 799 ? 8.918 -17.279 -29.856 1.00 95.88 799 GLY A CA 1
ATOM 6462 C C . GLY A 1 799 ? 8.384 -17.970 -28.605 1.00 95.88 799 GLY A C 1
ATOM 6463 O O . GLY A 1 799 ? 7.599 -17.419 -27.824 1.00 95.88 799 GLY A O 1
ATOM 6464 N N . ILE A 1 800 ? 8.828 -19.211 -28.404 1.00 96.56 800 ILE A N 1
ATOM 6465 C CA . ILE A 1 800 ? 8.642 -19.918 -27.134 1.00 96.56 800 ILE A CA 1
ATOM 6466 C C . ILE A 1 800 ? 9.648 -19.329 -26.145 1.00 96.56 800 ILE A C 1
ATOM 6468 O O . ILE A 1 800 ? 10.827 -19.663 -26.180 1.00 96.56 800 ILE A O 1
ATOM 6472 N N . TRP A 1 801 ? 9.191 -18.425 -25.282 1.00 91.62 801 TRP A N 1
ATOM 6473 C CA . TRP A 1 801 ? 10.081 -17.640 -24.420 1.00 91.62 801 TRP A CA 1
ATOM 6474 C C . TRP A 1 801 ? 10.079 -18.095 -22.957 1.00 91.62 801 TRP A C 1
ATOM 6476 O O . TRP A 1 801 ? 10.677 -17.440 -22.105 1.00 91.62 801 TRP A O 1
ATOM 6486 N N . ARG A 1 802 ? 9.391 -19.201 -22.643 1.00 89.56 802 ARG A N 1
ATOM 6487 C CA . ARG A 1 802 ? 9.391 -19.819 -21.310 1.00 89.56 802 ARG A CA 1
ATOM 6488 C C . ARG A 1 802 ? 9.344 -21.348 -21.380 1.00 89.56 802 ARG A C 1
ATOM 6490 O O . ARG A 1 802 ? 8.748 -21.870 -22.325 1.00 89.56 802 ARG A O 1
ATOM 6497 N N . PRO A 1 803 ? 9.929 -22.053 -20.386 1.00 90.88 803 PRO A N 1
ATOM 6498 C CA . PRO A 1 803 ? 10.232 -23.475 -20.512 1.00 90.88 803 PRO A CA 1
ATOM 6499 C C . PRO A 1 803 ? 9.015 -24.347 -20.811 1.00 90.88 803 PRO A C 1
ATOM 6501 O O . PRO A 1 803 ? 7.898 -24.046 -20.383 1.00 90.88 803 PRO A O 1
ATOM 6504 N N . VAL A 1 804 ? 9.256 -25.442 -21.528 1.00 92.81 804 VAL A N 1
ATOM 6505 C CA . VAL A 1 804 ? 8.238 -26.430 -21.898 1.00 92.81 804 VAL A CA 1
ATOM 6506 C C . VAL A 1 804 ? 8.478 -27.718 -21.121 1.00 92.81 804 VAL A C 1
ATOM 6508 O O . VAL A 1 804 ? 9.618 -28.157 -20.982 1.00 92.81 804 VAL A O 1
ATOM 6511 N N . PHE A 1 805 ? 7.405 -28.332 -20.632 1.00 92.94 805 PHE A N 1
ATOM 6512 C CA . PHE A 1 805 ? 7.455 -29.547 -19.825 1.00 92.94 805 PHE A CA 1
ATOM 6513 C C . PHE A 1 805 ? 6.518 -30.619 -20.368 1.00 92.94 805 PHE A C 1
ATOM 6515 O O . PHE A 1 805 ? 5.435 -30.311 -20.860 1.00 92.94 805 PHE A O 1
ATOM 6522 N N . LEU A 1 806 ? 6.893 -31.879 -20.179 1.00 92.38 806 LEU A N 1
ATOM 6523 C CA . LEU A 1 806 ? 5.971 -33.006 -20.162 1.00 92.38 806 LEU A CA 1
ATOM 6524 C C . LEU A 1 806 ? 5.630 -33.324 -18.700 1.00 92.38 806 LEU A C 1
ATOM 6526 O O . LEU A 1 806 ? 6.497 -33.744 -17.934 1.00 92.38 806 LEU A O 1
ATOM 6530 N N . ALA A 1 807 ? 4.377 -33.111 -18.305 1.00 89.94 807 ALA A N 1
ATOM 6531 C CA . ALA A 1 807 ? 3.923 -33.284 -16.927 1.00 89.94 807 ALA A CA 1
ATOM 6532 C C . ALA A 1 807 ? 2.895 -34.423 -16.804 1.00 89.94 807 ALA A C 1
ATOM 6534 O O . ALA A 1 807 ? 2.098 -34.629 -17.724 1.00 89.94 807 ALA A O 1
ATOM 6535 N N . PRO A 1 808 ? 2.845 -35.146 -15.667 1.00 87.00 808 PRO A N 1
ATOM 6536 C CA . PRO A 1 808 ? 1.697 -35.990 -15.343 1.00 87.00 808 PRO A CA 1
ATOM 6537 C C . PRO A 1 808 ? 0.401 -35.164 -15.343 1.00 87.00 808 PRO A C 1
ATOM 6539 O O . PRO A 1 808 ? 0.340 -34.084 -14.745 1.00 87.00 808 PRO A O 1
ATOM 6542 N N . ARG A 1 809 ? -0.662 -35.672 -15.971 1.00 84.25 809 ARG A N 1
ATOM 6543 C CA . ARG A 1 809 ? -1.985 -35.042 -15.909 1.00 84.25 809 ARG A CA 1
ATOM 6544 C C . ARG A 1 809 ? -2.637 -35.424 -14.582 1.00 84.25 809 ARG A C 1
ATOM 6546 O O . ARG A 1 809 ? -3.069 -36.560 -14.395 1.00 84.25 809 ARG A O 1
ATOM 6553 N N . LYS A 1 810 ? -2.737 -34.474 -13.645 1.00 67.31 810 LYS A N 1
ATOM 6554 C CA . LYS A 1 810 ? -3.550 -34.667 -12.432 1.00 67.31 810 LYS A CA 1
ATOM 6555 C C . LYS A 1 810 ? -4.994 -34.944 -12.863 1.00 67.31 810 LYS A C 1
ATOM 6557 O O . LYS A 1 810 ? -5.597 -34.105 -13.534 1.00 67.31 810 LYS A O 1
ATOM 6562 N N . LYS A 1 811 ? -5.564 -36.086 -12.454 1.00 51.41 811 LYS A N 1
ATOM 6563 C CA . LYS A 1 811 ? -7.025 -36.252 -12.449 1.00 51.41 811 LYS A CA 1
ATOM 6564 C C . LYS A 1 811 ? -7.591 -35.078 -11.654 1.00 51.41 811 LYS A C 1
ATOM 6566 O O . LYS A 1 811 ? -7.075 -34.780 -10.576 1.00 51.41 811 LYS A O 1
ATOM 6571 N N . ALA A 1 812 ? -8.584 -34.380 -12.202 1.00 38.69 812 ALA A N 1
ATOM 6572 C CA . ALA A 1 812 ? -9.278 -33.351 -11.443 1.00 38.69 812 ALA A CA 1
ATOM 6573 C C . ALA A 1 812 ? -9.712 -33.980 -10.111 1.00 38.69 812 ALA A C 1
ATOM 6575 O O . ALA A 1 812 ? -10.352 -35.032 -10.119 1.00 38.69 812 ALA A O 1
ATOM 6576 N N . ALA A 1 813 ? -9.308 -33.387 -8.984 1.00 34.91 813 ALA A N 1
ATOM 6577 C CA . ALA A 1 813 ? -9.919 -33.733 -7.712 1.00 34.91 813 ALA A CA 1
ATOM 6578 C C . ALA A 1 813 ? -11.421 -33.509 -7.906 1.00 34.91 813 ALA A C 1
ATOM 6580 O O . ALA A 1 813 ? -11.803 -32.427 -8.364 1.00 34.91 813 ALA A O 1
ATOM 6581 N N . GLY A 1 814 ? -12.228 -34.553 -7.693 1.00 29.95 814 GLY A N 1
ATOM 6582 C CA . GLY A 1 814 ? -13.679 -34.464 -7.821 1.00 29.95 814 GLY A CA 1
ATOM 6583 C C . GLY A 1 814 ? -14.150 -33.226 -7.068 1.00 29.95 814 GLY A C 1
ATOM 6584 O O . GLY A 1 814 ? -13.854 -33.089 -5.882 1.00 29.95 814 GLY A O 1
ATOM 6585 N N . LYS A 1 815 ? -14.747 -32.287 -7.800 1.00 29.77 815 LYS A N 1
ATOM 6586 C CA . LYS A 1 815 ? -15.426 -31.145 -7.199 1.00 29.77 815 LYS A CA 1
ATOM 6587 C C . LYS A 1 815 ? -16.764 -31.590 -6.652 1.00 29.77 815 LYS A C 1
ATOM 6589 O O . LYS A 1 815 ? -17.412 -32.402 -7.352 1.00 29.77 815 LYS A O 1
#

Solvent-accessible surface area (backbone atoms only — not comparable to full-atom values): 43478 Å² total; per-residue (Å²): 140,88,83,87,81,87,85,86,84,80,87,75,87,83,76,79,80,77,77,78,71,79,76,68,47,41,65,48,28,45,88,85,38,67,59,44,78,24,40,30,30,32,85,82,55,40,60,47,46,54,48,32,53,49,52,51,31,54,53,52,18,64,21,53,73,45,82,59,60,49,79,42,68,29,84,68,75,65,75,93,79,32,35,37,24,40,30,91,18,57,67,26,57,77,80,49,82,80,70,96,78,71,60,68,30,25,13,27,40,37,31,55,98,64,29,36,33,33,24,42,42,66,47,85,55,79,96,48,54,67,55,27,36,1,27,35,53,29,43,46,51,46,38,38,72,53,55,50,40,44,76,52,48,47,56,68,73,66,57,16,52,41,61,47,80,40,67,59,30,63,40,69,53,48,78,47,81,38,64,67,80,40,54,22,37,46,67,34,74,56,86,60,67,58,54,87,50,71,65,41,51,54,54,39,55,52,33,46,52,50,40,42,50,70,38,60,47,29,25,68,55,89,87,74,75,64,57,57,44,44,58,45,42,81,77,29,42,84,84,45,31,67,42,33,12,30,41,74,89,74,45,51,61,37,52,58,54,42,88,63,56,42,41,40,48,40,32,31,51,27,52,70,33,67,66,43,37,51,52,51,40,53,52,46,75,66,39,95,79,58,62,54,66,43,71,58,19,63,25,89,49,52,85,57,37,62,40,68,70,39,38,69,38,23,85,55,92,66,55,52,68,58,25,48,52,54,19,29,59,28,47,78,70,54,39,60,65,21,61,58,56,66,49,58,42,22,33,26,48,56,50,28,52,50,51,34,35,57,62,30,36,77,79,36,77,76,36,26,33,35,35,63,27,38,48,44,28,47,56,45,46,91,82,66,70,55,41,74,47,36,36,33,38,38,39,57,53,57,38,61,78,67,50,73,69,54,50,50,47,50,52,50,30,51,49,45,40,36,74,24,39,30,37,36,26,48,27,39,57,55,58,36,47,41,60,64,42,53,49,58,56,43,66,62,50,49,55,50,49,53,48,39,54,78,53,57,40,46,28,38,44,34,61,34,42,54,48,33,44,29,33,35,33,70,41,53,29,52,59,44,46,58,56,68,49,91,77,76,51,71,69,55,54,52,50,57,60,32,54,57,34,52,74,24,20,65,39,50,48,51,43,53,54,50,33,28,45,48,59,59,63,58,80,77,70,75,87,78,77,49,91,45,64,54,39,45,60,40,45,68,48,39,69,82,57,40,55,81,67,55,28,74,67,54,48,50,52,50,50,51,35,49,50,53,27,58,67,39,74,85,56,50,72,53,27,41,48,48,46,49,39,40,50,49,24,53,52,48,38,53,34,50,38,49,22,41,54,28,44,53,48,22,74,73,73,67,53,52,64,64,23,35,54,31,43,50,53,39,50,55,51,47,62,75,46,41,75,45,43,42,47,37,45,14,43,57,46,52,46,50,54,76,78,45,79,54,64,77,58,43,54,39,55,74,61,69,26,46,70,67,61,80,29,31,36,34,80,31,92,81,68,47,48,73,83,70,40,54,49,37,62,84,43,83,63,84,86,46,36,70,43,73,36,69,42,38,41,62,81,34,73,55,26,43,52,46,18,73,76,68,79,45,69,85,61,41,40,37,36,38,36,32,68,47,68,34,84,68,39,86,54,64,36,23,42,34,35,40,19,42,30,41,23,37,39,35,19,50,58,40,43,80,73,50,75,41,59,65,52,44,96,80,34,82,63,44,49,70,46,59,52,75,44,74,56,60,86,81,70,53,43,56,60,79,32,29,42,26,34,44,33,36,39,76,67,84,80,32,35,46,34,26,55,38,28,49,26,73,50,76,74,76,75,85,125

Nearest PDB structures (foldseek):
  6bjw-assembly1_A  TM=6.663E-01  e=1.298E-06  Lachnospira eligens ATCC 27750
  6lem-assembly1_A  TM=7.951E-01  e=4.736E-05  Escherichia coli
  5uj6-assembly1_B  TM=7.304E-01  e=1.451E-05  Bacteroides uniformis str. 3978 T3 ii
  5t9a-assembly3_C  TM=7.032E-01  e=1.134E-05  Bacteroides uniformis
  6d8g-assembly1_A  TM=6.920E-01  e=1.252E-05  Bacteroides uniformis str. 3978 T3 ii

Mean predicted aligned error: 8.7 Å

pLDDT: mean 91.03, std 12.67, range [25.06, 98.88]

Foldseek 3Di:
DDDDDDDDDDDDDPDDPDPPPPQPWAFQFAQQDGQFQAEEEEPPDAPLQVVLRVVLQVLVCVQAVHHGGDYHHQPVPDPDGEYEYFEPGPVLVVPDDDDPDDAALKWKWAAPPRYIYTYDDFDHDDDDQQTGNNSNLSSLVCCCPQQVKAQLAQFLPNQRIFHHHDNITIGGHDMDIADFLFQAEAADAPDFDFAPDVVLSVSLVVSRVVSLVSLSHHHNDCLPDDADCQCVCVVPCPPCLQQFAQALVRGRFAQCQAPPNRRSSATFTPLPDLVNLLVQLVVLVPPPPHDLEGENATGPDDRHHLDPSQLVQAPDPDDSVVLSVQLNVCVVVSNSCSCVSSAASQSSNLVSLVSSLVSNCVVPVSRAYEYECFFRNQAAGPDAADAASYEYEYEQLDEPVDDPVSLVSLLRSLQRNLVSHYAYEYEYQHLLHPLLAQAPCQVSVLSSLLSNSVSHHNYYYYPYNQLQCLRPSLSVSSVSNSRRDNDDDNVRSLQSNLCSLPQLSVLVVVLSVLNNCLRHVVPDDQPVPDSPRNNHDCSLCVLLPVCVRCPPVNLVVSLVSLVVSLPGPPTDPSSNVSSVSNVLSSVLSVLSNQLSVLVVVCVVPVDCLSNLVSVVVNSVSCNVCSSSSNGDSRSSLVSVVVPDQDNVVSVQVVQVWAWFAFKKKDADPPVCCVVQLVLALPRDPPPIDTDDLAAFPCPTPNQVVVCVVPVDGDAWKMKMKTFDFDPPLQAWKKKKQQFWDAWKWKHKNSHTQDTAHPVRPPDNCRRRHMDIGTDDHPSHDRGTMMMMMMGHGRDDTGGSNGIITIGGDDDPPDD

Secondary structure (DSSP, 8-state):
---------PPP------------EEEEEETTEESSS-EEE-TT--HHHHHHHHHHHHHHHHHHTSPPPPEEE-SS-PPSS--EEESS-TTHHHH----SS--TT-EEEEEETTEEEEEE-B-SSS--TTS-BHHHHHHHHHIIIII--EE-S--SSS-SEE----S-EEEESEEEEE--SSSEEEEEE---S--SSHHHHHHHHHHHHHHHHHTT--BSS------S-TTHHHHHTTT-GGGBPBPTTS-BS---SSTTTT-GGGPPB-TT-HHHHHHHHHHHHH-TT--SEEE----SS------HHHHHHS--SS-HHHHHHHHHHHHHTT-TTTTGGG---HHHHHHHHHHHHHHHHTT-TT-EEEEEE-TT--SPPSS----TTEEEEE-----SSP-HHHHHHHHHHHHHHHTTT-EEEE--SGGGTTTTS----HHHHHHHHHHHHHTTEEEEEEEEE---HHHHHHHHHHHHHTTT-SS--HHHHHHHHHHTTGGGHHHHHHHHHHHHHHHHHS----SS----TTS-SHHHHGGGTGGGTS-HHHHHHHHHHHHHHHT-TT--HHHHHHHHHHHHHHHHHHHHHHHHHHHHHHHHH--HHHHHHHHHHHHHHHHHHGGGTSS-HHHHHHHHTTTSPPHHHHHHHHTT-EE---EEEEEETT--TTTTTTTSTT---TT-EEE-SSS-GGGSHHHHHHHHHHSS---EEEEEEEEE--SSTTS-EEEEEEEEESEEEEEETTEEEEEE-SSBTTBTTGGGS-EEEEPPTTT--SS-EEEEEEEEESSSS-EEEEEEEEEE-PPPPP-

Sequence (815 aa):
MTTRFRAILLPGLAAWIALSSALCGMELFKDGQWQVKGIAVRPDATESEKFAAKELQSHAAKVTGTEPLPIVKDDGKLPEGKYIYLGNTPGAKKAVTLPEKMEKNYGEIHVKDGNICILGKDQKGKWQWSISQGTLFAVYEFLEQSFGVRWLWPDLDGTGTFYPKRAEILVPEGTRVIRPLRTASRWRACTTGGWENPKNKAVYFEAENLYMKRHRFSAENFLAYGHAFTKWYEEYGKSHPEFFNLLPDGTRRPNYVGHPKGNGHYVSHCATSPELAKEIVKRWAADPRHTHDININENDTCGLCTCEVCLAADESDMPAAERRAQAAERFEKGDTAWYKPLGQVSGRYARFFLNVQEEASKIDPEAKVFGLIYANYTEPPKKIKLNDHIILRYCPAIMYPWKEESVDRFRHEWKGWSETGAKLMFRPNFTLDGQAFPVQYHREFFESFRFAETNGMIASDMDSCTGCWATQGLVNYIIAQLNHDSTSSLETLENEFYQAFGPAKEAVREYFEYLTKVTMKSGFKDPFKENSVEGGMLFVDLFLVADTLFTDEVMKKCEDILAKARATEGLSEVEARRVEMLQAGLKHARLLIAAQRAFRKYKEDGEIMPFVRAVETLDNYRASIESFGWLNMGWLQYLESRHWPQRDILRLYGMNAKKLENWMIRFDPEEKGLAENWQAADADWQGAESIGTDSHWEKQPAGQRWKEKHGSDFKGVGWYRVMFDAENPAEPRDLVFGSVDGSAVFYLNGEKIWERPFPYKGDTNSWRYSFKIPVPEKLLKEKGNVLTVRVEKRVGLCGIWRPVFLAPRKKAAGK